Protein 4X8E (pdb70)

B-factor: mean 34.2, std 13.82, range [12.46, 102.52]

Radius of gyration: 32.52 Å; Cα contacts (8 Å, |Δi|>4): 1720; chains: 2; bounding box: 71×97×68 Å

Solvent-accessible surface area: 33669 Å² total; per-residue (Å²): 87,135,57,59,58,0,7,91,27,0,8,57,0,9,43,12,0,66,100,11,0,108,41,112,66,73,26,0,119,92,57,22,34,82,58,1,3,2,1,3,2,3,0,0,9,3,0,11,15,1,6,14,22,21,59,7,34,18,30,91,206,122,125,29,106,26,124,96,78,48,22,94,21,1,37,50,89,70,28,93,84,49,41,9,42,155,36,108,33,22,25,0,52,81,0,78,146,12,3,20,66,1,1,32,42,0,5,74,30,4,106,200,51,95,98,106,28,120,15,27,20,13,7,5,3,2,5,16,1,12,49,29,0,14,20,0,7,15,2,7,6,21,31,90,44,148,45,62,40,50,57,34,74,100,38,44,112,28,92,131,65,4,49,52,52,23,10,77,5,64,45,15,89,1,44,0,0,14,58,65,100,107,14,71,40,0,3,0,1,0,45,36,36,33,101,38,95,6,97,33,1,88,0,3,70,7,1,6,3,3,50,44,0,84,46,0,24,104,80,4,0,5,170,44,158,168,60,17,46,138,62,0,38,61,40,34,66,146,46,44,8,86,19,3,48,34,30,44,150,112,34,22,12,38,14,7,15,44,104,44,118,26,43,77,73,6,1,0,10,10,0,0,15,18,0,0,41,0,10,0,42,60,41,59,17,72,10,0,48,3,45,18,0,0,4,1,0,0,35,14,73,99,81,34,160,55,61,107,14,0,37,16,107,60,68,29,71,88,76,26,7,7,32,31,9,91,5,14,44,0,0,36,5,2,10,5,75,66,4,24,6,36,24,17,0,7,6,0,4,0,0,0,9,0,0,0,40,13,16,0,114,62,14,93,64,36,70,48,11,71,38,106,123,29,0,69,26,39,23,103,77,56,75,44,50,100,23,58,0,0,0,1,0,0,1,0,6,8,33,64,10,4,16,3,0,6,2,33,37,30,48,15,60,65,37,7,8,2,0,0,0,0,18,0,58,114,62,151,100,43,77,73,3,25,92,23,0,76,59,0,16,72,11,0,68,138,12,0,108,42,112,66,72,26,0,116,91,58,23,34,84,62,1,3,1,0,1,2,3,0,0,8,3,0,12,16,1,5,18,24,26,48,11,41,16,37,95,215,120,124,26,110,27,125,100,82,46,28,97,21,1,41,48,95,69,29,92,87,48,40,10,40,157,37,111,35,26,24,0,50,81,0,78,146,14,2,58,72,0,17,76,44,0,51,73,38,2,118,184,58,87,103,105,30,125,14,25,24,17,6,6,3,2,6,16,1,12,48,29,0,15,20,0,6,17,2,7,7,23,31,91,43,118,54,60,38,52,55,34,72,100,38,45,112,27,93,130,70,6,46,45,48,25,11,79,5,57,43,16,84,1,46,1,0,15,57,70,99,110,16,68,62,0,2,0,1,0,34,38,34,34,105,38,102,6,100,40,2,84,0,2,71,7,1,5,3,4,48,40,0,91,48,0,21,101,83,5,0,9,173,46,100,168,53,11,43,111,60,0,60,61,49,41,84,149,48,45,10,96,20,3,52,37,32,45,119,21,21,1,16,39,12,7,16,40,43,42,50,28,44,75,79,10,1,0,13,11,0,0,15,18,0,0,39,0,7,0,37,62,40,62,18,71,10,0,48,3,49,18,0,0,6,1,0,0,34,14,66,99,86,37,167,57,62,110,14,0,37,15,108,60,68,28,69,89,77,23,6,8,32,31,9,92,4,14,42,0,0,35,5,3,8,5,80,64,4,23,5,37,23,20,0,9,5,0,4,0,0,0,8,0,0,0,42,12,14,1,114,62,16,91,64,35,75,48,11,74,35,105,131,28,0,71,27,39,23,104,77,54,74,46,49,102,23,61,0,0,0,1,0,0,0,0,6,8,32,56,9,4,17,3,0,6,1,32,37,31,48,12,61,61,38,9,7,1,0,0,0,0,13,0,58,111,118

GO terms:
  GO:0044875 gamma-glutamyl hercynylcysteine sulfoxide synthase activity (F, EXP)

Secondary structure (DSSP, 8-state):
--HHHHHHHHHHHHHHHHHHT-S-HHHHH--SSTTS--HHHHHHHHHHHHIIIIISTT-TTS--SS-HHHHGGG-TTTS-GGGGGGS-PPPHHHHHHHHHHHHHHHHHHHHHSPTT---HHHHHHHHHHHHHHHHHHHHHHH--SS-SS-S--------TT-TT-EEEE--EEEEES--TTT-TT--GGG---EEEEE--EEEESSPPBHHHHHHHHHTTGGG-GGGS-HHHHHHHHHHT--SSTTB-TTSEEEETTEEEE--TTSBP-S--HHHHHHHHHHHT-BPPPHHHHHHHHHEETTTTEE-SBTTBSSPP-TTT---SSSSSSPPPTTS-GGG--TT---S-SSSSEEE-SPPP-PPTT----SSTTTTGGGSTTSSS---EEEES--TTS-GGG--TT--EEE-TT--SSSEE---EEE--/-HHHHHHHHHHHHHHHHHHT-S-HHHHH--SSTTS--HHHHHHHHHHHHIIIIISTT-TTS--SS-HHHHGGG-TTTS-GGGGGGS-PPPHHHHHHHHHHHHHHHHHHHHTS-TTS--HHHHHHHHHHHHHHHHHHHHHHH--SS-SS-S--------SS-TT-EEEE--EEEEES--TTT-TT--GGG---EEEEE--EEEESSPPBHHHHHHHHHTTGGG-GGGS-HHHHHHHHHHT--S-TTB-TTSEEEETTEEEEPPTTSBP-S--HHHHHHHHHHTT-BPPPHHHHHHHHHEETTTTEE-SBTTBSSPP-TTT---SSSSSSPPPTTS-GGG--TT---S-SSSSEEE-SPPP-PPTT----SSTTTTGGGSTTSSS---EEEES--TTS-GGG--TT--EEE-TT--SSSEE---EEE-

Structure (mmCIF, N/CA/C/O backbone):
data_4X8E
#
_entry.id   4X8E
#
_cell.length_a   135.241
_cell.length_b   135.241
_cell.length_c   142.043
_cell.angle_alpha   90.000
_cell.angle_beta   90.000
_cell.angle_gamma   90.000
#
_symmetry.space_group_name_H-M   'P 43 21 2'
#
loop_
_entity.id
_entity.type
_entity.pdbx_description
1 polymer 'Sulfoxide synthase EgtB'
2 non-polymer N,N,N-trimethyl-histidine
3 non-polymer GLYCEROL
4 non-polymer 'CHLORIDE ION'
5 non-polymer 'FE (III) ION'
6 non-polymer 'CALCIUM ION'
7 non-polymer 'MAGNESIUM ION'
8 water water
#
loop_
_atom_site.group_PDB
_atom_site.id
_atom_site.type_symbol
_atom_site.label_atom_id
_atom_site.label_alt_id
_atom_site.label_comp_id
_atom_site.label_asym_id
_atom_site.label_entity_id
_atom_site.label_seq_id
_atom_site.pdbx_PDB_ins_code
_atom_site.Cartn_x
_atom_site.Cartn_y
_atom_site.Cartn_z
_atom_site.occupancy
_atom_site.B_iso_or_equiv
_atom_site.auth_seq_id
_atom_site.auth_comp_id
_atom_site.auth_asym_id
_atom_site.auth_atom_id
_atom_site.pdbx_PDB_model_num
ATOM 1 N N . PRO A 1 8 ? 22.426 54.839 21.391 1.00 58.78 7 PRO A N 1
ATOM 2 C CA . PRO A 1 8 ? 23.319 54.793 20.247 1.00 61.66 7 PRO A CA 1
ATOM 3 C C . PRO A 1 8 ? 23.181 53.440 19.604 1.00 62.88 7 PRO A C 1
ATOM 4 O O . PRO A 1 8 ? 22.078 53.002 19.300 1.00 73.19 7 PRO A O 1
ATOM 15 N N . HIS A 1 9 ? 24.307 52.778 19.412 1.00 62.85 8 HIS A N 1
ATOM 16 C CA . HIS A 1 9 ? 24.259 51.349 19.318 1.00 58.99 8 HIS A CA 1
ATOM 17 C C . HIS A 1 9 ? 23.938 50.976 20.752 1.00 46.08 8 HIS A C 1
ATOM 18 O O . HIS A 1 9 ? 24.430 51.581 21.729 1.00 47.24 8 HIS A O 1
ATOM 32 N N . ARG A 1 10 ? 23.034 50.033 20.882 1.00 41.24 9 ARG A N 1
ATOM 33 C CA . ARG A 1 10 ? 22.773 49.415 22.151 1.00 42.18 9 ARG A CA 1
ATOM 34 C C . ARG A 1 10 ? 24.090 48.812 22.641 1.00 40.85 9 ARG A C 1
ATOM 35 O O . ARG A 1 10 ? 24.322 48.740 23.835 1.00 38.20 9 ARG A O 1
ATOM 56 N N . ALA A 1 11 ? 24.961 48.407 21.719 1.00 39.69 10 ALA A N 1
ATOM 57 C CA . ALA A 1 11 ? 26.223 47.790 22.096 1.00 40.86 10 ALA A CA 1
ATOM 58 C C . ALA A 1 11 ? 27.118 48.820 22.772 1.00 37.87 10 ALA A C 1
ATOM 59 O O . ALA A 1 11 ? 27.814 48.495 23.723 1.00 33.25 10 ALA A O 1
ATOM 66 N N . GLU A 1 12 ? 27.095 50.062 22.277 1.00 33.30 11 GLU A N 1
ATOM 67 C CA . GLU A 1 12 ? 27.837 51.159 22.906 1.00 32.43 11 GLU A CA 1
ATOM 68 C C . GLU A 1 12 ? 27.334 51.458 24.307 1.00 30.32 11 GLU A C 1
ATOM 69 O O . GLU A 1 12 ? 28.140 51.667 25.208 1.00 29.08 11 GLU A O 1
ATOM 81 N N . LEU A 1 13 ? 26.011 51.475 24.500 1.00 30.66 12 LEU A N 1
ATOM 82 C CA . LEU A 1 13 ? 25.434 51.668 25.831 1.00 28.92 12 LEU A CA 1
ATOM 83 C C . LEU A 1 13 ? 25.838 50.562 26.779 1.00 25.82 12 LEU A C 1
ATOM 84 O O . LEU A 1 13 ? 26.154 50.822 27.933 1.00 25.66 12 LEU A O 1
ATOM 100 N N . ALA A 1 14 ? 25.795 49.323 26.305 1.00 27.20 13 ALA A N 1
ATOM 101 C CA . ALA A 1 14 ? 26.236 48.216 27.122 1.00 27.32 13 ALA A CA 1
ATOM 102 C C . ALA A 1 14 ? 27.683 48.413 27.516 1.00 27.72 13 ALA A C 1
ATOM 103 O O . ALA A 1 14 ? 28.040 48.185 28.667 1.00 24.59 13 ALA A O 1
ATOM 110 N N . ARG A 1 15 ? 28.522 48.782 26.549 1.00 26.79 14 ARG A N 1
ATOM 111 C CA A ARG A 1 15 ? 29.932 49.042 26.812 0.52 25.29 14 ARG A CA 1
ATOM 112 C CA B ARG A 1 15 ? 29.925 49.017 26.830 0.48 24.89 14 ARG A CA 1
ATOM 113 C C . ARG A 1 15 ? 30.074 50.106 27.897 1.00 24.91 14 ARG A C 1
ATOM 114 O O . ARG A 1 15 ? 30.892 49.970 28.800 1.00 24.46 14 ARG A O 1
ATOM 154 N N . GLN A 1 16 ? 29.276 51.171 27.810 1.00 23.70 15 GLN A N 1
ATOM 155 C CA . GLN A 1 16 ? 29.378 52.240 28.797 1.00 21.85 15 GLN A CA 1
ATOM 156 C C . GLN A 1 16 ? 28.911 51.809 30.182 1.00 23.40 15 GLN A C 1
ATOM 157 O O . GLN A 1 16 ? 29.520 52.171 31.197 1.00 22.73 15 GLN A O 1
ATOM 171 N N . LEU A 1 17 ? 27.828 51.051 30.241 1.00 22.79 16 LEU A N 1
ATOM 172 C CA . LEU A 1 17 ? 27.391 50.517 31.521 1.00 19.96 16 LEU A CA 1
ATOM 173 C C . LEU A 1 17 ? 28.437 49.565 32.131 1.00 23.20 16 LEU A C 1
ATOM 174 O O . LEU A 1 17 ? 28.675 49.605 33.338 1.00 21.38 16 LEU A O 1
ATOM 190 N N . ILE A 1 18 ? 29.023 48.698 31.302 1.00 22.74 17 ILE A N 1
ATOM 191 C CA . ILE A 1 18 ? 30.039 47.768 31.784 1.00 23.30 17 ILE A CA 1
ATOM 192 C C . ILE A 1 18 ? 31.281 48.519 32.282 1.00 24.30 17 ILE A C 1
ATOM 193 O O . ILE A 1 18 ? 31.829 48.179 33.332 1.00 23.58 17 ILE A O 1
ATOM 209 N N . ASP A 1 19 ? 31.711 49.543 31.553 1.00 21.45 18 ASP A N 1
ATOM 210 C CA . ASP A 1 19 ? 32.854 50.351 31.970 1.00 22.59 18 ASP A CA 1
ATOM 211 C C . ASP A 1 19 ? 32.581 51.044 33.296 1.00 21.63 18 ASP A C 1
ATOM 212 O O . ASP A 1 19 ? 33.458 51.100 34.176 1.00 21.63 18 ASP A O 1
ATOM 221 N N . ALA A 1 20 ? 31.380 51.588 33.461 1.00 19.81 19 ALA A N 1
ATOM 222 C CA . ALA A 1 20 ? 31.040 52.243 34.727 1.00 18.75 19 ALA A CA 1
ATOM 223 C C . ALA A 1 20 ? 31.078 51.234 35.879 1.00 19.27 19 ALA A C 1
ATOM 224 O O . ALA A 1 20 ? 31.622 51.500 36.936 1.00 19.72 19 ALA A O 1
ATOM 231 N N . ARG A 1 21 ? 30.509 50.050 35.668 1.00 19.72 20 ARG A N 1
ATOM 232 C CA . ARG A 1 21 ? 30.485 49.043 36.732 1.00 17.84 20 ARG A CA 1
ATOM 233 C C . ARG A 1 21 ? 31.889 48.535 37.022 1.00 18.44 20 ARG A C 1
ATOM 234 O O . ARG A 1 21 ? 32.214 48.271 38.180 1.00 20.18 20 ARG A O 1
ATOM 255 N N . ASN A 1 22 ? 32.733 48.409 36.006 1.00 19.51 21 ASN A N 1
ATOM 256 C CA . ASN A 1 22 ? 34.133 48.005 36.244 1.00 20.60 21 ASN A CA 1
ATOM 257 C C . ASN A 1 22 ? 34.790 48.998 37.176 1.00 19.62 21 ASN A C 1
ATOM 258 O O . ASN A 1 22 ? 35.547 48.617 38.078 1.00 22.42 21 ASN A O 1
ATOM 269 N N . ARG A 1 23 ? 34.488 50.282 36.972 1.00 19.13 22 ARG A N 1
ATOM 270 C CA . ARG A 1 23 ? 35.059 51.340 37.783 1.00 18.02 22 ARG A CA 1
ATOM 271 C C . ARG A 1 23 ? 34.597 51.247 39.232 1.00 16.99 22 ARG A C 1
ATOM 272 O O . ARG A 1 23 ? 35.409 51.256 40.170 1.00 19.67 22 ARG A O 1
ATOM 293 N N . THR A 1 24 ? 33.294 51.133 39.418 1.00 17.17 23 THR A N 1
ATOM 294 C CA . THR A 1 24 ? 32.692 50.916 40.728 1.00 14.90 23 THR A CA 1
ATOM 295 C C . THR A 1 24 ? 33.316 49.730 41.449 1.00 18.93 23 THR A C 1
ATOM 296 O O . THR A 1 24 ? 33.680 49.832 42.615 1.00 19.23 23 THR A O 1
ATOM 307 N N . LEU A 1 25 ? 33.488 48.621 40.735 1.00 19.76 24 LEU A N 1
ATOM 308 C CA . LEU A 1 25 ? 34.014 47.444 41.390 1.00 20.64 24 LEU A CA 1
ATOM 309 C C . LEU A 1 25 ? 35.492 47.592 41.752 1.00 20.30 24 LEU A C 1
ATOM 310 O O . LEU A 1 25 ? 35.910 46.994 42.760 1.00 24.12 24 LEU A O 1
ATOM 326 N N . ARG A 1 26 ? 36.285 48.375 41.002 1.00 20.28 25 ARG A N 1
ATOM 327 C CA . ARG A 1 26 ? 37.645 48.699 41.409 1.00 22.01 25 ARG A CA 1
ATOM 328 C C . ARG A 1 26 ? 37.604 49.494 42.724 1.00 21.38 25 ARG A C 1
ATOM 329 O O . ARG A 1 26 ? 38.431 49.288 43.643 1.00 23.06 25 ARG A O 1
ATOM 350 N N . LEU A 1 27 ? 36.684 50.430 42.785 1.00 20.83 26 LEU A N 1
ATOM 351 C CA . LEU A 1 27 ? 36.599 51.326 43.935 1.00 19.89 26 LEU A CA 1
ATOM 352 C C . LEU A 1 27 ? 36.098 50.632 45.199 1.00 22.48 26 LEU A C 1
ATOM 353 O O . LEU A 1 27 ? 36.246 51.192 46.286 1.00 24.79 26 LEU A O 1
ATOM 369 N N . VAL A 1 28 ? 35.512 49.437 45.071 1.00 21.02 27 VAL A N 1
ATOM 370 C CA . VAL A 1 28 ? 35.119 48.687 46.252 1.00 21.09 27 VAL A CA 1
ATOM 371 C C . VAL A 1 28 ? 35.875 47.361 46.370 1.00 21.71 27 VAL A C 1
ATOM 372 O O . VAL A 1 28 ? 35.456 46.458 47.125 1.00 23.30 27 VAL A O 1
ATOM 385 N N . ASP A 1 29 ? 37.015 47.254 45.680 1.00 20.94 28 ASP A N 1
ATOM 386 C CA . ASP A 1 29 ? 37.833 46.037 45.738 1.00 21.20 28 ASP A CA 1
ATOM 387 C C . ASP A 1 29 ? 38.751 46.060 46.959 1.00 23.44 28 ASP A C 1
ATOM 388 O O . ASP A 1 29 ? 39.978 45.979 46.860 1.00 25.48 28 ASP A O 1
ATOM 397 N N . PHE A 1 30 ? 38.100 46.091 48.126 1.00 24.74 29 PHE A N 1
ATOM 398 C CA . PHE A 1 30 ? 38.773 46.152 49.421 1.00 25.11 29 PHE A CA 1
ATOM 399 C C . PHE A 1 30 ? 38.026 45.229 50.376 1.00 28.49 29 PHE A C 1
ATOM 400 O O . PHE A 1 30 ? 36.911 44.780 50.064 1.00 29.93 29 PHE A O 1
ATOM 417 N N . ASP A 1 31 ? 38.625 44.963 51.532 1.00 29.17 30 ASP A N 1
ATOM 418 C CA A ASP A 1 31 ? 38.011 44.129 52.559 0.27 29.37 30 ASP A CA 1
ATOM 419 C CA B ASP A 1 31 ? 38.011 44.129 52.559 0.27 29.36 30 ASP A CA 1
ATOM 420 C CA C ASP A 1 31 ? 37.948 44.062 52.449 0.46 29.43 30 ASP A CA 1
ATOM 421 C C . ASP A 1 31 ? 36.660 44.692 52.977 1.00 26.76 30 ASP A C 1
ATOM 422 O O . ASP A 1 31 ? 36.438 45.908 52.912 1.00 26.76 30 ASP A O 1
ATOM 445 N N . ASP A 1 32 ? 35.778 43.823 53.449 1.00 30.09 31 ASP A N 1
ATOM 446 C CA . ASP A 1 32 ? 34.454 44.285 53.878 1.00 28.70 31 ASP A CA 1
ATOM 447 C C . ASP A 1 32 ? 34.504 45.394 54.927 1.00 26.43 31 ASP A C 1
ATOM 448 O O . ASP A 1 32 ? 33.695 46.325 54.898 1.00 26.60 31 ASP A O 1
ATOM 457 N N . ALA A 1 33 ? 35.434 45.275 55.879 1.00 31.25 32 ALA A N 1
ATOM 458 C CA . ALA A 1 33 ? 35.555 46.277 56.925 1.00 31.19 32 ALA A CA 1
ATOM 459 C C . ALA A 1 33 ? 35.855 47.657 56.342 1.00 29.03 32 ALA A C 1
ATOM 460 O O . ALA A 1 33 ? 35.345 48.674 56.849 1.00 27.07 32 ALA A O 1
ATOM 467 N N . GLU A 1 34 ? 36.672 47.720 55.281 1.00 27.31 33 GLU A N 1
ATOM 468 C CA . GLU A 1 34 ? 36.951 48.987 54.624 1.00 25.76 33 GLU A CA 1
ATOM 469 C C . GLU A 1 34 ? 35.675 49.601 54.061 1.00 21.13 33 GLU A C 1
ATOM 470 O O . GLU A 1 34 ? 35.447 50.798 54.147 1.00 23.08 33 GLU A O 1
ATOM 482 N N . LEU A 1 35 ? 34.848 48.760 53.439 1.00 21.54 34 LEU A N 1
ATOM 483 C CA . LEU A 1 35 ? 33.674 49.258 52.754 1.00 19.37 34 LEU A CA 1
ATOM 484 C C . LEU A 1 35 ? 32.610 49.728 53.726 1.00 20.79 34 LEU A C 1
ATOM 485 O O . LEU A 1 35 ? 31.694 50.469 53.323 1.00 20.60 34 LEU A O 1
ATOM 501 N N . ARG A 1 36 ? 32.690 49.261 54.973 1.00 21.90 35 ARG A N 1
ATOM 502 C CA . ARG A 1 36 ? 31.708 49.643 56.002 1.00 21.91 35 ARG A CA 1
ATOM 503 C C . ARG A 1 36 ? 32.175 50.855 56.808 1.00 22.99 35 ARG A C 1
ATOM 504 O O . ARG A 1 36 ? 31.380 51.411 57.570 1.00 24.95 35 ARG A O 1
ATOM 525 N N . ARG A 1 37 ? 33.444 51.259 56.664 1.00 22.01 36 ARG A N 1
ATOM 526 C CA . ARG A 1 37 ? 33.966 52.380 57.428 1.00 21.81 36 ARG A CA 1
ATOM 527 C C . ARG A 1 37 ? 33.342 53.702 57.010 1.00 22.43 36 ARG A C 1
ATOM 528 O O . ARG A 1 37 ? 33.054 53.897 55.848 1.00 22.86 36 ARG A O 1
ATOM 549 N N . GLN A 1 38 ? 33.213 54.608 57.964 1.00 22.74 37 GLN A N 1
ATOM 550 C CA . GLN A 1 38 ? 32.965 56.013 57.631 1.00 24.36 37 GLN A CA 1
ATOM 551 C C . GLN A 1 38 ? 34.296 56.756 57.606 1.00 23.63 37 GLN A C 1
ATOM 552 O O . GLN A 1 38 ? 34.909 56.953 58.650 1.00 26.10 37 GLN A O 1
ATOM 566 N N . TYR A 1 39 ? 34.729 57.141 56.424 1.00 21.42 38 TYR A N 1
ATOM 567 C CA . TYR A 1 39 ? 36.043 57.774 56.302 1.00 23.60 38 TYR A CA 1
ATOM 568 C C . TYR A 1 39 ? 36.012 59.197 56.830 1.00 26.96 38 TYR A C 1
ATOM 569 O O . TYR A 1 39 ? 37.025 59.720 57.309 1.00 27.22 38 TYR A O 1
ATOM 587 N N . ASP A 1 40 ? 34.830 59.811 56.750 1.00 22.92 39 ASP A N 1
ATOM 588 C CA . ASP A 1 40 ? 34.609 61.170 57.220 1.00 22.04 39 ASP A CA 1
ATOM 589 C C . ASP A 1 40 ? 33.092 61.309 57.318 1.00 20.81 39 ASP A C 1
ATOM 590 O O . ASP A 1 40 ? 32.408 60.765 56.486 1.00 20.60 39 ASP A O 1
ATOM 599 N N . PRO A 1 41 ? 32.569 62.011 58.321 1.00 20.89 40 PRO A N 1
ATOM 600 C CA . PRO A 1 41 ? 31.120 62.167 58.473 1.00 22.26 40 PRO A CA 1
ATOM 601 C C . PRO A 1 41 ? 30.427 62.814 57.281 1.00 20.29 40 PRO A C 1
ATOM 602 O O . PRO A 1 41 ? 29.203 62.680 57.118 1.00 22.83 40 PRO A O 1
ATOM 613 N N . LEU A 1 42 ? 31.190 63.488 56.424 1.00 21.99 41 LEU A N 1
ATOM 614 C CA . LEU A 1 42 ? 30.605 63.986 55.184 1.00 19.75 41 LEU A CA 1
ATOM 615 C C . LEU A 1 42 ? 30.219 62.924 54.199 1.00 21.28 41 LEU A C 1
ATOM 616 O O . LEU A 1 42 ? 29.438 63.206 53.282 1.00 20.30 41 LEU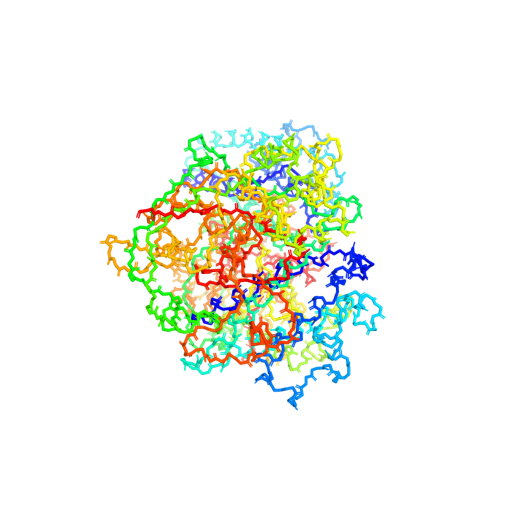 A O 1
ATOM 632 N N . MET A 1 43 ? 30.767 61.717 54.365 1.00 18.98 42 MET A N 1
ATOM 633 C CA . MET A 1 43 ? 30.720 60.702 53.324 1.00 17.79 42 MET A CA 1
ATOM 634 C C . MET A 1 43 ? 30.001 59.440 53.765 1.00 18.15 42 MET A C 1
ATOM 635 O O . MET A 1 43 ? 30.142 59.000 54.919 1.00 20.21 42 MET A O 1
ATOM 649 N N . SER A 1 44 ? 29.273 58.827 52.833 1.00 16.43 43 SER A N 1
ATOM 650 C CA . SER A 1 44 ? 28.699 57.493 53.048 1.00 16.18 43 SER A CA 1
ATOM 651 C C . SER A 1 44 ? 29.815 56.457 53.146 1.00 17.63 43 SER A C 1
ATOM 652 O O . SER A 1 44 ? 30.857 56.628 52.521 1.00 17.58 43 SER A O 1
ATOM 660 N N . PRO A 1 45 ? 29.563 55.327 53.823 1.00 17.05 44 PRO A N 1
ATOM 661 C CA . PRO A 1 45 ? 30.481 54.195 53.639 1.00 17.45 44 PRO A CA 1
ATOM 662 C C . PRO A 1 45 ? 30.423 53.749 52.187 1.00 17.90 44 PRO A C 1
ATOM 663 O O . PRO A 1 45 ? 29.368 53.898 51.576 1.00 17.31 44 PRO A O 1
ATOM 674 N N . LEU A 1 46 ? 31.519 53.233 51.651 1.00 17.97 45 LEU A N 1
ATOM 675 C CA . LEU A 1 46 ? 31.531 52.832 50.270 1.00 16.58 45 LEU A CA 1
ATOM 676 C C . LEU A 1 46 ? 30.450 51.787 49.956 1.00 18.42 45 LEU A C 1
ATOM 677 O O . LEU A 1 46 ? 29.924 51.772 48.844 1.00 17.09 45 LEU A O 1
ATOM 693 N N . VAL A 1 47 ? 30.112 50.914 50.921 1.00 18.23 46 VAL A N 1
ATOM 694 C CA . VAL A 1 47 ? 29.103 49.887 50.672 1.00 17.11 46 VAL A CA 1
ATOM 695 C C . VAL A 1 47 ? 27.699 50.496 50.472 1.00 18.70 46 VAL A C 1
ATOM 696 O O . VAL A 1 47 ? 26.827 49.872 49.872 1.00 17.28 46 VAL A O 1
ATOM 709 N N . TRP A 1 48 ? 27.494 51.719 50.965 1.00 16.79 47 TRP A N 1
ATOM 710 C CA . TRP A 1 48 ? 26.236 52.419 50.733 1.00 16.35 47 TRP A CA 1
ATOM 711 C C . TRP A 1 48 ? 26.157 52.821 49.242 1.00 17.99 47 TRP A C 1
ATOM 712 O O . TRP A 1 48 ? 25.132 52.585 48.574 1.00 17.86 47 TRP A O 1
ATOM 733 N N . ASP A 1 49 ? 27.211 53.457 48.722 1.00 17.04 48 ASP A N 1
ATOM 734 C CA . ASP A 1 49 ? 27.179 53.851 47.324 1.00 16.85 48 ASP A CA 1
ATOM 735 C C . ASP A 1 49 ? 27.009 52.652 46.428 1.00 18.64 48 ASP A C 1
ATOM 736 O O . ASP A 1 49 ? 26.296 52.728 45.443 1.00 17.85 48 ASP A O 1
ATOM 745 N N . LEU A 1 50 ? 27.688 51.551 46.754 1.00 16.76 49 LEU A N 1
ATOM 746 C CA . LEU A 1 50 ? 27.583 50.343 45.940 1.00 17.67 49 LEU A CA 1
ATOM 747 C C . LEU A 1 50 ? 26.125 49.899 45.779 1.00 18.53 49 LEU A C 1
ATOM 748 O O . LEU A 1 50 ? 25.632 49.739 44.662 1.00 17.94 49 LEU A O 1
ATOM 764 N N . ALA A 1 51 ? 25.414 49.707 46.888 1.00 17.19 50 ALA A N 1
ATOM 765 C CA . ALA A 1 51 ? 24.036 49.273 46.799 1.00 17.55 50 ALA A CA 1
ATOM 766 C C . ALA A 1 51 ? 23.111 50.341 46.198 1.00 17.47 50 ALA A C 1
ATOM 767 O O . ALA A 1 51 ? 22.171 50.027 45.453 1.00 19.28 50 ALA A O 1
ATOM 774 N N . HIS A 1 52 ? 23.399 51.609 46.494 1.00 17.87 51 HIS A N 1
ATOM 775 C CA . HIS A 1 52 ? 22.619 52.714 45.954 1.00 18.43 51 HIS A CA 1
ATOM 776 C C . HIS A 1 52 ? 22.721 52.763 44.428 1.00 17.09 51 HIS A C 1
ATOM 777 O O . HIS A 1 52 ? 21.715 52.986 43.745 1.00 18.64 51 HIS A O 1
ATOM 791 N N . ILE A 1 53 ? 23.922 52.538 43.907 1.00 17.29 52 ILE A N 1
ATOM 792 C CA . ILE A 1 53 ? 24.127 52.434 42.460 1.00 17.70 52 ILE A CA 1
ATOM 793 C C . ILE A 1 53 ? 23.206 51.362 41.849 1.00 17.41 52 ILE A C 1
ATOM 794 O O . ILE A 1 53 ? 22.498 51.638 40.871 1.00 18.91 52 ILE A O 1
ATOM 810 N N . GLY A 1 54 ? 23.178 50.163 42.428 1.00 17.87 53 GLY A N 1
ATOM 811 C CA . GLY A 1 54 ? 22.318 49.107 41.927 1.00 17.89 53 GLY A CA 1
ATOM 812 C C . GLY A 1 54 ? 20.852 49.434 42.046 1.00 19.36 53 GLY A C 1
ATOM 813 O O . GLY A 1 54 ? 20.036 49.103 41.167 1.00 20.66 53 GLY A O 1
ATOM 817 N N . GLN A 1 55 ? 20.491 50.055 43.168 1.00 18.79 54 GLN A N 1
ATOM 818 C CA . GLN A 1 55 ? 19.091 50.361 43.430 1.00 19.48 54 GLN A CA 1
ATOM 819 C C . GLN A 1 55 ? 18.568 51.374 42.403 1.00 20.25 54 GLN A C 1
ATOM 820 O O . GLN A 1 55 ? 17.419 51.270 41.925 1.00 21.23 54 GLN A O 1
ATOM 834 N N . GLN A 1 56 ? 19.407 52.365 42.088 1.00 19.79 55 GLN A N 1
ATOM 835 C CA . GLN A 1 56 ? 19.029 53.394 41.149 1.00 19.42 55 GLN A CA 1
ATOM 836 C C . GLN A 1 56 ? 18.988 52.821 39.739 1.00 20.57 55 GLN A C 1
ATOM 837 O O . GLN A 1 56 ? 18.089 53.133 38.964 1.00 21.85 55 GLN A O 1
ATOM 851 N N . GLU A 1 57 ? 19.941 51.945 39.415 1.00 19.99 56 GLU A N 1
ATOM 852 C CA . GLU A 1 57 ? 19.907 51.276 38.108 1.00 21.30 56 GLU A CA 1
ATOM 853 C C . GLU A 1 57 ? 18.609 50.487 37.955 1.00 21.18 56 GLU A C 1
ATOM 854 O O . GLU A 1 57 ? 17.915 50.566 36.932 1.00 22.95 56 GLU A O 1
ATOM 866 N N . GLU A 1 58 ? 18.265 49.726 38.978 1.00 21.06 57 GLU A N 1
ATOM 867 C CA . GLU A 1 58 ? 17.023 48.946 38.965 1.00 21.63 57 GLU A CA 1
ATOM 868 C C . GLU A 1 58 ? 15.794 49.858 38.798 1.00 23.29 57 GLU A C 1
ATOM 869 O O . GLU A 1 58 ? 14.912 49.613 37.984 1.00 24.04 57 GLU A O 1
ATOM 881 N N . LEU A 1 59 ? 15.753 50.938 39.567 1.00 22.24 58 LEU A N 1
ATOM 882 C CA . LEU A 1 59 ? 14.598 51.815 39.558 1.00 23.14 58 LEU A CA 1
ATOM 883 C C . LEU A 1 59 ? 14.390 52.448 38.182 1.00 23.76 58 LEU A C 1
ATOM 884 O O . LEU A 1 59 ? 13.290 52.450 37.657 1.00 25.79 58 LEU A O 1
ATOM 900 N N . TRP A 1 60 ? 15.439 53.034 37.616 1.00 22.81 59 TRP A N 1
ATOM 901 C CA . TRP A 1 60 ? 15.270 53.799 36.379 1.00 24.23 59 TRP A CA 1
ATOM 902 C C . TRP A 1 60 ? 15.214 52.914 35.130 1.00 25.34 59 TRP A C 1
ATOM 903 O O . TRP A 1 60 ? 14.626 53.329 34.122 1.00 27.56 59 TRP A O 1
ATOM 924 N N . LEU A 1 61 ? 15.843 51.726 35.158 1.00 21.89 60 LEU A N 1
ATOM 925 C CA . LEU A 1 61 ? 15.890 50.887 33.963 1.00 24.10 60 LEU A CA 1
ATOM 926 C C . LEU A 1 61 ? 14.954 49.688 33.996 1.00 28.20 60 LEU A C 1
ATOM 927 O O . LEU A 1 61 ? 14.486 49.282 32.939 1.00 29.62 60 LEU A O 1
ATOM 943 N N . LEU A 1 62 ? 14.655 49.154 35.174 1.00 25.01 61 LEU A N 1
ATOM 944 C CA . LEU A 1 62 ? 13.813 47.960 35.259 1.00 25.98 61 LEU A CA 1
ATOM 945 C C . LEU A 1 62 ? 12.413 48.260 35.790 1.00 26.96 61 LEU A C 1
ATOM 946 O O . LEU A 1 62 ? 11.475 47.473 35.584 1.00 29.95 61 LEU A O 1
ATOM 962 N N . ARG A 1 63 ? 12.260 49.390 36.477 1.00 25.60 62 ARG A N 1
ATOM 963 C CA . ARG A 1 63 ? 10.995 49.724 37.132 1.00 26.34 62 ARG A CA 1
ATOM 964 C C . ARG A 1 63 ? 10.378 51.037 36.624 1.00 30.90 62 ARG A C 1
ATOM 965 O O . ARG A 1 63 ? 9.451 51.563 37.224 1.00 31.59 62 ARG A O 1
ATOM 986 N N . GLY A 1 64 ? 10.871 51.527 35.496 1.00 32.59 63 GLY A N 1
ATOM 987 C CA . GLY A 1 64 ? 10.289 52.716 34.866 1.00 32.84 63 GLY A CA 1
ATOM 988 C C . GLY A 1 64 ? 10.222 53.951 35.756 1.00 30.24 63 GLY A C 1
ATOM 989 O O . GLY A 1 64 ? 9.381 54.846 35.565 1.00 33.10 63 GLY A O 1
ATOM 993 N N . GLY A 1 65 ? 11.088 53.994 36.754 1.00 29.56 64 GLY A N 1
ATOM 994 C CA . GLY A 1 65 ? 11.102 55.100 37.681 1.00 30.84 64 GLY A CA 1
ATOM 995 C C . GLY A 1 65 ? 9.943 55.131 38.649 1.00 37.47 64 GLY A C 1
ATOM 996 O O . GLY A 1 65 ? 9.785 56.104 39.372 1.00 34.19 64 GLY A O 1
ATOM 1000 N N . ASP A 1 66 ? 9.161 54.048 38.702 1.00 33.78 65 ASP A N 1
ATOM 1001 C CA . ASP A 1 66 ? 7.931 53.993 39.510 1.00 37.70 65 ASP A CA 1
ATOM 1002 C C . ASP A 1 66 ? 8.164 53.090 40.727 1.00 45.40 65 ASP A C 1
ATOM 1003 O O . ASP A 1 66 ? 8.260 51.882 40.574 1.00 37.31 65 ASP A O 1
ATOM 1012 N N . PRO A 1 67 ? 8.311 53.676 41.926 1.00 47.59 66 PRO A N 1
ATOM 1013 C CA . PRO A 1 67 ? 8.686 52.854 43.080 1.00 47.00 66 PRO A CA 1
ATOM 1014 C C . PRO A 1 67 ? 7.595 51.867 43.468 1.00 53.88 66 PRO A C 1
ATOM 1015 O O . PRO A 1 67 ? 7.846 50.958 44.256 1.00 61.17 66 PRO A O 1
ATOM 1026 N N . ARG A 1 68 ? 6.403 52.053 42.917 1.00 54.63 67 ARG A N 1
ATOM 1027 C CA . ARG A 1 68 ? 5.291 51.161 43.196 1.00 52.89 67 ARG A CA 1
ATOM 1028 C C . ARG A 1 68 ? 5.412 49.874 42.379 1.00 56.31 67 ARG A C 1
ATOM 1029 O O . ARG A 1 68 ? 4.743 48.888 42.667 1.00 52.49 67 ARG A O 1
ATOM 1050 N N . ARG A 1 69 ? 6.263 49.870 41.359 1.00 43.23 68 ARG A N 1
ATOM 1051 C CA A ARG A 1 69 ? 6.551 48.644 40.625 0.47 39.28 68 ARG A CA 1
ATOM 1052 C CA B ARG A 1 69 ? 6.530 48.640 40.634 0.53 39.38 68 ARG A CA 1
ATOM 1053 C C . ARG A 1 69 ? 7.529 47.816 41.447 1.00 37.22 68 ARG A C 1
ATOM 1054 O O . ARG A 1 69 ? 8.494 48.347 41.972 1.00 35.48 68 ARG A O 1
ATOM 1095 N N . PRO A 1 70 ? 7.290 46.509 41.563 1.00 40.66 69 PRO A N 1
ATOM 1096 C CA . PRO A 1 70 ? 8.148 45.738 42.468 1.00 39.68 69 PRO A CA 1
ATOM 1097 C C . PRO A 1 70 ? 9.627 45.765 42.158 1.00 34.19 69 PRO A C 1
ATOM 1098 O O . PRO A 1 70 ? 10.038 45.704 41.002 1.00 37.33 69 PRO A O 1
ATOM 1109 N N . GLY A 1 71 ? 10.430 45.843 43.211 1.00 32.13 70 GLY A N 1
ATOM 1110 C CA . GLY A 1 71 ? 11.866 45.671 43.093 1.00 31.34 70 GLY A CA 1
ATOM 1111 C C . GLY A 1 71 ? 12.361 44.482 43.897 1.00 28.34 70 GLY A C 1
ATOM 1112 O O . GLY A 1 71 ? 11.585 43.835 44.601 1.00 31.11 70 GLY A O 1
ATOM 1116 N N . LEU A 1 72 ? 13.642 44.163 43.768 1.00 28.56 71 LEU A N 1
ATOM 1117 C CA . LEU A 1 72 ? 14.196 43.003 44.474 1.00 26.59 71 LEU A CA 1
ATOM 1118 C C . LEU A 1 72 ? 14.218 43.171 45.995 1.00 27.24 71 LEU A C 1
ATOM 1119 O O . LEU A 1 72 ? 14.036 42.181 46.718 1.00 31.69 71 LEU A O 1
ATOM 1135 N N . LEU A 1 73 ? 14.441 44.395 46.463 1.00 27.22 72 LEU A N 1
ATOM 1136 C CA . LEU A 1 73 ? 14.569 44.651 47.910 1.00 29.97 72 LEU A CA 1
ATOM 1137 C C . LEU A 1 73 ? 13.213 44.970 48.531 1.00 33.41 72 LEU A C 1
ATOM 1138 O O . LEU A 1 73 ? 12.377 45.608 47.893 1.00 30.89 72 LEU A O 1
ATOM 1154 N N . GLU A 1 74 ? 13.004 44.532 49.770 1.00 27.17 73 GLU A N 1
ATOM 1155 C CA . GLU A 1 74 ? 11.869 45.020 50.572 1.00 28.43 73 GLU A CA 1
ATOM 1156 C C . GLU A 1 74 ? 11.886 46.542 50.491 1.00 23.73 73 GLU A C 1
ATOM 1157 O O . GLU A 1 74 ? 12.939 47.147 50.646 1.00 24.37 73 GLU A O 1
ATOM 1169 N N . PRO A 1 75 ? 10.729 47.190 50.296 1.00 27.37 74 PRO A N 1
ATOM 1170 C CA . PRO A 1 75 ? 10.772 48.657 50.247 1.00 25.22 74 PRO A CA 1
ATOM 1171 C C . PRO A 1 75 ? 11.473 49.344 51.430 1.00 23.63 74 PRO A C 1
ATOM 1172 O O . PRO A 1 75 ? 12.165 50.348 51.208 1.00 26.99 74 PRO A O 1
ATOM 1183 N N . ALA A 1 76 ? 11.292 48.852 52.657 1.00 25.47 75 ALA A N 1
ATOM 1184 C CA . ALA A 1 76 ? 12.002 49.445 53.801 1.00 23.09 75 ALA A CA 1
ATOM 1185 C C . ALA A 1 76 ? 13.524 49.316 53.673 1.00 23.23 75 ALA A C 1
ATOM 1186 O O . ALA A 1 76 ? 14.281 50.201 54.098 1.00 23.46 75 ALA A O 1
ATOM 1193 N N . VAL A 1 77 ? 13.995 48.219 53.087 1.00 22.17 76 VAL A N 1
ATOM 1194 C CA . VAL A 1 77 ? 15.432 48.065 52.832 1.00 19.66 76 VAL A CA 1
ATOM 1195 C C . VAL A 1 77 ? 15.910 48.991 51.700 1.00 20.71 76 VAL A C 1
ATOM 1196 O O . VAL A 1 77 ? 16.929 49.677 51.818 1.00 21.56 76 VAL A O 1
ATOM 1209 N N . GLU A 1 78 ? 15.134 49.031 50.622 1.00 22.93 77 GLU A N 1
ATOM 1210 C CA . GLU A 1 78 ? 15.388 49.959 49.514 1.00 22.60 77 GLU A CA 1
ATOM 1211 C C . GLU A 1 78 ? 15.550 51.400 49.979 1.00 21.06 77 GLU A C 1
ATOM 1212 O O . GLU A 1 78 ? 16.431 52.142 49.489 1.00 21.98 77 GLU A O 1
ATOM 1224 N N . GLN A 1 79 ? 14.700 51.804 50.916 1.00 22.51 78 GLN A N 1
ATOM 1225 C CA . GLN A 1 79 ? 14.655 53.193 51.373 1.00 21.98 78 GLN A CA 1
ATOM 1226 C C . GLN A 1 79 ? 15.928 53.582 52.134 1.00 24.24 78 GLN A C 1
ATOM 1227 O O . GLN A 1 79 ? 16.201 54.769 52.298 1.00 22.76 78 GLN A O 1
ATOM 1241 N N . LEU A 1 80 ? 16.719 52.601 52.580 1.00 21.65 79 LEU A N 1
ATOM 1242 C CA . LEU A 1 80 ? 18.007 52.920 53.207 1.00 20.58 79 LEU A CA 1
ATOM 1243 C C . LEU A 1 80 ? 18.949 53.635 52.246 1.00 21.18 79 LEU A C 1
ATOM 1244 O O . LEU A 1 80 ? 19.908 54.287 52.672 1.00 19.07 79 LEU A O 1
ATOM 1260 N N . TYR A 1 81 ? 18.677 53.484 50.949 1.00 19.10 80 TYR A N 1
ATOM 1261 C CA . TYR A 1 81 ? 19.523 54.046 49.900 1.00 18.44 80 TYR A CA 1
ATOM 1262 C C . TYR A 1 81 ? 18.915 55.305 49.276 1.00 19.96 80 TYR A C 1
ATOM 1263 O O . TYR A 1 81 ? 19.378 55.757 48.218 1.00 19.69 80 TYR A O 1
ATOM 1281 N N . ASP A 1 82 ? 17.899 55.859 49.939 1.00 19.86 81 ASP A N 1
ATOM 1282 C CA . ASP A 1 82 ? 17.291 57.139 49.548 1.00 21.19 81 ASP A CA 1
ATOM 1283 C C . ASP A 1 82 ? 18.082 58.255 50.208 1.00 22.73 81 ASP A C 1
ATOM 1284 O O . ASP A 1 82 ? 17.996 58.453 51.413 1.00 22.79 81 ASP A O 1
ATOM 1293 N N . ALA A 1 83 ? 18.869 58.981 49.417 1.00 21.24 82 ALA A N 1
ATOM 1294 C CA . ALA A 1 83 ? 19.732 60.026 49.932 1.00 23.82 82 ALA A CA 1
ATOM 1295 C C . ALA A 1 83 ? 18.979 61.181 50.579 1.00 26.55 82 ALA A C 1
ATOM 1296 O O . ALA A 1 83 ? 19.557 61.908 51.385 1.00 28.14 82 ALA A O 1
ATOM 1303 N N . PHE A 1 84 ? 17.704 61.371 50.222 1.00 24.52 83 PHE A N 1
ATOM 1304 C CA . PHE A 1 84 ? 16.911 62.426 50.847 1.00 24.76 83 PHE A CA 1
ATOM 1305 C C . PHE A 1 84 ? 16.511 62.082 52.273 1.00 29.32 83 PHE A C 1
ATOM 1306 O O . PHE A 1 84 ? 16.400 62.963 53.131 1.00 30.55 83 PHE A O 1
ATOM 1323 N N . VAL A 1 85 ? 16.247 60.809 52.507 1.00 23.49 84 VAL A N 1
ATOM 1324 C CA . VAL A 1 85 ? 15.755 60.354 53.797 1.00 27.06 84 VAL A CA 1
ATOM 1325 C C . VAL A 1 85 ? 16.884 60.281 54.826 1.00 25.77 84 VAL A C 1
ATOM 1326 O O . VAL A 1 85 ? 16.682 60.584 55.992 1.00 29.17 84 VAL A O 1
ATOM 1339 N N . HIS A 1 86 ? 18.082 59.920 54.386 1.00 24.15 85 HIS A N 1
ATOM 1340 C CA . HIS A 1 86 ? 19.192 59.608 55.290 1.00 23.75 85 HIS A CA 1
ATOM 1341 C C . HIS A 1 86 ? 20.404 60.515 55.099 1.00 22.50 85 HIS A C 1
ATOM 1342 O O . HIS A 1 86 ? 21.118 60.375 54.097 1.00 24.35 85 HIS A O 1
ATOM 1356 N N . PRO A 1 87 ? 20.646 61.429 56.041 1.00 23.43 86 PRO A N 1
ATOM 1357 C CA . PRO A 1 87 ? 21.835 62.299 55.946 1.00 24.57 86 PRO A CA 1
ATOM 1358 C C . PRO A 1 87 ? 23.119 61.497 55.846 1.00 24.11 86 PRO A C 1
ATOM 1359 O O . PRO A 1 87 ? 23.231 60.403 56.424 1.00 24.12 86 PRO A O 1
ATOM 1370 N N . ARG A 1 88 ? 24.096 62.055 55.133 1.00 22.75 87 ARG A N 1
ATOM 1371 C CA . ARG A 1 88 ? 25.352 61.334 54.935 1.00 22.26 87 ARG A CA 1
ATOM 1372 C C . ARG A 1 88 ? 25.931 60.721 56.202 1.00 23.11 87 ARG A C 1
ATOM 1373 O O . ARG A 1 88 ? 26.294 59.539 56.196 1.00 22.72 87 ARG A O 1
ATOM 1394 N N . ALA A 1 89 ? 26.005 61.502 57.279 1.00 22.36 88 ALA A N 1
ATOM 1395 C CA . ALA A 1 89 ? 26.712 61.057 58.476 1.00 24.16 88 ALA A CA 1
ATOM 1396 C C . ALA A 1 89 ? 26.043 59.865 59.119 1.00 26.92 88 ALA A C 1
ATOM 1397 O O . ALA A 1 89 ? 26.707 59.057 59.743 1.00 26.36 88 ALA A O 1
ATOM 1404 N N . SER A 1 90 ? 24.736 59.758 58.924 1.00 22.52 89 SER A N 1
ATOM 1405 C CA . SER A 1 90 ? 23.960 58.690 59.552 1.00 23.43 89 SER A CA 1
ATOM 1406 C C . SER A 1 90 ? 24.131 57.337 58.878 1.00 23.41 89 SER A C 1
ATOM 1407 O O . SER A 1 90 ? 23.796 56.295 59.478 1.00 23.54 89 SER A O 1
ATOM 1415 N N . ARG A 1 91 ? 24.655 57.334 57.655 1.00 20.94 90 ARG A N 1
ATOM 1416 C CA . ARG A 1 91 ? 24.553 56.139 56.831 1.00 19.51 90 ARG A CA 1
ATOM 1417 C C . ARG A 1 91 ? 25.416 55.005 57.348 1.00 21.02 90 ARG A C 1
ATOM 1418 O O . ARG A 1 91 ? 25.050 53.821 57.194 1.00 21.61 90 ARG A O 1
ATOM 1439 N N . VAL A 1 92 ? 26.514 55.332 58.026 1.00 20.39 91 VAL A N 1
ATOM 1440 C CA . VAL A 1 92 ? 27.413 54.307 58.544 1.00 22.32 91 VAL A CA 1
ATOM 1441 C C . VAL A 1 92 ? 26.722 53.415 59.582 1.00 23.38 91 VAL A C 1
ATOM 1442 O O . VAL A 1 92 ? 27.114 52.243 59.762 1.00 23.99 91 VAL A O 1
ATOM 1455 N N . HIS A 1 93 ? 25.685 53.938 60.241 1.00 22.60 92 HIS A N 1
ATOM 1456 C CA . HIS A 1 93 ? 24.981 53.216 61.307 1.00 26.40 92 HIS A CA 1
ATOM 1457 C C . HIS A 1 93 ? 23.729 52.514 60.856 1.00 25.05 92 HIS A C 1
ATOM 1458 O O . HIS A 1 93 ? 23.100 51.797 61.647 1.00 25.84 92 HIS A O 1
ATOM 1472 N N . LEU A 1 94 ? 23.342 52.723 59.606 1.00 21.51 93 LEU A N 1
ATOM 1473 C CA . LEU A 1 94 ? 22.135 52.081 59.085 1.00 20.72 93 LEU A CA 1
ATOM 1474 C C . LEU A 1 94 ? 22.362 50.589 58.910 1.00 23.49 93 LEU A C 1
ATOM 1475 O O . LEU A 1 94 ? 23.495 50.138 58.723 1.00 21.48 93 LEU A O 1
ATOM 1491 N N . PRO A 1 95 ? 21.280 49.816 58.918 1.00 22.19 94 PRO A N 1
ATOM 1492 C CA . PRO A 1 95 ?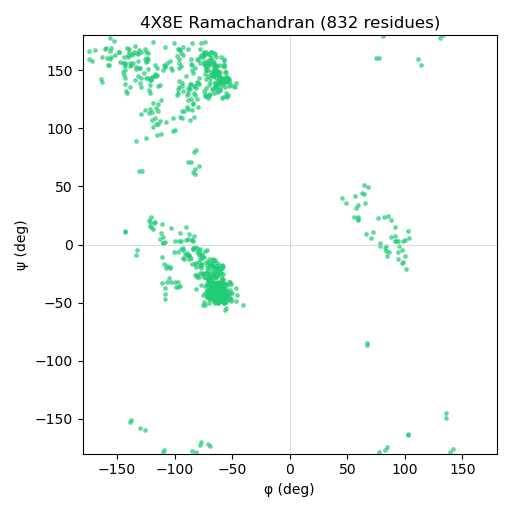 21.373 48.361 58.762 1.00 20.08 94 PRO A CA 1
ATOM 1493 C C . PRO A 1 95 ? 21.478 47.971 57.294 1.00 21.62 94 PRO A C 1
ATOM 1494 O O . PRO A 1 95 ? 20.562 47.367 56.712 1.00 21.42 94 PRO A O 1
ATOM 1505 N N . LEU A 1 96 ? 22.589 48.385 56.692 1.00 19.79 95 LEU A N 1
ATOM 1506 C CA . LEU A 1 96 ? 22.830 48.221 55.273 1.00 18.52 95 LEU A CA 1
ATOM 1507 C C . LEU A 1 96 ? 23.084 46.757 54.877 1.00 19.26 95 LEU A C 1
ATOM 1508 O O . LEU A 1 96 ? 23.608 45.956 55.667 1.00 21.00 95 LEU A O 1
ATOM 1524 N N . LEU A 1 97 ? 22.795 46.470 53.607 1.00 20.29 96 LEU A N 1
ATOM 1525 C CA . LEU A 1 97 ? 23.245 45.229 52.980 1.00 19.06 96 LEU A CA 1
ATOM 1526 C C . LEU A 1 97 ? 24.742 45.093 53.163 1.00 18.58 96 LEU A C 1
ATOM 1527 O O . LEU A 1 97 ? 25.472 46.087 53.059 1.00 19.00 96 LEU A O 1
ATOM 1543 N N . SER A 1 98 ? 25.205 43.872 53.385 1.00 21.15 97 SER A N 1
ATOM 1544 C CA . SER A 1 98 ? 26.628 43.603 53.418 1.00 20.27 97 SER A CA 1
ATOM 1545 C C . SER A 1 98 ? 27.256 43.819 52.046 1.00 18.64 97 SER A C 1
ATOM 1546 O O . SER A 1 98 ? 26.559 43.835 51.055 1.00 20.75 97 SER A O 1
ATOM 1554 N N . PRO A 1 99 ? 28.593 43.911 51.999 1.00 19.85 98 PRO A N 1
ATOM 1555 C CA . PRO A 1 99 ? 29.196 43.984 50.674 1.00 20.84 98 PRO A CA 1
ATOM 1556 C C . PRO A 1 99 ? 28.815 42.794 49.800 1.00 20.15 98 PRO A C 1
ATOM 1557 O O . PRO A 1 99 ? 28.548 42.989 48.608 1.00 21.67 98 PRO A O 1
ATOM 1568 N N . ALA A 1 100 ? 28.795 41.589 50.351 1.00 23.47 99 ALA A N 1
ATOM 1569 C CA . ALA A 1 100 ? 28.450 40.447 49.530 1.00 25.41 99 ALA A CA 1
ATOM 1570 C C . ALA A 1 100 ? 27.019 40.555 48.998 1.00 25.10 99 ALA A C 1
ATOM 1571 O O . ALA A 1 100 ? 26.768 40.285 47.815 1.00 23.49 99 ALA A O 1
ATOM 1578 N N . GLN A 1 101 ? 26.091 40.976 49.855 1.00 22.03 100 GLN A N 1
ATOM 1579 C CA . GLN A 1 101 ? 24.702 41.145 49.418 1.00 22.16 100 GLN A CA 1
ATOM 1580 C C . GLN A 1 101 ? 24.570 42.231 48.373 1.00 20.17 100 GLN A C 1
ATOM 1581 O O . GLN A 1 101 ? 23.769 42.119 47.438 1.00 21.60 100 GLN A O 1
ATOM 1595 N N . ALA A 1 102 ? 25.311 43.322 48.566 1.00 19.70 101 ALA A N 1
ATOM 1596 C CA . ALA A 1 102 ? 25.247 44.447 47.673 1.00 20.06 101 ALA A CA 1
ATOM 1597 C C . ALA A 1 102 ? 25.826 44.059 46.306 1.00 21.46 101 ALA A C 1
ATOM 1598 O O . ALA A 1 102 ? 25.255 44.405 45.278 1.00 19.94 101 ALA A O 1
ATOM 1605 N N . ARG A 1 103 ? 26.925 43.319 46.284 1.00 20.90 102 ARG A N 1
ATOM 1606 C CA A ARG A 1 103 ? 27.475 42.877 45.008 0.50 21.45 102 ARG A CA 1
ATOM 1607 C CA B ARG A 1 103 ? 27.488 42.852 45.017 0.50 21.78 102 ARG A CA 1
ATOM 1608 C C . ARG A 1 103 ? 26.506 41.945 44.282 1.00 23.15 102 ARG A C 1
ATOM 1609 O O . ARG A 1 103 ? 26.336 42.040 43.059 1.00 23.89 102 ARG A O 1
ATOM 1649 N N . ARG A 1 104 ? 25.883 41.037 45.027 1.00 22.19 103 ARG A N 1
ATOM 1650 C CA . ARG A 1 104 ? 24.946 40.084 44.437 1.00 22.15 103 ARG A CA 1
ATOM 1651 C C . ARG A 1 104 ? 23.746 40.832 43.838 1.00 23.68 103 ARG A C 1
ATOM 1652 O O . ARG A 1 104 ? 23.290 40.551 42.723 1.00 24.78 103 ARG A O 1
ATOM 1673 N N . PHE A 1 105 ? 23.212 41.774 44.596 1.00 22.80 104 PHE A N 1
ATOM 1674 C CA . PHE A 1 105 ? 22.104 42.604 44.138 1.00 20.83 104 PHE A CA 1
ATOM 1675 C C . PHE A 1 105 ? 22.450 43.368 42.859 1.00 22.27 104 PHE A C 1
ATOM 1676 O O . PHE A 1 105 ? 21.701 43.341 41.886 1.00 23.57 104 PHE A O 1
ATOM 1693 N N . CYS A 1 106 ? 23.599 44.037 42.862 1.00 20.48 105 CYS A N 1
ATOM 1694 C CA . CYS A 1 106 ? 24.024 44.795 41.702 1.00 18.78 105 CYS A CA 1
ATOM 1695 C C . CYS A 1 106 ? 24.143 43.892 40.489 1.00 20.33 105 CYS A C 1
ATOM 1696 O O . CYS A 1 106 ? 23.756 44.271 39.403 1.00 22.57 105 CYS A O 1
ATOM 1704 N N . ALA A 1 107 ? 24.675 42.687 40.678 1.00 21.82 106 ALA A N 1
ATOM 1705 C CA . ALA A 1 107 ? 24.906 41.812 39.538 1.00 22.26 106 ALA A CA 1
ATOM 1706 C C . ALA A 1 107 ? 23.581 41.284 38.993 1.00 22.93 106 ALA A C 1
ATOM 1707 O O . ALA A 1 107 ? 23.388 41.168 37.782 1.00 24.32 106 ALA A O 1
ATOM 1714 N N . THR A 1 108 ? 22.655 40.964 39.883 1.00 22.16 107 THR A N 1
ATOM 1715 C CA . THR A 1 108 ? 21.352 40.483 39.444 1.00 22.13 107 THR A CA 1
ATOM 1716 C C . THR A 1 108 ? 20.617 41.557 38.634 1.00 24.08 107 THR A C 1
ATOM 1717 O O . THR A 1 108 ? 20.013 41.285 37.581 1.00 25.72 107 THR A O 1
ATOM 1728 N N . VAL A 1 109 ? 20.656 42.771 39.148 1.00 23.54 108 VAL A N 1
ATOM 1729 C CA . VAL A 1 109 ? 20.084 43.918 38.441 1.00 22.07 108 VAL A CA 1
ATOM 1730 C C . VAL A 1 109 ? 20.742 44.099 37.064 1.00 22.77 108 VAL A C 1
ATOM 1731 O O . VAL A 1 109 ? 20.064 44.254 36.051 1.00 24.15 108 VAL A O 1
ATOM 1744 N N . ARG A 1 110 ? 22.063 44.015 37.035 1.00 22.45 109 ARG A N 1
ATOM 1745 C CA . ARG A 1 110 ? 22.806 44.262 35.803 1.00 23.83 109 ARG A CA 1
ATOM 1746 C C . ARG A 1 110 ? 22.483 43.209 34.749 1.00 22.81 109 ARG A C 1
ATOM 1747 O O . ARG A 1 110 ? 22.358 43.541 33.568 1.00 24.63 109 ARG A O 1
ATOM 1768 N N . SER A 1 111 ? 22.355 41.945 35.161 1.00 23.47 110 SER A N 1
ATOM 1769 C CA . SER A 1 111 ? 22.015 40.895 34.209 1.00 26.28 110 SER A CA 1
ATOM 1770 C C . SER A 1 111 ? 20.669 41.231 33.556 1.00 26.97 110 SER A C 1
ATOM 1771 O O . SER A 1 111 ? 20.503 41.085 32.339 1.00 28.67 110 SER A O 1
ATOM 1779 N N . ALA A 1 112 ? 19.720 41.693 34.361 1.00 27.94 111 ALA A N 1
ATOM 1780 C CA . ALA A 1 112 ? 18.391 42.023 33.852 1.00 27.81 111 ALA A CA 1
ATOM 1781 C C . ALA A 1 112 ? 18.407 43.261 32.972 1.00 26.69 111 ALA A C 1
ATOM 1782 O O . ALA A 1 112 ? 17.665 43.356 31.998 1.00 29.73 111 ALA A O 1
ATOM 1789 N N . VAL A 1 113 ? 19.266 44.211 33.311 1.00 24.83 112 VAL A N 1
ATOM 1790 C CA . VAL A 1 113 ? 19.399 45.435 32.534 1.00 26.68 112 VAL A CA 1
ATOM 1791 C C . VAL A 1 113 ? 19.991 45.126 31.148 1.00 29.02 112 VAL A C 1
ATOM 1792 O O . VAL A 1 113 ? 19.534 45.669 30.122 1.00 28.75 112 VAL A O 1
ATOM 1805 N N . LEU A 1 114 ? 21.006 44.261 31.101 1.00 28.94 113 LEU A N 1
ATOM 1806 C CA . LEU A 1 114 ? 21.624 43.921 29.806 1.00 30.52 113 LEU A CA 1
ATOM 1807 C C . LEU A 1 114 ? 20.624 43.152 28.940 1.00 33.04 113 LEU A C 1
ATOM 1808 O O . LEU A 1 114 ? 20.597 43.322 27.723 1.00 34.00 113 LEU A O 1
ATOM 1824 N N . ASP A 1 115 ? 19.784 42.326 29.555 1.00 29.82 114 ASP A N 1
ATOM 1825 C CA A ASP A 1 115 ? 18.748 41.626 28.805 0.43 32.71 114 ASP A CA 1
ATOM 1826 C CA B ASP A 1 115 ? 18.745 41.631 28.809 0.57 32.71 114 ASP A CA 1
ATOM 1827 C C . ASP A 1 115 ? 17.705 42.631 28.296 1.00 35.14 114 ASP A C 1
ATOM 1828 O O . ASP A 1 115 ? 17.276 42.558 27.156 1.00 37.33 114 ASP A O 1
ATOM 1844 N N . ALA A 1 116 ? 17.304 43.569 29.151 1.00 33.69 115 ALA A N 1
ATOM 1845 C CA . ALA A 1 116 ? 16.310 44.569 28.771 1.00 34.24 115 ALA A CA 1
ATOM 1846 C C . ALA A 1 116 ? 16.794 45.390 27.599 1.00 36.95 115 ALA A C 1
ATOM 1847 O O . ALA A 1 116 ? 16.017 45.752 26.710 1.00 41.35 115 ALA A O 1
ATOM 1854 N N . LEU A 1 117 ? 18.085 45.691 27.597 1.00 32.67 116 LEU A N 1
ATOM 1855 C CA . LEU A 1 117 ? 18.648 46.514 26.543 1.00 31.91 116 LEU A CA 1
ATOM 1856 C C . LEU A 1 117 ? 18.638 45.743 25.225 1.00 41.39 116 LEU A C 1
ATOM 1857 O O . LEU A 1 117 ? 18.355 46.319 24.172 1.00 43.02 116 LEU A O 1
ATOM 1873 N N . ASP A 1 118 ? 18.919 44.440 25.287 1.00 42.62 117 ASP A N 1
ATOM 1874 C CA . ASP A 1 118 ? 18.786 43.550 24.129 1.00 44.05 117 ASP A CA 1
ATOM 1875 C C . ASP A 1 118 ? 17.404 43.621 23.522 1.00 48.32 117 ASP A C 1
ATOM 1876 O O . ASP A 1 118 ? 17.248 43.644 22.302 1.00 52.00 117 ASP A O 1
ATOM 1885 N N . ARG A 1 119 ? 16.400 43.612 24.391 1.00 43.60 118 ARG A N 1
ATOM 1886 C CA . ARG A 1 119 ? 15.024 43.400 23.963 1.00 42.90 118 ARG A CA 1
ATOM 1887 C C . ARG A 1 119 ? 14.267 44.652 23.540 1.00 48.87 118 ARG A C 1
ATOM 1888 O O . ARG A 1 119 ? 13.156 44.540 23.027 1.00 51.20 118 ARG A O 1
ATOM 1909 N N . LEU A 1 120 ? 14.836 45.832 23.760 1.00 44.83 119 LEU A N 1
ATOM 1910 C CA . LEU A 1 120 ? 14.175 47.075 23.349 1.00 51.08 119 LEU A CA 1
ATOM 1911 C C . LEU A 1 120 ? 13.830 47.096 21.862 1.00 53.51 119 LEU A C 1
ATOM 1912 O O . LEU A 1 120 ? 14.662 46.728 21.041 1.00 59.71 119 LEU A O 1
ATOM 1928 N N . PRO A 1 121 ? 12.612 47.548 21.509 1.00 53.66 120 PRO A N 1
ATOM 1929 C CA . PRO A 1 121 ? 12.284 47.678 20.081 1.00 57.77 120 PRO A CA 1
ATOM 1930 C C . PRO A 1 121 ? 13.252 48.583 19.346 1.00 57.10 120 PRO A C 1
ATOM 1931 O O . PRO A 1 121 ? 13.924 49.385 19.984 1.00 59.24 120 PRO A O 1
ATOM 1942 N N . GLU A 1 122 ? 13.324 48.451 18.027 1.00 58.09 121 GLU A N 1
ATOM 1943 C CA . GLU A 1 122 ? 14.168 49.322 17.218 1.00 63.89 121 GLU A CA 1
ATOM 1944 C C . GLU A 1 122 ? 13.750 50.777 17.404 1.00 61.82 121 GLU A C 1
ATOM 1945 O O . GLU A 1 122 ? 12.560 51.081 17.514 1.00 67.18 121 GLU A O 1
ATOM 1949 N N . ASP A 1 123 ? 14.735 51.667 17.463 1.00 62.39 122 ASP A N 1
ATOM 1950 C CA . ASP A 1 123 ? 14.471 53.098 17.554 1.00 61.54 122 ASP A CA 1
ATOM 1951 C C . ASP A 1 123 ? 13.796 53.503 18.873 1.00 61.50 122 ASP A C 1
ATOM 1952 O O . ASP A 1 123 ? 13.354 54.643 19.011 1.00 65.84 122 ASP A O 1
ATOM 1956 N N . ALA A 1 124 ? 13.705 52.582 19.833 1.00 57.71 123 ALA A N 1
ATOM 1957 C CA . ALA A 1 124 ? 13.167 52.913 21.154 1.00 55.00 123 ALA A CA 1
ATOM 1958 C C . ALA A 1 124 ? 14.044 53.951 21.872 1.00 45.32 123 ALA A C 1
ATOM 1959 O O . ALA A 1 124 ? 15.246 54.049 21.611 1.00 52.74 123 ALA A O 1
ATOM 1966 N N . ASP A 1 125 ? 13.442 54.721 22.776 1.00 40.11 124 ASP A N 1
ATOM 1967 C CA . ASP A 1 125 ? 14.186 55.750 23.522 1.00 37.61 124 ASP A CA 1
ATOM 1968 C C . ASP A 1 125 ? 15.085 55.087 24.538 1.00 34.78 124 ASP A C 1
ATOM 1969 O O . ASP A 1 125 ? 14.672 54.191 25.254 1.00 37.97 124 ASP A O 1
ATOM 1978 N N . THR A 1 126 ? 16.319 55.547 24.612 1.00 32.26 125 THR A N 1
ATOM 1979 C CA . THR A 1 126 ? 17.284 54.956 25.515 1.00 31.12 125 THR A CA 1
ATOM 1980 C C . THR A 1 126 ? 17.833 55.963 26.514 1.00 29.32 125 THR A C 1
ATOM 1981 O O . THR A 1 126 ? 18.837 55.681 27.169 1.00 26.63 125 THR A O 1
ATOM 1992 N N . PHE A 1 127 ? 17.164 57.119 26.660 1.00 27.78 126 PHE A N 1
ATOM 1993 C CA . PHE A 1 127 ? 17.693 58.171 27.512 1.00 25.99 126 PHE A CA 1
ATOM 1994 C C . PHE A 1 127 ? 18.075 57.672 28.905 1.00 22.50 126 PHE A C 1
ATOM 1995 O O . PHE A 1 127 ? 19.169 57.989 29.403 1.00 22.06 126 PHE A O 1
ATOM 2012 N N . ALA A 1 128 ? 17.188 56.895 29.526 1.00 25.07 127 ALA A N 1
ATOM 2013 C CA . ALA A 1 128 ? 17.418 56.465 30.905 1.00 24.86 127 ALA A CA 1
ATOM 2014 C C . ALA A 1 128 ? 18.711 55.669 31.057 1.00 23.66 127 ALA A C 1
ATOM 2015 O O . ALA A 1 128 ? 19.349 55.747 32.100 1.00 22.89 127 ALA A O 1
ATOM 2022 N N . PHE A 1 129 ? 19.102 54.922 30.029 1.00 23.70 128 PHE A N 1
ATOM 2023 C CA . PHE A 1 129 ? 20.350 54.150 30.088 1.00 25.89 128 PHE A CA 1
ATOM 2024 C C . PHE A 1 129 ? 21.552 55.086 30.196 1.00 23.75 128 PHE A C 1
ATOM 2025 O O . PHE A 1 129 ? 22.454 54.860 31.012 1.00 22.87 128 PHE A O 1
ATOM 2042 N N . GLY A 1 130 ? 21.596 56.148 29.387 1.00 22.10 129 GLY A N 1
ATOM 2043 C CA . GLY A 1 130 ? 22.677 57.116 29.525 1.00 20.34 129 GLY A CA 1
ATOM 2044 C C . GLY A 1 130 ? 22.639 57.875 30.854 1.00 20.16 129 GLY A C 1
ATOM 2045 O O . GLY A 1 130 ? 23.685 58.213 31.437 1.00 21.26 129 GLY A O 1
ATOM 2049 N N . MET A 1 131 ? 21.422 58.142 31.336 1.00 19.63 130 MET A N 1
ATOM 2050 C CA . MET A 1 131 ? 21.267 58.823 32.627 1.00 19.73 130 MET A CA 1
ATOM 2051 C C . MET A 1 131 ? 21.853 57.984 33.754 1.00 19.33 130 MET A C 1
ATOM 2052 O O . MET A 1 131 ? 22.548 58.515 34.644 1.00 18.03 130 MET A O 1
ATOM 2066 N N . VAL A 1 132 ? 21.640 56.679 33.680 1.00 21.25 131 VAL A N 1
ATOM 2067 C CA . VAL A 1 132 ? 22.193 55.768 34.676 1.00 20.33 131 VAL A CA 1
ATOM 2068 C C . VAL A 1 132 ? 23.706 55.643 34.569 1.00 21.04 131 VAL A C 1
ATOM 2069 O O . VAL A 1 132 ? 24.393 55.606 35.601 1.00 19.33 131 VAL A O 1
ATOM 2082 N N . VAL A 1 133 ? 24.256 55.602 33.352 1.00 19.56 132 VAL A N 1
ATOM 2083 C CA . VAL A 1 133 ? 25.719 55.656 33.197 1.00 19.13 132 VAL A CA 1
ATOM 2084 C C . VAL A 1 133 ? 26.280 56.903 33.909 1.00 18.28 132 VAL A C 1
ATOM 2085 O O . VAL A 1 133 ? 27.286 56.849 34.622 1.00 17.99 132 VAL A O 1
ATOM 2098 N N . SER A 1 134 ? 25.655 58.055 33.692 1.00 16.43 133 SER A N 1
ATOM 2099 C CA . SER A 1 134 ? 26.055 59.278 34.368 1.00 15.12 133 SER A CA 1
ATOM 2100 C C . SER A 1 134 ? 25.958 59.149 35.893 1.00 16.49 133 SER A C 1
ATOM 2101 O O . SER A 1 134 ? 26.894 59.488 36.630 1.00 16.30 133 SER A O 1
ATOM 2109 N N . HIS A 1 135 ? 24.838 58.615 36.355 1.00 18.06 134 HIS A N 1
ATOM 2110 C CA . HIS A 1 135 ? 24.618 58.438 37.787 1.00 15.94 134 HIS A CA 1
ATOM 2111 C C . HIS A 1 135 ? 25.732 57.581 38.435 1.00 15.94 134 HIS A C 1
ATOM 2112 O O . HIS A 1 135 ? 26.292 57.964 39.469 1.00 16.07 134 HIS A O 1
ATOM 2126 N N . GLU A 1 136 ? 26.075 56.452 37.832 1.00 17.64 135 GLU A N 1
ATOM 2127 C CA . GLU A 1 136 ? 27.073 55.565 38.418 1.00 15.42 135 GLU A CA 1
ATOM 2128 C C . GLU A 1 136 ? 28.424 56.256 38.436 1.00 15.22 135 GLU A C 1
ATOM 2129 O O . GLU A 1 136 ? 29.119 56.256 39.451 1.00 16.68 135 GLU A O 1
ATOM 2141 N N . HIS A 1 137 ? 28.806 56.874 37.324 1.00 15.48 136 HIS A N 1
ATOM 2142 C CA . HIS A 1 137 ? 30.089 57.563 37.307 1.00 14.88 136 HIS A CA 1
ATOM 2143 C C . HIS A 1 137 ? 30.168 58.712 38.327 1.00 14.06 136 HIS A C 1
ATOM 2144 O O . HIS A 1 137 ? 31.240 58.959 38.902 1.00 16.60 136 HIS A O 1
ATOM 2158 N N . GLN A 1 138 ? 29.078 59.434 38.539 1.00 15.09 137 GLN A N 1
ATOM 2159 C CA . GLN A 1 138 ? 29.089 60.477 39.540 1.00 14.83 137 GLN A CA 1
ATOM 2160 C C . GLN A 1 138 ? 29.273 59.914 40.947 1.00 16.15 137 GLN A C 1
ATOM 2161 O O . GLN A 1 138 ? 30.022 60.489 41.755 1.00 14.97 137 GLN A O 1
ATOM 2175 N N . HIS A 1 139 ? 28.651 58.784 41.254 1.00 16.89 138 HIS A N 1
ATOM 2176 C CA . HIS A 1 139 ? 28.918 58.143 42.545 1.00 14.75 138 HIS A CA 1
ATOM 2177 C C . HIS A 1 139 ? 30.352 57.621 42.595 1.00 15.75 138 HIS A C 1
ATOM 2178 O O . HIS A 1 139 ? 30.948 57.556 43.682 1.00 16.43 138 HIS A O 1
ATOM 2192 N N . ASP A 1 140 ? 30.920 57.222 41.452 1.00 15.79 139 ASP A N 1
ATOM 2193 C CA . ASP A 1 140 ? 32.346 56.837 41.453 1.00 14.87 139 ASP A CA 1
ATOM 2194 C C . ASP A 1 140 ? 33.225 57.996 41.894 1.00 14.38 139 ASP A C 1
ATOM 2195 O O . ASP A 1 140 ? 34.162 57.820 42.691 1.00 16.31 139 ASP A O 1
ATOM 2204 N N . GLU A 1 141 ? 32.913 59.207 41.413 1.00 14.58 140 GLU A N 1
ATOM 2205 C CA . GLU A 1 141 ? 33.669 60.378 41.860 1.00 14.82 140 GLU A CA 1
ATOM 2206 C C . GLU A 1 141 ? 33.434 60.632 43.364 1.00 14.48 140 GLU A C 1
ATOM 2207 O O . GLU A 1 141 ? 34.403 60.933 44.089 1.00 15.62 140 GLU A O 1
ATOM 2219 N N . THR A 1 142 ? 32.197 60.449 43.851 1.00 14.34 141 THR A N 1
ATOM 2220 C CA . THR A 1 142 ? 31.947 60.555 45.277 1.00 14.29 141 THR A CA 1
ATOM 2221 C C . THR A 1 142 ? 32.790 59.558 46.079 1.00 16.37 141 THR A C 1
ATOM 2222 O O . THR A 1 142 ? 33.376 59.913 47.107 1.00 15.95 141 THR A O 1
ATOM 2233 N N . MET A 1 143 ? 32.872 58.319 45.601 1.00 15.84 142 MET A N 1
ATOM 2234 C CA . MET A 1 143 ? 33.667 57.336 46.293 1.00 14.73 142 MET A CA 1
ATOM 2235 C C . MET A 1 143 ? 35.150 57.716 46.310 1.00 15.34 142 MET A C 1
ATOM 2236 O O . MET A 1 143 ? 35.844 57.468 47.297 1.00 16.31 142 MET A O 1
ATOM 2250 N N . LEU A 1 144 ? 35.643 58.303 45.217 1.00 16.02 143 LEU A N 1
ATOM 2251 C CA . LEU A 1 144 ? 37.002 58.819 45.219 1.00 14.96 143 LEU A CA 1
ATOM 2252 C C . LEU A 1 144 ? 37.201 59.924 46.251 1.00 15.51 143 LEU A C 1
ATOM 2253 O O . LEU A 1 144 ? 38.227 59.960 46.920 1.00 16.99 143 LEU A O 1
ATOM 2269 N N . GLN A 1 145 ? 36.222 60.814 46.398 1.00 16.16 144 GLN A N 1
ATOM 2270 C CA . GLN A 1 145 ? 36.315 61.841 47.451 1.00 16.15 144 GLN A CA 1
ATOM 2271 C C . GLN A 1 145 ? 36.475 61.197 48.806 1.00 17.57 144 GLN A C 1
ATOM 2272 O O . GLN A 1 145 ? 37.261 61.663 49.637 1.00 17.08 144 GLN A O 1
ATOM 2286 N N . ALA A 1 146 ? 35.713 60.137 49.056 1.00 16.77 145 ALA A N 1
ATOM 2287 C CA . ALA A 1 146 ? 35.744 59.442 50.333 1.00 15.81 145 ALA A CA 1
ATOM 2288 C C . ALA A 1 146 ? 37.115 58.794 50.555 1.00 17.60 145 ALA A C 1
ATOM 2289 O O . ALA A 1 146 ? 37.710 58.917 51.631 1.00 18.62 145 ALA A O 1
ATOM 2296 N N . LEU A 1 147 ? 37.618 58.094 49.537 1.00 18.13 146 LEU A N 1
ATOM 2297 C CA . LEU A 1 147 ? 38.928 57.465 49.636 1.00 18.37 146 LEU A CA 1
ATOM 2298 C C . LEU A 1 147 ? 40.035 58.502 49.845 1.00 16.94 146 LEU A C 1
ATOM 2299 O O . LEU A 1 147 ? 41.020 58.207 50.533 1.00 19.54 146 LEU A O 1
ATOM 2315 N N . ASN A 1 148 ? 39.886 59.693 49.296 1.00 17.19 147 ASN A N 1
ATOM 2316 C CA . ASN A 1 148 ? 40.866 60.753 49.531 1.00 16.21 147 ASN A CA 1
ATOM 2317 C C . ASN A 1 148 ? 40.832 61.278 50.972 1.00 19.38 147 ASN A C 1
ATOM 2318 O O . ASN A 1 148 ? 41.853 61.688 51.516 1.00 19.51 147 ASN A O 1
ATOM 2329 N N . LEU A 1 149 ? 39.651 61.253 51.580 1.00 19.31 148 LEU A N 1
ATOM 2330 C CA . LEU A 1 149 ? 39.491 61.657 52.978 1.00 19.24 148 LEU A CA 1
ATOM 2331 C C . LEU A 1 149 ? 39.993 60.625 53.974 1.00 22.24 148 LEU A C 1
ATOM 2332 O O . LEU A 1 149 ? 40.313 60.969 55.125 1.00 25.18 148 LEU A O 1
ATOM 2348 N N . ARG A 1 150 ? 40.019 59.354 53.572 1.00 21.22 149 ARG A N 1
ATOM 2349 C CA . ARG A 1 150 ? 40.414 58.270 54.448 1.00 21.46 149 ARG A CA 1
ATOM 2350 C C . ARG A 1 150 ? 41.766 58.501 55.082 1.00 22.08 149 ARG A C 1
ATOM 2351 O O . ARG A 1 150 ? 42.741 58.734 54.387 1.00 28.44 149 ARG A O 1
ATOM 2372 N N . SER A 1 151 ? 41.814 58.373 56.393 1.00 25.52 150 SER A N 1
ATOM 2373 C CA A SER A 1 151 ? 43.067 58.402 57.128 0.51 28.75 150 SER A CA 1
ATOM 2374 C CA B SER A 1 151 ? 43.084 58.412 57.097 0.49 28.76 150 SER A CA 1
ATOM 2375 C C . SER A 1 151 ? 43.714 57.022 57.109 1.00 28.62 150 SER A C 1
ATOM 2376 O O . SER A 1 151 ? 43.044 56.016 57.348 1.00 32.64 150 SER A O 1
ATOM 2391 N N . GLY A 1 152 ? 45.011 56.985 56.857 1.00 33.91 151 GLY A N 1
ATOM 2392 C CA . GLY A 1 152 ? 45.770 55.747 56.903 1.00 41.13 151 GLY A CA 1
ATOM 2393 C C . GLY A 1 152 ? 46.624 55.529 55.677 1.00 34.33 151 GLY A C 1
ATOM 2394 O O . GLY A 1 152 ? 46.596 56.326 54.731 1.00 32.60 151 GLY A O 1
ATOM 2398 N N . GLU A 1 153 ? 47.380 54.428 55.696 1.00 33.14 152 GLU A N 1
ATOM 2399 C CA . GLU A 1 153 ? 48.242 54.084 54.581 1.00 36.63 152 GLU A CA 1
ATOM 2400 C C . GLU A 1 153 ? 47.419 53.947 53.290 1.00 38.35 152 GLU A C 1
ATOM 2401 O O . GLU A 1 153 ? 46.303 53.435 53.314 1.00 31.95 152 GLU A O 1
ATOM 2413 N N . PRO A 1 154 ? 47.976 54.390 52.159 1.00 31.01 153 PRO A N 1
ATOM 2414 C CA . PRO A 1 154 ? 47.187 54.433 50.921 1.00 25.92 153 PRO A CA 1
ATOM 2415 C C . PRO A 1 154 ? 46.622 53.072 50.511 1.00 23.32 153 PRO A C 1
ATOM 2416 O O . PRO A 1 154 ? 47.282 52.038 50.679 1.00 27.54 153 PRO A O 1
ATOM 2427 N N . LEU A 1 155 ? 45.412 53.108 49.974 1.00 25.32 154 LEU A N 1
ATOM 2428 C CA . LEU A 1 155 ? 44.794 51.973 49.306 1.00 26.81 154 LEU A CA 1
ATOM 2429 C C . LEU A 1 155 ? 45.006 52.041 47.804 1.00 24.92 154 LEU A C 1
ATOM 2430 O O . LEU A 1 155 ? 45.130 51.004 47.160 1.00 29.50 154 LEU A O 1
ATOM 2446 N N . LEU A 1 156 ? 44.997 53.255 47.241 1.00 23.33 155 LEU A N 1
ATOM 2447 C CA . LEU A 1 156 ? 45.242 53.470 45.821 1.00 24.51 155 LEU A CA 1
ATOM 2448 C C . LEU A 1 156 ? 46.712 53.875 45.578 1.00 26.41 155 LEU A C 1
ATOM 2449 O O . LEU A 1 156 ? 47.384 54.344 46.491 1.00 29.78 155 LEU A O 1
ATOM 2465 N N . GLY A 1 157 ? 47.163 53.738 44.337 1.00 32.35 156 GLY A N 1
ATOM 2466 C CA . GLY A 1 157 ? 48.474 54.237 43.926 1.00 35.58 156 GLY A CA 1
ATOM 2467 C C . GLY A 1 157 ? 48.497 55.752 43.857 1.00 32.76 156 GLY A C 1
ATOM 2468 O O . GLY A 1 157 ? 47.549 56.414 44.256 1.00 29.56 156 GLY A O 1
ATOM 2472 N N . SER A 1 158 ? 49.583 56.311 43.328 1.00 27.43 157 SER A N 1
ATOM 2473 C CA A SER A 1 158 ? 49.721 57.761 43.295 0.59 27.59 157 SER A CA 1
ATOM 2474 C CA B SER A 1 158 ? 49.742 57.760 43.284 0.41 27.86 157 SER A CA 1
ATOM 2475 C C . SER A 1 158 ? 49.216 58.373 42.002 1.00 23.30 157 SER A C 1
ATOM 2476 O O . SER A 1 158 ? 49.170 59.595 41.881 1.00 25.81 157 SER A O 1
ATOM 2490 N N . GLY A 1 159 ? 48.857 57.535 41.030 1.00 24.11 158 GLY A N 1
ATOM 2491 C CA . GLY A 1 159 ? 48.248 58.053 39.795 1.00 20.78 158 GLY A CA 1
ATOM 2492 C C . GLY A 1 159 ? 49.098 57.867 38.542 1.00 23.22 158 GLY A C 1
ATOM 2493 O O . GLY A 1 159 ? 50.331 57.742 38.611 1.00 24.48 158 GLY A O 1
ATOM 2497 N N . THR A 1 160 ? 48.429 57.824 37.396 1.00 23.52 159 THR A N 1
ATOM 2498 C CA . THR A 1 160 ? 49.117 57.664 36.121 1.00 23.73 159 THR A CA 1
ATOM 2499 C C . THR A 1 160 ? 49.843 58.923 35.652 1.00 23.82 159 THR A C 1
ATOM 2500 O O . THR A 1 160 ? 49.640 60.018 36.176 1.00 25.02 159 THR A O 1
ATOM 2511 N N . ALA A 1 161 ? 50.716 58.750 34.668 1.00 22.70 160 ALA A N 1
ATOM 2512 C CA . ALA A 1 161 ? 51.509 59.883 34.175 1.00 24.73 160 ALA A CA 1
ATOM 2513 C C . ALA A 1 161 ? 50.635 60.929 33.516 1.00 24.15 160 ALA A C 1
ATOM 2514 O O . ALA A 1 161 ? 49.627 60.636 32.879 1.00 24.96 160 ALA A O 1
ATOM 2521 N N . LEU A 1 162 ? 51.050 62.183 33.682 1.00 22.61 161 LEU A N 1
ATOM 2522 C CA . LEU A 1 162 ? 50.414 63.299 32.998 1.00 21.64 161 LEU A CA 1
ATOM 2523 C C . LEU A 1 162 ? 51.442 64.091 32.199 1.00 20.85 161 LEU A C 1
ATOM 2524 O O . LEU A 1 162 ? 52.663 64.019 32.459 1.00 22.26 161 LEU A O 1
ATOM 2540 N N . PRO A 1 163 ? 50.963 64.865 31.221 1.00 20.25 162 PRO A N 1
ATOM 2541 C CA . PRO A 1 163 ? 51.907 65.695 30.451 1.00 22.15 162 PRO A CA 1
ATOM 2542 C C . PRO A 1 163 ? 52.468 66.814 31.299 1.00 22.89 162 PRO A C 1
ATOM 2543 O O . PRO A 1 163 ? 51.877 67.218 32.296 1.00 20.93 162 PRO A O 1
ATOM 2554 N N . PRO A 1 164 ? 53.608 67.349 30.877 1.00 22.41 163 PRO A N 1
ATOM 2555 C CA . PRO A 1 164 ? 54.127 68.511 31.573 1.00 21.97 163 PRO A CA 1
ATOM 2556 C C . PRO A 1 164 ? 53.344 69.761 31.227 1.00 21.40 163 PRO A C 1
ATOM 2557 O O . PRO A 1 164 ? 52.734 69.860 30.155 1.00 21.57 163 PRO A O 1
ATOM 2568 N N . GLY A 1 165 ? 53.418 70.733 32.121 1.00 21.34 164 GLY A N 1
ATOM 2569 C CA . GLY A 1 165 ? 52.877 72.057 31.832 1.00 19.49 164 GLY A CA 1
ATOM 2570 C C . GLY A 1 165 ? 53.803 72.844 30.931 1.00 18.57 164 GLY A C 1
ATOM 2571 O O . GLY A 1 165 ? 54.800 72.339 30.399 1.00 22.09 164 GLY A O 1
ATOM 2575 N N . ARG A 1 166 ? 53.461 74.114 30.736 1.00 18.68 165 ARG A N 1
ATOM 2576 C CA . ARG A 1 166 ? 54.339 74.979 29.957 1.00 18.78 165 ARG A CA 1
ATOM 2577 C C . ARG A 1 166 ? 54.255 76.396 30.475 1.00 18.06 165 ARG A C 1
ATOM 2578 O O . ARG A 1 166 ? 53.255 76.766 31.050 1.00 19.89 165 ARG A O 1
ATOM 2599 N N . PRO A 1 167 ? 55.307 77.199 30.204 1.00 19.59 166 PRO A N 1
ATOM 2600 C CA . PRO A 1 167 ? 55.294 78.582 30.682 1.00 20.82 166 PRO A CA 1
ATOM 2601 C C . PRO A 1 167 ? 54.428 79.489 29.853 1.00 20.35 166 PRO A C 1
ATOM 2602 O O . PRO A 1 167 ? 54.081 79.172 28.725 1.00 20.78 166 PRO A O 1
ATOM 2613 N N . GLY A 1 168 ? 54.075 80.624 30.442 1.00 21.03 167 GLY A N 1
ATOM 2614 C CA . GLY A 1 168 ? 53.356 81.649 29.730 1.00 20.22 167 GLY A CA 1
ATOM 2615 C C . GLY A 1 168 ? 51.863 81.632 29.866 1.00 19.65 167 GLY A C 1
ATOM 2616 O O . GLY A 1 168 ? 51.217 82.478 29.246 1.00 21.94 167 GLY A O 1
ATOM 2620 N N . VAL A 1 169 ? 51.305 80.674 30.596 1.00 18.09 168 VAL A N 1
ATOM 2621 C CA . VAL A 1 169 ? 49.834 80.576 30.716 1.00 16.71 168 VAL A CA 1
ATOM 2622 C C . VAL A 1 169 ? 49.345 80.994 32.113 1.00 20.08 168 VAL A C 1
ATOM 2623 O O . VAL A 1 169 ? 48.327 81.652 32.217 1.00 18.82 168 VAL A O 1
ATOM 2636 N N . ALA A 1 170 ? 50.077 80.660 33.167 1.00 18.62 169 ALA A N 1
ATOM 2637 C CA . ALA A 1 170 ? 49.606 80.965 34.506 1.00 17.43 169 ALA A CA 1
ATOM 2638 C C . ALA A 1 170 ? 49.373 82.451 34.693 1.00 17.24 169 ALA A C 1
ATOM 2639 O O . ALA A 1 170 ? 50.194 83.305 34.246 1.00 20.77 169 ALA A O 1
ATOM 2646 N N A GLY A 1 171 ? 48.251 82.785 35.337 0.53 19.22 170 GLY A N 1
ATOM 2647 N N B GLY A 1 171 ? 48.291 82.790 35.370 0.47 19.56 170 GLY A N 1
ATOM 2648 C CA A GLY A 1 171 ? 47.886 84.165 35.666 0.53 25.27 170 GLY A CA 1
ATOM 2649 C CA B GLY A 1 171 ? 48.029 84.178 35.669 0.47 24.87 170 GLY A CA 1
ATOM 2650 C C A GLY A 1 171 ? 47.201 84.965 34.557 0.53 25.01 170 GLY A C 1
ATOM 2651 C C B GLY A 1 171 ? 47.893 85.058 34.440 0.47 18.12 170 GLY A C 1
ATOM 2652 O O A GLY A 1 171 ? 46.500 85.992 34.796 0.53 19.93 170 GLY A O 1
ATOM 2653 O O B GLY A 1 171 ? 48.201 86.215 34.517 0.47 16.96 170 GLY A O 1
ATOM 2660 N N . THR A 1 172 ? 47.398 84.509 33.327 1.00 17.32 171 THR A N 1
ATOM 2661 C CA . THR A 1 172 ? 46.966 85.279 32.180 1.00 16.81 171 THR A CA 1
ATOM 2662 C C . THR A 1 172 ? 45.482 85.047 31.919 1.00 16.42 171 THR A C 1
ATOM 2663 O O . THR A 1 172 ? 44.875 84.117 32.497 1.00 18.37 171 THR A O 1
ATOM 2675 N N . SER A 1 173 ? 44.918 85.908 31.092 1.00 18.20 172 SER A N 1
ATOM 2676 C CA . SER A 1 173 ? 43.514 85.827 30.746 1.00 16.19 172 SER A CA 1
ATOM 2677 C C . SER A 1 173 ? 43.279 85.923 29.258 1.00 16.23 172 SER A C 1
ATOM 2678 O O . SER A 1 173 ? 44.144 86.346 28.492 1.00 18.91 172 SER A O 1
ATOM 2686 N N . VAL A 1 174 ? 42.062 85.522 28.865 1.00 16.63 173 VAL A N 1
ATOM 2687 C CA . VAL A 1 174 ? 41.614 85.644 27.496 1.00 17.43 173 VAL A CA 1
ATOM 2688 C C . VAL A 1 174 ? 40.274 86.383 27.468 1.00 17.01 173 VAL A C 1
ATOM 2689 O O . VAL A 1 174 ? 39.442 86.268 28.375 1.00 17.93 173 VAL A O 1
ATOM 2702 N N . LEU A 1 175 ? 40.085 87.135 26.396 1.00 18.25 174 LEU A N 1
ATOM 2703 C CA . LEU A 1 175 ? 38.876 87.935 26.168 1.00 17.46 174 LEU A CA 1
ATOM 2704 C C . LEU A 1 175 ? 37.781 87.063 25.577 1.00 19.98 174 LEU A C 1
ATOM 2705 O O . LEU A 1 175 ? 38.047 86.260 24.665 1.00 19.39 174 LEU A O 1
ATOM 2721 N N . VAL A 1 176 ? 36.558 87.227 26.101 1.00 17.91 175 VAL A N 1
ATOM 2722 C CA . VAL A 1 176 ? 35.371 86.581 25.556 1.00 18.99 175 VAL A CA 1
ATOM 2723 C C . VAL A 1 176 ? 34.438 87.669 25.035 1.00 19.56 175 VAL A C 1
ATOM 2724 O O . VAL A 1 176 ? 33.714 88.293 25.810 1.00 19.92 175 VAL A O 1
ATOM 2737 N N . PRO A 1 177 ? 34.518 87.999 23.730 1.00 20.27 176 PRO A N 1
ATOM 2738 C CA . PRO A 1 177 ? 33.782 89.146 23.198 1.00 25.02 176 PRO A CA 1
ATOM 2739 C C . PRO A 1 177 ? 32.274 89.080 23.486 1.00 20.56 176 PRO A C 1
ATOM 2740 O O . PRO A 1 177 ? 31.685 87.984 23.500 1.00 21.50 176 PRO A O 1
ATOM 2751 N N . GLY A 1 178 ? 31.693 90.245 23.749 1.00 24.79 177 GLY A N 1
ATOM 2752 C CA . GLY A 1 178 ? 30.317 90.307 24.187 1.00 26.10 177 GLY A CA 1
ATOM 2753 C C . GLY A 1 178 ? 29.314 90.003 23.102 1.00 24.42 177 GLY A C 1
ATOM 2754 O O . GLY A 1 178 ? 29.576 90.208 21.912 1.00 27.20 177 GLY A O 1
ATOM 2758 N N . GLY A 1 179 ? 28.150 89.518 23.529 1.00 23.84 178 GLY A N 1
ATOM 2759 C CA . GLY A 1 179 ? 27.026 89.381 22.629 1.00 23.77 178 GLY A CA 1
ATOM 2760 C C . GLY A 1 179 ? 26.248 88.125 22.908 1.00 20.00 178 GLY A C 1
ATOM 2761 O O . GLY A 1 179 ? 26.525 87.408 23.856 1.00 21.54 178 GLY A O 1
ATOM 2765 N N . PRO A 1 180 ? 25.250 87.861 22.075 1.00 22.19 179 PRO A N 1
ATOM 2766 C CA . PRO A 1 180 ? 24.423 86.665 22.255 1.00 20.52 179 PRO A CA 1
ATOM 2767 C C . PRO A 1 180 ? 25.188 85.386 22.040 1.00 22.57 179 PRO A C 1
ATOM 2768 O O . PRO A 1 180 ? 26.090 85.336 21.182 1.00 25.36 179 PRO A O 1
ATOM 2779 N N . PHE A 1 181 ? 24.836 84.376 22.807 1.00 21.37 180 PHE A N 1
ATOM 2780 C CA . PHE A 1 181 ? 25.315 83.031 22.528 1.00 23.44 180 PHE A CA 1
ATOM 2781 C C . PHE A 1 181 ? 24.278 82.027 22.961 1.00 23.08 180 PHE A C 1
ATOM 2782 O O . PHE A 1 181 ? 23.296 82.382 23.604 1.00 22.51 180 PHE A O 1
ATOM 2799 N N . VAL A 1 182 ? 24.439 80.785 22.504 1.00 21.04 181 VAL A N 1
ATOM 2800 C CA . VAL A 1 182 ? 23.486 79.753 22.822 1.00 20.20 181 VAL A CA 1
ATOM 2801 C C . VAL A 1 182 ? 23.976 78.994 24.064 1.00 21.42 181 VAL A C 1
ATOM 2802 O O . VAL A 1 182 ? 25.018 78.334 24.023 1.00 21.52 181 VAL A O 1
ATOM 2815 N N . LEU A 1 183 ? 23.201 79.123 25.139 1.00 20.33 182 LEU A N 1
ATOM 2816 C CA . LEU A 1 183 ? 23.406 78.443 26.416 1.00 19.48 182 LEU A CA 1
ATOM 2817 C C . LEU A 1 183 ? 22.591 77.156 26.444 1.00 17.67 182 LEU A C 1
ATOM 2818 O O . LEU A 1 183 ? 21.427 77.154 26.041 1.00 19.93 182 LEU A O 1
ATOM 2834 N N . GLY A 1 184 ? 23.169 76.073 26.967 1.00 18.21 183 GLY A N 1
ATOM 2835 C CA . GLY A 1 184 ? 22.442 74.826 27.075 1.00 19.37 183 GLY A CA 1
ATOM 2836 C C . GLY A 1 184 ? 22.414 74.062 25.772 1.00 21.32 183 GLY A C 1
ATOM 2837 O O . GLY A 1 184 ? 22.932 74.503 24.742 1.00 21.37 183 GLY A O 1
ATOM 2841 N N . VAL A 1 185 ? 21.762 72.898 25.835 1.00 21.20 184 VAL A N 1
ATOM 2842 C CA . VAL A 1 185 ? 21.668 72.006 24.678 1.00 20.73 184 VAL A CA 1
ATOM 2843 C C . VAL A 1 185 ? 20.289 71.369 24.585 1.00 23.13 184 VAL A C 1
ATOM 2844 O O . VAL A 1 185 ? 19.506 71.357 25.544 1.00 22.73 184 VAL A O 1
ATOM 2857 N N . ASP A 1 186 ? 20.000 70.838 23.409 1.00 23.73 185 ASP A N 1
ATOM 2858 C CA . ASP A 1 186 ? 18.782 70.057 23.184 1.00 23.71 185 ASP A CA 1
ATOM 2859 C C . ASP A 1 186 ? 19.157 68.585 23.008 1.00 22.86 185 ASP A C 1
ATOM 2860 O O . ASP A 1 186 ? 20.273 68.258 22.593 1.00 26.84 185 ASP A O 1
ATOM 2869 N N . LEU A 1 187 ? 18.213 67.699 23.310 1.00 25.80 186 LEU A N 1
ATOM 2870 C CA . LEU A 1 187 ? 18.444 66.269 23.173 1.00 29.88 186 LEU A CA 1
ATOM 2871 C C . LEU A 1 187 ? 18.779 65.879 21.736 1.00 29.64 186 LEU A C 1
ATOM 2872 O O . LEU A 1 187 ? 19.491 64.895 21.501 1.00 31.22 186 LEU A O 1
ATOM 2888 N N . ALA A 1 188 ? 18.297 66.651 20.766 1.00 29.32 187 ALA A N 1
ATOM 2889 C CA . ALA A 1 188 ? 18.596 66.355 19.367 1.00 37.74 187 ALA A CA 1
ATOM 2890 C C . ALA A 1 188 ? 20.092 66.365 19.115 1.00 37.00 187 ALA A C 1
ATOM 2891 O O . ALA A 1 188 ? 20.580 65.605 18.291 1.00 46.10 187 ALA A O 1
ATOM 2898 N N . ASP A 1 189 ? 20.818 67.220 19.844 1.00 32.01 188 ASP A N 1
ATOM 2899 C CA . ASP A 1 189 ? 22.254 67.342 19.699 1.00 34.69 188 ASP A CA 1
ATOM 2900 C C . ASP A 1 189 ? 23.035 66.546 20.728 1.00 31.44 188 ASP A C 1
ATOM 2901 O O . ASP A 1 189 ? 24.149 66.109 20.458 1.00 32.34 188 ASP A O 1
ATOM 2910 N N . GLU A 1 190 ? 22.477 66.416 21.928 1.00 26.08 189 GLU A N 1
ATOM 2911 C CA . GLU A 1 190 ? 23.128 65.697 23.031 1.00 24.04 189 GLU A CA 1
ATOM 2912 C C . GLU A 1 190 ? 22.071 64.781 23.637 1.00 24.57 189 GLU A C 1
ATOM 2913 O O . GLU A 1 190 ? 21.350 65.161 24.562 1.00 22.93 189 GLU A O 1
ATOM 2925 N N . PRO A 1 191 ? 21.966 63.564 23.099 1.00 26.64 190 PRO A N 1
ATOM 2926 C CA . PRO A 1 191 ? 20.875 62.677 23.481 1.00 29.15 190 PRO A CA 1
ATOM 2927 C C . PRO A 1 191 ? 20.870 62.254 24.941 1.00 24.42 190 PRO A C 1
ATOM 2928 O O . PRO A 1 191 ? 19.834 61.733 25.338 1.00 26.84 190 PRO A O 1
ATOM 2939 N N . TYR A 1 192 ? 21.973 62.432 25.671 1.00 24.05 191 TYR A N 1
ATOM 2940 C CA . TYR A 1 192 ? 21.997 62.068 27.080 1.00 20.21 191 TYR A CA 1
ATOM 2941 C C . TYR A 1 192 ? 22.301 63.234 27.986 1.00 21.60 191 TYR A C 1
ATOM 2942 O O . TYR A 1 192 ? 22.706 63.061 29.142 1.00 22.53 191 TYR A O 1
ATOM 2960 N N . ALA A 1 193 ? 22.017 64.448 27.503 1.00 21.44 192 ALA A N 1
ATOM 2961 C CA . ALA A 1 193 ? 22.132 65.621 28.359 1.00 20.93 192 ALA A CA 1
ATOM 2962 C C . ALA A 1 193 ? 21.114 65.547 29.477 1.00 19.31 192 ALA A C 1
ATOM 2963 O O . ALA A 1 193 ? 19.939 65.234 29.241 1.00 21.10 192 ALA A O 1
ATOM 2970 N N . LEU A 1 194 ? 21.544 65.869 30.687 1.00 18.29 193 LEU A N 1
ATOM 2971 C CA . LEU A 1 194 ? 20.651 65.837 31.814 1.00 18.90 193 LEU A CA 1
ATOM 2972 C C . LEU A 1 194 ? 19.705 67.048 31.792 1.00 19.28 193 LEU A C 1
ATOM 2973 O O . LEU A 1 194 ? 19.944 68.049 31.082 1.00 19.92 193 LEU A O 1
ATOM 2989 N N . ASP A 1 195 ? 18.606 66.940 32.539 1.00 17.92 194 ASP A N 1
ATOM 2990 C CA . ASP A 1 195 ? 17.498 67.879 32.389 1.00 17.07 194 ASP A CA 1
ATOM 2991 C C . ASP A 1 195 ? 17.927 69.345 32.632 1.00 20.00 194 ASP A C 1
ATOM 2992 O O . ASP A 1 195 ? 17.483 70.261 31.895 1.00 20.92 194 ASP A O 1
ATOM 3001 N N . ASN A 1 196 ? 18.826 69.567 33.575 1.00 18.81 195 ASN A N 1
ATOM 3002 C CA . ASN A 1 196 ? 19.220 70.937 33.879 1.00 16.92 195 ASN A CA 1
ATOM 3003 C C . ASN A 1 196 ? 20.088 71.615 32.815 1.00 19.08 195 ASN A C 1
ATOM 3004 O O . ASN A 1 196 ? 20.360 72.819 32.926 1.00 18.34 195 ASN A O 1
ATOM 3015 N N . GLU A 1 197 ? 20.472 70.872 31.780 1.00 19.15 196 GLU A N 1
ATOM 3016 C CA . GLU A 1 197 ? 21.268 71.417 30.661 1.00 17.26 196 GLU A CA 1
ATOM 3017 C C . GLU A 1 197 ? 20.400 71.943 29.547 1.00 17.43 196 GLU A C 1
ATOM 3018 O O . GLU A 1 197 ? 20.930 72.552 28.606 1.00 19.78 196 GLU A O 1
ATOM 3030 N N . ARG A 1 198 ? 19.090 71.695 29.643 1.00 18.80 197 ARG A N 1
ATOM 3031 C CA A ARG A 1 198 ? 18.155 71.935 28.548 0.60 20.13 197 ARG A CA 1
ATOM 3032 C CA B ARG A 1 198 ? 18.166 71.939 28.544 0.40 19.79 197 ARG A CA 1
ATOM 3033 C C . ARG A 1 198 ? 17.117 72.999 28.911 1.00 22.45 197 ARG A C 1
ATOM 3034 O O . ARG A 1 198 ? 16.774 73.171 30.075 1.00 22.98 197 ARG A O 1
ATOM 3074 N N . PRO A 1 199 ? 16.598 73.716 27.913 1.00 24.34 198 PRO A N 1
ATOM 3075 C CA . PRO A 1 199 ? 16.890 73.619 26.488 1.00 21.62 198 PRO A CA 1
ATOM 3076 C C . PRO A 1 199 ? 17.910 74.634 26.035 1.00 24.51 198 PRO A C 1
ATOM 3077 O O . PRO A 1 199 ? 18.250 75.571 26.774 1.00 23.30 198 PRO A O 1
ATOM 3088 N N . ALA A 1 200 ? 18.407 74.453 24.816 1.00 24.06 199 ALA A N 1
ATOM 3089 C CA . ALA A 1 200 ? 19.254 75.448 24.200 1.00 22.03 199 ALA A CA 1
ATOM 3090 C C . ALA A 1 200 ? 18.457 76.753 24.052 1.00 21.20 199 ALA A C 1
ATOM 3091 O O . ALA A 1 200 ? 17.321 76.767 23.548 1.00 23.57 199 ALA A O 1
ATOM 3098 N N . HIS A 1 201 ? 19.063 77.862 24.464 1.00 22.58 200 HIS A N 1
ATOM 3099 C CA . HIS A 1 201 ? 18.384 79.162 24.369 1.00 22.55 200 HIS A CA 1
ATOM 3100 C C . HIS A 1 201 ? 19.435 80.261 24.309 1.00 21.93 200 HIS A C 1
ATOM 3101 O O . HIS A 1 201 ? 20.586 80.030 24.636 1.00 22.60 200 HIS A O 1
ATOM 3115 N N . VAL A 1 202 ? 19.033 81.435 23.845 1.00 23.56 201 VAL A N 1
ATOM 3116 C CA . VAL A 1 202 ? 20.002 82.513 23.655 1.00 22.05 201 VAL A CA 1
ATOM 3117 C C . VAL A 1 202 ? 20.054 83.392 24.889 1.00 21.45 201 VAL A C 1
ATOM 3118 O O . VAL A 1 202 ? 18.995 83.759 25.423 1.00 24.68 201 VAL A O 1
ATOM 3131 N N . VAL A 1 203 ? 21.276 83.738 25.295 1.00 21.69 202 VAL A N 1
ATOM 3132 C CA . VAL A 1 203 ? 21.531 84.709 26.349 1.00 20.28 202 VAL A CA 1
ATOM 3133 C C . VAL A 1 203 ? 22.551 85.733 25.861 1.00 21.88 202 VAL A C 1
ATOM 3134 O O . VAL A 1 203 ? 23.506 85.361 25.201 1.00 24.65 202 VAL A O 1
ATOM 3147 N N . ASP A 1 204 ? 22.349 87.011 26.171 1.00 20.64 203 ASP A N 1
ATOM 3148 C CA . ASP A 1 204 ? 23.349 88.036 25.859 1.00 20.73 203 ASP A CA 1
ATOM 3149 C C . ASP A 1 204 ? 24.332 88.174 26.999 1.00 28.09 203 ASP A C 1
ATOM 3150 O O . ASP A 1 204 ? 23.925 88.464 28.135 1.00 30.91 203 ASP A O 1
ATOM 3159 N N . VAL A 1 205 ? 25.604 87.901 26.725 1.00 21.28 204 VAL A N 1
ATOM 3160 C CA . VAL A 1 205 ? 26.633 87.983 27.753 1.00 18.16 204 VAL A CA 1
ATOM 3161 C C . VAL A 1 205 ? 27.586 89.098 27.381 1.00 21.16 204 VAL A C 1
ATOM 3162 O O . VAL A 1 205 ? 28.257 89.019 26.350 1.00 22.36 204 VAL A O 1
ATOM 3175 N N . PRO A 1 206 ? 27.633 90.164 28.193 1.00 22.43 205 PRO A N 1
ATOM 3176 C CA . PRO A 1 206 ? 28.615 91.232 27.921 1.00 22.13 205 PRO A CA 1
ATOM 3177 C C . PRO A 1 206 ? 30.052 90.712 27.888 1.00 17.84 205 PRO A C 1
ATOM 3178 O O . PRO A 1 206 ? 30.357 89.661 28.492 1.00 20.40 205 PRO A O 1
ATOM 3189 N N . ALA A 1 207 ? 30.922 91.471 27.227 1.00 22.20 206 ALA A N 1
ATOM 3190 C CA . ALA A 1 207 ? 32.343 91.138 27.184 1.00 21.31 206 ALA A CA 1
ATOM 3191 C C . ALA A 1 207 ? 32.897 90.940 28.587 1.00 21.28 206 ALA A C 1
ATOM 3192 O O . ALA A 1 207 ? 32.554 91.684 29.518 1.00 22.41 206 ALA A O 1
ATOM 3199 N N . PHE A 1 208 ? 33.767 89.950 28.732 1.00 18.30 207 PHE A N 1
ATOM 3200 C CA . PHE A 1 208 ? 34.448 89.717 29.994 1.00 17.88 207 PHE A CA 1
ATOM 3201 C C . PHE A 1 208 ? 35.737 89.003 29.654 1.00 17.85 207 PHE A C 1
ATOM 3202 O O . PHE A 1 208 ? 35.930 88.552 28.532 1.00 18.31 207 PHE A O 1
ATOM 3219 N N . ARG A 1 209 ? 36.623 88.882 30.629 1.00 17.45 208 ARG A N 1
ATOM 3220 C CA . ARG A 1 209 ? 37.801 88.065 30.468 1.00 15.03 208 ARG A CA 1
ATOM 3221 C C . ARG A 1 209 ? 37.756 86.899 31.442 1.00 15.63 208 ARG A C 1
ATOM 3222 O O . ARG A 1 209 ? 37.178 87.000 32.535 1.00 16.20 208 ARG A O 1
ATOM 3243 N N . ILE A 1 210 ? 38.399 85.791 31.071 1.00 16.29 209 ILE A N 1
ATOM 3244 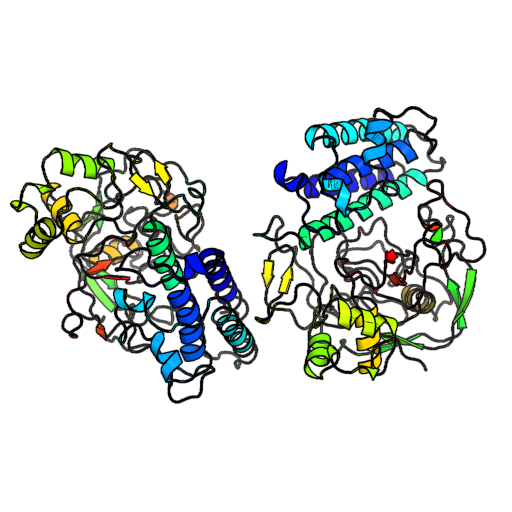C CA . ILE A 1 210 ? 38.440 84.615 31.923 1.00 16.04 209 ILE A CA 1
ATOM 3245 C C . ILE A 1 210 ? 39.877 84.094 31.975 1.00 15.66 209 ILE A C 1
ATOM 3246 O O . ILE A 1 210 ? 40.655 84.268 31.034 1.00 15.26 209 ILE A O 1
ATOM 3262 N N . GLY A 1 211 ? 40.232 83.458 33.080 1.00 15.95 210 GLY A N 1
ATOM 3263 C CA . GLY A 1 211 ? 41.572 82.931 33.219 1.00 15.06 210 GLY A CA 1
ATOM 3264 C C . GLY A 1 211 ? 41.903 81.950 32.108 1.00 15.62 210 GLY A C 1
ATOM 3265 O O . GLY A 1 211 ? 41.091 81.084 31.794 1.00 14.73 210 GLY A O 1
ATOM 3269 N N . ARG A 1 212 ? 43.105 82.033 31.542 1.00 15.10 211 ARG A N 1
ATOM 3270 C CA . ARG A 1 212 ? 43.529 81.091 30.520 1.00 14.74 211 ARG A CA 1
ATOM 3271 C C . ARG A 1 212 ? 43.643 79.671 31.083 1.00 15.52 211 ARG A C 1
ATOM 3272 O O . ARG A 1 212 ? 43.385 78.689 30.376 1.00 15.49 211 ARG A O 1
ATOM 3293 N N . VAL A 1 213 ? 44.046 79.587 32.348 1.00 14.89 212 VAL A N 1
ATOM 3294 C CA . VAL A 1 213 ? 44.159 78.350 33.082 1.00 13.40 212 VAL A CA 1
ATOM 3295 C C . VAL A 1 213 ? 43.649 78.596 34.501 1.00 13.91 212 VAL A C 1
ATOM 3296 O O . VAL A 1 213 ? 43.521 79.752 34.919 1.00 15.59 212 VAL A O 1
ATOM 3309 N N . PRO A 1 214 ? 43.395 77.520 35.257 1.00 13.19 213 PRO A N 1
ATOM 3310 C CA . PRO A 1 214 ? 42.998 77.722 36.652 1.00 14.28 213 PRO A CA 1
ATOM 3311 C C . PRO A 1 214 ? 44.134 78.357 37.472 1.00 14.55 213 PRO A C 1
ATOM 3312 O O . PRO A 1 214 ? 45.323 78.324 37.107 1.00 15.96 213 PRO A O 1
ATOM 3323 N N . VAL A 1 215 ? 43.727 78.874 38.633 1.00 13.95 214 VAL A N 1
ATOM 3324 C CA . VAL A 1 215 ? 44.648 79.302 39.676 1.00 14.40 214 VAL A CA 1
ATOM 3325 C C . VAL A 1 215 ? 45.485 78.115 40.144 1.00 13.81 214 VAL A C 1
ATOM 3326 O O . VAL A 1 215 ? 44.961 77.032 40.403 1.00 15.61 214 VAL A O 1
ATOM 3339 N N . THR A 1 216 ? 46.791 78.346 40.284 1.00 14.81 215 THR A N 1
ATOM 3340 C CA . THR A 1 216 ? 47.713 77.297 40.695 1.00 14.90 215 THR A CA 1
ATOM 3341 C C . THR A 1 216 ? 48.016 77.256 42.171 1.00 16.65 215 THR A C 1
ATOM 3342 O O . THR A 1 216 ? 47.729 78.207 42.924 1.00 16.47 215 THR A O 1
ATOM 3353 N N . ASN A 1 217 ? 48.635 76.146 42.577 1.00 16.33 216 ASN A N 1
ATOM 3354 C CA . ASN A 1 217 ? 49.079 76.016 43.950 1.00 15.73 216 ASN A CA 1
ATOM 3355 C C . ASN A 1 217 ? 50.046 77.114 44.379 1.00 16.36 216 ASN A C 1
ATOM 3356 O O . ASN A 1 217 ? 49.928 77.669 45.485 1.00 18.55 216 ASN A O 1
ATOM 3367 N N . ALA A 1 218 ? 51.011 77.468 43.529 1.00 17.41 217 ALA A N 1
ATOM 3368 C CA . ALA A 1 218 ? 51.964 78.497 43.928 1.00 17.74 217 ALA A CA 1
ATOM 3369 C C . ALA A 1 218 ? 51.264 79.851 44.092 1.00 17.98 217 ALA A C 1
ATOM 3370 O O . ALA A 1 218 ? 51.637 80.667 44.926 1.00 18.74 217 ALA A O 1
ATOM 3377 N N . GLU A 1 219 ? 50.292 80.102 43.224 1.00 16.59 218 GLU A N 1
ATOM 3378 C CA . GLU A 1 219 ? 49.508 81.344 43.305 1.00 16.48 218 GLU A CA 1
ATOM 3379 C C . GLU A 1 219 ? 48.707 81.347 44.638 1.00 16.79 218 GLU A C 1
ATOM 3380 O O . GLU A 1 219 ? 48.608 82.376 45.304 1.00 17.91 218 GLU A O 1
ATOM 3392 N N . TRP A 1 220 ? 48.132 80.209 45.004 1.00 17.25 219 TRP A N 1
ATOM 3393 C CA . TRP A 1 220 ? 47.378 80.119 46.232 1.00 18.96 219 TRP A CA 1
ATOM 3394 C C . TRP A 1 220 ? 48.292 80.337 47.439 1.00 20.45 219 TRP A C 1
ATOM 3395 O O . TRP A 1 220 ? 47.912 80.961 48.438 1.00 19.97 219 TRP A O 1
ATOM 3416 N N . ARG A 1 221 ? 49.505 79.806 47.355 1.00 19.39 220 ARG A N 1
ATOM 3417 C CA . ARG A 1 221 ? 50.456 79.964 48.440 1.00 18.38 220 ARG A CA 1
ATOM 3418 C C . ARG A 1 221 ? 50.752 81.459 48.638 1.00 21.32 220 ARG A C 1
ATOM 3419 O O . ARG A 1 221 ? 50.935 81.916 49.751 1.00 22.72 220 ARG A O 1
ATOM 3440 N N . ALA A 1 222 ? 50.795 82.232 47.555 1.00 21.16 221 ALA A N 1
ATOM 3441 C CA . ALA A 1 222 ? 50.981 83.665 47.696 1.00 21.94 221 ALA A CA 1
ATOM 3442 C C . ALA A 1 222 ? 49.842 84.346 48.479 1.00 19.21 221 ALA A C 1
ATOM 3443 O O . ALA A 1 222 ? 50.090 85.269 49.266 1.00 22.17 221 ALA A O 1
ATOM 3450 N N . PHE A 1 223 ? 48.601 83.903 48.249 1.00 19.21 222 PHE A N 1
ATOM 3451 C CA . PHE A 1 223 ? 47.439 84.388 48.993 1.00 20.72 222 PHE A CA 1
ATOM 3452 C C . PHE A 1 223 ? 47.594 84.081 50.481 1.00 21.72 222 PHE A C 1
ATOM 3453 O O . PHE A 1 223 ? 47.433 84.939 51.346 1.00 22.22 222 PHE A O 1
ATOM 3470 N N . ILE A 1 224 ? 47.965 82.851 50.786 1.00 21.96 223 ILE A N 1
ATOM 3471 C CA . ILE A 1 224 ? 48.239 82.471 52.180 1.00 22.77 223 ILE A CA 1
ATOM 3472 C C . ILE A 1 224 ? 49.326 83.360 52.776 1.00 23.31 223 ILE A C 1
ATOM 3473 O O . ILE A 1 224 ? 49.184 83.931 53.869 1.00 23.71 223 ILE A O 1
ATOM 3489 N N . ASP A 1 225 ? 50.431 83.492 52.055 1.00 21.87 224 ASP A N 1
ATOM 3490 C CA . ASP A 1 225 ? 51.582 84.232 52.570 1.00 23.80 224 ASP A CA 1
ATOM 3491 C C . ASP A 1 225 ? 51.307 85.706 52.801 1.00 25.76 224 ASP A C 1
ATOM 3492 O O . ASP A 1 225 ? 51.907 86.318 53.676 1.00 28.79 224 ASP A O 1
ATOM 3501 N N . ASP A 1 226 ? 50.377 86.269 52.042 1.00 22.86 225 ASP A N 1
ATOM 3502 C CA . ASP A 1 226 ? 50.019 87.670 52.179 1.00 24.63 225 ASP A CA 1
ATOM 3503 C C . ASP A 1 226 ? 48.919 87.891 53.215 1.00 28.44 225 ASP A C 1
ATOM 3504 O O . ASP A 1 226 ? 48.463 89.025 53.391 1.00 30.40 225 ASP A O 1
ATOM 3513 N N . GLY A 1 227 ? 48.516 86.823 53.904 1.00 26.75 226 GLY A N 1
ATOM 3514 C CA . GLY A 1 227 ? 47.528 86.944 54.947 1.00 26.25 226 GLY A CA 1
ATOM 3515 C C . GLY A 1 227 ? 46.096 86.896 54.487 1.00 25.18 226 GLY A C 1
ATOM 3516 O O . GLY A 1 227 ? 45.217 87.375 55.182 1.00 25.99 226 GLY A O 1
ATOM 3520 N N . GLY A 1 228 ? 45.858 86.274 53.340 1.00 21.92 227 GLY A N 1
ATOM 3521 C CA . GLY A 1 228 ? 44.535 86.184 52.761 1.00 23.44 227 GLY A CA 1
ATOM 3522 C C . GLY A 1 228 ? 43.481 85.589 53.678 1.00 24.56 227 GLY A C 1
ATOM 3523 O O . GLY A 1 228 ? 42.354 86.060 53.679 1.00 25.30 227 GLY A O 1
ATOM 3527 N N . TYR A 1 229 ? 43.863 84.610 54.499 1.00 23.27 228 TYR A N 1
ATOM 3528 C CA . TYR A 1 229 ? 42.905 84.003 55.427 1.00 22.30 228 TYR A CA 1
ATOM 3529 C C . TYR A 1 229 ? 42.781 84.805 56.698 1.00 25.77 228 TYR A C 1
ATOM 3530 O O . TYR A 1 229 ? 41.974 84.455 57.555 1.00 29.18 228 TYR A O 1
ATOM 3548 N N . ARG A 1 230 ? 43.572 85.869 56.831 1.00 23.47 229 ARG A N 1
ATOM 3549 C CA . ARG A 1 230 ? 43.546 86.681 58.046 1.00 27.44 229 ARG A CA 1
ATOM 3550 C C . ARG A 1 230 ? 42.933 88.059 57.805 1.00 27.42 229 ARG A C 1
ATOM 3551 O O . ARG A 1 230 ? 42.859 88.871 58.712 1.00 30.57 229 ARG A O 1
ATOM 3572 N N . GLN A 1 231 ? 42.504 88.304 56.569 1.00 24.90 230 GLN A N 1
ATOM 3573 C CA . GLN A 1 231 ? 41.991 89.610 56.139 1.00 26.95 230 GLN A CA 1
ATOM 3574 C C . GLN A 1 231 ? 40.537 89.511 55.670 1.00 26.31 230 GLN A C 1
ATOM 3575 O O . GLN A 1 231 ? 40.248 89.066 54.546 1.00 26.49 230 GLN A O 1
ATOM 3589 N N . ARG A 1 232 ? 39.614 89.921 56.533 1.00 27.47 231 ARG A N 1
ATOM 3590 C CA . ARG A 1 232 ? 38.208 89.741 56.236 1.00 27.83 231 ARG A CA 1
ATOM 3591 C C . ARG A 1 232 ? 37.723 90.483 54.995 1.00 26.98 231 ARG A C 1
ATOM 3592 O O . ARG A 1 232 ? 36.718 90.099 54.414 1.00 25.74 231 ARG A O 1
ATOM 3613 N N . ARG A 1 233 ? 38.424 91.517 54.554 1.00 27.48 232 ARG A N 1
ATOM 3614 C CA . ARG A 1 233 ? 37.884 92.346 53.478 1.00 29.15 232 ARG A CA 1
ATOM 3615 C C . ARG A 1 233 ? 37.715 91.598 52.157 1.00 26.63 232 ARG A C 1
ATOM 3616 O O . ARG A 1 233 ? 36.912 92.019 51.318 1.00 27.18 232 ARG A O 1
ATOM 3637 N N . TRP A 1 234 ? 38.423 90.479 51.984 1.00 22.65 233 TRP A N 1
ATOM 3638 C CA . TRP A 1 234 ? 38.337 89.709 50.732 1.00 21.58 233 TRP A CA 1
ATOM 3639 C C . TRP A 1 234 ? 37.143 88.797 50.713 1.00 22.49 233 TRP A C 1
ATOM 3640 O O . TRP A 1 234 ? 36.767 88.290 49.672 1.00 24.00 233 TRP A O 1
ATOM 3661 N N . TRP A 1 235 ? 36.571 88.555 51.886 1.00 21.32 234 TRP A N 1
ATOM 3662 C CA . TRP A 1 235 ? 35.568 87.521 52.059 1.00 22.12 234 TRP A CA 1
ATOM 3663 C C . TRP A 1 235 ? 34.163 88.101 52.136 1.00 25.12 234 TRP A C 1
ATOM 3664 O O . TRP A 1 235 ? 33.978 89.247 52.575 1.00 25.62 234 TRP A O 1
ATOM 3685 N N . SER A 1 236 ? 33.165 87.321 51.726 1.00 23.64 235 SER A N 1
ATOM 3686 C CA . SER A 1 236 ? 31.778 87.688 52.004 1.00 24.37 235 SER A CA 1
ATOM 3687 C C . SER A 1 236 ? 31.461 87.553 53.493 1.00 24.17 235 SER A C 1
ATOM 3688 O O . SER A 1 236 ? 32.219 86.939 54.231 1.00 26.43 235 SER A O 1
ATOM 3696 N N . ASP A 1 237 ? 30.370 88.153 53.955 1.00 26.92 236 ASP A N 1
ATOM 3697 C CA . ASP A 1 237 ? 29.991 88.001 55.355 1.00 29.17 236 ASP A CA 1
ATOM 3698 C C . ASP A 1 237 ? 29.859 86.510 55.704 1.00 25.38 236 ASP A C 1
ATOM 3699 O O . ASP A 1 237 ? 30.372 86.065 56.738 1.00 28.26 236 ASP A O 1
ATOM 3708 N N . ALA A 1 238 ? 29.164 85.747 54.863 1.00 27.32 237 ALA A N 1
ATOM 3709 C CA . ALA A 1 238 ? 28.927 84.338 55.157 1.00 31.01 237 ALA A CA 1
ATOM 3710 C C . ALA A 1 238 ? 30.241 83.569 55.065 1.00 24.00 237 ALA A C 1
ATOM 3711 O O . ALA A 1 238 ? 30.499 82.636 55.842 1.00 25.48 237 ALA A O 1
ATOM 3718 N N . GLY A 1 239 ? 31.074 83.984 54.115 1.00 22.33 238 GLY A N 1
ATOM 3719 C CA . GLY A 1 239 ? 32.317 83.269 53.876 1.00 22.83 238 GLY A CA 1
ATOM 3720 C C . GLY A 1 239 ? 33.281 83.460 55.028 1.00 24.35 238 GLY A C 1
ATOM 3721 O O . GLY A 1 239 ? 33.945 82.519 55.463 1.00 21.99 238 GLY A O 1
ATOM 3725 N N . TRP A 1 240 ? 33.382 84.692 55.513 1.00 23.15 239 TRP A N 1
ATOM 3726 C CA . TRP A 1 240 ? 34.242 84.945 56.657 1.00 24.03 239 TRP A CA 1
ATOM 3727 C C . TRP A 1 240 ? 33.757 84.188 57.905 1.00 23.70 239 TRP A C 1
ATOM 3728 O O . TRP A 1 240 ? 34.562 83.598 58.644 1.00 25.07 239 TRP A O 1
ATOM 3749 N N . ALA A 1 241 ? 32.447 84.199 58.149 1.00 24.10 240 ALA A N 1
ATOM 3750 C CA . ALA A 1 241 ? 31.889 83.525 59.298 1.00 25.56 240 ALA A CA 1
ATOM 3751 C C . ALA A 1 241 ? 32.250 82.054 59.211 1.00 24.04 240 ALA A C 1
ATOM 3752 O O . ALA A 1 241 ? 32.627 81.447 60.224 1.00 26.19 240 ALA A O 1
ATOM 3759 N N . TYR A 1 242 ? 32.151 81.485 58.014 1.00 24.55 241 TYR A N 1
ATOM 3760 C CA . TYR A 1 242 ? 32.452 80.064 57.866 1.00 24.37 241 TYR A CA 1
ATOM 3761 C C . TYR A 1 242 ? 33.951 79.812 58.027 1.00 21.88 241 TYR A C 1
ATOM 3762 O O . TYR A 1 242 ? 34.363 78.869 58.714 1.00 24.11 241 TYR A O 1
ATOM 3780 N N . ARG A 1 243 ? 34.776 80.665 57.431 1.00 23.33 242 ARG A N 1
ATOM 3781 C CA . ARG A 1 243 ? 36.220 80.548 57.603 1.00 21.70 242 ARG A CA 1
ATOM 3782 C C . ARG A 1 243 ? 36.611 80.512 59.072 1.00 23.47 242 ARG A C 1
ATOM 3783 O O . ARG A 1 243 ? 37.477 79.732 59.488 1.00 23.89 242 ARG A O 1
ATOM 3804 N N . CYS A 1 244 ? 35.959 81.355 59.874 1.00 23.33 243 CYS A N 1
ATOM 3805 C CA . CYS A 1 244 ? 36.220 81.410 61.296 1.00 23.43 243 CYS A CA 1
ATOM 3806 C C . CYS A 1 244 ? 35.714 80.156 62.017 1.00 25.20 243 CYS A C 1
ATOM 3807 O O . CYS A 1 244 ? 36.416 79.594 62.853 1.00 27.30 243 CYS A O 1
ATOM 3815 N N . GLU A 1 245 ? 34.487 79.740 61.712 1.00 24.77 244 GLU A N 1
ATOM 3816 C CA . GLU A 1 245 ? 33.871 78.580 62.359 1.00 25.91 244 GLU A CA 1
ATOM 3817 C C . GLU A 1 245 ? 34.676 77.315 62.091 1.00 25.82 244 GLU A C 1
ATOM 3818 O O . GLU A 1 245 ? 34.905 76.510 63.014 1.00 27.60 244 GLU A O 1
ATOM 3830 N N . ALA A 1 246 ? 35.083 77.153 60.836 1.00 24.35 245 ALA A N 1
ATOM 3831 C CA . ALA A 1 246 ? 35.773 75.944 60.396 1.00 26.83 245 ALA A CA 1
ATOM 3832 C C . ALA A 1 246 ? 37.291 76.021 60.566 1.00 28.43 245 ALA A C 1
ATOM 3833 O O . ALA A 1 246 ? 37.983 75.026 60.401 1.00 29.01 245 ALA A O 1
ATOM 3840 N N . GLY A 1 247 ? 37.814 77.200 60.895 1.00 24.61 246 GLY A N 1
ATOM 3841 C CA . GLY A 1 247 ? 39.249 77.369 61.058 1.00 26.43 246 GLY A CA 1
ATOM 3842 C C . GLY A 1 247 ? 40.033 77.144 59.772 1.00 28.59 246 GLY A C 1
ATOM 3843 O O . GLY A 1 247 ? 41.094 76.513 59.776 1.00 27.52 246 GLY A O 1
ATOM 3847 N N . LEU A 1 248 ? 39.528 77.681 58.677 1.00 23.41 247 LEU A N 1
ATOM 3848 C CA . LEU A 1 248 ? 40.192 77.513 57.379 1.00 20.32 247 LEU A CA 1
ATOM 3849 C C . LEU A 1 248 ? 41.447 78.358 57.327 1.00 25.80 247 LEU A C 1
ATOM 3850 O O . LEU A 1 248 ? 41.401 79.560 57.615 1.00 25.02 247 LEU A O 1
ATOM 3866 N N . THR A 1 249 ? 42.571 77.734 56.984 1.00 21.64 248 THR A N 1
ATOM 3867 C CA . THR A 1 249 ? 43.833 78.466 56.870 1.00 21.34 248 THR A CA 1
ATOM 3868 C C . THR A 1 249 ? 44.617 78.158 55.593 1.00 21.86 248 THR A C 1
ATOM 3869 O O . THR A 1 249 ? 45.672 78.788 55.335 1.00 22.46 248 THR A O 1
ATOM 3880 N N . ALA A 1 250 ? 44.105 77.207 54.812 1.00 22.67 249 ALA A N 1
ATOM 3881 C CA . ALA A 1 250 ? 44.740 76.695 53.607 1.00 19.74 249 ALA A CA 1
ATOM 3882 C C . ALA A 1 250 ? 43.763 75.723 52.951 1.00 18.20 249 ALA A C 1
ATOM 3883 O O . ALA A 1 250 ? 42.799 75.313 53.606 1.00 19.79 249 ALA A O 1
ATOM 3890 N N . PRO A 1 251 ? 44.019 75.338 51.691 1.00 17.35 250 PRO A N 1
ATOM 3891 C CA . PRO A 1 251 ? 43.182 74.275 51.103 1.00 16.13 250 PRO A CA 1
ATOM 3892 C C . PRO A 1 251 ? 43.218 73.017 51.932 1.00 17.32 250 PRO A C 1
ATOM 3893 O O . PRO A 1 251 ? 44.178 72.771 52.665 1.00 19.26 250 PRO A O 1
ATOM 3904 N N . GLN A 1 252 ? 42.166 72.205 51.831 1.00 17.60 251 GLN A N 1
ATOM 3905 C CA . GLN A 1 252 ? 42.181 70.935 52.530 1.00 17.63 251 GLN A CA 1
ATOM 3906 C C . GLN A 1 252 ? 43.345 70.094 51.995 1.00 18.55 251 GLN A C 1
ATOM 3907 O O . GLN A 1 252 ? 43.683 70.176 50.823 1.00 19.73 251 GLN A O 1
ATOM 3921 N N . PHE A 1 253 ? 43.933 69.323 52.897 1.00 20.18 252 PHE A N 1
ATOM 3922 C CA . PHE A 1 253 ? 44.962 68.320 52.635 1.00 18.94 252 PHE A CA 1
ATOM 3923 C C . PHE A 1 253 ? 46.341 68.953 52.536 1.00 19.68 252 PHE A C 1
ATOM 3924 O O . PHE A 1 253 ? 47.326 68.246 52.451 1.00 21.34 252 PHE A O 1
ATOM 3941 N N . TRP A 1 254 ? 46.420 70.279 52.624 1.00 19.77 253 TRP A N 1
ATOM 3942 C CA . TRP A 1 254 ? 47.716 70.951 52.752 1.00 19.25 253 TRP A CA 1
ATOM 3943 C C . TRP A 1 254 ? 48.177 70.882 54.195 1.00 24.76 253 TRP A C 1
ATOM 3944 O O . TRP A 1 254 ? 47.476 71.320 55.099 1.00 28.61 253 TRP A O 1
ATOM 3965 N N . ASN A 1 255 ? 49.374 70.363 54.407 1.00 23.66 254 ASN A N 1
ATOM 3966 C CA . ASN A 1 255 ? 49.879 70.127 55.754 1.00 27.23 254 ASN A CA 1
ATOM 3967 C C . ASN A 1 255 ? 50.760 71.257 56.240 1.00 30.89 254 ASN A C 1
ATOM 3968 O O . ASN A 1 255 ? 51.329 71.992 55.431 1.00 29.82 254 ASN A O 1
ATOM 3979 N N . PRO A 1 256 ? 50.871 71.407 57.575 1.00 36.91 255 PRO A N 1
ATOM 3980 C CA . PRO A 1 256 ? 51.707 72.473 58.142 1.00 43.43 255 PRO A CA 1
ATOM 3981 C C . PRO A 1 256 ? 53.134 72.484 57.605 1.00 46.71 255 PRO A C 1
ATOM 3982 O O . PRO A 1 256 ? 53.679 73.569 57.449 1.00 45.54 255 PRO A O 1
ATOM 3993 N N . ASP A 1 257 ? 53.718 71.325 57.299 1.00 38.70 256 ASP A N 1
ATOM 3994 C CA . ASP A 1 257 ? 55.098 71.299 56.809 1.00 41.87 256 ASP A CA 1
ATOM 3995 C C . ASP A 1 257 ? 55.263 71.559 55.315 1.00 39.81 256 ASP A C 1
ATOM 3996 O O . ASP A 1 257 ? 56.360 71.413 54.795 1.00 38.49 256 ASP A O 1
ATOM 4005 N N . GLY A 1 258 ? 54.195 71.939 54.607 1.00 34.69 257 GLY A N 1
ATOM 4006 C CA . GLY A 1 258 ? 54.320 72.280 53.201 1.00 33.66 257 GLY A CA 1
ATOM 4007 C C . GLY A 1 258 ? 54.045 71.150 52.202 1.00 32.10 257 GLY A C 1
ATOM 4008 O O . GLY A 1 258 ? 54.094 71.360 50.990 1.00 30.43 257 GLY A O 1
ATOM 4012 N N . THR A 1 259 ? 53.852 69.942 52.711 1.00 28.86 258 THR A N 1
ATOM 4013 C CA . THR A 1 259 ? 53.398 68.818 51.886 1.00 25.19 258 THR A CA 1
ATOM 4014 C C . THR A 1 259 ? 51.884 68.832 51.784 1.00 22.99 258 THR A C 1
ATOM 4015 O O . THR A 1 259 ? 51.216 69.634 52.439 1.00 23.13 258 THR A O 1
ATOM 4026 N N . ARG A 1 260 ? 51.344 67.944 50.954 1.00 20.61 259 ARG A N 1
ATOM 4027 C CA . ARG A 1 260 ? 49.921 67.626 51.007 1.00 19.39 259 ARG A CA 1
ATOM 4028 C C . ARG A 1 260 ? 49.778 66.112 51.153 1.00 21.57 259 ARG A C 1
ATOM 4029 O O . ARG A 1 260 ? 50.729 65.374 50.944 1.00 22.70 259 ARG A O 1
ATOM 4050 N N . THR A 1 261 ? 48.557 65.674 51.467 1.00 20.74 260 THR A N 1
ATOM 4051 C CA . THR A 1 261 ? 48.264 64.259 51.571 1.00 19.75 260 THR A CA 1
ATOM 4052 C C . THR A 1 261 ? 47.153 63.985 50.575 1.00 21.30 260 THR A C 1
ATOM 4053 O O . THR A 1 261 ? 46.057 64.534 50.673 1.00 21.72 260 THR A O 1
ATOM 4064 N N . ARG A 1 262 ? 47.464 63.166 49.584 1.00 20.47 261 ARG A N 1
ATOM 4065 C CA . ARG A 1 262 ? 46.590 62.921 48.446 1.00 18.43 261 ARG A CA 1
ATOM 4066 C C . ARG A 1 262 ? 46.365 61.419 48.322 1.00 17.87 261 ARG A C 1
ATOM 4067 O O . ARG A 1 262 ? 47.305 60.677 48.102 1.00 19.69 261 ARG A O 1
ATOM 4088 N N . PHE A 1 263 ? 45.127 60.978 48.494 1.00 18.50 262 PHE A N 1
ATOM 4089 C CA . PHE A 1 263 ? 44.821 59.555 48.616 1.00 20.32 262 PHE A CA 1
ATOM 4090 C C . PHE A 1 263 ? 45.777 58.835 49.572 1.00 21.05 262 PHE A C 1
ATOM 4091 O O . PHE A 1 263 ? 46.215 57.717 49.335 1.00 22.38 262 PHE A O 1
ATOM 4108 N N . GLY A 1 264 ? 46.090 59.518 50.672 1.00 20.65 263 GLY A N 1
ATOM 4109 C CA . GLY A 1 264 ? 46.947 58.964 51.707 1.00 21.49 263 GLY A CA 1
ATOM 4110 C C . GLY A 1 264 ? 48.434 59.121 51.461 1.00 24.74 263 GLY A C 1
ATOM 4111 O O . GLY A 1 264 ? 49.224 58.818 52.345 1.00 25.72 263 GLY A O 1
ATOM 4115 N N . HIS A 1 265 ? 48.814 59.549 50.256 1.00 22.97 264 HIS A N 1
ATOM 4116 C CA . HIS A 1 265 ? 50.222 59.775 49.888 1.00 22.89 264 HIS A CA 1
ATOM 4117 C C . HIS A 1 265 ? 50.692 61.149 50.334 1.00 21.53 264 HIS A C 1
ATOM 4118 O O . HIS A 1 265 ? 50.128 62.167 49.932 1.00 22.40 264 HIS A O 1
ATOM 4132 N N . VAL A 1 266 ? 51.729 61.187 51.161 1.00 25.01 265 VAL A N 1
ATOM 4133 C CA . VAL A 1 266 ? 52.322 62.458 51.562 1.00 24.62 265 VAL A CA 1
ATOM 4134 C C . VAL A 1 266 ? 53.342 62.843 50.515 1.00 25.85 265 VAL A C 1
ATOM 4135 O O . VAL A 1 266 ? 54.262 62.058 50.214 1.00 27.54 265 VAL A O 1
ATOM 4148 N N . GLU A 1 267 ? 53.198 64.044 49.957 1.00 23.66 266 GLU A N 1
ATOM 4149 C CA . GLU A 1 267 ? 54.026 64.461 48.850 1.00 25.15 266 GLU A CA 1
ATOM 4150 C C . GLU A 1 267 ? 54.194 65.966 48.831 1.00 23.59 266 GLU A C 1
ATOM 4151 O O . GLU A 1 267 ? 53.433 66.695 49.462 1.00 23.72 266 GLU A O 1
ATOM 4163 N N . ASP A 1 268 ? 55.193 66.443 48.096 1.00 23.86 267 ASP A N 1
ATOM 4164 C CA . ASP A 1 268 ? 55.337 67.888 47.916 1.00 21.85 267 ASP A CA 1
ATOM 4165 C C . ASP A 1 268 ? 54.148 68.399 47.120 1.00 23.35 267 ASP A C 1
ATOM 4166 O O . ASP A 1 268 ? 53.538 67.663 46.308 1.00 25.30 267 ASP A O 1
ATOM 4175 N N . ILE A 1 269 ? 53.803 69.659 47.356 1.00 21.91 268 ILE A N 1
ATOM 4176 C CA . ILE A 1 269 ? 52.704 70.293 46.626 1.00 19.34 268 ILE A CA 1
ATOM 4177 C C . ILE A 1 269 ? 53.249 70.839 45.292 1.00 21.55 268 ILE A C 1
ATOM 4178 O O . ILE A 1 269 ? 54.142 71.743 45.307 1.00 23.77 268 ILE A O 1
ATOM 4194 N N . PRO A 1 270 ? 52.785 70.316 44.141 1.00 21.33 269 PRO A N 1
ATOM 4195 C CA . PRO A 1 270 ? 53.354 70.774 42.868 1.00 22.51 269 PRO A CA 1
ATOM 4196 C C . PRO A 1 270 ? 52.934 72.209 42.595 1.00 18.13 269 PRO A C 1
ATOM 4197 O O . PRO A 1 270 ? 51.751 72.492 42.666 1.00 20.29 269 PRO A O 1
ATOM 4208 N N . PRO A 1 271 ? 53.876 73.085 42.286 1.00 19.00 270 PRO A N 1
ATOM 4209 C CA . PRO A 1 271 ? 53.518 74.504 42.224 1.00 17.31 270 PRO A CA 1
ATOM 4210 C C . PRO A 1 271 ? 52.548 74.871 41.103 1.00 19.44 270 PRO A C 1
ATOM 4211 O O . PRO A 1 271 ? 51.780 75.832 41.242 1.00 18.86 270 PRO A O 1
ATOM 4222 N N . ASP A 1 272 ? 52.642 74.155 39.982 1.00 18.23 271 ASP A N 1
ATOM 4223 C CA . ASP A 1 272 ? 51.913 74.545 38.784 1.00 18.48 271 ASP A CA 1
ATOM 4224 C C . ASP A 1 272 ? 50.621 73.763 38.538 1.00 19.13 271 ASP A C 1
ATOM 4225 O O . ASP A 1 272 ? 49.926 74.032 37.548 1.00 19.29 271 ASP A O 1
ATOM 4234 N N . GLU A 1 273 ? 50.246 72.846 39.450 1.00 18.23 272 GLU A N 1
ATOM 4235 C CA . GLU A 1 273 ? 48.928 72.241 39.388 1.00 16.64 272 GLU A CA 1
ATOM 4236 C C . GLU A 1 273 ? 47.870 73.257 39.772 1.00 16.43 272 GLU A C 1
ATOM 4237 O O . GLU A 1 273 ? 48.117 74.077 40.658 1.00 18.09 272 GLU A O 1
ATOM 4249 N N . PRO A 1 274 ? 46.696 73.197 39.140 1.00 16.33 273 PRO A N 1
ATOM 4250 C CA . PRO A 1 274 ? 45.523 73.886 39.687 1.00 17.10 273 PRO A CA 1
ATOM 4251 C C . PRO A 1 274 ? 45.351 73.604 41.166 1.00 16.87 273 PRO A C 1
ATOM 4252 O O . PRO A 1 274 ? 45.417 72.445 41.620 1.00 16.41 273 PRO A O 1
ATOM 4263 N N . VAL A 1 275 ? 45.066 74.646 41.926 1.00 15.24 274 VAL A N 1
ATOM 4264 C CA . VAL A 1 275 ? 44.710 74.444 43.316 1.00 14.41 274 VAL A CA 1
ATOM 4265 C C . VAL A 1 275 ? 43.427 73.623 43.380 1.00 14.52 274 VAL A C 1
ATOM 4266 O O . VAL A 1 275 ? 42.564 73.711 42.533 1.00 15.21 274 VAL A O 1
ATOM 4279 N N . GLN A 1 276 ? 43.356 72.807 44.428 1.00 16.69 275 GLN A N 1
ATOM 4280 C CA . GLN A 1 276 ? 42.265 71.869 44.595 1.00 16.96 275 GLN A CA 1
ATOM 4281 C C . GLN A 1 276 ? 41.819 71.862 46.053 1.00 14.06 275 GLN A C 1
ATOM 4282 O O . GLN A 1 276 ? 42.614 72.148 46.943 1.00 16.38 275 GLN A O 1
ATOM 4296 N N . HIS A 1 277 ? 40.556 71.490 46.296 1.00 13.98 276 HIS A N 1
ATOM 4297 C CA . HIS A 1 277 ? 39.979 71.356 47.634 1.00 14.82 276 HIS A CA 1
ATOM 4298 C C . HIS A 1 277 ? 39.924 72.694 48.368 1.00 15.02 276 HIS A C 1
ATOM 4299 O O . HIS A 1 277 ? 40.342 72.829 49.526 1.00 16.75 276 HIS A O 1
ATOM 4313 N N . VAL A 1 278 ? 39.347 73.671 47.670 1.00 15.70 277 VAL A N 1
ATOM 4314 C CA . VAL A 1 278 ? 38.967 74.939 48.289 1.00 15.03 277 VAL A CA 1
ATOM 4315 C C . VAL A 1 278 ? 37.438 75.109 48.222 1.00 16.62 277 VAL A C 1
ATOM 4316 O O . VAL A 1 278 ? 36.779 74.662 47.268 1.00 16.98 277 VAL A O 1
ATOM 4329 N N . THR A 1 279 ? 36.896 75.723 49.266 1.00 15.11 278 THR A N 1
ATOM 4330 C CA . THR A 1 279 ? 35.481 76.084 49.313 1.00 14.79 278 THR A CA 1
ATOM 4331 C C . THR A 1 279 ? 35.183 77.181 48.298 1.00 15.89 278 THR A C 1
ATOM 4332 O O . THR A 1 279 ? 36.064 77.913 47.825 1.00 16.43 278 THR A O 1
ATOM 4343 N N . TYR A 1 280 ? 33.903 77.372 48.038 1.00 15.92 279 TYR A N 1
ATOM 4344 C CA . TYR A 1 280 ? 33.435 78.521 47.279 1.00 16.27 279 TYR A CA 1
ATOM 4345 C C . TYR A 1 280 ? 33.871 79.818 47.927 1.00 16.26 279 TYR A C 1
ATOM 4346 O O . TYR A 1 280 ? 34.284 80.760 47.265 1.00 16.89 279 TYR A O 1
ATOM 4364 N N . PHE A 1 281 ? 33.766 79.873 49.249 1.00 15.35 280 PHE A N 1
ATOM 4365 C CA . PHE A 1 281 ? 34.108 81.067 50.002 1.00 16.53 280 PHE A CA 1
ATOM 4366 C C . PHE A 1 281 ? 35.603 81.429 49.870 1.00 18.57 280 PHE A C 1
ATOM 4367 O O . PHE A 1 281 ? 35.977 82.602 49.696 1.00 17.18 280 PHE A O 1
ATOM 4384 N N . GLU A 1 282 ? 36.467 80.422 49.952 1.00 17.83 281 GLU A N 1
ATOM 4385 C CA . GLU A 1 282 ? 37.896 80.597 49.663 1.00 15.07 281 GLU A CA 1
ATOM 4386 C C . GLU A 1 282 ? 38.117 81.074 48.232 1.00 15.86 281 GLU A C 1
ATOM 4387 O O . GLU A 1 282 ? 38.904 81.977 47.999 1.00 16.93 281 GLU A O 1
ATOM 4399 N N . ALA A 1 283 ? 37.437 80.441 47.280 1.00 15.79 282 ALA A N 1
ATOM 4400 C CA . ALA A 1 283 ? 37.595 80.831 45.871 1.00 15.74 282 ALA A CA 1
ATOM 4401 C C . ALA A 1 283 ? 37.246 82.303 45.657 1.00 17.67 282 ALA A C 1
ATOM 4402 O O . ALA A 1 283 ? 37.995 83.047 44.975 1.00 18.30 282 ALA A O 1
ATOM 4409 N N . GLU A 1 284 ? 36.127 82.749 46.226 1.00 17.34 283 GLU A N 1
ATOM 4410 C CA . GLU A 1 284 ? 35.735 84.137 45.972 1.00 17.62 283 GLU A CA 1
ATOM 4411 C C . GLU A 1 284 ? 36.675 85.109 46.709 1.00 18.97 283 GLU A C 1
ATOM 4412 O O . GLU A 1 284 ? 36.936 86.225 46.202 1.00 19.75 283 GLU A O 1
ATOM 4424 N N . ALA A 1 285 ? 37.242 84.691 47.845 1.00 18.76 284 ALA A N 1
ATOM 4425 C CA . ALA A 1 285 ? 38.170 85.548 48.581 1.00 16.75 284 ALA A CA 1
ATOM 4426 C C . ALA A 1 285 ? 39.500 85.673 47.847 1.00 16.61 284 ALA A C 1
ATOM 4427 O O . ALA A 1 285 ? 40.045 86.790 47.696 1.00 18.23 284 ALA A O 1
ATOM 4434 N N . TYR A 1 286 ? 40.009 84.545 47.330 1.00 17.24 285 TYR A N 1
ATOM 4435 C CA . TYR A 1 286 ? 41.230 84.571 46.520 1.00 15.07 285 TYR A CA 1
ATOM 4436 C C . TYR A 1 286 ? 41.003 85.506 45.314 1.00 16.11 285 TYR A C 1
ATOM 4437 O O . TYR A 1 286 ? 41.831 86.374 45.000 1.00 16.17 285 TYR A O 1
ATOM 4455 N N . ALA A 1 287 ? 39.868 85.331 44.647 1.00 17.06 286 ALA A N 1
ATOM 4456 C CA . ALA A 1 287 ? 39.615 86.123 43.455 1.00 17.18 286 ALA A CA 1
ATOM 4457 C C . ALA A 1 287 ? 39.609 87.625 43.770 1.00 16.86 286 ALA A C 1
ATOM 4458 O O . ALA A 1 287 ? 40.230 88.430 43.045 1.00 17.16 286 ALA A O 1
ATOM 4465 N N . ALA A 1 288 ? 38.968 88.021 44.876 1.00 18.56 287 ALA A N 1
ATOM 4466 C CA . ALA A 1 288 ? 38.957 89.436 45.254 1.00 16.25 287 ALA A CA 1
ATOM 4467 C C . ALA A 1 288 ? 40.377 89.942 45.538 1.00 19.02 287 ALA A C 1
ATOM 4468 O O . ALA A 1 288 ? 40.777 91.037 45.104 1.00 19.24 287 ALA A O 1
ATOM 4475 N N . TRP A 1 289 ? 41.128 89.152 46.298 1.00 19.21 288 TRP A N 1
ATOM 4476 C CA . TRP A 1 289 ? 42.497 89.517 46.655 1.00 18.42 288 TRP A CA 1
ATOM 4477 C C . TRP A 1 289 ? 43.352 89.676 45.400 1.00 17.09 288 TRP A C 1
ATOM 4478 O O . TRP A 1 289 ? 44.220 90.554 45.368 1.00 17.18 288 TRP A O 1
ATOM 4499 N N . ALA A 1 290 ? 43.102 88.834 44.393 1.00 17.00 289 ALA A N 1
ATOM 4500 C CA . ALA A 1 290 ? 43.862 88.859 43.156 1.00 16.66 289 ALA A CA 1
ATOM 4501 C C . ALA A 1 290 ? 43.450 89.963 42.190 1.00 17.91 289 ALA A C 1
ATOM 4502 O O . ALA A 1 290 ? 44.106 90.132 41.158 1.00 19.35 289 ALA A O 1
ATOM 4509 N N . GLY A 1 291 ? 42.390 90.706 42.503 1.00 17.43 290 GLY A N 1
ATOM 4510 C CA . GLY A 1 291 ? 41.899 91.779 41.638 1.00 16.39 290 GLY A CA 1
ATOM 4511 C C . GLY A 1 291 ? 40.826 91.354 40.630 1.00 17.62 290 GLY A C 1
ATOM 4512 O O . GLY A 1 291 ? 40.528 92.092 39.694 1.00 18.88 290 GLY A O 1
ATOM 4516 N N . ALA A 1 292 ? 40.252 90.188 40.865 1.00 16.84 291 ALA A N 1
ATOM 4517 C CA . ALA A 1 292 ? 39.343 89.539 39.935 1.00 14.34 291 ALA A CA 1
ATOM 4518 C C . ALA A 1 292 ? 38.004 89.211 40.630 1.00 14.47 291 ALA A C 1
ATOM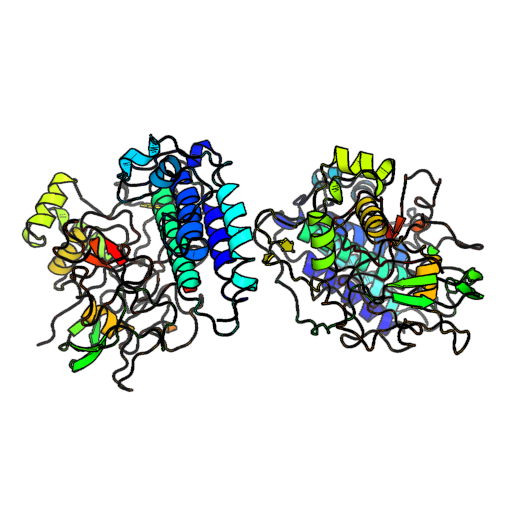 4519 O O . ALA A 1 292 ? 37.663 89.804 41.673 1.00 19.77 291 ALA A O 1
ATOM 4526 N N . ARG A 1 293 ? 37.265 88.280 40.053 1.00 16.85 292 ARG A N 1
ATOM 4527 C CA . ARG A 1 293 ? 36.027 87.745 40.614 1.00 15.29 292 ARG A CA 1
ATOM 4528 C C . ARG A 1 293 ? 35.866 86.336 40.079 1.00 14.95 292 ARG A C 1
ATOM 4529 O O . ARG A 1 293 ? 36.671 85.882 39.258 1.00 16.68 292 ARG A O 1
ATOM 4550 N N . LEU A 1 294 ? 34.845 85.622 40.537 1.00 14.98 293 LEU A N 1
ATOM 4551 C CA . LEU A 1 294 ? 34.488 84.367 39.927 1.00 15.63 293 LEU A CA 1
ATOM 4552 C C . LEU A 1 294 ? 33.632 84.598 38.684 1.00 14.47 293 LEU A C 1
ATOM 4553 O O . LEU A 1 294 ? 32.910 85.594 38.599 1.00 16.85 293 LEU A O 1
ATOM 4569 N N . PRO A 1 295 ? 33.699 83.677 37.723 1.00 15.98 294 PRO A N 1
ATOM 4570 C CA . PRO A 1 295 ? 32.770 83.751 36.610 1.00 14.65 294 PRO A CA 1
ATOM 4571 C C . PRO A 1 295 ? 31.394 83.333 37.037 1.00 14.75 294 PRO A C 1
ATOM 4572 O O . PRO A 1 295 ? 31.247 82.519 37.954 1.00 16.03 294 PRO A O 1
ATOM 4583 N N . THR A 1 296 ? 30.383 83.818 36.330 1.00 16.07 295 THR A N 1
ATOM 4584 C CA . THR A 1 296 ? 29.092 83.151 36.386 1.00 15.44 295 THR A CA 1
ATOM 4585 C C . THR A 1 296 ? 29.168 81.857 35.560 1.00 14.98 295 THR A C 1
ATOM 4586 O O . THR A 1 296 ? 30.064 81.696 34.739 1.00 15.64 295 THR A O 1
ATOM 4597 N N . GLU A 1 297 ? 28.203 80.954 35.743 1.00 15.33 296 GLU A N 1
ATOM 4598 C CA . GLU A 1 297 ? 28.287 79.709 34.981 1.00 15.47 296 GLU A CA 1
ATOM 4599 C C . GLU A 1 297 ? 27.969 79.967 33.509 1.00 14.60 296 GLU A C 1
ATOM 4600 O O . GLU A 1 297 ? 28.369 79.184 32.641 1.00 16.24 296 GLU A O 1
ATOM 4612 N N . ILE A 1 298 ? 27.218 81.045 33.251 1.00 16.33 297 ILE A N 1
ATOM 4613 C CA . ILE A 1 298 ? 26.842 81.417 31.884 1.00 16.04 297 ILE A CA 1
ATOM 4614 C C . ILE A 1 298 ? 28.074 81.960 31.150 1.00 16.05 297 ILE A C 1
ATOM 4615 O O . ILE A 1 298 ? 28.388 81.546 30.010 1.00 17.11 297 ILE A O 1
ATOM 4631 N N . GLU A 1 299 ? 28.820 82.828 31.819 1.00 14.66 298 GLU A N 1
ATOM 4632 C CA . GLU A 1 299 ? 30.122 83.236 31.313 1.00 16.61 298 GLU A CA 1
ATOM 4633 C C . GLU A 1 299 ? 31.031 82.016 31.061 1.00 15.83 298 GLU A C 1
ATOM 4634 O O . GLU A 1 299 ? 31.688 81.898 30.009 1.00 15.40 298 GLU A O 1
ATOM 4646 N N . TRP A 1 300 ? 31.090 81.115 32.046 1.00 14.90 299 TRP A N 1
ATOM 4647 C CA . TRP A 1 300 ? 31.947 79.947 31.938 1.00 13.92 299 TRP A CA 1
ATOM 4648 C C . TRP A 1 300 ? 31.575 79.148 30.685 1.00 14.57 299 TRP A C 1
ATOM 4649 O O . TRP A 1 300 ? 32.444 78.812 29.876 1.00 15.23 299 TRP A O 1
ATOM 4670 N N . GLU A 1 301 ? 30.288 78.895 30.487 1.00 15.78 300 GLU A N 1
ATOM 4671 C CA . GLU A 1 301 ? 29.886 78.044 29.359 1.00 15.98 300 GLU A CA 1
ATOM 4672 C C . GLU A 1 301 ? 30.131 78.734 28.025 1.00 14.81 300 GLU A C 1
ATOM 4673 O O . GLU A 1 301 ? 30.511 78.076 27.048 1.00 17.28 300 GLU A O 1
ATOM 4685 N N . LYS A 1 302 ? 29.972 80.053 27.968 1.00 15.62 301 LYS A N 1
ATOM 4686 C CA . LYS A 1 302 ? 30.281 80.770 26.738 1.00 16.18 301 LYS A CA 1
ATOM 4687 C C . LYS A 1 302 ? 31.790 80.662 26.412 1.00 16.01 301 LYS A C 1
ATOM 4688 O O . LYS A 1 302 ? 32.169 80.432 25.253 1.00 17.78 301 LYS A O 1
ATOM 4707 N N . ALA A 1 303 ? 32.629 80.857 27.427 1.00 16.49 302 ALA A N 1
ATOM 4708 C CA . ALA A 1 303 ? 34.085 80.725 27.240 1.00 15.42 302 ALA A CA 1
ATOM 4709 C C . ALA A 1 303 ? 34.457 79.320 26.765 1.00 16.31 302 ALA A C 1
ATOM 4710 O O . ALA A 1 303 ? 35.381 79.141 25.946 1.00 17.40 302 ALA A O 1
ATOM 4717 N N . CYS A 1 304 ? 33.742 78.315 27.254 1.00 16.72 303 CYS A N 1
ATOM 4718 C CA . CYS A 1 304 ? 34.031 76.930 26.901 1.00 15.03 303 CYS A CA 1
ATOM 4719 C C . CYS A 1 304 ? 33.565 76.570 25.511 1.00 19.08 303 CYS A C 1
ATOM 4720 O O . CYS A 1 304 ? 34.332 76.048 24.721 1.00 19.50 303 CYS A O 1
ATOM 4728 N N . ALA A 1 305 ? 32.296 76.855 25.219 1.00 17.24 304 ALA A N 1
ATOM 4729 C CA . ALA A 1 305 ? 31.661 76.282 24.037 1.00 17.62 304 ALA A CA 1
ATOM 4730 C C . ALA A 1 305 ? 31.475 77.187 22.841 1.00 20.55 304 ALA A C 1
ATOM 4731 O O . ALA A 1 305 ? 31.268 76.677 21.737 1.00 20.69 304 ALA A O 1
ATOM 4738 N N . TRP A 1 306 ? 31.495 78.504 23.017 1.00 18.23 305 TRP A N 1
ATOM 4739 C CA . TRP A 1 306 ? 31.138 79.394 21.922 1.00 18.21 305 TRP A CA 1
ATOM 4740 C C . TRP A 1 306 ? 32.336 79.716 21.040 1.00 20.22 305 TRP A C 1
ATOM 4741 O O . TRP A 1 306 ? 33.424 79.955 21.542 1.00 22.06 305 TRP A O 1
ATOM 4762 N N . ASP A 1 307 ? 32.113 79.723 19.732 1.00 20.69 306 ASP A N 1
ATOM 4763 C CA . ASP A 1 307 ? 33.138 80.097 18.763 1.00 21.11 306 ASP A CA 1
ATOM 4764 C C . ASP A 1 307 ? 32.674 81.327 18.057 1.00 27.71 306 ASP A C 1
ATOM 4765 O O . ASP A 1 307 ? 31.795 81.242 17.210 1.00 28.19 306 ASP A O 1
ATOM 4774 N N . PRO A 1 308 ? 33.242 82.465 18.427 1.00 26.47 307 PRO A N 1
ATOM 4775 C CA . PRO A 1 308 ? 32.722 83.689 17.806 1.00 43.48 307 PRO A CA 1
ATOM 4776 C C . PRO A 1 308 ? 33.059 83.827 16.332 1.00 45.96 307 PRO A C 1
ATOM 4777 O O . PRO A 1 308 ? 32.467 84.672 15.643 1.00 44.99 307 PRO A O 1
ATOM 4788 N N . ALA A 1 309 ? 33.966 83.000 15.834 1.00 39.87 308 ALA A N 1
ATOM 4789 C CA . ALA A 1 309 ? 34.331 83.084 14.415 1.00 41.45 308 ALA A CA 1
ATOM 4790 C C . ALA A 1 309 ? 33.281 82.413 13.527 1.00 46.57 308 ALA A C 1
ATOM 4791 O O . ALA A 1 309 ? 33.115 82.788 12.361 1.00 47.60 308 ALA A O 1
ATOM 4798 N N . THR A 1 310 ? 32.576 81.426 14.070 1.00 47.23 309 THR A N 1
ATOM 4799 C CA . THR A 1 310 ? 31.536 80.709 13.333 1.00 42.14 309 THR A CA 1
ATOM 4800 C C . THR A 1 310 ? 30.135 81.011 13.860 1.00 45.83 309 THR A C 1
ATOM 4801 O O . THR A 1 310 ? 29.154 80.602 13.243 1.00 41.63 309 THR A O 1
ATOM 4812 N N . GLY A 1 311 ? 30.040 81.681 15.012 1.00 44.23 310 GLY A N 1
ATOM 4813 C CA . GLY A 1 311 ? 28.750 81.901 15.665 1.00 39.37 310 GLY A CA 1
ATOM 4814 C C . GLY A 1 311 ? 28.013 80.619 15.957 1.00 44.22 310 GLY A C 1
ATOM 4815 O O . GLY A 1 311 ? 26.798 80.523 15.778 1.00 33.28 310 GLY A O 1
ATOM 4819 N N . ARG A 1 312 ? 28.761 79.625 16.428 1.00 26.96 311 ARG A N 1
ATOM 4820 C CA . ARG A 1 312 ? 28.235 78.324 16.733 1.00 29.85 311 ARG A CA 1
ATOM 4821 C C . ARG A 1 312 ? 28.854 77.844 18.032 1.00 24.05 311 ARG A C 1
ATOM 4822 O O . ARG A 1 312 ? 29.961 78.287 18.404 1.00 25.10 311 ARG A O 1
ATOM 4843 N N . ARG A 1 313 ? 28.142 76.975 18.737 1.00 26.90 312 ARG A N 1
ATOM 4844 C CA . ARG A 1 313 ? 28.750 76.151 19.751 1.00 25.68 312 ARG A CA 1
ATOM 4845 C C . ARG A 1 313 ? 29.573 75.063 19.152 1.00 23.84 312 ARG A C 1
ATOM 4846 O O . ARG A 1 313 ? 29.207 74.482 18.107 1.00 25.77 312 ARG A O 1
ATOM 4867 N N . ARG A 1 314 ? 30.635 74.735 19.869 1.00 22.13 313 ARG A N 1
ATOM 4868 C CA . ARG A 1 314 ? 31.375 73.505 19.680 1.00 22.37 313 ARG A CA 1
ATOM 4869 C C . ARG A 1 314 ? 30.874 72.433 20.644 1.00 21.45 313 ARG A C 1
ATOM 4870 O O . ARG A 1 314 ? 30.376 72.740 21.721 1.00 23.22 313 ARG A O 1
ATOM 4891 N N . ARG A 1 315 ? 31.038 71.173 20.274 1.00 22.51 314 ARG A N 1
ATOM 4892 C CA . ARG A 1 315 ? 30.641 70.092 21.151 1.00 21.68 314 ARG A CA 1
ATOM 4893 C C . ARG A 1 315 ? 31.475 70.050 22.417 1.00 21.05 314 ARG A C 1
ATOM 4894 O O . ARG A 1 315 ? 30.958 69.791 23.518 1.00 21.62 314 ARG A O 1
ATOM 4915 N N . TYR A 1 316 ? 32.772 70.304 22.237 1.00 21.06 315 TYR A N 1
ATOM 4916 C CA . TYR A 1 316 ? 33.791 70.353 23.293 1.00 20.26 315 TYR A CA 1
ATOM 4917 C C . TYR A 1 316 ? 34.589 71.626 23.032 1.00 16.86 315 TYR A C 1
ATOM 4918 O O . TYR A 1 316 ? 34.509 72.187 21.944 1.00 19.80 315 TYR A O 1
ATOM 4936 N N . PRO A 1 317 ? 35.388 72.093 24.010 1.00 16.98 316 PRO A N 1
ATOM 4937 C CA . PRO A 1 317 ? 36.065 73.376 23.728 1.00 16.90 316 PRO A CA 1
ATOM 4938 C C . PRO A 1 317 ? 36.912 73.356 22.459 1.00 18.14 316 PRO A C 1
ATOM 4939 O O . PRO A 1 317 ? 36.987 74.361 21.767 1.00 19.32 316 PRO A O 1
ATOM 4950 N N . TRP A 1 318 ? 37.515 72.209 22.151 1.00 19.39 317 TRP A N 1
ATOM 4951 C CA . TRP A 1 318 ? 38.441 72.078 21.025 1.00 20.08 317 TRP A CA 1
ATOM 4952 C C . TRP A 1 318 ? 37.747 71.796 19.697 1.00 20.59 317 TRP A C 1
ATOM 4953 O O . TRP A 1 318 ? 38.381 71.864 18.631 1.00 23.93 317 TRP A O 1
ATOM 4974 N N . GLY A 1 319 ? 36.462 71.470 19.733 1.00 21.48 318 GLY A N 1
ATOM 4975 C CA . GLY A 1 319 ? 35.794 71.060 18.503 1.00 24.07 318 GLY A CA 1
ATOM 4976 C C . GLY A 1 319 ? 34.943 69.841 18.768 1.00 24.08 318 GLY A C 1
ATOM 4977 O O . GLY A 1 319 ? 34.431 69.670 19.872 1.00 22.52 318 GLY A O 1
ATOM 4981 N N . ASP A 1 320 ? 34.770 68.972 17.778 1.00 26.36 319 ASP A N 1
ATOM 4982 C CA A ASP A 1 320 ? 33.818 67.898 17.941 0.56 29.31 319 ASP A CA 1
ATOM 4983 C CA B ASP A 1 320 ? 33.830 67.875 17.984 0.44 28.28 319 ASP A CA 1
ATOM 4984 C C . ASP A 1 320 ? 34.516 66.544 18.228 1.00 30.58 319 ASP A C 1
ATOM 4985 O O . ASP A 1 320 ? 33.850 65.557 18.502 1.00 30.71 319 ASP A O 1
ATOM 5002 N N . ALA A 1 321 ? 35.852 66.504 18.207 1.00 28.93 320 ALA A N 1
ATOM 5003 C CA . ALA A 1 321 ? 36.571 65.242 18.501 1.00 31.16 320 ALA A CA 1
ATOM 5004 C C . ALA A 1 321 ? 36.279 64.700 19.899 1.00 30.11 320 ALA A C 1
ATOM 5005 O O . ALA A 1 321 ? 36.232 65.439 20.869 1.00 26.19 320 ALA A O 1
ATOM 5012 N N . ALA A 1 322 ? 36.113 63.386 20.004 1.00 31.15 321 ALA A N 1
ATOM 5013 C CA . ALA A 1 322 ? 35.921 62.773 21.302 1.00 31.48 321 ALA A CA 1
ATOM 5014 C C . ALA A 1 322 ? 37.133 63.058 22.179 1.00 26.33 321 ALA A C 1
ATOM 5015 O O . ALA A 1 322 ? 38.259 63.058 21.679 1.00 28.02 321 ALA A O 1
ATOM 5022 N N . PRO A 1 323 ? 36.904 63.283 23.484 1.00 25.84 322 PRO A N 1
ATOM 5023 C CA . PRO A 1 323 ? 38.054 63.472 24.372 1.00 24.20 322 PRO A CA 1
ATOM 5024 C C . PRO A 1 323 ? 39.050 62.315 24.308 1.00 29.22 322 PRO A C 1
ATOM 5025 O O . PRO A 1 323 ? 38.674 61.138 24.181 1.00 29.12 322 PRO A O 1
ATOM 5036 N N . THR A 1 324 ? 40.310 62.690 24.359 1.00 23.65 323 THR A N 1
ATOM 5037 C CA . THR A 1 324 ? 41.458 61.787 24.443 1.00 24.97 323 THR A CA 1
ATOM 5038 C C . THR A 1 324 ? 42.384 62.248 25.549 1.00 27.22 323 THR A C 1
ATOM 5039 O O . THR A 1 324 ? 42.277 63.362 26.049 1.00 24.27 323 THR A O 1
ATOM 5050 N N . ALA A 1 325 ? 43.324 61.392 25.913 1.00 24.80 324 ALA A N 1
ATOM 5051 C CA . ALA A 1 325 ? 44.364 61.759 26.867 1.00 24.21 324 ALA A CA 1
ATOM 5052 C C . ALA A 1 325 ? 45.227 62.897 26.394 1.00 24.17 324 ALA A C 1
ATOM 5053 O O . ALA A 1 325 ? 45.875 63.529 27.197 1.00 28.57 324 ALA A O 1
ATOM 5060 N N . ALA A 1 326 ? 45.272 63.143 25.095 1.00 22.70 325 ALA A N 1
ATOM 5061 C CA . ALA A 1 326 ? 46.029 64.275 24.586 1.00 25.84 325 ALA A CA 1
ATOM 5062 C C . ALA A 1 326 ? 45.272 65.585 24.693 1.00 23.84 325 ALA A C 1
ATOM 5063 O O . ALA A 1 326 ? 45.887 66.646 24.618 1.00 26.73 325 ALA A O 1
ATOM 5070 N N . LEU A 1 327 ? 43.949 65.523 24.843 1.00 21.90 326 LEU A N 1
ATOM 5071 C CA . LEU A 1 327 ? 43.136 66.748 24.874 1.00 20.23 326 LEU A CA 1
ATOM 5072 C C . LEU A 1 327 ? 42.764 67.184 26.277 1.00 18.30 326 LEU A C 1
ATOM 5073 O O . LEU A 1 327 ? 42.611 68.373 26.507 1.00 19.41 326 LEU A O 1
ATOM 5089 N N . ALA A 1 328 ? 42.588 66.232 27.193 1.00 18.73 327 ALA A N 1
ATOM 5090 C CA . ALA A 1 328 ? 42.141 66.558 28.539 1.00 16.65 327 ALA A CA 1
ATOM 5091 C C . ALA A 1 328 ? 42.501 65.455 29.532 1.00 18.24 327 ALA A C 1
ATOM 5092 O O . ALA A 1 328 ? 42.763 64.309 29.149 1.00 21.29 327 ALA A O 1
ATOM 5099 N N . ASN A 1 329 ? 42.500 65.830 30.804 1.00 16.84 328 ASN A N 1
ATOM 5100 C CA . ASN A 1 329 ? 42.723 64.925 31.923 1.00 16.30 328 ASN A CA 1
ATOM 5101 C C . ASN A 1 329 ? 41.403 64.555 32.583 1.00 15.68 328 ASN A C 1
ATOM 5102 O O . ASN A 1 329 ? 40.858 65.315 33.386 1.00 16.56 328 ASN A O 1
ATOM 5113 N N . LEU A 1 330 ? 40.897 63.388 32.178 1.00 17.73 329 LEU A N 1
ATOM 5114 C CA . LEU A 1 330 ? 39.588 62.865 32.578 1.00 16.38 329 LEU A CA 1
ATOM 5115 C C . LEU A 1 330 ? 39.715 61.400 32.945 1.00 15.95 329 LEU A C 1
ATOM 5116 O O . LEU A 1 330 ? 40.707 60.732 32.602 1.00 18.79 329 LEU A O 1
ATOM 5132 N N . GLY A 1 331 ? 38.679 60.901 33.608 1.00 18.17 330 GLY A N 1
ATOM 5133 C CA . GLY A 1 331 ? 38.442 59.474 33.710 1.00 18.27 330 GLY A CA 1
ATOM 5134 C C . GLY A 1 331 ? 38.916 58.764 34.976 1.00 20.56 330 GLY A C 1
ATOM 5135 O O . GLY A 1 331 ? 38.654 57.568 35.138 1.00 22.45 330 GLY A O 1
ATOM 5139 N N . GLY A 1 332 ? 39.601 59.484 35.866 1.00 19.48 331 GLY A N 1
ATOM 5140 C CA . GLY A 1 332 ? 39.960 58.970 37.170 1.00 19.19 331 GLY A CA 1
ATOM 5141 C C . GLY A 1 332 ? 41.382 58.476 37.385 1.00 20.07 331 GLY A C 1
ATOM 5142 O O . GLY A 1 332 ? 41.787 58.349 38.532 1.00 22.29 331 GLY A O 1
ATOM 5146 N N . ASP A 1 333 ? 42.120 58.122 36.338 1.00 20.16 332 ASP A N 1
ATOM 5147 C CA . ASP A 1 333 ? 43.364 57.389 36.567 1.00 20.61 332 ASP A CA 1
ATOM 5148 C C . ASP A 1 333 ? 44.495 58.248 37.133 1.00 17.81 332 ASP A C 1
ATOM 5149 O O . ASP A 1 333 ? 45.399 57.679 37.801 1.00 20.05 332 ASP A O 1
ATOM 5158 N N . ALA A 1 334 ? 44.475 59.571 36.904 1.00 19.38 333 ALA A N 1
ATOM 5159 C CA . ALA A 1 334 ? 45.597 60.411 37.351 1.00 18.63 333 ALA A CA 1
ATOM 5160 C C . ALA A 1 334 ? 45.551 60.715 38.840 1.00 17.45 333 ALA A C 1
ATOM 5161 O O . ALA A 1 334 ? 46.601 60.944 39.461 1.00 17.83 333 ALA A O 1
ATOM 5168 N N . LEU A 1 335 ? 44.356 60.662 39.433 1.00 17.19 334 LEU A N 1
ATOM 5169 C CA . LEU A 1 335 ? 44.175 60.954 40.867 1.00 17.89 334 LEU A CA 1
ATOM 5170 C C . LEU A 1 335 ? 44.629 62.369 41.258 1.00 18.35 334 LEU A C 1
ATOM 5171 O O . LEU A 1 335 ? 44.900 62.641 42.420 1.00 18.62 334 LEU A O 1
ATOM 5187 N N . ARG A 1 336 ? 44.699 63.280 40.285 1.00 16.97 335 ARG A N 1
ATOM 5188 C CA . ARG A 1 336 ? 45.192 64.656 40.483 1.00 16.59 335 ARG A CA 1
ATOM 5189 C C . ARG A 1 336 ? 44.984 65.427 39.189 1.00 14.97 335 ARG A C 1
ATOM 5190 O O . ARG A 1 336 ? 44.907 64.828 38.105 1.00 16.09 335 ARG A O 1
ATOM 5211 N N . PRO A 1 337 ? 44.963 66.764 39.281 1.00 16.34 336 PRO A N 1
ATOM 5212 C CA . PRO A 1 337 ? 44.953 67.594 38.079 1.00 16.50 336 PRO A CA 1
ATOM 5213 C C . PRO A 1 337 ? 46.359 67.707 37.497 1.00 15.39 336 PRO A C 1
ATOM 5214 O O . PRO A 1 337 ? 47.341 67.469 38.196 1.00 17.52 336 PRO A O 1
ATOM 5225 N N . ALA A 1 338 ? 46.417 68.044 36.216 1.00 16.48 337 ALA A N 1
ATOM 5226 C CA . ALA A 1 338 ? 47.666 68.239 35.508 1.00 15.94 337 ALA A CA 1
ATOM 5227 C C . ALA A 1 338 ? 48.198 69.660 35.685 1.00 16.72 337 ALA A C 1
ATOM 5228 O O . ALA A 1 338 ? 47.415 70.608 35.883 1.00 17.33 337 ALA A O 1
ATOM 5235 N N . PRO A 1 339 ? 49.520 69.823 35.546 1.00 16.85 338 PRO A N 1
ATOM 5236 C CA . PRO A 1 339 ? 50.068 71.193 35.561 1.00 16.63 338 PRO A CA 1
ATOM 5237 C C . PRO A 1 339 ? 49.425 72.116 34.521 1.00 18.40 338 PRO A C 1
ATOM 5238 O O . PRO A 1 339 ? 49.040 71.675 33.440 1.00 17.61 338 PRO A O 1
ATOM 5249 N N . VAL A 1 340 ? 49.328 73.392 34.827 1.00 17.23 339 VAL A N 1
ATOM 5250 C CA . VAL A 1 340 ? 48.705 74.304 33.862 1.00 16.12 339 VAL A CA 1
ATOM 5251 C C . VAL A 1 340 ? 49.542 74.401 32.600 1.00 16.29 339 VAL A C 1
ATOM 5252 O O . VAL A 1 340 ? 50.795 74.443 32.607 1.00 17.59 339 VAL A O 1
ATOM 5265 N N . GLY A 1 341 ? 48.807 74.412 31.480 1.00 16.60 340 GLY A N 1
ATOM 5266 C CA . GLY A 1 341 ? 49.433 74.460 30.182 1.00 16.99 340 GLY A CA 1
ATOM 5267 C C . GLY A 1 341 ? 49.725 73.100 29.552 1.00 16.88 340 GLY A C 1
ATOM 5268 O O . GLY A 1 341 ? 50.283 73.046 28.460 1.00 18.76 340 GLY A O 1
ATOM 5272 N N . ALA A 1 342 ? 49.324 72.022 30.222 1.00 17.71 341 ALA A N 1
ATOM 5273 C CA . ALA A 1 342 ? 49.602 70.668 29.769 1.00 18.17 341 ALA A CA 1
ATOM 5274 C C . ALA A 1 342 ? 48.792 70.236 28.547 1.00 19.09 341 ALA A C 1
ATOM 5275 O O . ALA A 1 342 ? 49.145 69.259 27.909 1.00 20.19 341 ALA A O 1
ATOM 5282 N N . TYR A 1 343 ? 47.706 70.945 28.250 1.00 17.29 342 TYR A N 1
ATOM 5283 C CA . TYR A 1 343 ? 46.788 70.555 27.164 1.00 18.32 342 TYR A CA 1
ATOM 5284 C C . TYR A 1 343 ? 46.502 71.690 26.179 1.00 19.04 342 TYR A C 1
ATOM 5285 O O . TYR A 1 343 ? 45.357 72.128 26.050 1.00 18.32 342 TYR A O 1
ATOM 5303 N N . PRO A 1 344 ? 47.526 72.168 25.469 1.00 18.75 343 PRO A N 1
ATOM 5304 C CA . PRO A 1 344 ? 47.268 73.269 24.531 1.00 18.72 343 PRO A CA 1
ATOM 5305 C C . PRO A 1 344 ? 46.216 72.927 23.461 1.00 22.02 343 PRO A C 1
ATOM 5306 O O . PRO A 1 344 ? 45.468 73.802 23.024 1.00 21.25 343 PRO A O 1
ATOM 5317 N N . ALA A 1 345 ? 46.129 71.662 23.078 1.00 20.26 344 ALA A N 1
ATOM 5318 C CA . ALA A 1 345 ? 45.185 71.288 22.030 1.00 23.07 344 ALA A CA 1
ATOM 5319 C C . ALA A 1 345 ? 43.746 71.241 22.513 1.00 22.41 344 ALA A C 1
ATOM 5320 O O . ALA A 1 345 ? 42.829 71.156 21.685 1.00 22.66 344 ALA A O 1
ATOM 5327 N N . GLY A 1 346 ? 43.544 71.300 23.828 1.00 19.35 345 GLY A N 1
ATOM 5328 C CA . GLY A 1 346 ? 42.214 71.258 24.419 1.00 18.34 345 GLY A CA 1
ATOM 5329 C C . GLY A 1 346 ? 41.584 72.640 24.603 1.00 18.38 345 GLY A C 1
ATOM 5330 O O . GLY A 1 346 ? 40.504 72.725 25.183 1.00 18.68 345 GLY A O 1
ATOM 5334 N N . ALA A 1 347 ? 42.263 73.683 24.137 1.00 18.61 346 ALA A N 1
ATOM 5335 C CA . ALA A 1 347 ? 41.814 75.068 24.328 1.00 18.36 346 ALA A CA 1
ATOM 5336 C C . ALA A 1 347 ? 40.454 75.321 23.666 1.00 17.88 346 ALA A C 1
ATOM 5337 O O . ALA A 1 347 ? 40.176 74.784 22.593 1.00 19.80 346 ALA A O 1
ATOM 5344 N N . SER A 1 348 ? 39.648 76.165 24.288 1.00 18.02 347 SER A N 1
ATOM 5345 C CA . SER A 1 348 ? 38.425 76.643 23.669 1.00 16.48 347 SER A CA 1
ATOM 5346 C C . SER A 1 348 ? 38.734 77.663 22.576 1.00 17.66 347 SER A C 1
ATOM 5347 O O . SER A 1 348 ? 39.886 78.090 22.359 1.00 18.70 347 SER A O 1
ATOM 5355 N N . ALA A 1 349 ? 37.687 78.077 21.853 1.00 18.60 348 ALA A N 1
ATOM 5356 C CA . ALA A 1 349 ? 37.873 79.006 20.759 1.00 18.47 348 ALA A CA 1
ATOM 5357 C C . ALA A 1 349 ? 38.496 80.320 21.216 1.00 19.69 348 ALA A C 1
ATOM 5358 O O . ALA A 1 349 ? 39.255 80.948 20.451 1.00 21.50 348 ALA A O 1
ATOM 5365 N N . CYS A 1 350 ? 38.177 80.751 22.438 1.00 19.38 349 CYS A N 1
ATOM 5366 C CA . CYS A 1 350 ? 38.737 81.985 22.964 1.00 19.80 349 CYS A CA 1
ATOM 5367 C C . CYS A 1 350 ? 40.112 81.791 23.597 1.00 19.16 349 CYS A C 1
ATOM 5368 O O . CYS A 1 350 ? 40.762 82.776 23.975 1.00 20.76 349 CYS A O 1
ATOM 5376 N N . GLY A 1 351 ? 40.582 80.546 23.657 1.00 18.03 350 GLY A N 1
ATOM 5377 C CA . GLY A 1 351 ? 41.898 80.252 24.209 1.00 17.97 350 GLY A CA 1
ATOM 5378 C C . GLY A 1 351 ? 41.955 79.776 25.643 1.00 16.17 350 GLY A C 1
ATOM 5379 O O . GLY A 1 351 ? 43.053 79.522 26.153 1.00 18.80 350 GLY A O 1
ATOM 5383 N N . ALA A 1 352 ? 40.807 79.602 26.290 1.00 15.54 351 ALA A N 1
ATOM 5384 C CA . ALA A 1 352 ? 40.802 79.117 27.663 1.00 15.00 351 ALA A CA 1
ATOM 5385 C C . ALA A 1 352 ? 41.143 77.624 27.649 1.00 17.40 351 ALA A C 1
ATOM 5386 O O . ALA A 1 352 ? 40.538 76.848 26.908 1.00 17.30 351 ALA A O 1
ATOM 5393 N N . GLU A 1 353 ? 42.133 77.248 28.446 1.00 14.69 352 GLU A N 1
ATOM 5394 C CA . GLU A 1 353 ? 42.631 75.866 28.485 1.00 15.48 352 GLU A CA 1
ATOM 5395 C C . GLU A 1 353 ? 42.198 75.135 29.741 1.00 15.46 352 GLU A C 1
ATOM 5396 O O . GLU A 1 353 ? 41.946 75.752 30.779 1.00 15.42 352 GLU A O 1
ATOM 5408 N N . GLN A 1 354 ? 42.157 73.807 29.645 1.00 15.51 353 GLN A N 1
ATOM 5409 C CA . GLN A 1 354 ? 41.796 72.912 30.732 1.00 14.23 353 GLN A CA 1
ATOM 5410 C C . GLN A 1 354 ? 40.412 73.214 31.298 1.00 14.11 353 GLN A C 1
ATOM 5411 O O . GLN A 1 354 ? 40.121 73.008 32.473 1.00 15.00 353 GLN A O 1
ATOM 5425 N N . MET A 1 355 ? 39.509 73.700 30.449 1.00 14.23 354 MET A N 1
ATOM 5426 C CA A MET A 1 355 ? 38.117 73.905 30.853 0.52 15.38 354 MET A CA 1
ATOM 5427 C CA B MET A 1 355 ? 38.141 73.914 30.925 0.48 14.10 354 MET A CA 1
ATOM 5428 C C . MET A 1 355 ? 37.438 72.592 31.193 1.00 13.24 354 MET A C 1
ATOM 5429 O O . MET A 1 355 ? 36.698 72.503 32.181 1.00 14.66 354 MET A O 1
ATOM 5456 N N . LEU A 1 356 ? 37.696 71.561 30.377 1.00 16.04 355 LEU A N 1
ATOM 5457 C CA . LEU A 1 356 ? 37.192 70.206 30.705 1.00 14.49 355 LEU A CA 1
ATOM 5458 C C . LEU A 1 356 ? 38.287 69.400 31.393 1.00 15.25 355 LEU A C 1
ATOM 5459 O O . LEU A 1 356 ? 39.428 69.389 30.941 1.00 16.22 355 LEU A O 1
ATOM 5475 N N . GLY A 1 357 ? 37.933 68.730 32.481 1.00 15.00 356 GLY A N 1
ATOM 5476 C CA . GLY A 1 357 ? 38.888 67.942 33.240 1.00 15.23 356 GLY A CA 1
ATOM 5477 C C . GLY A 1 357 ? 39.669 68.761 34.245 1.00 15.59 356 GLY A C 1
ATOM 5478 O O . GLY A 1 357 ? 39.432 69.976 34.392 1.00 15.75 356 GLY A O 1
ATOM 5482 N N . ASP A 1 358 ? 40.631 68.102 34.876 1.00 15.41 357 ASP A N 1
ATOM 5483 C CA . ASP A 1 358 ? 41.512 68.663 35.909 1.00 15.52 357 ASP A CA 1
ATOM 5484 C C . ASP A 1 358 ? 40.755 69.013 37.189 1.00 15.57 357 ASP A C 1
ATOM 5485 O O . ASP A 1 358 ? 40.712 68.160 38.072 1.00 14.70 357 ASP A O 1
ATOM 5494 N N . VAL A 1 359 ? 40.163 70.204 37.334 1.00 13.89 358 VAL A N 1
ATOM 5495 C CA . VAL A 1 359 ? 39.363 70.509 38.536 1.00 12.85 358 VAL A CA 1
ATOM 5496 C C . VAL A 1 359 ? 37.989 71.065 38.189 1.00 15.26 358 VAL A C 1
ATOM 5497 O O . VAL A 1 359 ? 37.829 71.803 37.213 1.00 14.17 358 VAL A O 1
ATOM 5510 N N . TRP A 1 360 ? 36.978 70.682 38.980 1.00 13.61 359 TRP A N 1
ATOM 5511 C CA . TRP A 1 360 ? 35.690 71.377 38.920 1.00 13.99 359 TRP A CA 1
ATOM 5512 C C . TRP A 1 360 ? 35.967 72.839 39.243 1.00 16.25 359 TRP A C 1
ATOM 5513 O O . TRP A 1 360 ? 36.744 73.124 40.144 1.00 16.70 359 TRP A O 1
ATOM 5534 N N . GLU A 1 361 ? 35.326 73.741 38.533 1.00 14.25 360 GLU A N 1
ATOM 5535 C CA . GLU A 1 361 ? 35.591 75.178 38.728 1.0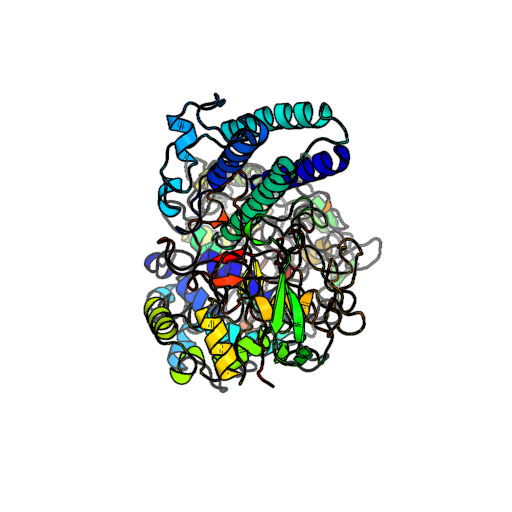0 12.69 360 GLU A CA 1
ATOM 5536 C C . GLU A 1 361 ? 34.383 75.891 39.289 1.00 13.63 360 GLU A C 1
ATOM 5537 O O . GLU A 1 361 ? 33.287 75.845 38.707 1.00 14.12 360 GLU A O 1
ATOM 5549 N N . TRP A 1 362 ? 34.555 76.501 40.464 1.00 13.87 361 TRP A N 1
ATOM 5550 C CA . TRP A 1 362 ? 33.461 77.224 41.090 1.00 13.68 361 TRP A CA 1
ATOM 5551 C C . TRP A 1 362 ? 32.973 78.385 40.237 1.00 14.51 361 TRP A C 1
ATOM 5552 O O . TRP A 1 362 ? 33.790 79.118 39.685 1.00 15.55 361 TRP A O 1
ATOM 5573 N N . THR A 1 363 ? 31.658 78.565 40.210 1.00 14.41 362 THR A N 1
ATOM 5574 C CA . THR A 1 363 ? 31.044 79.745 39.642 1.00 14.45 362 THR A CA 1
ATOM 5575 C C . THR A 1 363 ? 30.181 80.417 40.679 1.00 14.88 362 THR A C 1
ATOM 5576 O O . THR A 1 363 ? 29.801 79.813 41.695 1.00 16.35 362 THR A O 1
ATOM 5587 N N . SER A 1 364 ? 29.810 81.662 40.410 1.00 15.82 363 SER A N 1
ATOM 5588 C CA . SER A 1 364 ? 28.966 82.408 41.331 1.00 15.30 363 SER A CA 1
ATOM 5589 C C . SER A 1 364 ? 27.482 82.150 41.166 1.00 15.22 363 SER A C 1
ATOM 5590 O O . SER A 1 364 ? 26.679 82.753 41.848 1.00 18.11 363 SER A O 1
ATOM 5598 N N . SER A 1 365 ? 27.115 81.241 40.261 1.00 15.06 364 SER A N 1
ATOM 5599 C CA . SER A 1 365 ? 25.703 81.005 39.965 1.00 16.27 364 SER A CA 1
ATOM 5600 C C . SER A 1 365 ? 25.060 79.968 40.871 1.00 16.26 364 SER A C 1
ATOM 5601 O O . SER A 1 365 ? 25.573 78.864 40.970 1.00 17.28 364 SER A O 1
ATOM 5609 N N . PRO A 1 366 ? 23.912 80.282 41.460 1.00 17.86 365 PRO A N 1
ATOM 5610 C CA . PRO A 1 366 ? 23.090 79.215 42.057 1.00 16.93 365 PRO A CA 1
ATOM 5611 C C . PRO A 1 366 ? 22.540 78.319 40.969 1.00 19.41 365 PRO A C 1
ATOM 5612 O O . PRO A 1 366 ? 22.463 78.770 39.828 1.00 18.96 365 PRO A O 1
ATOM 5623 N N . LEU A 1 367 ? 22.147 77.088 41.296 1.00 19.29 366 LEU A N 1
ATOM 5624 C CA . LEU A 1 367 ? 21.482 76.241 40.322 1.00 18.63 366 LEU A CA 1
ATOM 5625 C C . LEU A 1 367 ? 20.090 76.800 40.052 1.00 19.91 366 LEU A C 1
ATOM 5626 O O . LEU A 1 367 ? 19.340 77.095 40.990 1.00 20.42 366 LEU A O 1
ATOM 5642 N N . ARG A 1 368 ? 19.753 76.997 38.772 1.00 17.99 367 ARG A N 1
ATOM 5643 C CA . ARG A 1 368 ? 18.458 77.558 38.349 1.00 20.59 367 ARG A CA 1
ATOM 5644 C C . ARG A 1 368 ? 18.076 76.860 37.055 1.00 19.89 367 ARG A C 1
ATOM 5645 O O . ARG A 1 368 ? 18.944 76.529 36.253 1.00 20.76 367 ARG A O 1
ATOM 5666 N N . PRO A 1 369 ? 16.783 76.690 36.812 1.00 20.61 368 PRO A N 1
ATOM 5667 C CA . PRO A 1 369 ? 16.350 76.123 35.531 1.00 21.75 368 PRO A CA 1
ATOM 5668 C C . PRO A 1 369 ? 16.592 77.081 34.363 1.00 22.37 368 PRO A C 1
ATOM 5669 O O . PRO A 1 369 ? 16.340 78.277 34.470 1.00 21.99 368 PRO A O 1
ATOM 5680 N N . TRP A 1 370 ? 17.031 76.556 33.234 1.00 19.96 369 TRP A N 1
ATOM 5681 C CA . TRP A 1 370 ? 16.934 77.319 31.994 1.00 21.69 369 TRP A CA 1
ATOM 5682 C C . TRP A 1 370 ? 15.465 77.500 31.653 1.00 23.92 369 TRP A C 1
ATOM 5683 O O . TRP A 1 370 ? 14.612 76.661 31.979 1.00 23.42 369 TRP A O 1
ATOM 5704 N N . PRO A 1 371 ? 15.145 78.608 30.973 1.00 22.57 370 PRO A N 1
ATOM 5705 C CA . PRO A 1 371 ? 13.757 78.791 30.545 1.00 24.83 370 PRO A CA 1
ATOM 5706 C C . PRO A 1 371 ? 13.327 77.650 29.653 1.00 25.93 370 PRO A C 1
ATOM 5707 O O . PRO A 1 371 ? 14.016 77.349 28.676 1.00 29.75 370 PRO A O 1
ATOM 5718 N N . GLY A 1 372 ? 12.229 77.008 30.008 1.00 27.60 371 GLY A N 1
ATOM 5719 C CA . GLY A 1 372 ? 11.745 75.848 29.281 1.00 26.03 371 GLY A CA 1
ATOM 5720 C C . GLY A 1 372 ? 12.209 74.524 29.864 1.00 27.32 371 GLY A C 1
ATOM 5721 O O . GLY A 1 372 ? 11.892 73.457 29.314 1.00 29.23 371 GLY A O 1
ATOM 5725 N N . PHE A 1 373 ? 12.928 74.588 30.984 1.00 26.17 372 PHE A N 1
ATOM 5726 C CA . PHE A 1 373 ? 13.289 73.383 31.736 1.00 24.47 372 PHE A CA 1
ATOM 5727 C C . PHE A 1 373 ? 12.098 72.452 31.933 1.00 23.87 372 PHE A C 1
ATOM 5728 O O . PHE A 1 373 ? 10.985 72.887 32.261 1.00 25.05 372 PHE A O 1
ATOM 5745 N N . THR A 1 374 ? 12.361 71.154 31.779 1.00 24.38 373 THR A N 1
ATOM 5746 C CA . THR A 1 374 ? 11.383 70.141 32.127 1.00 24.19 373 THR A CA 1
ATOM 5747 C C . THR A 1 374 ? 12.155 68.965 32.728 1.00 26.91 373 THR A C 1
ATOM 5748 O O . THR A 1 374 ? 13.227 68.590 32.229 1.00 26.20 373 THR A O 1
ATOM 5759 N N . PRO A 1 375 ? 11.632 68.369 33.812 1.00 25.43 374 PRO A N 1
ATOM 5760 C CA . PRO A 1 375 ? 12.452 67.346 34.470 1.00 24.19 374 PRO A CA 1
ATOM 5761 C C . PRO A 1 375 ? 12.545 66.045 33.684 1.00 27.37 374 PRO A C 1
ATOM 5762 O O . PRO A 1 375 ? 11.614 65.682 32.935 1.00 27.38 374 PRO A O 1
ATOM 5773 N N . MET A 1 376 ? 13.668 65.351 33.850 1.00 25.67 375 MET A N 1
ATOM 5774 C CA . MET A 1 376 ? 13.816 64.009 33.300 1.00 23.23 375 MET A CA 1
ATOM 5775 C C . MET A 1 376 ? 13.151 62.990 34.229 1.00 24.68 375 MET A C 1
ATOM 5776 O O . MET A 1 376 ? 12.546 63.360 35.244 1.00 26.20 375 MET A O 1
ATOM 5790 N N . ILE A 1 377 ? 13.241 61.714 33.867 1.00 25.12 376 ILE A N 1
ATOM 5791 C CA . ILE A 1 377 ? 12.473 60.673 34.557 1.00 24.97 376 ILE A CA 1
ATOM 5792 C C . ILE A 1 377 ? 12.793 60.684 36.056 1.00 24.27 376 ILE A C 1
ATOM 5793 O O . ILE A 1 377 ? 11.898 60.538 36.896 1.00 26.19 376 ILE A O 1
ATOM 5809 N N . TYR A 1 378 ? 14.064 60.928 36.361 1.00 23.49 377 TYR A N 1
ATOM 5810 C CA . TYR A 1 378 ? 14.521 61.172 37.722 1.00 22.61 377 TYR A CA 1
ATOM 5811 C C . TYR A 1 378 ? 14.228 62.644 38.054 1.00 20.27 377 TYR A C 1
ATOM 5812 O O . TYR A 1 378 ? 15.102 63.526 37.972 1.00 21.00 377 TYR A O 1
ATOM 5830 N N . GLN A 1 379 ? 12.967 62.882 38.429 1.00 26.09 378 GLN A N 1
ATOM 5831 C CA . GLN A 1 379 ? 12.445 64.248 38.565 1.00 23.38 378 GLN A CA 1
ATOM 5832 C C . GLN A 1 379 ? 13.119 64.993 39.700 1.00 24.39 378 GLN A C 1
ATOM 5833 O O . GLN A 1 379 ? 13.255 66.211 39.643 1.00 24.53 378 GLN A O 1
ATOM 5847 N N . ARG A 1 380 ? 13.591 64.267 40.710 1.00 25.33 379 ARG A N 1
ATOM 5848 C CA A ARG A 1 380 ? 14.227 64.886 41.867 0.54 22.45 379 ARG A CA 1
ATOM 5849 C CA B ARG A 1 380 ? 14.218 64.902 41.859 0.46 22.56 379 ARG A CA 1
ATOM 5850 C C . ARG A 1 380 ? 15.746 65.049 41.739 1.00 22.09 379 ARG A C 1
ATOM 5851 O O . ARG A 1 380 ? 16.432 65.377 42.715 1.00 20.88 379 ARG A O 1
ATOM 5891 N N . TYR A 1 381 ? 16.277 64.846 40.542 1.00 19.80 380 TYR A N 1
ATOM 5892 C CA . TYR A 1 381 ? 17.721 64.984 40.330 1.00 17.72 380 TYR A CA 1
ATOM 5893 C C . TYR A 1 381 ? 18.199 66.441 40.455 1.00 17.18 380 TYR A C 1
ATOM 5894 O O . TYR A 1 381 ? 19.223 66.693 41.117 1.00 19.13 380 TYR A O 1
ATOM 5912 N N . SER A 1 382 ? 17.481 67.377 39.792 1.00 19.08 381 SER A N 1
ATOM 5913 C CA . SER A 1 382 ? 17.867 68.795 39.796 1.00 19.27 381 SER A CA 1
ATOM 5914 C C . SER A 1 382 ? 16.922 69.666 40.635 1.00 20.90 381 SER A C 1
ATOM 5915 O O . SER A 1 382 ? 17.369 70.535 41.407 1.00 20.21 381 SER A O 1
ATOM 5923 N N . GLN A 1 383 ? 15.624 69.462 40.435 1.00 21.71 382 GLN A N 1
ATOM 5924 C CA . GLN A 1 383 ? 14.612 70.388 40.960 1.00 21.17 382 GLN A CA 1
ATOM 5925 C C . GLN A 1 383 ? 14.739 70.754 42.451 1.00 23.73 382 GLN A C 1
ATOM 5926 O O . GLN A 1 383 ? 14.533 71.921 42.806 1.00 23.48 382 GLN A O 1
ATOM 5940 N N . PRO A 1 384 ? 15.045 69.786 43.328 1.00 22.00 383 PRO A N 1
ATOM 5941 C CA . PRO A 1 384 ? 15.098 70.160 44.746 1.00 21.73 383 PRO A CA 1
ATOM 5942 C C . PRO A 1 384 ? 16.199 71.126 45.123 1.00 22.14 383 PRO A C 1
ATOM 5943 O O . PRO A 1 384 ? 16.162 71.677 46.226 1.00 22.01 383 PRO A O 1
ATOM 5954 N N . PHE A 1 385 ? 17.162 71.318 44.230 1.00 20.22 384 PHE A N 1
ATOM 5955 C CA . PHE A 1 385 ? 18.363 72.085 44.523 1.00 18.91 384 PHE A CA 1
ATOM 5956 C C . PHE A 1 385 ? 18.383 73.423 43.824 1.00 19.70 384 PHE A C 1
ATOM 5957 O O . PHE A 1 385 ? 19.340 74.176 43.965 1.00 20.42 384 PHE A O 1
ATOM 5974 N N . PHE A 1 386 ? 17.317 73.735 43.100 1.00 20.70 385 PHE A N 1
ATOM 5975 C CA . PHE A 1 386 ? 17.212 75.046 42.484 1.00 21.32 385 PHE A CA 1
ATOM 5976 C C . PHE A 1 386 ? 17.150 76.107 43.577 1.00 22.84 385 PHE A C 1
ATOM 5977 O O . PHE A 1 386 ? 16.695 75.849 44.703 1.00 24.75 385 PHE A O 1
ATOM 5994 N N . GLU A 1 387 ? 17.598 77.306 43.243 1.00 23.53 386 GLU A N 1
ATOM 5995 C CA . GLU A 1 387 ? 17.561 78.400 44.186 1.00 22.59 386 GLU A CA 1
ATOM 5996 C C . GLU A 1 387 ? 16.149 78.610 44.704 1.00 26.33 386 GLU A C 1
ATOM 5997 O O . GLU A 1 387 ? 15.198 78.708 43.922 1.00 27.20 386 GLU A O 1
ATOM 6009 N N . GLY A 1 388 ? 16.016 78.648 46.025 1.00 26.61 387 GLY A N 1
ATOM 6010 C CA . GLY A 1 388 ? 14.740 78.883 46.665 1.00 32.69 387 GLY A CA 1
ATOM 6011 C C . GLY A 1 388 ? 13.858 77.655 46.830 1.00 37.21 387 GLY A C 1
ATOM 6012 O O . GLY A 1 388 ? 12.758 77.772 47.372 1.00 34.78 387 GLY A O 1
ATOM 6016 N N . ALA A 1 389 ? 14.310 76.496 46.351 1.00 29.45 388 ALA A N 1
ATOM 6017 C CA . ALA A 1 389 ? 13.494 75.271 46.413 1.00 26.03 388 ALA A CA 1
ATOM 6018 C C . ALA A 1 389 ? 13.460 74.651 47.805 1.00 36.38 388 ALA A C 1
ATOM 6019 O O . ALA A 1 389 ? 12.713 73.697 48.036 1.00 36.82 388 ALA A O 1
ATOM 6026 N N . GLY A 1 390 ? 14.272 75.167 48.719 1.00 37.19 389 GLY A N 1
ATOM 6027 C CA . GLY A 1 390 ? 14.204 74.794 50.123 1.00 37.57 389 GLY A CA 1
ATOM 6028 C C . GLY A 1 390 ? 15.247 73.824 50.637 1.00 44.69 389 GLY A C 1
ATOM 6029 O O . GLY A 1 390 ? 15.121 73.310 51.753 1.00 38.00 389 GLY A O 1
ATOM 6033 N N . SER A 1 391 ? 16.281 73.569 49.840 1.00 33.07 390 SER A N 1
ATOM 6034 C CA A SER A 1 391 ? 17.328 72.635 50.237 0.63 35.78 390 SER A CA 1
ATOM 6035 C CA B SER A 1 391 ? 17.329 72.640 50.234 0.37 34.30 390 SER A CA 1
ATOM 6036 C C . SER A 1 391 ? 18.606 73.375 50.632 1.00 37.96 390 SER A C 1
ATOM 6037 O O . SER A 1 391 ? 19.633 72.758 50.898 1.00 31.51 390 SER A O 1
ATOM 6050 N N . GLY A 1 392 ? 18.536 74.691 50.683 1.00 31.44 391 GLY A N 1
ATOM 6051 C CA . GLY A 1 392 ? 19.673 75.483 51.112 1.00 31.22 391 GLY A CA 1
ATOM 6052 C C . GLY A 1 392 ? 20.391 76.124 49.942 1.00 30.03 391 GLY A C 1
ATOM 6053 O O . GLY A 1 392 ? 19.846 76.242 48.845 1.00 27.40 391 GLY A O 1
ATOM 6057 N N . ASP A 1 393 ? 21.614 76.552 50.214 1.00 24.28 392 ASP A N 1
ATOM 6058 C CA . ASP A 1 393 ? 22.397 77.353 49.271 1.00 21.14 392 ASP A CA 1
ATOM 6059 C C . ASP A 1 393 ? 23.360 76.484 48.509 1.00 20.71 392 ASP A C 1
ATOM 6060 O O . ASP A 1 393 ? 24.088 75.672 49.111 1.00 19.74 392 ASP A O 1
ATOM 6069 N N . TYR A 1 394 ? 23.322 76.614 47.185 1.00 18.45 393 TYR A N 1
ATOM 6070 C CA . TYR A 1 394 ? 24.249 75.919 46.299 1.00 17.09 393 TYR A CA 1
ATOM 6071 C C . TYR A 1 394 ? 24.881 76.880 45.322 1.00 17.18 393 TYR A C 1
ATOM 6072 O O . TYR A 1 394 ? 24.294 77.898 44.964 1.00 18.84 393 TYR A O 1
ATOM 6090 N N . ARG A 1 395 ? 26.082 76.523 44.901 1.00 16.15 394 ARG A N 1
ATOM 6091 C CA . ARG A 1 395 ? 26.747 77.172 43.782 1.00 15.46 394 ARG A CA 1
ATOM 6092 C C . ARG A 1 395 ? 27.134 76.123 42.758 1.00 16.16 394 ARG A C 1
ATOM 6093 O O . ARG A 1 395 ? 27.535 74.990 43.106 1.00 16.00 394 ARG A O 1
ATOM 6114 N N . VAL A 1 396 ? 27.034 76.496 41.489 1.00 15.56 395 VAL A N 1
ATOM 6115 C CA . VAL A 1 396 ? 27.333 75.604 40.387 1.00 14.94 395 VAL A CA 1
ATOM 6116 C C . VAL A 1 396 ? 28.820 75.533 40.145 1.00 14.65 395 VAL A C 1
ATOM 6117 O O . VAL A 1 396 ? 29.532 76.545 40.229 1.00 15.76 395 VAL A O 1
ATOM 6130 N N . LEU A 1 397 ? 29.297 74.325 39.849 1.00 13.38 396 LEU A N 1
ATOM 6131 C CA . LEU A 1 397 ? 30.671 74.099 39.397 1.00 13.86 396 LEU A CA 1
ATOM 6132 C C . LEU A 1 397 ? 30.640 73.518 37.989 1.00 14.73 396 LEU A C 1
ATOM 6133 O O . LEU A 1 397 ? 29.738 72.745 37.654 1.00 14.42 396 LEU A O 1
ATOM 6149 N N . ARG A 1 398 ? 31.622 73.893 37.182 1.00 14.09 397 ARG A N 1
ATOM 6150 C CA . ARG A 1 398 ? 31.682 73.516 35.782 1.00 13.96 397 ARG A CA 1
ATOM 6151 C C . ARG A 1 398 ? 32.962 72.832 35.370 1.00 14.76 397 ARG A C 1
ATOM 6152 O O . ARG A 1 398 ? 34.025 72.965 36.011 1.00 15.22 397 ARG A O 1
ATOM 6173 N N . GLY A 1 399 ? 32.821 72.073 34.272 1.00 14.07 398 GLY A N 1
ATOM 6174 C CA . GLY A 1 399 ? 33.964 71.585 33.533 1.00 14.55 398 GLY A CA 1
ATOM 6175 C C . GLY A 1 399 ? 34.486 70.218 33.849 1.00 15.20 398 GLY A C 1
ATOM 6176 O O . GLY A 1 399 ? 35.264 69.684 33.089 1.00 15.64 398 GLY A O 1
ATOM 6180 N N . GLY A 1 400 ? 34.043 69.645 34.948 1.00 15.63 399 GLY A N 1
ATOM 6181 C CA . GLY A 1 400 ? 34.564 68.355 35.356 1.00 15.57 399 GLY A CA 1
ATOM 6182 C C . GLY A 1 400 ? 35.921 68.455 35.981 1.00 18.00 399 GLY A C 1
ATOM 6183 O O . GLY A 1 400 ? 36.674 69.379 35.770 1.00 19.04 399 GLY A O 1
ATOM 6187 N N . SER A 1 401 ? 36.268 67.422 36.722 1.00 16.70 400 SER A N 1
ATOM 6188 C CA . SER A 1 401 ? 37.602 67.205 37.243 1.00 13.71 400 SER A CA 1
ATOM 6189 C C . SER A 1 401 ? 38.298 66.047 36.560 1.00 14.30 400 SER A C 1
ATOM 6190 O O . SER A 1 401 ? 37.748 65.378 35.677 1.00 16.41 400 SER A O 1
ATOM 6198 N N . TRP A 1 402 ? 39.510 65.770 37.049 1.00 14.98 401 TRP A N 1
ATOM 6199 C CA . TRP A 1 402 ? 40.295 64.630 36.607 1.00 14.27 401 TRP A CA 1
ATOM 6200 C C . TRP A 1 402 ? 39.551 63.309 36.830 1.00 14.01 401 TRP A C 1
ATOM 6201 O O . TRP A 1 402 ? 39.884 62.292 36.214 1.00 17.40 401 TRP A O 1
ATOM 6222 N N . ALA A 1 403 ? 38.567 63.326 37.730 1.00 14.23 402 ALA A N 1
ATOM 6223 C CA . ALA A 1 403 ? 37.849 62.123 38.123 1.00 15.72 402 ALA A CA 1
ATOM 6224 C C . ALA A 1 403 ? 36.636 61.835 37.251 1.00 18.70 402 ALA A C 1
ATOM 6225 O O . ALA A 1 403 ? 36.037 60.752 37.356 1.00 20.29 402 ALA A O 1
ATOM 6232 N N . VAL A 1 404 ? 36.259 62.763 36.385 1.00 14.07 403 VAL A N 1
ATOM 6233 C CA . VAL A 1 404 ? 35.014 62.605 35.637 1.00 14.64 403 VAL A CA 1
ATOM 6234 C C . VAL A 1 404 ? 35.203 61.801 34.369 1.00 15.70 403 VAL A C 1
ATOM 6235 O O . VAL A 1 404 ? 36.128 62.024 33.605 1.00 16.48 403 VAL A O 1
ATOM 6248 N N . ALA A 1 405 ? 34.311 60.844 34.132 1.00 16.06 404 ALA A N 1
ATOM 6249 C CA . ALA A 1 405 ? 34.372 60.033 32.937 1.00 16.09 404 ALA A CA 1
ATOM 6250 C C . ALA A 1 405 ? 34.066 60.883 31.707 1.00 15.83 404 ALA A C 1
ATOM 6251 O O . ALA A 1 405 ? 33.089 61.629 31.688 1.00 17.39 404 ALA A O 1
ATOM 6258 N N . ALA A 1 406 ? 34.877 60.736 30.658 1.00 18.77 405 ALA A N 1
ATOM 6259 C CA . ALA A 1 406 ? 34.668 61.542 29.466 1.00 19.79 405 ALA A CA 1
ATOM 6260 C C . ALA A 1 406 ? 33.263 61.336 28.900 1.00 21.53 405 ALA A C 1
ATOM 6261 O O . ALA A 1 406 ? 32.642 62.291 28.430 1.00 23.94 405 ALA A O 1
ATOM 6268 N N . ASP A 1 407 ? 32.753 60.100 28.982 1.00 20.93 406 ASP A N 1
ATOM 6269 C CA . ASP A 1 407 ? 31.453 59.744 28.415 1.00 23.79 406 ASP A CA 1
ATOM 6270 C C . ASP A 1 407 ? 30.313 60.588 28.970 1.00 23.09 406 ASP A C 1
ATOM 6271 O O . ASP A 1 407 ? 29.253 60.685 28.329 1.00 24.87 406 ASP A O 1
ATOM 6280 N N . ILE A 1 408 ? 30.475 61.123 30.177 1.00 19.37 407 ILE A N 1
ATOM 6281 C CA . ILE A 1 408 ? 29.341 61.766 30.827 1.00 16.63 407 ILE A CA 1
ATOM 6282 C C . ILE A 1 408 ? 29.485 63.285 30.911 1.00 19.06 407 ILE A C 1
ATOM 6283 O O . ILE A 1 408 ? 28.649 63.953 31.535 1.00 19.89 407 ILE A O 1
ATOM 6299 N N . LEU A 1 409 ? 30.524 63.834 30.279 1.00 17.59 408 LEU A N 1
ATOM 6300 C CA . LEU A 1 409 ? 30.848 65.251 30.420 1.00 14.39 408 LEU A CA 1
ATOM 6301 C C . LEU A 1 409 ? 30.638 66.046 29.139 1.00 16.57 408 LEU A C 1
ATOM 6302 O O . LEU A 1 409 ? 30.955 65.580 28.060 1.00 19.43 408 LEU A O 1
ATOM 6318 N N . ARG A 1 410 ? 30.064 67.227 29.295 1.00 17.35 409 ARG A N 1
ATOM 6319 C CA . ARG A 1 410 ? 29.796 68.185 28.223 1.00 17.37 409 ARG A CA 1
ATOM 6320 C C . ARG A 1 410 ? 30.024 69.581 28.758 1.00 15.29 409 ARG A C 1
ATOM 6321 O O . ARG A 1 410 ? 29.902 69.789 29.965 1.00 15.96 409 ARG A O 1
ATOM 6342 N N . PRO A 1 411 ? 30.335 70.551 27.880 1.00 16.31 410 PRO A N 1
ATOM 6343 C CA . PRO A 1 411 ? 30.383 71.941 28.328 1.00 15.04 410 PRO A CA 1
ATOM 6344 C C . PRO A 1 411 ? 29.142 72.399 29.094 1.00 16.14 410 PRO A C 1
ATOM 6345 O O . PRO A 1 411 ? 29.226 73.237 29.984 1.00 17.19 410 PRO A O 1
ATOM 6356 N N . SER A 1 412 ? 27.981 71.880 28.713 1.00 16.40 411 SER A N 1
ATOM 6357 C CA . SER A 1 412 ? 26.717 72.227 29.366 1.00 16.88 411 SER A CA 1
ATOM 6358 C C . SER A 1 412 ? 26.463 71.528 30.694 1.00 16.20 411 SER A C 1
ATOM 6359 O O . SER A 1 412 ? 25.489 71.854 31.357 1.00 16.55 411 SER A O 1
ATOM 6367 N N . PHE A 1 413 ? 27.287 70.547 31.068 1.00 15.92 412 PHE A N 1
ATOM 6368 C CA . PHE A 1 413 ? 27.040 69.815 32.311 1.00 15.64 412 PHE A CA 1
ATOM 6369 C C . PHE A 1 413 ? 27.154 70.729 33.532 1.00 14.02 412 PHE A C 1
ATOM 6370 O O . PHE A 1 413 ? 28.065 71.553 33.606 1.00 16.46 412 PHE A O 1
ATOM 6387 N N . ARG A 1 414 ? 26.210 70.570 34.468 1.00 15.35 413 ARG A N 1
ATOM 6388 C CA . ARG A 1 414 ? 26.170 71.402 35.663 1.00 15.41 413 ARG A CA 1
ATOM 6389 C C . ARG A 1 414 ? 26.306 70.563 36.924 1.00 16.84 413 ARG A C 1
ATOM 6390 O O . ARG A 1 414 ? 25.442 69.749 37.217 1.00 16.73 413 ARG A O 1
ATOM 6411 N N . ASN A 1 415 ? 27.400 70.738 37.652 1.00 14.62 414 ASN A N 1
ATOM 6412 C CA . ASN A 1 415 ? 27.536 70.211 39.008 1.00 14.59 414 ASN A CA 1
ATOM 6413 C C . ASN A 1 415 ? 27.133 71.318 39.969 1.00 14.86 414 ASN A C 1
ATOM 6414 O O . ASN A 1 415 ? 27.020 72.485 39.565 1.00 15.76 414 ASN A O 1
ATOM 6425 N N . TRP A 1 416 ? 26.886 70.987 41.228 1.00 14.77 415 TRP A N 1
ATOM 6426 C CA . TRP A 1 416 ? 26.576 71.997 42.227 1.00 14.96 415 TRP A CA 1
ATOM 6427 C C . TRP A 1 416 ? 26.873 71.426 43.601 1.00 17.30 415 TRP A C 1
ATOM 6428 O O . TRP A 1 416 ? 26.863 70.199 43.830 1.00 15.63 415 TRP A O 1
ATOM 6449 N N . ASP A 1 417 ? 27.146 72.316 44.537 1.00 14.67 416 ASP A N 1
ATOM 6450 C CA . ASP A 1 417 ? 27.304 71.886 45.908 1.00 14.90 416 ASP A CA 1
ATOM 6451 C C . ASP A 1 417 ? 27.121 73.056 46.859 1.00 16.36 416 ASP A C 1
ATOM 6452 O O . ASP A 1 417 ? 27.131 74.217 46.460 1.00 16.07 416 ASP A O 1
ATOM 6461 N N . HIS A 1 418 ? 27.019 72.753 48.141 1.00 17.10 417 HIS A N 1
ATOM 6462 C CA . HIS A 1 418 ? 26.991 73.813 49.134 1.00 16.15 417 HIS A CA 1
ATOM 6463 C C . HIS A 1 418 ? 28.337 74.524 49.122 1.00 17.81 417 HIS A C 1
ATOM 6464 O O . HIS A 1 418 ? 29.371 73.884 48.935 1.00 16.09 417 HIS A O 1
ATOM 6478 N N . PRO A 1 419 ? 28.341 75.837 49.367 1.00 16.94 418 PRO A N 1
ATOM 6479 C CA . PRO A 1 419 ? 29.607 76.579 49.265 1.00 17.66 418 PRO A CA 1
ATOM 6480 C C . PRO A 1 419 ? 30.651 76.191 50.323 1.00 17.73 418 PRO A C 1
ATOM 6481 O O . PRO A 1 419 ? 31.822 76.484 50.092 1.00 18.12 418 PRO A O 1
ATOM 6492 N N . ILE A 1 420 ? 30.240 75.551 51.407 1.00 18.02 419 ILE A N 1
ATOM 6493 C CA . ILE A 1 420 ? 31.163 75.095 52.443 1.00 19.41 419 ILE A CA 1
ATOM 6494 C C . ILE A 1 420 ? 31.874 73.785 52.121 1.00 17.16 419 ILE A C 1
ATOM 6495 O O . ILE A 1 420 ? 32.686 73.312 52.922 1.00 19.04 419 ILE A O 1
ATOM 6511 N N . ARG A 1 421 ? 31.564 73.162 50.987 1.00 15.95 420 ARG A N 1
ATOM 6512 C CA . ARG A 1 421 ? 32.155 71.836 50.663 1.00 16.05 420 ARG A CA 1
ATOM 6513 C C . ARG A 1 421 ? 33.472 72.015 49.925 1.00 15.55 420 ARG A C 1
ATOM 6514 O O . ARG A 1 421 ? 33.591 72.825 48.991 1.00 17.16 420 ARG A O 1
ATOM 6535 N N . ARG A 1 422 ? 34.483 71.257 50.348 1.00 16.81 421 ARG A N 1
ATOM 6536 C CA . ARG A 1 422 ? 35.752 71.261 49.618 1.00 16.06 421 ARG A CA 1
ATOM 6537 C C . ARG A 1 422 ? 36.426 69.889 49.560 1.00 16.15 421 ARG A C 1
ATOM 6538 O O . ARG A 1 422 ? 37.557 69.804 49.096 1.00 16.82 421 ARG A O 1
ATOM 6559 N N . GLN A 1 423 ? 35.717 68.819 49.949 1.00 16.19 422 GLN A N 1
ATOM 6560 C CA . GLN A 1 423 ? 36.255 67.477 49.739 1.00 15.64 422 GLN A CA 1
ATOM 6561 C C . GLN A 1 423 ? 36.098 67.078 48.278 1.00 16.88 422 GLN A C 1
ATOM 6562 O O . GLN A 1 423 ? 36.717 66.137 47.826 1.00 15.80 422 GLN A O 1
ATOM 6576 N N . ILE A 1 424 ? 35.230 67.787 47.565 1.00 15.79 423 ILE A N 1
ATOM 6577 C CA . ILE A 1 424 ? 35.066 67.661 46.129 1.00 13.76 423 ILE A CA 1
ATOM 6578 C C . ILE A 1 424 ? 36.349 68.135 45.449 1.00 14.68 423 ILE A C 1
ATOM 6579 O O . ILE A 1 424 ? 37.135 68.929 46.019 1.00 15.15 423 ILE A O 1
ATOM 6595 N N . PHE A 1 425 ? 36.574 67.672 44.220 1.00 14.21 424 PHE A N 1
ATOM 6596 C CA . PHE A 1 425 ? 37.826 67.956 43.485 1.00 14.86 424 PHE A CA 1
ATOM 6597 C C . PHE A 1 425 ? 37.645 69.275 42.725 1.00 14.17 424 PHE A C 1
ATOM 6598 O O . PHE A 1 425 ? 37.501 69.307 41.512 1.00 14.44 424 PHE A O 1
ATOM 6615 N N . ALA A 1 426 ? 37.621 70.348 43.500 1.00 13.72 425 ALA A N 1
ATOM 6616 C CA . ALA A 1 426 ? 37.239 71.665 43.040 1.00 16.01 425 ALA A CA 1
ATOM 6617 C C . ALA A 1 426 ? 38.354 72.679 43.235 1.00 16.38 425 ALA A C 1
ATOM 6618 O O . ALA A 1 426 ? 39.025 72.714 44.259 1.00 15.57 425 ALA A O 1
ATOM 6625 N N . GLY A 1 427 ? 38.455 73.541 42.236 1.00 14.27 426 GLY A N 1
ATOM 6626 C CA . GLY A 1 427 ? 39.368 74.669 42.215 1.00 13.96 426 GLY A CA 1
ATOM 6627 C C . GLY A 1 427 ? 38.708 75.905 41.634 1.00 14.14 426 GLY A C 1
ATOM 6628 O O . GLY A 1 427 ? 37.486 76.129 41.744 1.00 15.60 426 GLY A O 1
ATOM 6632 N N . VAL A 1 428 ? 39.560 76.765 41.065 1.00 14.28 427 VAL A N 1
ATOM 6633 C CA . VAL A 1 428 ? 39.179 78.135 40.785 1.00 15.15 427 VAL A CA 1
ATOM 6634 C C . VAL A 1 428 ? 39.772 78.603 39.456 1.00 15.43 427 VAL A C 1
ATOM 6635 O O . VAL A 1 428 ? 40.994 78.449 39.242 1.00 15.13 427 VAL A O 1
ATOM 6648 N N . ARG A 1 429 ? 38.919 79.214 38.622 1.00 14.59 428 ARG A N 1
ATOM 6649 C CA . ARG A 1 429 ? 39.351 80.006 37.456 1.00 15.05 428 ARG A CA 1
ATOM 6650 C C . ARG A 1 429 ? 38.788 81.419 37.622 1.00 15.42 428 ARG A C 1
ATOM 6651 O O . ARG A 1 429 ? 37.609 81.564 37.944 1.00 15.56 428 ARG A O 1
ATOM 6672 N N . LEU A 1 430 ? 39.634 82.415 37.413 1.00 13.75 429 LEU A N 1
ATOM 6673 C CA . LEU A 1 430 ? 39.250 83.813 37.600 1.00 14.11 429 LEU A CA 1
ATOM 6674 C C . LEU A 1 430 ? 38.483 84.373 36.424 1.00 16.23 429 LEU A C 1
ATOM 6675 O O . LEU A 1 430 ? 38.556 83.865 35.302 1.00 16.06 429 LEU A O 1
ATOM 6691 N N . ALA A 1 431 ? 37.763 85.461 36.695 1.00 15.21 430 ALA A N 1
ATOM 6692 C CA . ALA A 1 431 ? 37.118 86.254 35.649 1.00 15.87 430 ALA A CA 1
ATOM 6693 C C . ALA A 1 431 ? 37.235 87.727 35.985 1.00 15.07 430 ALA A C 1
ATOM 6694 O O . ALA A 1 431 ? 37.481 88.104 37.152 1.00 16.72 430 ALA A O 1
ATOM 6701 N N . TRP A 1 432 ? 37.040 88.554 34.965 1.00 14.79 431 TRP A N 1
ATOM 6702 C CA . TRP A 1 432 ? 37.127 90.003 35.081 1.00 14.64 431 TRP A CA 1
ATOM 6703 C C . TRP A 1 432 ? 36.092 90.684 34.217 1.00 15.90 431 TRP A C 1
ATOM 6704 O O . TRP A 1 432 ? 35.879 90.291 33.089 1.00 17.88 431 TRP A O 1
ATOM 6725 N N . ASP A 1 433 ? 35.544 91.788 34.721 1.00 17.08 432 ASP A N 1
ATOM 6726 C CA . ASP A 1 433 ? 34.769 92.708 33.901 1.00 18.34 432 ASP A CA 1
ATOM 6727 C C . ASP A 1 433 ? 35.659 93.346 32.852 1.00 21.04 432 ASP A C 1
ATOM 6728 O O . ASP A 1 433 ? 36.869 93.516 33.071 1.00 20.92 432 ASP A O 1
ATOM 6737 N N . VAL A 1 434 ? 35.034 93.756 31.741 1.00 21.78 433 VAL A N 1
ATOM 6738 C CA . VAL A 1 434 ? 35.632 94.557 30.693 1.00 20.74 433 VAL A CA 1
ATOM 6739 C C . VAL A 1 434 ? 34.809 95.832 30.571 1.00 29.39 433 VAL A C 1
ATOM 6740 O O . VAL A 1 434 ? 33.591 95.751 30.471 1.00 29.96 433 VAL A O 1
ATOM 6753 N N . ASP A 1 435 ? 35.508 96.962 30.576 1.00 37.09 434 ASP A N 1
ATOM 6754 C CA . ASP A 1 435 ? 34.897 98.296 30.439 1.00 49.89 434 ASP A CA 1
ATOM 6755 C C . ASP A 1 435 ? 34.652 98.633 28.977 1.00 50.30 434 ASP A C 1
ATOM 6756 O O . ASP A 1 435 ? 33.696 98.126 28.380 1.00 61.59 434 ASP A O 1
ATOM 6760 N N . HIS B 1 9 ? 61.049 24.434 1.302 1.00 73.92 8 HIS B N 1
ATOM 6761 C CA . HIS B 1 9 ? 62.115 25.420 1.187 1.00 68.59 8 HIS B CA 1
ATOM 6762 C C . HIS B 1 9 ? 62.718 25.728 2.553 1.00 64.83 8 HIS B C 1
ATOM 6763 O O . HIS B 1 9 ? 61.994 25.838 3.547 1.00 68.30 8 HIS B O 1
ATOM 6766 N N . ARG B 1 10 ? 64.045 25.853 2.597 1.00 68.95 9 ARG B N 1
ATOM 6767 C CA . ARG B 1 10 ? 64.741 26.258 3.824 1.00 67.71 9 ARG B CA 1
ATOM 6768 C C . ARG B 1 10 ? 64.306 27.675 4.172 1.00 62.07 9 ARG B C 1
ATOM 6769 O O . ARG B 1 10 ? 64.359 28.085 5.329 1.00 60.69 9 ARG B O 1
ATOM 6790 N N . ALA B 1 11 ? 63.905 28.429 3.155 1.00 61.09 10 ALA B N 1
ATOM 6791 C CA . ALA B 1 11 ? 63.534 29.826 3.329 1.00 59.12 10 ALA B CA 1
ATOM 6792 C C . ALA B 1 11 ? 62.184 29.887 4.012 1.00 51.59 10 ALA B C 1
ATOM 6793 O O . ALA B 1 11 ? 61.953 30.713 4.883 1.00 55.33 10 ALA B O 1
ATOM 6800 N N . GLU B 1 12 ? 61.294 29.009 3.578 1.00 52.79 11 GLU B N 1
ATOM 6801 C CA . GLU B 1 12 ? 59.965 28.894 4.148 1.00 54.77 11 GLU B CA 1
ATOM 6802 C C . GLU B 1 12 ? 60.050 28.465 5.608 1.00 51.92 11 GLU B C 1
ATOM 6803 O O . GLU B 1 12 ? 59.320 28.981 6.460 1.00 50.12 11 GLU B O 1
ATOM 6815 N N . LEU B 1 13 ? 60.932 27.518 5.913 1.00 49.08 12 LEU B N 1
ATOM 6816 C CA . LEU B 1 13 ? 61.113 27.095 7.306 1.00 48.68 12 LEU B CA 1
ATOM 6817 C C . LEU B 1 13 ? 61.668 28.218 8.172 1.00 46.33 12 LEU B C 1
ATOM 6818 O O . LEU B 1 13 ? 61.274 28.371 9.324 1.00 41.47 12 LEU B O 1
ATOM 6834 N N . ALA B 1 14 ? 62.615 28.978 7.624 1.00 50.63 13 ALA B N 1
ATOM 6835 C CA . ALA B 1 14 ? 63.188 30.110 8.348 1.00 51.30 13 ALA B CA 1
ATOM 6836 C C . ALA B 1 14 ? 62.087 31.117 8.677 1.00 44.81 13 ALA B C 1
ATOM 6837 O O . ALA B 1 14 ? 61.972 31.583 9.811 1.00 44.63 13 ALA B O 1
ATOM 6844 N N . ARG B 1 15 ? 61.285 31.432 7.663 1.00 44.45 14 ARG B N 1
ATOM 6845 C CA . ARG B 1 15 ? 60.130 32.305 7.804 1.00 44.18 14 ARG B CA 1
ATOM 6846 C C . ARG B 1 15 ? 59.253 31.830 8.964 1.00 46.69 14 ARG B C 1
ATOM 6847 O O . ARG B 1 15 ? 58.874 32.611 9.841 1.00 42.51 14 ARG B O 1
ATOM 6868 N N . GLN B 1 16 ? 58.954 30.538 8.979 1.00 41.29 15 GLN B N 1
ATOM 6869 C CA . GLN B 1 16 ? 58.066 29.998 10.003 1.00 39.60 15 GLN B CA 1
ATOM 6870 C C . GLN B 1 16 ? 58.680 30.097 11.398 1.00 38.76 15 GLN B C 1
ATOM 6871 O O . GLN B 1 16 ? 57.981 30.412 12.366 1.00 37.82 15 GLN B O 1
ATOM 6885 N N . LEU B 1 17 ? 59.979 29.824 11.502 1.00 40.45 16 LEU B N 1
ATOM 6886 C CA . LEU B 1 17 ? 60.669 29.895 12.790 1.00 38.68 16 LEU B CA 1
ATOM 6887 C C . LEU B 1 17 ? 60.695 31.318 13.309 1.00 39.11 16 LEU B C 1
ATOM 6888 O O . LEU B 1 17 ? 60.463 31.564 14.490 1.00 38.29 16 LEU B O 1
ATOM 6904 N N . ILE B 1 18 ? 61.017 32.250 12.412 1.00 40.58 17 ILE B N 1
ATOM 6905 C CA . ILE B 1 18 ? 61.098 33.658 12.776 1.00 41.44 17 ILE B CA 1
ATOM 6906 C C . ILE B 1 18 ? 59.732 34.187 13.192 1.00 40.65 17 ILE B C 1
ATOM 6907 O O . ILE B 1 18 ? 59.621 34.894 14.187 1.00 40.43 17 ILE B O 1
ATOM 6923 N N . ASP B 1 19 ? 58.696 33.854 12.429 1.00 40.44 18 ASP B N 1
ATOM 6924 C CA . ASP B 1 19 ? 57.335 34.252 12.807 1.00 39.84 18 ASP B CA 1
ATOM 6925 C C . ASP B 1 19 ? 56.926 33.672 14.159 1.00 38.25 18 ASP B C 1
ATOM 6926 O O . ASP B 1 19 ? 56.232 34.330 14.941 1.00 38.00 18 ASP B O 1
ATOM 6935 N N . ALA B 1 20 ? 57.331 32.438 14.431 1.00 37.33 19 ALA B N 1
ATOM 6936 C CA . ALA B 1 20 ? 56.984 31.819 15.701 1.00 35.92 19 ALA B CA 1
ATOM 6937 C C . ALA B 1 20 ? 57.693 32.553 16.831 1.00 36.04 19 ALA B C 1
ATOM 6938 O O . ALA B 1 20 ? 57.094 32.846 17.864 1.00 35.42 19 ALA B O 1
ATOM 6945 N N . ARG B 1 21 ? 58.971 32.875 16.632 1.00 36.97 20 ARG B N 1
ATOM 6946 C CA . ARG B 1 21 ? 59.713 33.546 17.695 1.00 37.23 20 ARG B CA 1
ATOM 6947 C C . ARG B 1 21 ? 59.196 34.974 17.901 1.00 38.49 20 ARG B C 1
ATOM 6948 O O . ARG B 1 21 ? 59.156 35.449 19.026 1.00 37.73 20 ARG B O 1
ATOM 6969 N N . ASN B 1 22 ? 58.783 35.650 16.827 1.00 38.94 21 ASN B N 1
ATOM 6970 C CA . ASN B 1 22 ? 58.227 36.993 16.963 1.00 39.80 21 ASN B CA 1
ATOM 6971 C C . ASN B 1 22 ? 56.979 36.949 17.825 1.00 38.83 21 ASN B C 1
ATOM 6972 O O . ASN B 1 22 ? 56.742 37.838 18.637 1.00 39.11 21 ASN B O 1
ATOM 6983 N N . ARG B 1 23 ? 56.192 35.897 17.644 1.00 37.74 22 ARG B N 1
ATOM 6984 C CA . ARG B 1 23 ? 54.955 35.724 18.393 1.00 36.87 22 ARG B CA 1
ATOM 6985 C C . ARG B 1 23 ? 55.266 35.515 19.872 1.00 36.02 22 ARG B C 1
ATOM 6986 O O . ARG B 1 23 ? 54.690 36.173 20.738 1.00 36.08 22 ARG B O 1
ATOM 7007 N N . THR B 1 24 ? 56.190 34.600 20.152 1.00 35.33 23 THR B N 1
ATOM 7008 C CA . THR B 1 24 ? 56.621 34.359 21.522 1.00 34.68 23 THR B CA 1
ATOM 7009 C C . THR B 1 24 ? 57.095 35.647 22.187 1.00 35.65 23 THR B C 1
ATOM 7010 O O . THR B 1 24 ? 56.768 35.907 23.341 1.00 35.38 23 THR B O 1
ATOM 7021 N N . LEU B 1 25 ? 57.871 36.444 21.457 1.00 36.92 24 LEU B N 1
ATOM 7022 C CA . LEU B 1 25 ? 58.434 37.651 22.040 1.00 37.99 24 LEU B CA 1
ATOM 7023 C C . LEU B 1 25 ? 57.357 38.711 22.284 1.00 43.15 24 LEU B C 1
ATOM 7024 O O . LEU B 1 25 ? 57.479 39.503 23.221 1.00 38.90 24 LEU B O 1
ATOM 7040 N N . ARG B 1 26 ? 56.299 38.725 21.473 1.00 38.43 25 ARG B N 1
ATOM 7041 C CA . ARG B 1 26 ? 55.157 39.591 21.776 1.00 38.82 25 ARG B CA 1
ATOM 7042 C C . ARG B 1 26 ? 54.496 39.142 23.087 1.00 37.80 25 ARG B C 1
ATOM 7043 O O . ARG B 1 26 ? 54.074 39.960 23.893 1.00 38.25 25 ARG B O 1
ATOM 7064 N N . LEU B 1 27 ? 54.392 37.837 23.283 1.00 36.52 26 LEU B N 1
ATOM 7065 C CA . LEU B 1 27 ? 53.667 37.307 24.429 1.00 35.57 26 LEU B CA 1
ATOM 7066 C C . LEU B 1 27 ? 54.460 37.463 25.730 1.00 36.51 26 LEU B C 1
ATOM 7067 O O . LEU B 1 27 ? 53.915 37.243 26.814 1.00 35.17 26 LEU B O 1
ATOM 7083 N N . VAL B 1 28 ? 55.734 37.832 25.627 1.00 36.22 27 VAL B N 1
ATOM 7084 C CA . VAL B 1 28 ? 56.520 38.127 26.820 1.00 36.59 27 VAL B CA 1
ATOM 7085 C C . VAL B 1 28 ? 56.987 39.590 26.816 1.00 41.51 27 VAL B C 1
ATOM 7086 O O . VAL B 1 28 ? 57.903 39.951 27.556 1.00 40.40 27 VAL B O 1
ATOM 7099 N N . ASP B 1 29 ? 56.341 40.428 26.003 1.00 38.77 28 ASP B N 1
ATOM 7100 C CA . ASP B 1 29 ? 56.653 41.856 25.961 1.00 41.31 28 ASP B CA 1
ATOM 7101 C C . ASP B 1 29 ? 55.941 42.593 27.100 1.00 47.02 28 ASP B C 1
ATOM 7102 O O . ASP B 1 29 ? 55.107 43.479 26.862 1.00 41.61 28 ASP B O 1
ATOM 7111 N N . PHE B 1 30 ? 56.264 42.200 28.332 1.00 41.82 29 PHE B N 1
ATOM 7112 C CA . PHE B 1 30 ? 55.687 42.811 29.534 1.00 40.45 29 PHE B CA 1
ATOM 7113 C C . PHE B 1 30 ? 56.765 42.915 30.593 1.00 43.90 29 PHE B C 1
ATOM 7114 O O . PHE B 1 30 ? 57.835 42.329 30.441 1.00 44.31 29 PHE B O 1
ATOM 7131 N N . ASP B 1 31 ? 56.478 43.644 31.670 1.00 45.55 30 ASP B N 1
ATOM 7132 C CA . ASP B 1 31 ? 57.440 43.847 32.754 1.00 49.30 30 ASP B CA 1
ATOM 7133 C C . ASP B 1 31 ? 57.895 42.515 33.326 1.00 42.66 30 ASP B C 1
ATOM 7134 O O . ASP B 1 31 ? 57.150 41.528 33.291 1.00 42.15 30 ASP B O 1
ATOM 7143 N N . ASP B 1 32 ? 59.107 42.496 33.870 1.00 47.51 31 ASP B N 1
ATOM 7144 C CA . ASP B 1 32 ? 59.663 41.270 34.441 1.00 46.89 31 ASP B CA 1
ATOM 7145 C C . ASP B 1 32 ? 58.724 40.668 35.483 1.00 42.96 31 ASP B C 1
ATOM 7146 O O . ASP B 1 32 ? 58.561 39.446 35.549 1.00 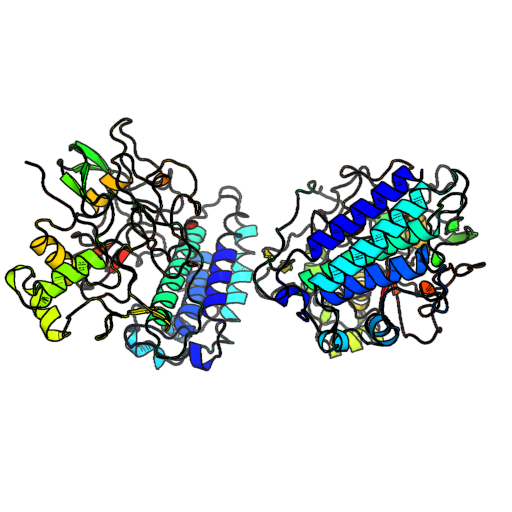39.50 31 ASP B O 1
ATOM 7155 N N . ALA B 1 33 ? 58.091 41.525 36.283 1.00 47.06 32 ALA B N 1
ATOM 7156 C CA . ALA B 1 33 ? 57.183 41.056 37.327 1.00 45.30 32 ALA B CA 1
ATOM 7157 C C . ALA B 1 33 ? 56.012 40.271 36.749 1.00 44.22 32 ALA B C 1
ATOM 7158 O O . ALA B 1 33 ? 55.628 39.240 37.303 1.00 40.76 32 ALA B O 1
ATOM 7165 N N . GLU B 1 34 ? 55.449 40.734 35.633 1.00 42.17 33 GLU B N 1
ATOM 7166 C CA . GLU B 1 34 ? 54.367 39.997 34.977 1.00 44.02 33 GLU B CA 1
ATOM 7167 C C . GLU B 1 34 ? 54.822 38.615 34.547 1.00 37.39 33 GLU B C 1
ATOM 7168 O O . GLU B 1 34 ? 54.084 37.638 34.672 1.00 36.82 33 GLU B O 1
ATOM 7180 N N . LEU B 1 35 ? 56.025 38.546 33.988 1.00 36.76 34 LEU B N 1
ATOM 7181 C CA . LEU B 1 35 ? 56.498 37.308 33.381 1.00 35.92 34 LEU B CA 1
ATOM 7182 C C . LEU B 1 35 ? 56.803 36.261 34.453 1.00 39.56 34 LEU B C 1
ATOM 7183 O O . LEU B 1 35 ? 56.842 35.055 34.175 1.00 34.32 34 LEU B O 1
ATOM 7199 N N . ARG B 1 36 ? 57.040 36.739 35.680 1.00 35.85 35 ARG B N 1
ATOM 7200 C CA . ARG B 1 36 ? 57.356 35.859 36.798 1.00 36.84 35 ARG B CA 1
ATOM 7201 C C . ARG B 1 36 ? 56.136 35.430 37.604 1.00 39.83 35 ARG B C 1
ATOM 7202 O O . ARG B 1 36 ? 56.241 34.536 38.448 1.00 40.55 35 ARG B O 1
ATOM 7223 N N . ARG B 1 37 ? 55.003 36.093 37.374 1.00 34.54 36 ARG B N 1
ATOM 7224 C CA . ARG B 1 37 ? 53.766 35.800 38.093 1.00 37.19 36 ARG B CA 1
ATOM 7225 C C . ARG B 1 37 ? 53.203 34.430 37.775 1.00 35.90 36 ARG B C 1
ATOM 7226 O O . ARG B 1 37 ? 53.326 33.951 36.644 1.00 34.32 36 ARG B O 1
ATOM 7247 N N . GLN B 1 38 ? 52.583 33.807 38.770 1.00 32.19 37 GLN B N 1
ATOM 7248 C CA . GLN B 1 38 ? 51.711 32.665 38.509 1.00 31.11 37 GLN B CA 1
ATOM 7249 C C . GLN B 1 38 ? 50.291 33.202 38.375 1.00 33.51 37 GLN B C 1
ATOM 7250 O O . GLN B 1 38 ? 49.718 33.646 39.361 1.00 36.43 37 GLN B O 1
ATOM 7264 N N . TYR B 1 39 ? 49.745 33.197 37.161 1.00 32.19 38 TYR B N 1
ATOM 7265 C CA . TYR B 1 39 ? 48.400 33.731 36.945 1.00 34.02 38 TYR B CA 1
ATOM 7266 C C . TYR B 1 39 ? 47.321 32.795 37.480 1.00 38.46 38 TYR B C 1
ATOM 7267 O O . TYR B 1 39 ? 46.236 33.232 37.844 1.00 40.73 38 TYR B O 1
ATOM 7285 N N . ASP B 1 40 ? 47.635 31.505 37.502 1.00 34.67 39 ASP B N 1
ATOM 7286 C CA . ASP B 1 40 ? 46.729 30.456 37.974 1.00 30.49 39 ASP B CA 1
ATOM 7287 C C . ASP B 1 40 ? 47.613 29.223 38.221 1.00 28.74 39 ASP B C 1
ATOM 7288 O O . ASP B 1 40 ? 48.536 28.979 37.462 1.00 28.55 39 ASP B O 1
ATOM 7297 N N . PRO B 1 41 ? 47.364 28.462 39.299 1.00 29.73 40 PRO B N 1
ATOM 7298 C CA . PRO B 1 41 ? 48.226 27.310 39.620 1.00 30.15 40 PRO B CA 1
ATOM 7299 C C . PRO B 1 41 ? 48.319 26.270 38.501 1.00 30.36 40 PRO B C 1
ATOM 7300 O O . PRO B 1 41 ? 49.234 25.442 38.471 1.00 32.13 40 PRO B O 1
ATOM 7311 N N . LEU B 1 42 ? 47.364 26.302 37.571 1.00 28.04 41 LEU B N 1
ATOM 7312 C CA . LEU B 1 42 ? 47.428 25.414 36.422 1.00 27.56 41 LEU B CA 1
ATOM 7313 C C . LEU B 1 42 ? 48.532 25.747 35.455 1.00 28.68 41 LEU B C 1
ATOM 7314 O O . LEU B 1 42 ? 48.870 24.914 34.628 1.00 26.79 41 LEU B O 1
ATOM 7330 N N . MET B 1 43 ? 49.051 26.974 35.530 1.00 27.36 42 MET B N 1
ATOM 7331 C CA . MET B 1 43 ? 49.927 27.513 34.496 1.00 27.27 42 MET B CA 1
ATOM 7332 C C . MET B 1 43 ? 51.313 27.899 35.005 1.00 27.73 42 MET B C 1
ATOM 7333 O O . MET B 1 43 ? 51.459 28.437 36.111 1.00 30.14 42 MET B O 1
ATOM 7347 N N . SER B 1 44 ? 52.309 27.666 34.153 1.00 27.69 43 SER B N 1
ATOM 7348 C CA . SER B 1 44 ? 53.670 28.154 34.372 1.00 28.40 43 SER B CA 1
ATOM 7349 C C . SER B 1 44 ? 53.716 29.670 34.314 1.00 30.92 43 SER B C 1
ATOM 7350 O O . SER B 1 44 ? 52.910 30.288 33.620 1.00 29.17 43 SER B O 1
ATOM 7358 N N . PRO B 1 45 ? 54.692 30.283 35.002 1.00 30.05 44 PRO B N 1
ATOM 7359 C CA . PRO B 1 45 ? 54.940 31.690 34.684 1.00 31.00 44 PRO B CA 1
ATOM 7360 C C . PRO B 1 45 ? 55.344 31.818 33.228 1.00 31.52 44 PRO B C 1
ATOM 7361 O O . PRO B 1 45 ? 55.996 30.903 32.729 1.00 30.87 44 PRO B O 1
ATOM 7372 N N . LEU B 1 46 ? 55.017 32.919 32.566 1.00 31.92 45 LEU B N 1
ATOM 7373 C CA . LEU B 1 46 ? 55.418 33.070 31.161 1.00 32.25 45 LEU B CA 1
ATOM 7374 C C . LEU B 1 46 ? 56.938 32.927 30.951 1.00 33.73 45 LEU B C 1
ATOM 7375 O O . LEU B 1 46 ? 57.385 32.422 29.926 1.00 33.10 45 LEU B O 1
ATOM 7391 N N . VAL B 1 47 ? 57.735 33.369 31.917 1.00 33.42 46 VAL B N 1
ATOM 7392 C CA . VAL B 1 47 ? 59.184 33.298 31.757 1.00 34.15 46 VAL B CA 1
ATOM 7393 C C . VAL B 1 47 ? 59.682 31.840 31.761 1.00 33.54 46 VAL B C 1
ATOM 7394 O O . VAL B 1 47 ? 60.796 31.535 31.301 1.00 34.09 46 VAL B O 1
ATOM 7407 N N . TRP B 1 48 ? 58.858 30.927 32.260 1.00 32.50 47 TRP B N 1
ATOM 7408 C CA . TRP B 1 48 ? 59.208 29.517 32.201 1.00 31.96 47 TRP B CA 1
ATOM 7409 C C . TRP B 1 48 ? 59.032 29.015 30.767 1.00 31.57 47 TRP B C 1
ATOM 7410 O O . TRP B 1 48 ? 59.923 28.377 30.199 1.00 31.93 47 TRP B O 1
ATOM 7431 N N . ASP B 1 49 ? 57.884 29.306 30.172 1.00 31.01 48 ASP B N 1
ATOM 7432 C CA . ASP B 1 49 ? 57.673 28.864 28.791 1.00 30.77 48 ASP B CA 1
ATOM 7433 C C . ASP B 1 49 ? 58.731 29.448 27.870 1.00 31.66 48 ASP B C 1
ATOM 7434 O O . ASP B 1 49 ? 59.198 28.775 26.947 1.00 31.74 48 ASP B O 1
ATOM 7443 N N . LEU B 1 50 ? 59.130 30.690 28.131 1.00 32.44 49 LEU B N 1
ATOM 7444 C CA . LEU B 1 50 ? 60.137 31.341 27.297 1.00 33.40 49 LEU B CA 1
ATOM 7445 C C . LEU B 1 50 ? 61.405 30.508 27.249 1.00 33.89 49 LEU B C 1
ATOM 7446 O O . LEU B 1 50 ? 61.903 30.142 26.172 1.00 34.15 49 LEU B O 1
ATOM 7462 N N . ALA B 1 51 ? 61.950 30.225 28.428 1.00 34.16 50 ALA B N 1
ATOM 7463 C CA . ALA B 1 51 ? 63.214 29.498 28.486 1.00 34.89 50 ALA B CA 1
ATOM 7464 C C . ALA B 1 51 ? 63.032 28.055 28.006 1.00 34.27 50 ALA B C 1
ATOM 7465 O O . ALA B 1 51 ? 63.925 27.508 27.364 1.00 34.92 50 ALA B O 1
ATOM 7472 N N . HIS B 1 52 ? 61.873 27.456 28.296 1.00 33.16 51 HIS B N 1
ATOM 7473 C CA . HIS B 1 52 ? 61.582 26.087 27.868 1.00 32.69 51 HIS B CA 1
ATOM 7474 C C . HIS B 1 52 ? 61.567 25.998 26.335 1.00 32.83 51 HIS B C 1
ATOM 7475 O O . HIS B 1 52 ? 62.091 25.045 25.750 1.00 33.23 51 HIS B O 1
ATOM 7489 N N . ILE B 1 53 ? 60.962 26.992 25.693 1.00 32.59 52 ILE B N 1
ATOM 7490 C CA . ILE B 1 53 ? 60.918 27.045 24.226 1.00 32.73 52 ILE B CA 1
ATOM 7491 C C . ILE B 1 53 ? 62.339 27.002 23.638 1.00 33.86 52 ILE B C 1
ATOM 7492 O O . ILE B 1 53 ? 62.643 26.262 22.682 1.00 34.15 52 ILE B O 1
ATOM 7508 N N . GLY B 1 54 ? 63.220 27.790 24.235 1.00 34.64 53 GLY B N 1
ATOM 7509 C CA . GLY B 1 54 ? 64.603 27.816 23.788 1.00 35.89 53 GLY B CA 1
ATOM 7510 C C . GLY B 1 54 ? 65.344 26.515 24.065 1.00 37.83 53 GLY B C 1
ATOM 7511 O O . GLY B 1 54 ? 66.163 26.055 23.258 1.00 37.10 53 GLY B O 1
ATOM 7515 N N . GLN B 1 55 ? 65.079 25.931 25.230 1.00 35.82 54 GLN B N 1
ATOM 7516 C CA . GLN B 1 55 ? 65.768 24.709 25.644 1.00 36.36 54 GLN B CA 1
ATOM 7517 C C . GLN B 1 55 ? 65.352 23.583 24.701 1.00 37.08 54 GLN B C 1
ATOM 7518 O O . GLN B 1 55 ? 66.167 22.747 24.304 1.00 39.33 54 GLN B O 1
ATOM 7532 N N . GLN B 1 56 ? 64.077 23.572 24.324 1.00 35.03 55 GLN B N 1
ATOM 7533 C CA . GLN B 1 56 ? 63.586 22.530 23.435 1.00 34.88 55 GLN B CA 1
ATOM 7534 C C . GLN B 1 56 ? 64.155 22.723 22.025 1.00 35.53 55 GLN B C 1
ATOM 7535 O O . GLN B 1 56 ? 64.565 21.759 21.379 1.00 36.15 55 GLN B O 1
ATOM 7549 N N . GLU B 1 57 ? 64.195 23.963 21.553 1.00 35.55 56 GLU B N 1
ATOM 7550 C CA . GLU B 1 57 ? 64.741 24.230 20.225 1.00 36.33 56 GLU B CA 1
ATOM 7551 C C . GLU B 1 57 ? 66.205 23.798 20.168 1.00 38.40 56 GLU B C 1
ATOM 7552 O O . GLU B 1 57 ? 66.647 23.199 19.183 1.00 38.37 56 GLU B O 1
ATOM 7564 N N . GLU B 1 58 ? 66.945 24.116 21.229 1.00 38.10 57 GLU B N 1
ATOM 7565 C CA . GLU B 1 58 ? 68.344 23.730 21.322 1.00 39.49 57 GLU B CA 1
ATOM 7566 C C . GLU B 1 58 ? 68.465 22.219 21.299 1.00 39.71 57 GLU B C 1
ATOM 7567 O O . GLU B 1 58 ? 69.290 21.668 20.580 1.00 40.79 57 GLU B O 1
ATOM 7579 N N . LEU B 1 59 ? 67.637 21.551 22.092 1.00 38.84 58 LEU B N 1
ATOM 7580 C CA . LEU B 1 59 ? 67.717 20.1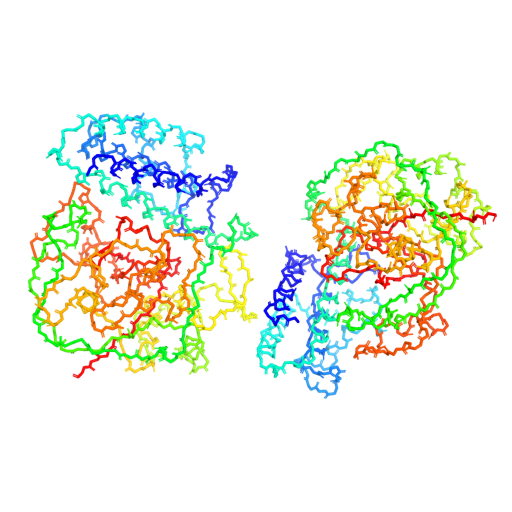02 22.223 1.00 39.63 58 LEU B CA 1
ATOM 7581 C C . LEU B 1 59 ? 67.451 19.409 20.882 1.00 39.36 58 LEU B C 1
ATOM 7582 O O . LEU B 1 59 ? 68.203 18.540 20.471 1.00 40.42 58 LEU B O 1
ATOM 7598 N N . TRP B 1 60 ? 66.363 19.780 20.217 1.00 38.39 59 TRP B N 1
ATOM 7599 C CA . TRP B 1 60 ? 65.947 19.032 19.040 1.00 42.55 59 TRP B CA 1
ATOM 7600 C C . TRP B 1 60 ? 66.726 19.418 17.782 1.00 39.47 59 TRP B C 1
ATOM 7601 O O . TRP B 1 60 ? 66.871 18.587 16.876 1.00 40.14 59 TRP B O 1
ATOM 7622 N N . LEU B 1 61 ? 67.241 20.648 17.724 1.00 39.69 60 LEU B N 1
ATOM 7623 C CA . LEU B 1 61 ? 67.889 21.141 16.498 1.00 40.70 60 LEU B CA 1
ATOM 7624 C C . LEU B 1 61 ? 69.411 21.234 16.587 1.00 42.20 60 LEU B C 1
ATOM 7625 O O . LEU B 1 61 ? 70.096 21.037 15.579 1.00 45.30 60 LEU B O 1
ATOM 7641 N N . LEU B 1 62 ? 69.940 21.531 17.769 1.00 42.29 61 LEU B N 1
ATOM 7642 C CA . LEU B 1 62 ? 71.390 21.712 17.915 1.00 44.57 61 LEU B CA 1
ATOM 7643 C C . LEU B 1 62 ? 72.056 20.540 18.626 1.00 47.11 61 LEU B C 1
ATOM 7644 O O . LEU B 1 62 ? 73.274 20.368 18.513 1.00 47.17 61 LEU B O 1
ATOM 7660 N N . ARG B 1 63 ? 71.278 19.734 19.345 1.00 43.59 62 ARG B N 1
ATOM 7661 C CA . ARG B 1 63 ? 71.845 18.626 20.120 1.00 46.83 62 ARG B CA 1
ATOM 7662 C C . ARG B 1 63 ? 71.326 17.252 19.670 1.00 50.06 62 ARG B C 1
ATOM 7663 O O . ARG B 1 63 ? 71.514 16.252 20.365 1.00 45.06 62 ARG B O 1
ATOM 7684 N N . GLY B 1 64 ? 70.673 17.207 18.511 1.00 45.76 63 GLY B N 1
ATOM 7685 C CA . GLY B 1 64 ? 70.246 15.947 17.929 1.00 47.54 63 GLY B CA 1
ATOM 7686 C C . GLY B 1 64 ? 69.308 15.161 18.822 1.00 49.81 63 GLY B C 1
ATOM 7687 O O . GLY B 1 64 ? 69.190 13.946 18.693 1.00 50.13 63 GLY B O 1
ATOM 7691 N N . GLY B 1 65 ? 68.630 15.856 19.728 1.00 42.06 64 GLY B N 1
ATOM 7692 C CA . GLY B 1 65 ? 67.735 15.208 20.666 1.00 42.01 64 GLY B CA 1
ATOM 7693 C C . GLY B 1 65 ? 68.451 14.389 21.716 1.00 53.39 64 GLY B C 1
ATOM 7694 O O . GLY B 1 65 ? 67.812 13.703 22.517 1.00 52.65 64 GLY B O 1
ATOM 7698 N N . ASP B 1 66 ? 69.778 14.468 21.711 1.00 51.61 65 ASP B N 1
ATOM 7699 C CA . ASP B 1 66 ? 70.609 13.677 22.605 1.00 54.64 65 ASP B CA 1
ATOM 7700 C C . ASP B 1 66 ? 71.072 14.542 23.776 1.00 54.91 65 ASP B C 1
ATOM 7701 O O . ASP B 1 66 ? 71.901 15.428 23.591 1.00 57.91 65 ASP B O 1
ATOM 7710 N N . PRO B 1 67 ? 70.541 14.288 24.985 1.00 60.33 66 PRO B N 1
ATOM 7711 C CA . PRO B 1 67 ? 70.903 15.116 26.144 1.00 60.11 66 PRO B CA 1
ATOM 7712 C C . PRO B 1 67 ? 72.359 14.932 26.549 1.00 61.44 66 PRO B C 1
ATOM 7713 O O . PRO B 1 67 ? 72.872 15.733 27.328 1.00 65.89 66 PRO B O 1
ATOM 7724 N N . ARG B 1 68 ? 73.015 13.899 26.030 1.00 58.86 67 ARG B N 1
ATOM 7725 C CA . ARG B 1 68 ? 74.419 13.660 26.338 1.00 62.17 67 ARG B CA 1
ATOM 7726 C C . ARG B 1 68 ? 75.295 14.653 25.578 1.00 64.45 67 ARG B C 1
ATOM 7727 O O . ARG B 1 68 ? 76.404 14.943 26.001 1.00 67.06 67 ARG B O 1
ATOM 7748 N N . ARG B 1 69 ? 74.804 15.167 24.452 1.00 61.39 68 ARG B N 1
ATOM 7749 C CA . ARG B 1 69 ? 75.506 16.235 23.746 1.00 61.74 68 ARG B CA 1
ATOM 7750 C C . ARG B 1 69 ? 75.379 17.544 24.518 1.00 53.74 68 ARG B C 1
ATOM 7751 O O . ARG B 1 69 ? 74.331 17.806 25.094 1.00 58.26 68 ARG B O 1
ATOM 7772 N N . PRO B 1 70 ? 76.451 18.363 24.542 1.00 62.78 69 PRO B N 1
ATOM 7773 C CA . PRO B 1 70 ? 76.466 19.557 25.397 1.00 62.32 69 PRO B CA 1
ATOM 7774 C C . PRO B 1 70 ? 75.430 20.596 25.017 1.00 61.30 69 PRO B C 1
ATOM 7775 O O . PRO B 1 70 ? 75.244 20.884 23.833 1.00 68.99 69 PRO B O 1
ATOM 7786 N N . GLY B 1 71 ? 74.763 21.144 26.028 1.00 57.15 70 GLY B N 1
ATOM 7787 C CA . GLY B 1 71 ? 73.921 22.307 25.859 1.00 48.86 70 GLY B CA 1
ATOM 7788 C C . GLY B 1 71 ? 74.571 23.523 26.489 1.00 48.67 70 GLY B C 1
ATOM 7789 O O . GLY B 1 71 ? 75.573 23.398 27.190 1.00 55.48 70 GLY B O 1
ATOM 7793 N N . LEU B 1 72 ? 74.005 24.699 26.237 1.00 50.56 71 LEU B N 1
ATOM 7794 C CA . LE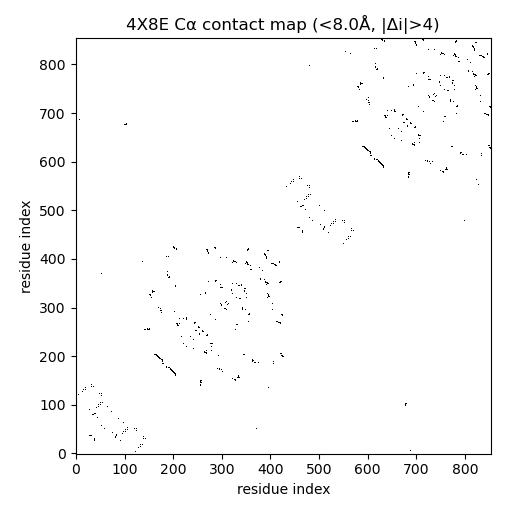U B 1 72 ? 74.550 25.950 26.751 1.00 54.46 71 LEU B CA 1
ATOM 7795 C C . LEU B 1 72 ? 74.336 26.111 28.263 1.00 53.17 71 LEU B C 1
ATOM 7796 O O . LEU B 1 72 ? 75.170 26.704 28.952 1.00 59.12 71 LEU B O 1
ATOM 7812 N N . LEU B 1 73 ? 73.223 25.594 28.777 1.00 47.35 72 LEU B N 1
ATOM 7813 C CA . LEU B 1 73 ? 72.904 25.712 30.200 1.00 46.73 72 LEU B CA 1
ATOM 7814 C C . LEU B 1 73 ? 73.574 24.618 31.038 1.00 53.01 72 LEU B C 1
ATOM 7815 O O . LEU B 1 73 ? 73.788 23.504 30.561 1.00 49.54 72 LEU B O 1
ATOM 7831 N N . GLU B 1 74 ? 73.930 24.942 32.283 1.00 51.19 73 GLU B N 1
ATOM 7832 C CA . GLU B 1 74 ? 74.323 23.909 33.229 1.00 51.93 73 GLU B CA 1
ATOM 7833 C C . GLU B 1 74 ? 73.172 22.919 33.324 1.00 48.07 73 GLU B C 1
ATOM 7834 O O . GLU B 1 74 ? 72.022 23.333 33.350 1.00 45.84 73 GLU B O 1
ATOM 7846 N N . PRO B 1 75 ? 73.476 21.613 33.385 1.00 51.12 74 PRO B N 1
ATOM 7847 C CA . PRO B 1 75 ? 72.437 20.586 33.545 1.00 52.83 74 PRO B CA 1
ATOM 7848 C C . PRO B 1 75 ? 71.387 20.910 34.624 1.00 48.39 74 PRO B C 1
ATOM 7849 O O . PRO B 1 75 ? 70.191 20.730 34.384 1.00 46.22 74 PRO B O 1
ATOM 7860 N N . ALA B 1 76 ? 71.828 21.397 35.784 1.00 50.82 75 ALA B N 1
ATOM 7861 C CA . ALA B 1 76 ? 70.913 21.690 36.886 1.00 49.13 75 ALA B CA 1
ATOM 7862 C C . ALA B 1 76 ? 69.966 22.837 36.544 1.00 46.90 75 ALA B C 1
ATOM 7863 O O . ALA B 1 76 ? 68.822 22.877 37.007 1.00 45.43 75 ALA B O 1
ATOM 7870 N N . VAL B 1 77 ? 70.456 23.774 35.743 1.00 46.88 76 VAL B N 1
ATOM 7871 C CA . VAL B 1 77 ? 69.641 24.891 35.282 1.00 45.02 76 VAL B CA 1
ATOM 7872 C C . VAL B 1 77 ? 68.663 24.417 34.197 1.00 43.39 76 VAL B C 1
ATOM 7873 O O . VAL B 1 77 ? 67.482 24.762 34.212 1.00 42.00 76 VAL B O 1
ATOM 7886 N N . GLU B 1 78 ? 69.173 23.609 33.277 1.00 43.80 77 GLU B N 1
ATOM 7887 C CA . GLU B 1 78 ? 68.352 23.082 32.190 1.00 43.54 77 GLU B CA 1
ATOM 7888 C C . GLU B 1 78 ? 67.157 22.308 32.728 1.00 41.55 77 GLU B C 1
ATOM 7889 O O . GLU B 1 78 ? 66.033 22.392 32.188 1.00 40.19 77 GLU B O 1
ATOM 7901 N N . GLN B 1 79 ? 67.392 21.552 33.795 1.00 42.26 78 GLN B N 1
ATOM 7902 C CA . GLN B 1 79 ? 66.356 20.684 34.333 1.00 41.69 78 GLN B CA 1
ATOM 7903 C C . GLN B 1 79 ? 65.213 21.461 34.967 1.00 43.60 78 GLN B C 1
ATOM 7904 O O . GLN B 1 79 ? 64.144 20.903 35.195 1.00 41.63 78 GLN B O 1
ATOM 7918 N N . LEU B 1 80 ? 65.421 22.743 35.245 1.00 40.25 79 LEU B N 1
ATOM 7919 C CA . LEU B 1 80 ? 64.319 23.573 35.729 1.00 39.07 79 LEU B CA 1
ATOM 7920 C C . LEU B 1 80 ? 63.194 23.647 34.707 1.00 40.10 79 LEU B C 1
ATOM 7921 O O . LEU B 1 80 ? 62.060 23.989 35.053 1.00 36.57 79 LEU B O 1
ATOM 7937 N N . TYR B 1 81 ? 63.518 23.339 33.452 1.00 37.63 80 TYR B N 1
ATOM 7938 C CA . TYR B 1 81 ? 62.555 23.496 32.366 1.00 36.44 80 TYR B CA 1
ATOM 7939 C C . TYR B 1 81 ? 62.110 22.150 31.817 1.00 37.73 80 TYR B C 1
ATOM 7940 O O . TYR B 1 81 ? 61.584 22.076 30.713 1.00 35.53 80 TYR B O 1
ATOM 7958 N N . ASP B 1 82 ? 62.345 21.091 32.592 1.00 36.67 81 ASP B N 1
ATOM 7959 C CA . ASP B 1 82 ? 61.834 19.757 32.277 1.00 36.47 81 ASP B CA 1
ATOM 7960 C C . ASP B 1 82 ? 60.399 19.642 32.780 1.00 39.71 81 ASP B C 1
ATOM 7961 O O . ASP B 1 82 ? 60.152 19.618 33.985 1.00 36.35 81 ASP B O 1
ATOM 7970 N N . ALA B 1 83 ? 59.446 19.599 31.855 1.00 34.02 82 ALA B N 1
ATOM 7971 C CA . ALA B 1 83 ? 58.032 19.623 32.226 1.00 37.69 82 ALA B CA 1
ATOM 7972 C C . ALA B 1 83 ? 57.616 18.373 33.009 1.00 42.39 82 ALA B C 1
ATOM 7973 O O . ALA B 1 83 ? 56.627 18.393 33.747 1.00 39.58 82 ALA B O 1
ATOM 7980 N N . PHE B 1 84 ? 58.361 17.286 32.844 1.00 36.04 83 PHE B N 1
ATOM 7981 C CA . PHE B 1 84 ? 58.042 16.047 33.544 1.00 40.03 83 PHE B CA 1
ATOM 7982 C C . PHE B 1 84 ? 58.544 16.075 34.980 1.00 44.66 83 PHE B C 1
ATOM 7983 O O . PHE B 1 84 ? 57.972 15.430 35.854 1.00 48.66 83 PHE B O 1
ATOM 8000 N N . VAL B 1 85 ? 59.605 16.830 35.226 1.00 42.05 84 VAL B N 1
ATOM 8001 C CA . VAL B 1 85 ? 60.204 16.885 36.562 1.00 38.59 84 VAL B CA 1
ATOM 8002 C C . VAL B 1 85 ? 59.448 17.844 37.479 1.00 42.06 84 VAL B C 1
ATOM 8003 O O . VAL B 1 85 ? 59.293 17.580 38.678 1.00 48.12 84 VAL B O 1
ATOM 8016 N N . HIS B 1 86 ? 58.990 18.963 36.915 1.00 35.32 85 HIS B N 1
ATOM 8017 C CA . HIS B 1 86 ? 58.376 20.032 37.709 1.00 40.39 85 HIS B CA 1
ATOM 8018 C C . HIS B 1 86 ? 56.908 20.265 37.344 1.00 36.43 85 HIS B C 1
ATOM 8019 O O . HIS B 1 86 ? 56.614 20.784 36.258 1.00 34.75 85 HIS B O 1
ATOM 8033 N N . PRO B 1 87 ? 55.983 19.885 38.245 1.00 35.19 86 PRO B N 1
ATOM 8034 C CA . PRO B 1 87 ? 54.558 20.175 38.033 1.00 35.59 86 PRO B CA 1
ATOM 8035 C C . PRO B 1 87 ? 54.307 21.652 37.806 1.00 36.61 86 PRO B C 1
ATOM 8036 O O . PRO B 1 87 ? 54.994 22.479 38.405 1.00 37.86 86 PRO B O 1
ATOM 8047 N N . ARG B 1 88 ? 53.333 21.970 36.953 1.00 31.83 87 ARG B N 1
ATOM 8048 C CA . ARG B 1 88 ? 52.989 23.354 36.647 1.00 29.54 87 ARG B CA 1
ATOM 8049 C C . ARG B 1 88 ? 53.007 24.288 37.861 1.00 30.65 87 ARG B C 1
ATOM 8050 O O . ARG B 1 88 ? 53.639 25.341 37.814 1.00 33.87 87 ARG B O 1
ATOM 8071 N N . ALA B 1 89 ? 52.312 23.922 38.937 1.00 33.93 88 ALA B N 1
ATOM 8072 C CA . ALA B 1 89 ? 52.137 24.836 40.060 1.00 33.58 88 ALA B CA 1
ATOM 8073 C C . ALA B 1 89 ? 53.461 25.176 40.740 1.00 36.45 88 ALA B C 1
ATOM 8074 O O . ALA B 1 89 ? 53.596 26.249 41.336 1.00 38.75 88 ALA B O 1
ATOM 8081 N N . SER B 1 90 ? 54.427 24.263 40.665 1.00 39.15 89 SER B N 1
ATOM 8082 C CA . SER B 1 90 ? 55.689 24.433 41.384 1.00 38.81 89 SER B CA 1
ATOM 8083 C C . SER B 1 90 ? 56.636 25.409 40.681 1.00 33.90 89 SER B C 1
ATOM 8084 O O . SER B 1 90 ? 57.565 25.934 41.292 1.00 39.09 89 SER B O 1
ATOM 8092 N N . ARG B 1 91 ? 56.396 25.659 39.400 1.00 33.41 90 ARG B N 1
ATOM 8093 C CA . ARG B 1 91 ? 57.385 26.335 38.577 1.00 32.99 90 ARG B CA 1
ATOM 8094 C C . ARG B 1 91 ? 57.592 27.783 38.976 1.00 34.34 90 ARG B C 1
ATOM 8095 O O . ARG B 1 91 ? 58.684 28.327 38.796 1.00 34.60 90 ARG B O 1
ATOM 8116 N N . VAL B 1 92 ? 56.568 28.410 39.553 1.00 37.64 91 VAL B N 1
ATOM 8117 C CA . VAL B 1 92 ? 56.692 29.814 39.932 1.00 35.71 91 VAL B CA 1
ATOM 8118 C C . VAL B 1 92 ? 57.726 30.003 41.047 1.00 36.15 91 VAL B C 1
ATOM 8119 O O . VAL B 1 92 ? 58.303 31.076 41.181 1.00 39.86 91 VAL B O 1
ATOM 8132 N N . HIS B 1 93 ? 57.981 28.957 41.832 1.00 38.39 92 HIS B N 1
ATOM 8133 C CA . HIS B 1 93 ? 58.897 29.061 42.970 1.00 40.46 92 HIS B CA 1
ATOM 8134 C C . HIS B 1 93 ? 60.328 28.632 42.646 1.00 39.98 92 HIS B C 1
ATOM 8135 O O . HIS B 1 93 ? 61.210 28.718 43.504 1.00 43.09 92 HIS B O 1
ATOM 8149 N N . LEU B 1 94 ? 60.561 28.148 41.430 1.00 38.65 93 LEU B N 1
ATOM 8150 C CA . LEU B 1 94 ? 61.903 27.715 41.031 1.00 39.65 93 LEU B CA 1
ATOM 8151 C C . LEU B 1 94 ? 62.839 28.916 40.815 1.00 43.13 93 LEU B C 1
ATOM 8152 O O . LEU B 1 94 ? 62.383 30.004 40.457 1.00 39.97 93 LEU B O 1
ATOM 8168 N N . PRO B 1 95 ? 64.156 28.711 40.999 1.00 42.54 94 PRO B N 1
ATOM 8169 C CA . PRO B 1 95 ? 65.123 29.786 40.748 1.00 43.77 94 PRO B CA 1
ATOM 8170 C C . PRO B 1 95 ? 65.399 29.933 39.256 1.00 42.86 94 PRO B C 1
ATOM 8171 O O . PRO B 1 95 ? 66.500 29.646 38.789 1.00 43.60 94 PRO B O 1
ATOM 8182 N N . LEU B 1 96 ? 64.388 30.376 38.517 1.00 40.71 95 LEU B N 1
ATOM 8183 C CA . LEU B 1 96 ? 64.466 30.428 37.058 1.00 40.18 95 LEU B CA 1
ATOM 8184 C C . LEU B 1 96 ? 65.381 31.525 36.520 1.00 41.24 95 LEU B C 1
ATOM 8185 O O . LEU B 1 96 ? 65.650 32.525 37.197 1.00 42.12 95 LEU B O 1
ATOM 8201 N N . LEU B 1 97 ? 65.837 31.334 35.286 1.00 41.24 96 LEU B N 1
ATOM 8202 C CA . LEU B 1 97 ? 66.515 32.386 34.549 1.00 42.05 96 LEU B CA 1
ATOM 8203 C C . LEU B 1 97 ? 65.617 33.626 34.519 1.00 41.54 96 LEU B C 1
ATOM 8204 O O . LEU B 1 97 ? 64.398 33.509 34.448 1.00 40.23 96 LEU B O 1
ATOM 8220 N N . SER B 1 98 ? 66.212 34.814 34.608 1.00 42.67 97 SER B N 1
ATOM 8221 C CA . SER B 1 98 ? 65.429 36.036 34.463 1.00 45.08 97 SER B CA 1
ATOM 8222 C C . SER B 1 98 ? 64.927 36.167 33.028 1.00 41.56 97 SER B C 1
ATOM 8223 O O . SER B 1 98 ? 65.434 35.490 32.134 1.00 41.49 97 SER B O 1
ATOM 8231 N N . PRO B 1 99 ? 63.953 37.063 32.801 1.00 41.05 98 PRO B N 1
ATOM 8232 C CA . PRO B 1 99 ? 63.525 37.343 31.424 1.00 41.60 98 PRO B CA 1
ATOM 8233 C C . PRO B 1 99 ? 64.697 37.709 30.496 1.00 41.54 98 PRO B C 1
ATOM 8234 O O . PRO B 1 99 ? 64.777 37.188 29.386 1.00 41.07 98 PRO B O 1
ATOM 8245 N N . ALA B 1 100 ? 65.608 38.562 30.959 1.00 43.03 99 ALA B N 1
ATOM 8246 C CA . ALA B 1 100 ? 66.736 38.963 30.126 1.00 44.52 99 ALA B CA 1
ATOM 8247 C C . ALA B 1 100 ? 67.611 37.757 29.786 1.00 50.90 99 ALA B C 1
ATOM 8248 O O . ALA B 1 100 ? 67.987 37.560 28.632 1.00 44.38 99 ALA B O 1
ATOM 8255 N N . GLN B 1 101 ? 67.936 36.956 30.798 1.00 46.68 100 GLN B N 1
ATOM 8256 C CA . GLN B 1 101 ? 68.703 35.729 30.592 1.00 45.80 100 GLN B CA 1
ATOM 8257 C C . GLN B 1 101 ? 68.001 34.777 29.636 1.00 43.22 100 GLN B C 1
ATOM 8258 O O . GLN B 1 101 ? 68.639 34.173 28.776 1.00 43.48 100 GLN B O 1
ATOM 8272 N N . ALA B 1 102 ? 66.689 34.633 29.800 1.00 41.81 101 ALA B N 1
ATOM 8273 C CA . ALA B 1 102 ? 65.921 33.709 28.976 1.00 41.53 101 ALA B CA 1
ATOM 8274 C C . ALA B 1 102 ? 65.846 34.182 27.519 1.00 40.59 101 ALA B C 1
ATOM 8275 O O . ALA B 1 102 ? 65.956 33.369 26.598 1.00 39.92 101 ALA B O 1
ATOM 8282 N N . ARG B 1 103 ? 65.641 35.479 27.307 1.00 40.62 102 ARG B N 1
ATOM 8283 C CA . ARG B 1 103 ? 65.657 36.027 25.944 1.00 45.21 102 ARG B CA 1
ATOM 8284 C C . ARG B 1 103 ? 67.042 35.888 25.307 1.00 45.93 102 ARG B C 1
ATOM 8285 O O . ARG B 1 103 ? 67.156 35.612 24.119 1.00 41.77 102 ARG B O 1
ATOM 8306 N N . ARG B 1 104 ? 68.085 36.092 26.102 1.00 43.26 103 ARG B N 1
ATOM 8307 C CA . ARG B 1 104 ? 69.455 36.023 25.588 1.00 46.85 103 ARG B CA 1
ATOM 8308 C C . ARG B 1 104 ? 69.776 34.586 25.160 1.00 46.62 103 ARG B C 1
ATOM 8309 O O . ARG B 1 104 ? 70.322 34.340 24.072 1.00 46.80 103 ARG B O 1
ATOM 8330 N N . PHE B 1 105 ? 69.433 33.643 26.031 1.00 43.69 104 PHE B N 1
ATOM 8331 C CA . PHE B 1 105 ? 69.588 32.217 25.749 1.00 43.71 104 PHE B CA 1
ATOM 8332 C C . PHE B 1 105 ? 68.830 31.831 24.480 1.00 42.20 104 PHE B C 1
ATOM 8333 O O . PHE B 1 105 ? 69.374 31.176 23.594 1.00 42.58 104 PHE B O 1
ATOM 8350 N N . CYS B 1 106 ? 67.566 32.232 24.398 1.00 40.89 105 CYS B N 1
ATOM 8351 C CA . CYS B 1 106 ? 66.765 31.910 23.214 1.00 39.98 105 CYS B CA 1
ATOM 8352 C C . CYS B 1 106 ? 67.410 32.482 21.949 1.00 40.60 105 CYS B C 1
ATOM 8353 O O . CYS B 1 106 ? 67.451 31.815 20.905 1.00 42.42 105 CYS B O 1
ATOM 8361 N N . ALA B 1 107 ? 67.910 33.710 22.046 1.00 41.63 106 ALA B N 1
ATOM 8362 C CA . ALA B 1 107 ? 68.473 34.396 20.882 1.00 43.14 106 ALA B CA 1
ATOM 8363 C C . ALA B 1 107 ? 69.741 33.715 20.419 1.00 44.85 106 ALA B C 1
ATOM 8364 O O . ALA B 1 107 ? 69.995 33.597 19.213 1.00 50.86 106 ALA B O 1
ATOM 8371 N N . THR B 1 108 ? 70.557 33.287 21.375 1.00 45.53 107 THR B N 1
ATOM 8372 C CA . THR B 1 108 ? 71.820 32.640 21.035 1.00 47.50 107 THR B CA 1
ATOM 8373 C C . THR B 1 108 ? 71.556 31.304 20.352 1.00 46.58 107 THR B C 1
ATOM 8374 O O . THR B 1 108 ? 72.173 30.979 19.338 1.00 52.69 107 THR B O 1
ATOM 8385 N N . VAL B 1 109 ? 70.620 30.544 20.905 1.00 44.42 108 VAL B N 1
ATOM 8386 C CA . VAL B 1 109 ? 70.220 29.280 20.303 1.00 48.50 108 VAL B CA 1
ATOM 8387 C C . VAL B 1 109 ? 69.682 29.506 18.895 1.00 47.20 108 VAL B C 1
ATOM 8388 O O . VAL B 1 109 ? 70.012 28.763 17.971 1.00 49.04 108 VAL B O 1
ATOM 8401 N N . ARG B 1 110 ? 68.861 30.537 18.729 1.00 47.58 109 ARG B N 1
ATOM 8402 C CA . ARG B 1 110 ? 68.189 30.752 17.450 1.00 49.12 109 ARG B CA 1
ATOM 8403 C C . ARG B 1 110 ? 69.204 31.111 16.365 1.00 52.26 109 ARG B C 1
ATOM 8404 O O . ARG B 1 110 ? 69.096 30.642 15.230 1.00 51.34 109 ARG B O 1
ATOM 8425 N N . SER B 1 111 ? 70.201 31.923 16.710 1.00 46.33 110 SER B N 1
ATOM 8426 C CA . SER B 1 111 ? 71.244 32.268 15.744 1.00 50.02 110 SER B CA 1
ATOM 8427 C C . SER B 1 111 ? 71.925 31.021 15.192 1.00 55.47 110 SER B C 1
ATOM 8428 O O . SER B 1 111 ? 72.198 30.930 13.997 1.00 58.60 110 SER B O 1
ATOM 8436 N N . ALA B 1 112 ? 72.209 30.068 16.070 1.00 49.55 111 ALA B N 1
ATOM 8437 C CA . ALA B 1 112 ? 72.893 28.851 15.662 1.00 53.68 111 ALA B CA 1
ATOM 8438 C C . ALA B 1 112 ? 71.963 27.992 14.816 1.00 51.26 111 ALA B C 1
ATOM 8439 O O . ALA B 1 112 ? 72.399 27.334 13.867 1.00 54.74 111 ALA B O 1
ATOM 8446 N N . VAL B 1 113 ? 70.675 28.028 15.145 1.00 46.71 112 VAL B N 1
ATOM 8447 C CA . VAL B 1 113 ? 69.682 27.230 14.429 1.00 51.35 112 VAL B CA 1
ATOM 8448 C C . VAL B 1 113 ? 69.490 27.725 12.996 1.00 52.86 112 VAL B C 1
ATOM 8449 O O . VAL B 1 113 ? 69.459 26.924 12.057 1.00 49.47 112 VAL B O 1
ATOM 8462 N N . LEU B 1 114 ? 69.360 29.039 12.825 1.00 56.16 113 LEU B N 1
ATOM 8463 C CA . LEU B 1 114 ? 69.172 29.619 11.491 1.00 54.55 113 LEU B CA 1
ATOM 8464 C C . LEU B 1 114 ? 70.411 29.464 10.619 1.00 55.74 113 LEU B C 1
ATOM 8465 O O . LEU B 1 114 ? 70.294 29.286 9.408 1.00 57.78 113 LEU B O 1
ATOM 8481 N N . ASP B 1 115 ? 71.595 29.555 11.223 1.00 55.06 114 ASP B N 1
ATOM 8482 C CA . ASP B 1 115 ? 72.840 29.349 10.487 1.00 56.59 114 ASP B CA 1
ATOM 8483 C C . ASP B 1 115 ? 72.923 27.900 10.017 1.00 56.75 114 ASP B C 1
ATOM 8484 O O . ASP B 1 115 ? 73.310 27.627 8.879 1.00 60.08 114 ASP B O 1
ATOM 8493 N N . ALA B 1 116 ? 72.532 26.973 10.889 1.00 55.72 115 ALA B N 1
ATOM 8494 C CA . ALA B 1 116 ? 72.560 25.555 10.548 1.00 60.14 115 ALA B CA 1
ATOM 8495 C C . ALA B 1 116 ? 71.545 25.253 9.449 1.00 54.91 115 ALA B C 1
ATOM 8496 O O . ALA B 1 116 ? 71.826 24.500 8.516 1.00 55.26 115 ALA B O 1
ATOM 8503 N N . LEU B 1 117 ? 70.367 25.857 9.556 1.00 54.14 116 LEU B N 1
ATOM 8504 C CA . LEU B 1 117 ? 69.327 25.679 8.548 1.00 53.73 116 LEU B CA 1
ATOM 8505 C C . LEU B 1 117 ? 69.797 26.187 7.183 1.00 59.43 116 LEU B C 1
ATOM 8506 O O . LEU B 1 117 ? 69.610 25.518 6.161 1.00 59.41 116 LEU B O 1
ATOM 8522 N N . ASP B 1 118 ? 70.420 27.365 7.177 1.00 54.19 117 ASP B N 1
ATOM 8523 C CA . ASP B 1 118 ? 70.857 28.004 5.940 1.00 56.80 117 ASP B CA 1
ATOM 8524 C C . ASP B 1 118 ? 71.885 27.144 5.214 1.00 62.01 117 ASP B C 1
ATOM 8525 O O . ASP B 1 118 ? 72.030 27.223 3.982 1.00 62.45 117 ASP B O 1
ATOM 8534 N N . ARG B 1 119 ? 72.605 26.323 5.975 1.00 60.04 118 ARG B N 1
ATOM 8535 C CA . ARG B 1 119 ? 73.700 25.534 5.403 1.00 62.29 118 ARG B CA 1
ATOM 8536 C C . ARG B 1 119 ? 73.253 24.142 4.956 1.00 63.29 118 ARG B C 1
ATOM 8537 O O . ARG B 1 119 ? 74.045 23.382 4.401 1.00 68.27 118 ARG B O 1
ATOM 8558 N N . LEU B 1 120 ? 71.986 23.811 5.187 1.00 63.33 119 LEU B N 1
ATOM 8559 C CA . LEU B 1 120 ? 71.477 22.484 4.849 1.00 64.06 119 LEU B CA 1
ATOM 8560 C C . LEU B 1 120 ? 71.156 22.335 3.357 1.00 66.64 119 LEU B C 1
ATOM 8561 O O . LEU B 1 120 ? 70.615 23.252 2.743 1.00 66.36 119 LEU B O 1
ATOM 8577 N N . PRO B 1 121 ? 71.492 21.173 2.767 1.00 64.82 120 PRO B N 1
ATOM 8578 C CA . PRO B 1 121 ? 71.160 20.912 1.357 1.00 66.77 120 PRO B CA 1
ATOM 8579 C C . PRO B 1 121 ? 69.652 20.872 1.098 1.00 62.90 120 PRO B C 1
ATOM 8580 O O . PRO B 1 121 ? 68.883 20.508 1.988 1.00 59.34 120 PRO B O 1
ATOM 8591 N N . GLU B 1 122 ? 69.251 21.244 -0.114 1.00 67.64 121 GLU B N 1
ATOM 8592 C CA . GLU B 1 122 ? 67.841 21.304 -0.496 1.00 63.08 121 GLU B CA 1
ATOM 8593 C C . GLU B 1 122 ? 67.101 20.004 -0.193 1.00 63.15 121 GLU B C 1
ATOM 8594 O O . GLU B 1 122 ? 65.909 20.021 0.126 1.00 61.37 121 GLU B O 1
ATOM 8598 N N . ASP B 1 123 ? 67.811 18.882 -0.295 1.00 64.37 122 ASP B N 1
ATOM 8599 C CA . ASP B 1 123 ? 67.188 17.566 -0.161 1.00 66.36 122 ASP B CA 1
ATOM 8600 C C . ASP B 1 123 ? 67.260 17.001 1.261 1.00 63.51 122 ASP B C 1
ATOM 8601 O O . ASP B 1 123 ? 66.824 15.877 1.500 1.00 67.43 122 ASP B O 1
ATOM 8605 N N . ALA B 1 124 ? 67.804 17.772 2.200 1.00 58.04 123 ALA B N 1
ATOM 8606 C CA . ALA B 1 124 ? 68.005 17.280 3.563 1.00 62.01 123 ALA B CA 1
ATOM 8607 C C . ALA B 1 124 ? 66.683 17.126 4.286 1.00 53.40 123 ALA B C 1
ATOM 8608 O O . ALA B 1 124 ? 65.727 17.852 4.009 1.00 55.05 123 ALA B O 1
ATOM 8615 N N . ASP B 1 125 ? 66.635 16.179 5.215 1.00 52.50 124 ASP B N 1
ATOM 8616 C CA . ASP B 1 125 ? 65.461 16.017 6.082 1.00 49.70 124 ASP B CA 1
ATOM 8617 C C . ASP B 1 125 ? 65.393 17.175 7.068 1.00 50.74 124 ASP B C 1
ATOM 8618 O O . ASP B 1 125 ? 66.354 17.445 7.789 1.00 54.13 124 ASP B O 1
ATOM 8627 N N . THR B 1 126 ? 64.254 17.854 7.105 1.00 45.78 125 THR B N 1
ATOM 8628 C CA . THR B 1 126 ? 64.104 19.024 7.959 1.00 44.05 125 THR B CA 1
ATOM 8629 C C . THR B 1 126 ? 62.957 18.848 8.944 1.00 41.48 125 THR B C 1
ATOM 8630 O O . THR B 1 126 ? 62.466 19.834 9.494 1.00 39.91 125 THR B O 1
ATOM 8641 N N . PHE B 1 127 ? 62.537 17.606 9.171 1.00 41.24 126 PHE B N 1
ATOM 8642 C CA . PHE B 1 127 ? 61.364 17.359 10.013 1.00 39.04 126 PHE B CA 1
ATOM 8643 C C . PHE B 1 127 ? 61.476 18.050 11.364 1.00 37.51 126 PHE B C 1
ATOM 8644 O O . PHE B 1 127 ? 60.529 18.685 11.821 1.00 35.73 126 PHE B O 1
ATOM 8661 N N . ALA B 1 128 ? 62.633 17.914 12.006 1.00 38.38 127 ALA B N 1
ATOM 8662 C CA . ALA B 1 128 ? 62.803 18.443 13.364 1.00 37.28 127 ALA B CA 1
ATOM 8663 C C . ALA B 1 128 ? 62.554 19.948 13.413 1.00 36.36 127 ALA B C 1
ATOM 8664 O O . ALA B 1 128 ? 62.051 20.475 14.411 1.00 35.66 127 ALA B O 1
ATOM 8671 N N . PHE B 1 129 ? 62.908 20.654 12.346 1.00 37.41 128 PHE B N 1
ATOM 8672 C CA . PHE B 1 129 ? 62.672 22.091 12.314 1.00 36.82 128 PHE B CA 1
ATOM 8673 C C . PHE B 1 129 ? 61.167 22.377 12.325 1.00 36.86 128 PHE B C 1
ATOM 8674 O O . PHE B 1 129 ? 60.702 23.245 13.064 1.00 33.69 128 PHE B O 1
ATOM 8691 N N . GLY B 1 130 ? 60.402 21.648 11.515 1.00 38.50 129 GLY B N 1
ATOM 8692 C CA . GLY B 1 130 ? 58.955 21.814 11.532 1.00 33.38 129 GLY B CA 1
ATOM 8693 C C . GLY B 1 130 ? 58.360 21.403 12.870 1.00 31.87 129 GLY B C 1
ATOM 8694 O O . GLY B 1 130 ? 57.411 22.021 13.362 1.00 30.60 129 GLY B O 1
ATOM 8698 N N . MET B 1 131 ? 58.922 20.371 13.483 1.00 32.52 130 MET B N 1
ATOM 8699 C CA . MET B 1 131 ? 58.427 19.924 14.780 1.00 31.82 130 MET B CA 1
ATOM 8700 C C . MET B 1 131 ? 58.607 21.035 15.814 1.00 31.28 130 MET B C 1
ATOM 8701 O O . MET B 1 131 ? 57.754 21.246 16.681 1.00 30.22 130 MET B O 1
ATOM 8715 N N . VAL B 1 132 ? 59.735 21.736 15.728 1.00 34.16 131 VAL B N 1
ATOM 8716 C CA . VAL B 1 132 ? 60.034 22.802 16.685 1.00 32.00 131 VAL B CA 1
ATOM 8717 C C . VAL B 1 132 ? 59.147 24.023 16.441 1.00 30.90 131 VAL B C 1
ATOM 8718 O O . VAL B 1 132 ? 58.724 24.688 17.379 1.00 30.23 131 VAL B O 1
ATOM 8731 N N . VAL B 1 133 ? 58.832 24.307 15.183 1.00 30.84 132 VAL B N 1
ATOM 8732 C CA . VAL B 1 133 ? 57.862 25.365 14.889 1.00 29.90 132 VAL B CA 1
ATOM 8733 C C . VAL B 1 133 ? 56.529 25.037 15.566 1.00 28.47 132 VAL B C 1
ATOM 8734 O O . VAL B 1 133 ? 55.890 25.897 16.190 1.00 27.93 132 VAL B O 1
ATOM 8747 N N . SER B 1 134 ? 56.094 23.786 15.447 1.00 28.98 133 SER B N 1
ATOM 8748 C CA . SER B 1 134 ? 54.853 23.372 16.113 1.00 27.07 133 SER B CA 1
ATOM 8749 C C . SER B 1 134 ? 54.994 23.517 17.632 1.00 26.83 133 SER B C 1
ATOM 8750 O O . SER B 1 134 ? 54.103 24.042 18.306 1.00 27.90 133 SER B O 1
ATOM 8758 N N . HIS B 1 135 ? 56.115 23.058 18.180 1.00 27.89 134 HIS B N 1
ATOM 8759 C CA . HIS B 1 135 ? 56.308 23.139 19.633 1.00 27.97 134 HIS B CA 1
ATOM 8760 C C . HIS B 1 135 ? 56.183 24.570 20.143 1.00 27.57 134 HIS B C 1
ATOM 8761 O O . HIS B 1 135 ? 55.517 24.823 21.159 1.00 26.96 134 HIS B O 1
ATOM 8775 N N . GLU B 1 136 ? 56.842 25.504 19.457 1.00 28.13 135 GLU B N 1
ATOM 8776 C CA . GLU B 1 136 ? 56.838 26.874 19.925 1.00 28.13 135 GLU B CA 1
ATOM 8777 C C . GLU B 1 136 ? 55.429 27.457 19.842 1.00 28.44 135 GLU B C 1
ATOM 8778 O O . GLU B 1 136 ? 54.955 28.039 20.812 1.00 28.63 135 GLU B O 1
ATOM 8790 N N . HIS B 1 137 ? 54.745 27.283 18.709 1.00 28.76 136 HIS B N 1
ATOM 8791 C CA . HIS B 1 137 ? 53.382 27.804 18.589 1.00 25.47 136 HIS B CA 1
ATOM 8792 C C . HIS B 1 137 ? 52.428 27.182 19.595 1.00 27.19 136 HIS B C 1
ATOM 8793 O O . HIS B 1 137 ? 51.508 27.846 20.079 1.00 27.45 136 HIS B O 1
ATOM 8807 N N . GLN B 1 138 ? 52.606 25.908 19.914 1.00 25.36 137 GLN B N 1
ATOM 8808 C CA . GLN B 1 138 ? 51.729 25.313 20.920 1.00 23.40 137 GLN B CA 1
ATOM 8809 C C . GLN B 1 138 ? 51.972 25.930 22.292 1.00 25.00 137 GLN B C 1
ATOM 8810 O O . GLN B 1 138 ? 51.007 26.151 23.047 1.00 23.35 137 GLN B O 1
ATOM 8824 N N . HIS B 1 139 ? 53.229 26.228 22.633 1.00 26.32 138 HIS B N 1
ATOM 8825 C CA . HIS B 1 139 ? 53.465 26.951 23.887 1.00 25.19 138 HIS B CA 1
ATOM 8826 C C . HIS B 1 139 ? 52.962 28.397 23.819 1.00 25.00 138 HIS B C 1
ATOM 8827 O O . HIS B 1 139 ? 52.586 28.981 24.837 1.00 27.02 138 HIS B O 1
ATOM 8841 N N . ASP B 1 140 ? 52.911 28.972 22.626 1.00 27.70 139 ASP B N 1
ATOM 8842 C CA . ASP B 1 140 ? 52.313 30.284 22.494 1.00 26.81 139 ASP B CA 1
ATOM 8843 C C . ASP B 1 140 ? 50.831 30.222 22.878 1.00 25.63 139 ASP B C 1
ATOM 8844 O O . ASP B 1 140 ? 50.328 31.135 23.540 1.00 25.00 139 ASP B O 1
ATOM 8853 N N . GLU B 1 141 ? 50.138 29.158 22.474 1.00 25.70 140 GLU B N 1
ATOM 8854 C CA . GLU B 1 141 ? 48.715 29.025 22.836 1.00 22.16 140 GLU B CA 1
ATOM 8855 C C . GLU B 1 141 ? 48.582 28.814 24.348 1.00 23.41 140 GLU B C 1
ATOM 8856 O O . GLU B 1 141 ? 47.684 29.368 24.976 1.00 23.73 140 GLU B O 1
ATOM 8868 N N . THR B 1 142 ? 49.493 28.046 24.937 1.00 25.29 141 THR B N 1
ATOM 8869 C CA . THR B 1 142 ? 49.515 27.861 26.392 1.00 22.37 141 THR B CA 1
ATOM 8870 C C . THR B 1 142 ? 49.687 29.199 27.104 1.00 23.26 141 THR B C 1
ATOM 8871 O O . THR B 1 142 ? 49.015 29.470 28.100 1.00 23.59 141 THR B O 1
ATOM 8882 N N . MET B 1 143 ? 50.621 30.013 26.623 1.00 24.18 142 MET B N 1
ATOM 8883 C CA . MET B 1 143 ? 50.847 31.320 27.206 1.00 25.30 142 MET B CA 1
ATOM 8884 C C . MET B 1 143 ? 49.591 32.196 27.082 1.00 24.98 142 MET B C 1
ATOM 8885 O O . MET B 1 143 ? 49.258 32.973 27.986 1.00 25.64 142 MET B O 1
ATOM 8899 N N . LEU B 1 144 ? 48.887 32.075 25.962 1.00 24.15 143 LEU B N 1
ATOM 8900 C CA . LEU B 1 144 ? 47.613 32.783 25.845 1.00 24.00 143 LEU B CA 1
ATOM 8901 C C . LEU B 1 144 ? 46.559 32.258 26.848 1.00 25.31 143 LEU B C 1
ATOM 8902 O O . LEU B 1 144 ? 45.779 33.046 27.380 1.00 23.82 143 LEU B O 1
ATOM 8918 N N . GLN B 1 145 ? 46.512 30.947 27.088 1.00 25.17 144 GLN B N 1
ATOM 8919 C CA . GLN B 1 145 ? 45.623 30.433 28.129 1.00 21.85 144 GLN B CA 1
ATOM 8920 C C . GLN B 1 145 ? 45.936 31.104 29.461 1.00 23.37 144 GLN B C 1
ATOM 8921 O O . GLN B 1 145 ? 45.042 31.438 30.244 1.00 23.70 144 GLN B O 1
ATOM 8935 N N . ALA B 1 146 ? 47.218 31.269 29.742 1.00 25.32 145 ALA B N 1
ATOM 8936 C CA . ALA B 1 146 ? 47.627 31.843 31.020 1.00 24.52 145 ALA B CA 1
ATOM 8937 C C . ALA B 1 146 ? 47.201 33.308 31.085 1.00 25.52 145 ALA B C 1
ATOM 8938 O O . ALA B 1 146 ? 46.668 33.775 32.096 1.00 25.98 145 ALA B O 1
ATOM 8945 N N . LEU B 1 147 ? 47.439 34.037 30.005 1.00 26.07 146 LEU B N 1
ATOM 8946 C CA . LEU B 1 147 ? 47.049 35.445 29.944 1.00 27.35 146 LEU B CA 1
ATOM 8947 C C . LEU B 1 147 ? 45.522 35.621 30.048 1.00 27.01 146 LEU B C 1
ATOM 8948 O O . LEU B 1 147 ? 45.049 36.613 30.601 1.00 28.08 146 LEU B O 1
ATOM 8964 N N . ASN B 1 148 ? 44.752 34.664 29.538 1.00 26.95 147 ASN B N 1
ATOM 8965 C CA . ASN B 1 148 ? 43.296 34.731 29.661 1.00 25.52 147 ASN B CA 1
ATOM 8966 C C . ASN B 1 148 ? 42.856 34.470 31.112 1.00 25.53 147 ASN B C 1
ATOM 8967 O O . ASN B 1 148 ? 41.853 35.004 31.580 1.00 26.48 147 ASN B O 1
ATOM 8978 N N . LEU B 1 149 ? 43.625 33.662 31.835 1.00 25.02 148 LEU B N 1
ATOM 8979 C CA . LEU B 1 149 ? 43.350 33.408 33.251 1.00 25.22 148 LEU B CA 1
ATOM 8980 C C . LEU B 1 149 ? 43.744 34.549 34.188 1.00 26.72 148 LEU B C 1
ATOM 8981 O O . LEU B 1 149 ? 43.198 34.660 35.299 1.00 30.22 148 LEU B O 1
ATOM 8997 N N . ARG B 1 150 ? 44.698 35.370 33.755 1.00 29.52 149 ARG B N 1
ATOM 8998 C CA . ARG B 1 150 ? 45.229 36.464 34.570 1.00 30.64 149 ARG B CA 1
ATOM 8999 C C . ARG B 1 150 ? 44.123 37.383 35.061 1.00 36.78 149 ARG B C 1
ATOM 9000 O O . ARG B 1 150 ? 43.334 37.899 34.262 1.00 31.35 149 ARG B O 1
ATOM 9021 N N . SER B 1 151 ? 44.086 37.600 36.372 1.00 31.29 150 SER B N 1
ATOM 9022 C CA . SER B 1 151 ? 43.175 38.577 36.947 1.00 32.59 150 SER B CA 1
ATOM 9023 C C . SER B 1 151 ? 43.761 39.973 36.811 1.00 39.08 150 SER B C 1
ATOM 9024 O O . SER B 1 151 ? 44.945 40.181 37.086 1.00 47.79 150 SER B O 1
ATOM 9032 N N . GLY B 1 152 ? 42.936 40.923 36.384 1.00 38.06 151 GLY B N 1
ATOM 9033 C CA . GLY B 1 152 ? 43.331 42.326 36.395 1.00 43.40 151 GLY B CA 1
ATOM 9034 C C . GLY B 1 152 ? 43.013 43.005 35.084 1.00 39.37 151 GLY B C 1
ATOM 9035 O O . GLY B 1 152 ? 42.487 42.378 34.161 1.00 40.80 151 GLY B O 1
ATOM 9039 N N . GLU B 1 153 ? 43.335 44.292 34.991 1.00 40.46 152 GLU B N 1
ATOM 9040 C CA . GLU B 1 153 ? 43.008 45.040 33.795 1.00 40.97 152 GLU B CA 1
ATOM 9041 C C . GLU B 1 153 ? 43.831 44.461 32.636 1.00 37.51 152 GLU B C 1
ATOM 9042 O O . GLU B 1 153 ? 44.915 43.917 32.847 1.00 38.89 152 GLU B O 1
ATOM 9054 N N . PRO B 1 154 ? 43.296 44.525 31.415 1.00 36.34 153 PRO B N 1
ATOM 9055 C CA . PRO B 1 154 ? 43.917 43.771 30.310 1.00 35.47 153 PRO B CA 1
ATOM 9056 C C . PRO B 1 154 ? 45.363 44.175 29.965 1.00 35.96 153 PRO B C 1
ATOM 9057 O O . PRO B 1 154 ? 45.743 45.333 30.081 1.00 37.57 153 PRO B O 1
ATOM 9068 N N . LEU B 1 155 ? 46.144 43.198 29.530 1.00 35.08 154 LEU B N 1
ATOM 9069 C CA . LEU B 1 155 ? 47.474 43.427 28.967 1.00 35.45 154 LEU B CA 1
ATOM 9070 C C . LEU B 1 155 ? 47.380 43.455 27.444 1.00 35.18 154 LEU B C 1
ATOM 9071 O O . LEU B 1 155 ? 48.080 44.221 26.779 1.00 35.93 154 LEU B O 1
ATOM 9087 N N . LEU B 1 156 ? 46.511 42.608 26.900 1.00 34.90 155 LEU B N 1
ATOM 9088 C CA . LEU B 1 156 ? 46.302 42.532 25.454 1.00 33.63 155 LEU B CA 1
ATOM 9089 C C . LEU B 1 156 ? 45.097 43.380 25.060 1.00 38.03 155 LEU B C 1
ATOM 9090 O O . LEU B 1 156 ? 44.239 43.699 25.895 1.00 38.32 155 LEU B O 1
ATOM 9106 N N . GLY B 1 157 ? 45.038 43.742 23.783 1.00 37.27 156 GLY B N 1
ATOM 9107 C CA . GLY B 1 157 ? 43.867 44.387 23.221 1.00 38.24 156 GLY B CA 1
ATOM 9108 C C . GLY B 1 157 ? 42.712 43.411 23.149 1.00 35.67 156 GLY B C 1
ATOM 9109 O O . GLY B 1 157 ? 42.807 42.285 23.635 1.00 35.05 156 GLY B O 1
ATOM 9113 N N . SER B 1 158 ? 41.609 43.824 22.532 1.00 34.21 157 SER B N 1
ATOM 9114 C CA . SER B 1 158 ? 40.422 42.976 22.514 1.00 33.48 157 SER B CA 1
ATOM 9115 C C . SER B 1 158 ? 40.358 42.076 21.275 1.00 33.70 157 SER B C 1
ATOM 9116 O O . SER B 1 158 ? 39.456 41.248 21.169 1.00 35.10 157 SER B O 1
ATOM 9124 N N . GLY B 1 159 ? 41.302 42.247 20.344 1.00 32.94 158 GLY B N 1
ATOM 9125 C CA . GLY B 1 159 ? 41.389 41.376 19.174 1.00 34.60 158 GLY B CA 1
ATOM 9126 C C . GLY B 1 159 ? 41.048 42.066 17.865 1.00 34.70 158 GLY B C 1
ATOM 9127 O O . GLY B 1 159 ? 40.388 43.105 17.842 1.00 36.52 158 GLY B O 1
ATOM 9131 N N . THR B 1 160 ? 41.512 41.477 16.764 1.00 33.07 159 THR B N 1
ATOM 9132 C CA . THR B 1 160 ? 41.248 42.007 15.430 1.00 34.45 159 THR B CA 1
ATOM 9133 C C . THR B 1 160 ? 39.838 41.684 14.925 1.00 32.49 159 THR B C 1
ATOM 9134 O O . THR B 1 160 ? 39.134 40.873 15.497 1.00 33.15 159 THR B O 1
ATOM 9145 N N . ALA B 1 161 ? 39.443 42.327 13.832 1.00 38.50 160 ALA B N 1
ATOM 9146 C CA . ALA B 1 161 ? 38.095 42.171 13.287 1.00 34.83 160 ALA B CA 1
ATOM 9147 C C . ALA B 1 161 ? 37.882 40.767 12.716 1.00 41.56 160 ALA B C 1
ATOM 9148 O O . ALA B 1 161 ? 38.816 40.145 12.197 1.00 37.65 160 ALA B O 1
ATOM 9155 N N . LEU B 1 162 ? 36.654 40.268 12.854 1.00 35.61 161 LEU B N 1
ATOM 9156 C CA . LEU B 1 162 ? 36.251 38.977 12.309 1.00 38.21 161 LEU B CA 1
ATOM 9157 C C . LEU B 1 162 ? 35.055 39.201 11.399 1.00 34.87 161 LEU B C 1
ATOM 9158 O O . LEU B 1 162 ? 34.385 40.230 11.510 1.00 36.40 161 LEU B O 1
ATOM 9174 N N . PRO B 1 163 ? 34.791 38.246 10.488 1.00 35.77 162 PRO B N 1
ATOM 9175 C CA . PRO B 1 163 ? 33.614 38.349 9.613 1.00 36.02 162 PRO B CA 1
ATOM 9176 C C . PRO B 1 163 ? 32.327 38.144 10.378 1.00 38.45 162 PRO B C 1
ATOM 9177 O O . PRO B 1 163 ? 32.333 37.550 11.460 1.00 39.21 162 PRO B O 1
ATOM 9188 N N . PRO B 1 164 ? 31.219 38.644 9.837 1.00 37.52 163 PRO B N 1
ATOM 9189 C CA . PRO B 1 164 ? 29.944 38.417 10.506 1.00 41.21 163 PRO B CA 1
ATOM 9190 C C . PRO B 1 164 ? 29.493 36.988 10.312 1.00 42.44 163 PRO B C 1
ATOM 9191 O O . PRO B 1 164 ? 29.894 36.360 9.329 1.00 38.51 163 PRO B O 1
ATOM 9202 N N . GLY B 1 165 ? 28.673 36.487 11.225 1.00 35.93 164 GLY B N 1
ATOM 9203 C CA . GLY B 1 165 ? 28.040 35.201 11.030 1.00 39.87 164 GLY B CA 1
ATOM 9204 C C . GLY B 1 165 ? 26.875 35.326 10.064 1.00 37.80 164 GLY B C 1
ATOM 9205 O O . GLY B 1 165 ? 26.703 36.365 9.419 1.00 39.87 164 GLY B O 1
ATOM 9209 N N . ARG B 1 166 ? 26.081 34.262 9.963 1.00 37.89 165 ARG B N 1
ATOM 9210 C CA . ARG B 1 166 ? 24.854 34.295 9.167 1.00 40.08 165 ARG B CA 1
ATOM 9211 C C . ARG B 1 166 ? 23.774 33.447 9.845 1.00 40.08 165 ARG B C 1
ATOM 9212 O O . ARG B 1 166 ? 24.103 32.537 10.610 1.00 43.98 165 ARG B O 1
ATOM 9233 N N . PRO B 1 167 ? 22.483 33.729 9.561 1.00 41.95 166 PRO B N 1
ATOM 9234 C CA . PRO B 1 167 ? 21.434 32.999 10.286 1.00 45.85 166 PRO B CA 1
ATOM 9235 C C . PRO B 1 167 ? 21.195 31.568 9.811 1.00 47.69 166 PRO B C 1
ATOM 9236 O O . PRO B 1 167 ? 21.592 31.182 8.708 1.00 46.75 166 PRO B O 1
ATOM 9247 N N . GLY B 1 168 ? 20.523 30.799 10.661 1.00 50.72 167 GLY B N 1
ATOM 9248 C CA . GLY B 1 168 ? 19.978 29.511 10.277 1.00 52.88 167 GLY B CA 1
ATOM 9249 C C . GLY B 1 168 ? 20.999 28.403 10.174 1.00 50.56 167 GLY B C 1
ATOM 9250 O O . GLY B 1 168 ? 20.770 27.419 9.468 1.00 48.01 167 GLY B O 1
ATOM 9254 N N . VAL B 1 169 ? 22.133 28.558 10.853 1.00 42.27 168 VAL B N 1
ATOM 9255 C CA . VAL B 1 169 ? 23.151 27.522 10.809 1.00 37.70 168 VAL B CA 1
ATOM 9256 C C . VAL B 1 169 ? 23.244 26.837 12.171 1.00 42.26 168 VAL B C 1
ATOM 9257 O O . VAL B 1 169 ? 23.479 25.629 12.231 1.00 36.62 168 VAL B O 1
ATOM 9270 N N . ALA B 1 170 ? 23.010 27.585 13.250 1.00 36.87 169 ALA B N 1
ATOM 9271 C CA . ALA B 1 170 ? 23.168 27.030 14.600 1.00 36.26 169 ALA B CA 1
ATOM 9272 C C . ALA B 1 170 ? 22.216 25.859 14.810 1.00 37.31 169 ALA B C 1
ATOM 9273 O O . ALA B 1 170 ? 21.032 25.936 14.471 1.00 40.88 169 ALA B O 1
ATOM 9280 N N . GLY B 1 171 ? 22.749 24.767 15.347 1.00 36.61 170 GLY B N 1
ATOM 9281 C CA . GLY B 1 171 ? 21.927 23.624 15.693 1.00 37.65 170 GLY B CA 1
ATOM 9282 C C . GLY B 1 171 ? 21.637 22.667 14.552 1.00 40.23 170 GLY B C 1
ATOM 9283 O O . GLY B 1 171 ? 21.030 21.623 14.766 1.00 42.04 170 GLY B O 1
ATOM 9287 N N . THR B 1 172 ? 22.057 23.006 13.342 1.00 38.19 171 THR B N 1
ATOM 9288 C CA . THR B 1 172 ? 21.762 22.152 12.190 1.00 39.14 171 THR B CA 1
ATOM 9289 C C . THR B 1 172 ? 22.863 21.102 12.024 1.00 38.21 171 THR B C 1
ATOM 9290 O O . THR B 1 172 ? 23.934 21.206 12.636 1.00 36.73 171 THR B O 1
ATOM 9301 N N . SER B 1 173 ? 22.605 20.110 11.178 1.00 41.04 172 SER B N 1
ATOM 9302 C CA . SER B 1 173 ? 23.530 18.996 10.980 1.00 36.28 172 SER B CA 1
ATOM 9303 C C . SER B 1 173 ? 23.644 18.617 9.501 1.00 36.35 172 SER B C 1
ATOM 9304 O O . SER B 1 173 ? 22.736 18.878 8.694 1.00 39.80 172 SER B O 1
ATOM 9312 N N . VAL B 1 174 ? 24.771 17.994 9.158 1.00 35.19 173 VAL B N 1
ATOM 9313 C CA . VAL B 1 174 ? 25.002 17.455 7.828 1.00 38.14 173 VAL B CA 1
ATOM 9314 C C . VAL B 1 174 ? 25.325 15.969 7.921 1.00 36.92 173 VAL B C 1
ATOM 9315 O O . VAL B 1 174 ? 25.872 15.490 8.923 1.00 35.35 173 VAL B O 1
ATOM 9328 N N . LEU B 1 175 ? 24.983 15.247 6.867 1.00 41.03 174 LEU B N 1
ATOM 9329 C CA . LEU B 1 175 ? 25.244 13.826 6.807 1.00 44.84 174 LEU B CA 1
ATOM 9330 C C . LEU B 1 175 ? 26.680 13.541 6.380 1.00 46.90 174 LEU B C 1
ATOM 9331 O O . LEU B 1 175 ? 27.192 14.158 5.443 1.00 44.02 174 LEU B O 1
ATOM 9347 N N . VAL B 1 176 ? 27.308 12.589 7.059 1.00 41.83 175 VAL B N 1
ATOM 9348 C CA . VAL B 1 176 ? 28.610 12.066 6.661 1.00 37.62 175 VAL B CA 1
ATOM 9349 C C . VAL B 1 176 ? 28.428 10.620 6.195 1.00 39.28 175 VAL B C 1
ATOM 9350 O O . VAL B 1 176 ? 28.409 9.715 7.020 1.00 43.94 175 VAL B O 1
ATOM 9363 N N . PRO B 1 177 ? 28.277 10.403 4.878 1.00 43.00 176 PRO B N 1
ATOM 9364 C CA . PRO B 1 177 ? 27.949 9.058 4.386 1.00 44.83 176 PRO B CA 1
ATOM 9365 C C . PRO B 1 177 ? 28.929 7.973 4.863 1.00 48.04 176 PRO B C 1
ATOM 9366 O O . PRO B 1 177 ? 30.141 8.207 4.972 1.00 45.72 176 PRO B O 1
ATOM 9377 N N . GLY B 1 178 ? 28.390 6.792 5.149 1.00 48.25 177 GLY B N 1
ATOM 9378 C CA . GLY B 1 178 ? 29.177 5.701 5.695 1.00 47.05 177 GLY B CA 1
ATOM 9379 C C . GLY B 1 178 ? 30.123 5.054 4.699 1.00 48.46 177 GLY B C 1
ATOM 9380 O O . GLY B 1 178 ? 29.902 5.088 3.483 1.00 46.56 177 GLY B O 1
ATOM 9384 N N . GLY B 1 179 ? 31.181 4.449 5.228 1.00 43.78 178 GLY B N 1
ATOM 9385 C CA . GLY B 1 179 ? 32.092 3.661 4.423 1.00 46.86 178 GLY B CA 1
ATOM 9386 C C . GLY B 1 179 ? 33.542 3.877 4.790 1.00 43.57 178 GLY B C 1
ATOM 9387 O O . GLY B 1 179 ? 33.853 4.644 5.699 1.00 43.23 178 GLY B O 1
ATOM 9391 N N . PRO B 1 180 ? 34.442 3.195 4.069 1.00 45.93 179 PRO B N 1
ATOM 9392 C CA . PRO B 1 180 ? 35.874 3.310 4.349 1.00 50.09 179 PRO B CA 1
ATOM 9393 C C . PRO B 1 180 ? 36.400 4.709 4.064 1.00 51.10 179 PRO B C 1
ATOM 9394 O O . PRO B 1 180 ? 35.945 5.361 3.128 1.00 52.86 179 PRO B O 1
ATOM 9405 N N . PHE B 1 181 ? 37.349 5.166 4.868 1.00 40.66 180 PHE B N 1
ATOM 9406 C CA . PHE B 1 181 ? 38.068 6.381 4.526 1.00 41.78 180 PHE B CA 1
ATOM 9407 C C . PHE B 1 181 ? 39.489 6.265 5.069 1.00 47.56 180 PHE B C 1
ATOM 9408 O O . PHE B 1 181 ? 39.786 5.368 5.860 1.00 42.95 180 PHE B O 1
ATOM 9425 N N . VAL B 1 182 ? 40.367 7.147 4.608 1.00 43.19 181 VAL B N 1
ATOM 9426 C CA . VAL B 1 182 ? 41.758 7.135 5.028 1.00 38.62 181 VAL B CA 1
ATOM 9427 C C . VAL B 1 182 ? 41.920 8.055 6.228 1.00 41.41 181 VAL B C 1
ATOM 9428 O O . VAL B 1 182 ? 41.693 9.252 6.129 1.00 37.40 181 VAL B O 1
ATOM 9441 N N . LEU B 1 183 ? 42.271 7.464 7.361 1.00 35.10 182 LEU B N 1
ATOM 9442 C CA . LEU B 1 183 ? 42.530 8.202 8.601 1.00 33.19 182 LEU B CA 1
ATOM 9443 C C . LEU B 1 183 ? 44.029 8.441 8.729 1.00 33.24 182 LEU B C 1
ATOM 9444 O O . LEU B 1 183 ? 44.814 7.555 8.431 1.00 34.67 182 LEU B O 1
ATOM 9460 N N . GLY B 1 184 ? 44.439 9.614 9.201 1.00 33.63 183 GLY B N 1
ATOM 9461 C CA . GLY B 1 184 ? 45.859 9.896 9.327 1.00 33.52 183 GLY B CA 1
ATOM 9462 C C . GLY B 1 184 ? 46.541 10.254 8.024 1.00 35.87 183 GLY B C 1
ATOM 9463 O O . GLY B 1 184 ? 45.918 10.285 6.948 1.00 37.08 183 GLY B O 1
ATOM 9467 N N . VAL B 1 185 ? 47.850 10.491 8.111 1.00 33.63 184 VAL B N 1
ATOM 9468 C CA . VAL B 1 185 ? 48.640 10.943 6.968 1.00 34.96 184 VAL B CA 1
ATOM 9469 C C . VAL B 1 185 ? 50.022 10.327 7.015 1.00 37.32 184 VAL B C 1
ATOM 9470 O O . VAL B 1 185 ? 50.457 9.868 8.072 1.00 40.43 184 VAL B O 1
ATOM 9483 N N . ASP B 1 186 ? 50.703 10.339 5.876 1.00 37.61 185 ASP B N 1
ATOM 9484 C CA . ASP B 1 186 ? 52.095 9.901 5.764 1.00 38.86 185 ASP B CA 1
ATOM 9485 C C . ASP B 1 186 ? 52.975 11.130 5.554 1.00 46.15 185 ASP B C 1
ATOM 9486 O O . ASP B 1 186 ? 52.518 12.141 5.017 1.00 44.48 185 ASP B O 1
ATOM 9495 N N . LEU B 1 187 ? 54.238 11.037 5.959 1.00 45.94 186 LEU B N 1
ATOM 9496 C CA . LEU B 1 187 ? 55.164 12.154 5.813 1.00 45.95 186 LEU B CA 1
ATOM 9497 C C . LEU B 1 187 ? 55.337 12.576 4.356 1.00 41.73 186 LEU B C 1
ATOM 9498 O O . LEU B 1 187 ? 55.707 13.720 4.080 1.00 46.87 186 LEU B O 1
ATOM 9514 N N . ALA B 1 188 ? 55.093 11.651 3.424 1.00 43.06 187 ALA B N 1
ATOM 9515 C CA . ALA B 1 188 ? 55.215 11.947 1.999 1.00 48.16 187 ALA B CA 1
ATOM 9516 C C . ALA B 1 188 ? 54.279 13.079 1.571 1.00 45.77 187 ALA B C 1
ATOM 9517 O O . ALA B 1 188 ? 54.601 13.848 0.657 1.00 54.18 187 ALA B O 1
ATOM 9524 N N . ASP B 1 189 ? 53.119 13.152 2.212 1.00 42.54 188 ASP B N 1
ATOM 9525 C CA . ASP B 1 189 ? 52.101 14.159 1.896 1.00 50.49 188 ASP B CA 1
ATOM 9526 C C . ASP B 1 189 ? 52.134 15.332 2.852 1.00 44.97 188 ASP B C 1
ATOM 9527 O O . ASP B 1 189 ? 51.857 16.467 2.462 1.00 47.82 188 ASP B O 1
ATOM 9536 N N . GLU B 1 190 ? 52.423 15.043 4.119 1.00 44.81 189 GLU B N 1
ATOM 9537 C CA . GLU B 1 190 ? 52.561 16.068 5.144 1.00 42.17 189 GLU B CA 1
ATOM 9538 C C . GLU B 1 190 ? 53.925 15.943 5.841 1.00 37.89 189 GLU B C 1
ATOM 9539 O O . GLU B 1 190 ? 54.056 15.221 6.822 1.00 39.22 189 GLU B O 1
ATOM 9551 N N . PRO B 1 191 ? 54.940 16.658 5.335 1.00 39.24 190 PRO B N 1
ATOM 9552 C CA . PRO B 1 191 ? 56.317 16.478 5.824 1.00 48.24 190 PRO B CA 1
ATOM 9553 C C . PRO B 1 191 ? 56.539 16.786 7.310 1.00 39.40 190 PRO B C 1
ATOM 9554 O O . PRO B 1 191 ? 57.567 16.363 7.854 1.00 42.28 190 PRO B O 1
ATOM 9565 N N . TYR B 1 192 ? 55.622 17.511 7.937 1.00 37.06 191 TYR B N 1
ATOM 9566 C CA . TYR B 1 192 ? 55.796 17.920 9.321 1.00 35.69 191 TYR B CA 1
ATOM 9567 C C . TYR B 1 192 ? 54.654 17.430 10.199 1.00 33.84 191 TYR B C 1
ATOM 9568 O O . TYR B 1 192 ? 54.427 17.946 11.282 1.00 32.95 191 TYR B O 1
ATOM 9586 N N . ALA B 1 193 ? 53.954 16.400 9.734 1.00 35.92 192 ALA B N 1
ATOM 9587 C CA . ALA B 1 193 ? 52.929 15.739 10.538 1.00 34.58 192 ALA B CA 1
ATOM 9588 C C . ALA B 1 193 ? 53.581 15.110 11.769 1.00 32.02 192 ALA B C 1
ATOM 9589 O O . ALA B 1 193 ? 54.585 14.409 11.639 1.00 33.97 192 ALA B O 1
ATOM 9596 N N . LEU B 1 194 ? 53.012 15.358 12.946 1.00 31.53 193 LEU B N 1
ATOM 9597 C CA . LEU B 1 194 ? 53.584 14.838 14.183 1.00 32.63 193 LEU B CA 1
ATOM 9598 C C . LEU B 1 194 ? 53.291 13.344 14.285 1.00 39.34 193 LEU B C 1
ATOM 9599 O O . LEU B 1 194 ? 52.427 12.823 13.564 1.00 30.60 193 LEU B O 1
ATOM 9615 N N . ASP B 1 195 ? 54.021 12.644 15.153 1.00 32.55 194 ASP B N 1
ATOM 9616 C CA . ASP B 1 195 ? 54.024 11.186 15.078 1.00 32.82 194 ASP B CA 1
ATOM 9617 C C . ASP B 1 195 ? 52.643 10.573 15.279 1.00 31.00 194 ASP B C 1
ATOM 9618 O O . ASP B 1 195 ? 52.336 9.562 14.658 1.00 35.50 194 ASP B O 1
ATOM 9627 N N . ASN B 1 196 ? 51.808 11.179 16.110 1.00 29.84 195 ASN B N 1
ATOM 9628 C CA . ASN B 1 196 ? 50.508 10.597 16.393 1.00 29.23 195 ASN B CA 1
ATOM 9629 C C . ASN B 1 196 ? 49.507 10.721 15.240 1.00 32.67 195 ASN B C 1
ATOM 9630 O O . ASN B 1 196 ? 48.412 10.173 15.323 1.00 28.76 195 ASN B O 1
ATOM 9641 N N . GLU B 1 197 ? 49.880 11.425 14.172 1.00 29.92 196 GLU B N 1
ATOM 9642 C CA . GLU B 1 197 ? 48.994 11.565 13.004 1.00 31.30 196 GLU B CA 1
ATOM 9643 C C . GLU B 1 197 ? 49.202 10.454 11.983 1.00 31.11 196 GLU B C 1
ATOM 9644 O O . GLU B 1 197 ? 48.446 10.359 10.993 1.00 34.30 196 GLU B O 1
ATOM 9656 N N . ARG B 1 198 ? 50.228 9.626 12.217 1.00 32.24 197 ARG B N 1
ATOM 9657 C CA . ARG B 1 198 ? 50.714 8.674 11.223 1.00 34.70 197 ARG B CA 1
ATOM 9658 C C . ARG B 1 198 ? 50.561 7.224 11.687 1.00 35.00 197 ARG B C 1
ATOM 9659 O O . ARG B 1 198 ? 50.506 6.949 12.882 1.00 35.41 197 ARG B O 1
ATOM 9680 N N . PRO B 1 199 ? 50.467 6.292 10.742 1.00 35.82 198 PRO B N 1
ATOM 9681 C CA . PRO B 1 199 ? 50.443 6.448 9.280 1.00 36.70 198 PRO B CA 1
ATOM 9682 C C . PRO B 1 199 ? 49.011 6.559 8.729 1.00 36.33 198 PRO B C 1
ATOM 9683 O O . PRO B 1 199 ? 48.050 6.334 9.456 1.00 37.03 198 PRO B O 1
ATOM 9694 N N . ALA B 1 200 ? 48.889 6.908 7.453 1.00 40.84 199 ALA B N 1
ATOM 9695 C CA . ALA B 1 200 ? 47.614 6.852 6.761 1.00 37.47 199 ALA B CA 1
ATOM 9696 C C . ALA B 1 200 ? 47.154 5.406 6.722 1.00 38.57 199 ALA B C 1
ATOM 9697 O O . ALA B 1 200 ? 47.937 4.535 6.410 1.00 40.23 199 ALA B O 1
ATOM 9704 N N . HIS B 1 201 ? 45.892 5.160 7.045 1.00 39.89 200 HIS B N 1
ATOM 9705 C CA . HIS B 1 201 ? 45.356 3.801 7.029 1.00 41.45 200 HIS B CA 1
ATOM 9706 C C . HIS B 1 201 ? 43.848 3.852 6.854 1.00 39.34 200 HIS B C 1
ATOM 9707 O O . HIS B 1 201 ? 43.211 4.870 7.126 1.00 40.26 200 HIS B O 1
ATOM 9721 N N . VAL B 1 202 ? 43.271 2.745 6.401 1.00 40.69 201 VAL B N 1
ATOM 9722 C CA . VAL B 1 202 ? 41.846 2.728 6.123 1.00 44.30 201 VAL B CA 1
ATOM 9723 C C . VAL B 1 202 ? 41.018 2.252 7.304 1.00 41.01 201 VAL B C 1
ATOM 9724 O O . VAL B 1 202 ? 41.315 1.221 7.907 1.00 43.59 201 VAL B O 1
ATOM 9737 N N . VAL B 1 203 ? 39.968 3.008 7.596 1.00 39.07 202 VAL B N 1
ATOM 9738 C CA . VAL B 1 203 ? 38.997 2.678 8.626 1.00 42.61 202 VAL B CA 1
ATOM 9739 C C . VAL B 1 203 ? 37.583 2.769 8.045 1.00 51.05 202 VAL B C 1
ATOM 9740 O O . VAL B 1 203 ? 37.267 3.728 7.339 1.00 41.84 202 VAL B O 1
ATOM 9753 N N . ASP B 1 204 ? 36.739 1.783 8.346 1.00 44.58 203 ASP B N 1
ATOM 9754 C CA . ASP B 1 204 ? 35.335 1.806 7.926 1.00 41.19 203 ASP B CA 1
ATOM 9755 C C . ASP B 1 204 ? 34.506 2.528 8.982 1.00 50.35 203 ASP B C 1
ATOM 9756 O O . ASP B 1 204 ? 34.429 2.088 10.129 1.00 52.45 203 ASP B O 1
ATOM 9765 N N . VAL B 1 205 ? 33.910 3.653 8.595 1.00 45.71 204 VAL B N 1
ATOM 9766 C CA . VAL B 1 205 ? 33.149 4.484 9.518 1.00 37.63 204 VAL B CA 1
ATOM 9767 C C . VAL B 1 205 ? 31.691 4.505 9.082 1.00 41.43 204 VAL B C 1
ATOM 9768 O O . VAL B 1 205 ? 31.392 4.956 7.977 1.00 42.86 204 VAL B O 1
ATOM 9781 N N . PRO B 1 206 ? 30.780 3.991 9.924 1.00 45.21 205 PRO B N 1
ATOM 9782 C CA . PRO B 1 206 ? 29.363 3.996 9.529 1.00 51.21 205 PRO B CA 1
ATOM 9783 C C . PRO B 1 206 ? 28.805 5.402 9.378 1.00 43.78 205 PRO B C 1
ATOM 9784 O O . PRO B 1 206 ? 29.382 6.350 9.918 1.00 40.21 205 PRO B O 1
ATOM 9795 N N . ALA B 1 207 ? 27.685 5.522 8.672 1.00 50.93 206 ALA B N 1
ATOM 9796 C CA . ALA B 1 207 ? 27.008 6.803 8.506 1.00 42.59 206 ALA B CA 1
ATOM 9797 C C . ALA B 1 207 ? 26.681 7.457 9.846 1.00 46.08 206 ALA B C 1
ATOM 9798 O O . ALA B 1 207 ? 26.299 6.794 10.818 1.00 45.51 206 ALA B O 1
ATOM 9805 N N . PHE B 1 208 ? 26.863 8.771 9.891 1.00 41.31 207 PHE B N 1
ATOM 9806 C CA . PHE B 1 208 ? 26.500 9.567 11.050 1.00 39.70 207 PHE B CA 1
ATOM 9807 C C . PHE B 1 208 ? 26.267 11.006 10.604 1.00 35.68 207 PHE B C 1
ATOM 9808 O O . PHE B 1 208 ? 26.600 11.370 9.476 1.00 39.07 207 PHE B O 1
ATOM 9825 N N . ARG B 1 209 ? 25.672 11.805 11.481 1.00 36.03 208 ARG B N 1
ATOM 9826 C CA . ARG B 1 209 ? 25.522 13.237 11.237 1.00 38.19 208 ARG B CA 1
ATOM 9827 C C . ARG B 1 209 ? 26.421 14.022 12.173 1.00 32.04 208 ARG B C 1
ATOM 9828 O O . ARG B 1 209 ? 26.704 13.594 13.288 1.00 32.32 208 ARG B O 1
ATOM 9849 N N . ILE B 1 210 ? 26.866 15.185 11.722 1.00 32.67 209 ILE B N 1
ATOM 9850 C CA . ILE B 1 210 ? 27.706 16.040 12.539 1.00 30.56 209 ILE B CA 1
ATOM 9851 C C . ILE B 1 210 ? 27.180 17.464 12.459 1.00 29.36 209 ILE B C 1
ATOM 9852 O O . ILE B 1 210 ? 26.532 17.833 11.488 1.00 33.15 209 ILE B O 1
ATOM 9868 N N . GLY B 1 211 ? 27.419 18.249 13.501 1.00 31.35 210 GLY B N 1
ATOM 9869 C CA . GLY B 1 211 ? 26.944 19.627 13.510 1.00 30.85 210 GLY B CA 1
ATOM 9870 C C . GLY B 1 211 ? 27.550 20.457 12.390 1.00 30.68 210 GLY B C 1
ATOM 9871 O O . GLY B 1 211 ? 28.752 20.373 12.108 1.00 33.19 210 GLY B O 1
ATOM 9875 N N . ARG B 1 212 ? 26.731 21.288 11.752 1.00 31.54 211 ARG B N 1
ATOM 9876 C CA . ARG B 1 212 ? 27.225 22.194 10.717 1.00 30.74 211 ARG B CA 1
ATOM 9877 C C . ARG B 1 212 ? 28.196 23.216 11.308 1.00 32.83 211 ARG B C 1
ATOM 9878 O O . ARG B 1 212 ? 29.195 23.583 10.681 1.00 34.41 211 ARG B O 1
ATOM 9899 N N . VAL B 1 213 ? 27.879 23.670 12.515 1.00 30.69 212 VAL B N 1
ATOM 9900 C CA . VAL B 1 213 ? 28.731 24.619 13.225 1.00 28.97 212 VAL B CA 1
ATOM 9901 C C . VAL B 1 213 ? 28.819 24.227 14.679 1.00 28.95 212 VAL B C 1
ATOM 9902 O O . VAL B 1 213 ? 28.017 23.446 15.169 1.00 29.92 212 VAL B O 1
ATOM 9915 N N . PRO B 1 214 ? 29.816 24.767 15.383 1.00 26.60 213 PRO B N 1
ATOM 9916 C CA . PRO B 1 214 ? 29.879 24.531 16.820 1.00 24.28 213 PRO B CA 1
ATOM 9917 C C . PRO B 1 214 ? 28.658 25.027 17.583 1.00 26.51 213 PRO B C 1
ATOM 9918 O O . PRO B 1 214 ? 27.895 25.882 17.119 1.00 29.70 213 PRO B O 1
ATOM 9929 N N . VAL B 1 215 ? 28.517 24.481 18.789 1.00 24.42 214 VAL B N 1
ATOM 9930 C CA . VAL B 1 215 ? 27.499 24.906 19.725 1.00 26.69 214 VAL B CA 1
ATOM 9931 C C . VAL B 1 215 ? 27.782 26.349 20.140 1.00 24.45 214 VAL B C 1
ATOM 9932 O O . VAL B 1 215 ? 28.935 26.705 20.437 1.00 25.83 214 VAL B O 1
ATOM 9945 N N . THR B 1 216 ? 26.734 27.174 20.172 1.00 25.65 215 THR B N 1
ATOM 9946 C CA . THR B 1 216 ? 26.883 28.600 20.455 1.00 25.64 215 THR B CA 1
ATOM 9947 C C . THR B 1 216 ? 26.630 28.968 21.914 1.00 25.09 215 THR B C 1
ATOM 9948 O O . THR B 1 216 ? 26.073 28.190 22.695 1.00 25.30 215 THR B O 1
ATOM 9959 N N . ASN B 1 217 ? 26.985 30.194 22.271 1.00 25.62 216 ASN B N 1
ATOM 9960 C CA . ASN B 1 217 ? 26.696 30.686 23.612 1.00 26.22 216 ASN B CA 1
ATOM 9961 C C . ASN B 1 217 ? 25.180 30.711 23.924 1.00 26.09 216 ASN B C 1
ATOM 9962 O O . ASN B 1 217 ? 24.766 30.384 25.033 1.00 28.07 216 ASN B O 1
ATOM 9973 N N . ALA B 1 218 ? 24.356 31.084 22.957 1.00 27.05 217 ALA B N 1
ATOM 9974 C CA . ALA B 1 218 ? 22.926 31.154 23.215 1.00 28.07 217 ALA B CA 1
ATOM 9975 C C . ALA B 1 218 ? 22.388 29.759 23.453 1.00 31.01 217 ALA B C 1
ATOM 9976 O O . ALA B 1 218 ? 21.524 29.547 24.309 1.00 31.86 217 ALA B O 1
ATOM 9983 N N . GLU B 1 219 ? 22.887 28.799 22.684 1.00 30.36 218 GLU B N 1
ATOM 9984 C CA . GLU B 1 219 ? 22.482 27.412 22.897 1.00 26.42 218 GLU B CA 1
ATOM 9985 C C . GLU B 1 219 ? 22.897 26.922 24.283 1.00 25.60 218 GLU B C 1
ATOM 9986 O O . GLU B 1 219 ? 22.145 26.203 24.969 1.00 31.06 218 GLU B O 1
ATOM 9998 N N . TRP B 1 220 ? 24.097 27.303 24.701 1.00 27.05 219 TRP B N 1
ATOM 9999 C CA . TRP B 1 220 ? 24.588 26.888 26.015 1.00 22.72 219 TRP B CA 1
ATOM 10000 C C . TRP B 1 220 ? 23.746 27.526 27.127 1.00 25.14 219 TRP B C 1
ATOM 10001 O O . TRP B 1 220 ? 23.445 26.886 28.152 1.00 25.49 219 TRP B O 1
ATOM 10022 N N . ARG B 1 221 ? 23.373 28.790 26.937 1.00 24.87 220 ARG B N 1
ATOM 10023 C CA . ARG B 1 221 ? 22.530 29.459 27.919 1.00 27.59 220 ARG B CA 1
ATOM 10024 C C . ARG B 1 221 ? 21.178 28.746 28.056 1.00 29.49 220 ARG B C 1
ATOM 10025 O O . ARG B 1 221 ? 20.601 28.663 29.158 1.00 30.51 220 ARG B O 1
ATOM 10046 N N . ALA B 1 222 ? 20.658 28.231 26.943 1.00 30.11 221 ALA B N 1
ATOM 10047 C CA . ALA B 1 222 ? 19.389 27.513 26.989 1.00 30.32 221 ALA B CA 1
ATOM 10048 C C . ALA B 1 222 ? 19.540 26.226 27.825 1.00 29.11 221 ALA B C 1
ATOM 10049 O O . ALA B 1 222 ? 18.644 25.859 28.600 1.00 33.10 221 ALA B O 1
ATOM 10056 N N . PHE B 1 223 ? 20.672 25.550 27.658 1.00 27.50 222 PHE B N 1
ATOM 10057 C CA . PHE B 1 223 ? 21.001 24.358 28.441 1.00 26.79 222 PHE B CA 1
ATOM 10058 C C . PHE B 1 223 ? 21.031 24.708 29.949 1.00 27.96 222 PHE B C 1
ATOM 10059 O O . PHE B 1 223 ? 20.444 24.020 30.785 1.00 29.84 222 PHE B O 1
ATOM 10076 N N . ILE B 1 224 ? 21.715 25.793 30.295 1.00 27.26 223 ILE B N 1
ATOM 10077 C CA . ILE B 1 224 ? 21.737 26.271 31.680 1.00 26.25 223 ILE B CA 1
ATOM 10078 C C . ILE B 1 224 ? 20.335 26.545 32.210 1.00 27.65 223 ILE B C 1
ATOM 10079 O O . ILE B 1 224 ? 19.963 26.096 33.308 1.00 29.43 223 ILE B O 1
ATOM 10095 N N . ASP B 1 225 ? 19.568 27.310 31.438 1.00 28.20 224 ASP B N 1
ATOM 10096 C CA . ASP B 1 225 ? 18.246 27.763 31.874 1.00 28.96 224 ASP B CA 1
ATOM 10097 C C . ASP B 1 225 ? 17.262 26.618 31.968 1.00 32.76 224 ASP B C 1
ATOM 10098 O O . ASP B 1 225 ? 16.287 26.709 32.715 1.00 35.99 224 ASP B O 1
ATOM 10107 N N . ASP B 1 226 ? 17.497 25.547 31.219 1.00 31.71 225 ASP B N 1
ATOM 10108 C CA . ASP B 1 226 ? 16.642 24.360 31.301 1.00 31.78 225 ASP B CA 1
ATOM 10109 C C . ASP B 1 226 ? 17.068 23.416 32.430 1.00 33.85 225 ASP B C 1
ATOM 10110 O O . ASP B 1 226 ? 16.494 22.343 32.587 1.00 39.07 225 ASP B O 1
ATOM 10119 N N . GLY B 1 227 ? 18.072 23.817 33.208 1.00 30.38 226 GLY B N 1
ATOM 10120 C CA . GLY B 1 227 ? 18.514 23.054 34.374 1.00 31.58 226 GLY B CA 1
ATOM 10121 C C . GLY B 1 227 ? 19.570 21.996 34.071 1.00 30.57 226 GLY B C 1
ATOM 10122 O O . GLY B 1 227 ? 19.771 21.055 34.839 1.00 31.04 226 GLY B O 1
ATOM 10126 N N . GLY B 1 228 ? 20.269 22.157 32.956 1.00 30.20 227 GLY B N 1
ATOM 10127 C CA . GLY B 1 228 ? 21.194 21.132 32.506 1.00 31.54 227 GLY B CA 1
ATOM 10128 C C . GLY B 1 228 ? 22.289 20.753 33.496 1.00 28.10 227 GLY B C 1
ATOM 10129 O O . GLY B 1 228 ? 22.701 19.588 33.558 1.00 29.85 227 GLY B O 1
ATOM 10133 N N . TYR B 1 229 ? 22.775 21.723 34.268 1.00 26.97 228 TYR B N 1
ATOM 10134 C CA . TYR B 1 229 ? 23.821 21.441 35.266 1.00 26.14 228 TYR B CA 1
ATOM 10135 C C . TYR B 1 229 ? 23.246 20.798 36.533 1.00 29.07 228 TYR B C 1
ATOM 10136 O O . TYR B 1 229 ? 23.997 20.353 37.398 1.00 31.44 228 TYR B O 1
ATOM 10154 N N . ARG B 1 230 ? 21.916 20.737 36.625 1.00 29.12 229 ARG B N 1
ATOM 10155 C CA . ARG B 1 230 ? 21.258 20.220 37.819 1.00 29.56 229 ARG B CA 1
ATOM 10156 C C . ARG B 1 230 ? 20.573 18.877 37.579 1.00 34.10 229 ARG B C 1
ATOM 10157 O O . ARG B 1 230 ? 19.963 18.323 38.485 1.00 37.46 229 ARG B O 1
ATOM 10178 N N . GLN B 1 231 ? 20.679 18.358 36.360 1.00 30.32 230 GLN B N 1
ATOM 10179 C CA . GLN B 1 231 ? 19.969 17.144 35.966 1.00 30.15 230 GLN B CA 1
ATOM 10180 C C . GLN B 1 231 ? 20.962 16.021 35.679 1.00 33.60 230 GLN B C 1
ATOM 10181 O O . GLN B 1 231 ? 21.632 15.995 34.652 1.00 33.08 230 GLN B O 1
ATOM 10195 N N . ARG B 1 232 ? 21.057 15.111 36.639 1.00 32.73 231 ARG B N 1
ATOM 10196 C CA . ARG B 1 232 ? 21.968 13.977 36.600 1.00 33.18 231 ARG B CA 1
ATOM 10197 C C . ARG B 1 232 ? 21.987 13.207 35.281 1.00 34.57 231 ARG B C 1
ATOM 10198 O O . ARG B 1 232 ? 23.040 12.738 34.855 1.00 32.95 231 ARG B O 1
ATOM 10219 N N . ARG B 1 233 ? 20.827 13.056 34.644 1.00 32.20 232 ARG B N 1
ATOM 10220 C CA . ARG B 1 233 ? 20.696 12.100 33.547 1.00 39.64 232 ARG B CA 1
ATOM 10221 C C . ARG B 1 233 ? 21.544 12.442 32.329 1.00 34.23 232 ARG B C 1
ATOM 10222 O O . ARG B 1 233 ? 21.826 11.562 31.510 1.00 34.58 232 ARG B O 1
ATOM 10243 N N . TRP B 1 234 ? 21.981 13.695 32.216 1.00 31.87 233 TRP B N 1
ATOM 10244 C CA . TRP B 1 234 ? 22.787 14.085 31.062 1.00 30.77 233 TRP B CA 1
ATOM 10245 C C . TRP B 1 234 ? 24.261 13.793 31.243 1.00 29.24 233 TRP B C 1
ATOM 10246 O O . TRP B 1 234 ? 25.005 13.790 30.271 1.00 31.62 233 TRP B O 1
ATOM 10267 N N . TRP B 1 235 ? 24.684 13.557 32.485 1.00 28.58 234 TRP B N 1
ATOM 10268 C CA . TRP B 1 235 ? 26.108 13.495 32.815 1.00 28.44 234 TRP B CA 1
ATOM 10269 C C . TRP B 1 235 ? 26.595 12.056 32.965 1.00 29.26 234 TRP B C 1
ATOM 10270 O O . TRP B 1 235 ? 25.826 11.169 33.358 1.00 30.60 234 TRP B O 1
ATOM 10291 N N . SER B 1 236 ? 27.870 11.819 32.654 1.00 28.59 235 SER B N 1
ATOM 10292 C CA . SER B 1 236 ? 28.477 10.537 32.985 1.00 27.39 235 SER B CA 1
ATOM 10293 C C . SER B 1 236 ? 28.714 10.478 34.488 1.00 27.25 235 SER B C 1
ATOM 10294 O O . SER B 1 236 ? 28.627 11.499 35.156 1.00 30.22 235 SER B O 1
ATOM 10302 N N . ASP B 1 237 ? 28.988 9.287 35.028 1.00 28.66 236 ASP B N 1
ATOM 10303 C CA . ASP B 1 237 ? 29.274 9.147 36.459 1.00 28.44 236 ASP B CA 1
ATOM 10304 C C . ASP B 1 237 ? 30.466 10.037 36.827 1.00 28.77 236 ASP B C 1
ATOM 10305 O O . ASP B 1 237 ? 30.426 10.765 37.819 1.00 31.20 236 ASP B O 1
ATOM 10314 N N . ALA B 1 238 ? 31.526 9.965 36.020 1.00 30.82 237 ALA B N 1
ATOM 10315 C CA . ALA B 1 238 ? 32.727 10.754 36.281 1.00 30.10 237 ALA B CA 1
ATOM 10316 C C . ALA B 1 238 ? 32.425 12.241 36.149 1.00 27.51 237 ALA B C 1
ATOM 10317 O O . ALA B 1 238 ? 32.933 13.055 36.926 1.00 26.98 237 ALA B O 1
ATOM 10324 N N . GLY B 1 239 ? 31.609 12.599 35.154 1.00 24.70 238 GLY B N 1
ATOM 10325 C CA . GLY B 1 239 ? 31.283 13.987 34.885 1.00 24.01 238 GLY B CA 1
ATOM 10326 C C . GLY B 1 239 ? 30.446 14.596 35.986 1.00 24.34 238 GLY B C 1
ATOM 10327 O O . GLY B 1 239 ? 30.693 15.735 36.397 1.00 23.61 238 GLY B O 1
ATOM 10331 N N . TRP B 1 240 ? 29.474 13.837 36.480 1.00 26.18 239 TRP B N 1
ATOM 10332 C CA . TRP B 1 240 ? 28.623 14.323 37.570 1.00 24.12 239 TRP B CA 1
ATOM 10333 C C . TRP B 1 240 ? 29.445 14.495 38.841 1.00 26.74 239 TRP B C 1
ATOM 10334 O O . TRP B 1 240 ? 29.262 15.454 39.581 1.00 25.69 239 TRP B O 1
ATOM 10355 N N . ALA B 1 241 ? 30.374 13.573 39.070 1.00 26.01 240 ALA B N 1
ATOM 10356 C CA . ALA B 1 241 ? 31.217 13.641 40.249 1.00 25.71 240 ALA B CA 1
ATOM 10357 C C . ALA B 1 241 ? 32.120 14.875 40.194 1.00 25.56 240 ALA B C 1
ATOM 10358 O O . ALA B 1 241 ? 32.316 15.545 41.214 1.00 26.13 240 ALA B O 1
ATOM 10365 N N . TYR B 1 242 ? 32.655 15.195 39.012 1.00 23.74 241 TYR B N 1
ATOM 10366 C CA . TYR B 1 242 ? 33.488 16.378 38.864 1.00 24.15 241 TYR B CA 1
ATOM 10367 C C . TYR B 1 242 ? 32.658 17.660 38.931 1.00 25.45 241 TYR B C 1
ATOM 10368 O O . TYR B 1 242 ? 33.092 18.634 39.553 1.00 25.06 241 TYR B O 1
ATOM 10386 N N . ARG B 1 243 ? 31.481 17.674 38.304 1.00 22.57 242 ARG B N 1
ATOM 10387 C CA . ARG B 1 243 ? 30.585 18.808 38.414 1.00 25.18 242 ARG B CA 1
ATOM 10388 C C . ARG B 1 243 ? 30.321 19.108 39.877 1.00 24.76 242 ARG B C 1
ATOM 10389 O O . ARG B 1 243 ? 30.314 20.269 40.286 1.00 24.80 242 ARG B O 1
ATOM 10410 N N . CYS B 1 244 ? 30.098 18.053 40.648 1.00 25.12 243 CYS B N 1
ATOM 10411 C CA . CYS B 1 244 ? 29.856 18.164 42.070 1.00 23.49 243 CYS B CA 1
ATOM 10412 C C . CYS B 1 244 ? 31.079 18.778 42.776 1.00 26.10 243 CYS B C 1
ATOM 10413 O O . CYS B 1 244 ? 30.959 19.733 43.576 1.00 24.82 243 CYS B O 1
ATOM 10421 N N . GLU B 1 245 ? 32.255 18.237 42.501 1.00 24.61 244 GLU B N 1
ATOM 10422 C CA . GLU B 1 245 ? 33.441 18.677 43.221 1.00 27.66 244 GLU B CA 1
ATOM 10423 C C . GLU B 1 245 ? 33.780 20.142 42.907 1.00 26.76 244 GLU B C 1
ATOM 10424 O O . GLU B 1 245 ? 34.060 20.930 43.820 1.00 27.90 244 GLU B O 1
ATOM 10436 N N . ALA B 1 246 ? 33.749 20.489 41.627 1.00 24.32 245 ALA B N 1
ATOM 10437 C CA . ALA B 1 246 ? 34.181 21.818 41.215 1.00 25.28 245 ALA B CA 1
ATOM 10438 C C . ALA B 1 246 ? 33.048 22.831 41.275 1.00 29.30 245 ALA B C 1
ATOM 10439 O O . ALA B 1 246 ? 33.284 24.030 41.102 1.00 29.33 245 ALA B O 1
ATOM 10446 N N . GLY B 1 247 ? 31.821 22.360 41.488 1.00 26.19 246 GLY B N 1
ATOM 10447 C CA . GLY B 1 247 ? 30.656 23.250 41.499 1.00 24.17 246 GLY B CA 1
ATOM 10448 C C . GLY B 1 247 ? 30.420 23.941 40.156 1.00 26.45 246 GLY B C 1
ATOM 10449 O O . GLY B 1 247 ? 30.134 25.142 40.093 1.00 27.88 246 GLY B O 1
ATOM 10453 N N . LEU B 1 248 ? 30.529 23.184 39.068 1.00 24.19 247 LEU B N 1
ATOM 10454 C CA . LEU B 1 248 ? 30.298 23.753 37.754 1.00 23.20 247 LEU B CA 1
ATOM 10455 C C . LEU B 1 248 ? 28.855 24.167 37.585 1.00 25.95 247 LEU B C 1
ATOM 10456 O O . LEU B 1 248 ? 27.934 23.389 37.870 1.00 25.94 247 LEU B O 1
ATOM 10472 N N . THR B 1 249 ? 28.663 25.406 37.121 1.00 25.41 248 THR B N 1
ATOM 10473 C CA . THR B 1 249 ? 27.333 25.923 36.818 1.00 23.01 248 THR B CA 1
ATOM 10474 C C . THR B 1 249 ? 27.227 26.646 35.475 1.00 22.80 248 THR B C 1
ATOM 10475 O O . THR B 1 249 ? 26.125 26.991 35.055 1.00 24.15 248 THR B O 1
ATOM 10486 N N . ALA B 1 250 ? 28.353 26.899 34.825 1.00 21.60 249 ALA B N 1
ATOM 10487 C CA . ALA B 1 250 ? 28.390 27.626 33.552 1.00 22.66 249 ALA B CA 1
ATOM 10488 C C . ALA B 1 250 ? 29.797 27.478 33.016 1.00 21.48 249 ALA B C 1
ATOM 10489 O O . ALA B 1 250 ? 30.672 27.041 33.750 1.00 22.44 249 ALA B O 1
ATOM 10496 N N . PRO B 1 251 ? 30.023 27.832 31.739 1.00 20.59 250 PRO B N 1
ATOM 10497 C CA . PRO B 1 251 ? 31.403 27.864 31.241 1.00 21.00 250 PRO B CA 1
ATOM 10498 C C . PRO B 1 251 ? 32.295 28.786 32.074 1.00 24.32 250 PRO B C 1
ATOM 10499 O O . PRO B 1 251 ? 31.810 29.711 32.749 1.00 22.59 250 PRO B O 1
ATOM 10510 N N . GLN B 1 252 ? 33.591 28.520 32.069 1.00 20.58 251 GLN B N 1
ATOM 10511 C CA . GLN B 1 252 ? 34.480 29.405 32.776 1.00 21.34 251 GLN B CA 1
ATOM 10512 C C . GLN B 1 252 ? 34.401 30.780 32.102 1.00 23.30 251 GLN B C 1
ATOM 10513 O O . GLN B 1 252 ? 34.150 30.893 30.897 1.00 24.48 251 GLN B O 1
ATOM 10527 N N . PHE B 1 253 ? 34.604 31.802 32.928 1.00 22.66 252 PHE B N 1
ATOM 10528 C CA . PHE B 1 253 ? 34.678 33.209 32.516 1.00 21.67 252 PHE B CA 1
ATOM 10529 C C . PHE B 1 253 ? 33.300 33.847 32.257 1.00 23.00 252 PHE B C 1
ATOM 10530 O O . PHE B 1 253 ? 33.231 35.052 32.003 1.00 23.62 252 PHE B O 1
ATOM 10547 N N . TRP B 1 254 ? 32.214 33.084 32.391 1.00 22.50 253 TRP B N 1
ATOM 10548 C CA . TRP B 1 254 ? 30.856 33.659 32.388 1.00 23.19 253 TRP B CA 1
ATOM 10549 C C . TRP B 1 254 ? 30.555 34.178 33.802 1.00 24.67 253 TRP B C 1
ATOM 10550 O O . TRP B 1 254 ? 30.745 33.447 34.793 1.00 24.66 253 TRP B O 1
ATOM 10571 N N . ASN B 1 255 ? 30.121 35.434 33.891 1.00 26.38 254 ASN B N 1
ATOM 10572 C CA . ASN B 1 255 ? 29.926 36.116 35.157 1.00 24.06 254 ASN B CA 1
ATOM 10573 C C . ASN B 1 255 ? 28.463 36.212 35.544 1.00 24.51 254 ASN B C 1
ATOM 10574 O O . ASN B 1 255 ? 27.585 36.169 34.694 1.00 26.49 254 ASN B O 1
ATOM 10585 N N . PRO B 1 256 ? 28.182 36.390 36.843 1.00 26.58 255 PRO B N 1
ATOM 10586 C CA . PRO B 1 256 ? 26.782 36.453 37.284 1.00 25.18 255 PRO B CA 1
ATOM 10587 C C . PRO B 1 256 ? 25.974 37.611 36.718 1.00 26.10 255 PRO B C 1
ATOM 10588 O O . PRO B 1 256 ? 24.752 37.564 36.729 1.00 30.74 255 PRO B O 1
ATOM 10599 N N . ASP B 1 257 ? 26.652 38.671 36.299 1.00 26.50 256 ASP B N 1
ATOM 10600 C CA . ASP B 1 257 ? 25.972 39.830 35.790 1.00 27.41 256 ASP B CA 1
ATOM 10601 C C . ASP B 1 257 ? 25.676 39.745 34.296 1.00 27.36 256 ASP B C 1
ATOM 10602 O O . ASP B 1 257 ? 25.249 40.732 33.710 1.00 31.62 256 ASP B O 1
ATOM 10611 N N . GLY B 1 258 ? 25.889 38.582 33.692 1.00 29.49 257 GLY B N 1
ATOM 10612 C CA . GLY B 1 258 ? 25.495 38.379 32.302 1.00 34.08 257 GLY B CA 1
ATOM 10613 C C . GLY B 1 258 ? 26.609 38.684 31.323 1.00 38.21 257 GLY B C 1
ATOM 10614 O O . GLY B 1 258 ? 26.423 38.584 30.118 1.00 44.95 257 GLY B O 1
ATOM 10618 N N . THR B 1 259 ? 27.776 39.028 31.843 1.00 27.40 258 THR B N 1
ATOM 10619 C CA . THR B 1 259 ? 28.950 39.273 30.998 1.00 26.24 258 THR B CA 1
ATOM 10620 C C . THR B 1 259 ? 29.867 38.065 30.994 1.00 25.36 258 THR B C 1
ATOM 10621 O O . THR B 1 259 ? 29.610 37.080 31.706 1.00 25.35 258 THR B O 1
ATOM 10632 N N . ARG B 1 260 ? 30.903 38.114 30.153 1.00 24.96 259 ARG B N 1
ATOM 10633 C CA . ARG B 1 260 ? 32.058 37.220 30.264 1.00 24.36 259 ARG B CA 1
ATOM 10634 C C . ARG B 1 260 ? 33.327 38.055 30.333 1.00 25.12 259 ARG B C 1
ATOM 10635 O O . ARG B 1 260 ? 33.338 39.233 29.949 1.00 28.97 259 ARG B O 1
ATOM 10656 N N . THR B 1 261 ? 34.407 37.458 30.838 1.00 26.26 260 THR B N 1
ATOM 10657 C CA . THR B 1 261 ? 35.690 38.161 30.893 1.00 25.66 260 THR B CA 1
ATOM 10658 C C . THR B 1 261 ? 36.725 37.412 30.051 1.00 25.05 260 THR B C 1
ATOM 10659 O O . THR B 1 261 ? 36.984 36.216 30.247 1.00 24.34 260 THR B O 1
ATOM 10670 N N . ARG B 1 262 ? 37.272 38.132 29.075 1.00 25.68 261 ARG B N 1
ATOM 10671 C CA . ARG B 1 262 ? 38.085 37.533 28.008 1.00 25.09 261 ARG B CA 1
ATOM 10672 C C . ARG B 1 262 ? 39.378 38.313 27.912 1.00 27.94 261 ARG B C 1
ATOM 10673 O O . ARG B 1 262 ? 39.364 39.493 27.571 1.00 28.67 261 ARG B O 1
ATOM 10694 N N . PHE B 1 263 ? 40.493 37.677 28.264 1.00 26.68 262 PHE B N 1
ATOM 10695 C CA . PHE B 1 263 ? 41.766 38.404 28.349 1.00 27.28 262 PHE B CA 1
ATOM 10696 C C . PHE B 1 263 ? 41.592 39.689 29.156 1.00 28.70 262 PHE B C 1
ATOM 10697 O O . PHE B 1 263 ? 42.199 40.728 28.881 1.00 30.09 262 PHE B O 1
ATOM 10714 N N . GLY B 1 264 ? 40.746 39.585 30.171 1.00 28.16 263 GLY B N 1
ATOM 10715 C CA . GLY B 1 264 ? 40.567 40.673 31.125 1.00 29.26 263 GLY B CA 1
ATOM 10716 C C . GLY B 1 264 ? 39.540 41.706 30.678 1.00 35.23 263 GLY B C 1
ATOM 10717 O O . GLY B 1 264 ? 39.221 42.625 31.430 1.00 36.67 263 GLY B O 1
ATOM 10721 N N . HIS B 1 265 ? 39.050 41.563 29.448 1.00 31.53 264 HIS B N 1
ATOM 10722 C CA . HIS B 1 265 ? 37.982 42.410 28.921 1.00 29.25 264 HIS B CA 1
ATOM 10723 C C . HIS B 1 265 ? 36.630 41.889 29.330 1.00 28.47 264 HIS B C 1
ATOM 10724 O O . HIS B 1 265 ? 36.271 40.759 29.014 1.00 27.46 264 HIS B O 1
ATOM 10738 N N . VAL B 1 266 ? 35.862 42.731 30.015 1.00 30.24 265 VAL B N 1
ATOM 10739 C CA . VAL B 1 266 ? 34.496 42.380 30.404 1.00 28.46 265 VAL B CA 1
ATOM 10740 C C . VAL B 1 266 ? 33.559 42.778 29.279 1.00 28.59 265 VAL B C 1
ATOM 10741 O O . VAL B 1 266 ? 33.564 43.922 28.825 1.00 31.35 265 VAL B O 1
ATOM 10754 N N . GLU B 1 267 ? 32.795 41.808 28.802 1.00 30.56 266 GLU B N 1
ATOM 10755 C CA . GLU B 1 267 ? 31.956 42.009 27.619 1.00 30.47 266 GLU B CA 1
ATOM 10756 C C . GLU B 1 267 ? 30.625 41.296 27.724 1.00 27.20 266 GLU B C 1
ATOM 10757 O O . GLU B 1 267 ? 30.492 40.241 28.316 1.00 29.24 266 GLU B O 1
ATOM 10769 N N . ASP B 1 268 ? 29.630 41.873 27.074 1.00 30.54 267 ASP B N 1
ATOM 10770 C CA . ASP B 1 268 ? 28.359 41.192 26.929 1.00 33.15 267 ASP B CA 1
ATOM 10771 C C . ASP B 1 268 ? 28.614 39.894 26.153 1.00 33.84 267 ASP B C 1
ATOM 10772 O O . ASP B 1 268 ? 29.442 39.877 25.247 1.00 36.34 267 ASP B O 1
ATOM 10781 N N . ILE B 1 269 ? 27.936 38.808 26.506 1.00 31.75 268 ILE B N 1
ATOM 10782 C CA . ILE B 1 269 ? 28.228 37.525 25.870 1.00 30.35 268 ILE B CA 1
ATOM 10783 C C . ILE B 1 269 ? 27.556 37.446 24.503 1.00 33.81 268 ILE B C 1
ATOM 10784 O O . ILE B 1 269 ? 26.320 37.541 24.410 1.00 36.43 268 ILE B O 1
ATOM 10800 N N . PRO B 1 270 ? 28.354 37.304 23.430 1.00 32.54 269 PRO B N 1
ATOM 10801 C CA . PRO B 1 270 ? 27.693 37.311 22.119 1.00 35.73 269 PRO B CA 1
ATOM 10802 C C . PRO B 1 270 ? 26.961 35.990 21.885 1.00 30.53 269 PRO B C 1
ATOM 10803 O O . PRO B 1 270 ? 27.536 34.932 22.071 1.00 28.41 269 PRO B O 1
ATOM 10814 N N . PRO B 1 271 ? 25.705 36.056 21.447 1.00 31.74 270 PRO B N 1
ATOM 10815 C CA . PRO B 1 271 ? 24.928 34.816 21.409 1.00 29.88 270 PRO B CA 1
ATOM 10816 C C . PRO B 1 271 ? 25.388 33.817 20.354 1.00 30.17 270 PRO B C 1
ATOM 10817 O O . PRO B 1 271 ? 25.230 32.615 20.561 1.00 31.12 270 PRO B O 1
ATOM 10828 N N . ASP B 1 272 ? 25.894 34.311 19.225 1.00 30.44 271 ASP B N 1
ATOM 10829 C CA . ASP B 1 272 ? 26.150 33.445 18.064 1.00 33.49 271 ASP B CA 1
ATOM 10830 C C . ASP B 1 272 ? 27.588 32.964 17.966 1.00 37.47 271 ASP B C 1
ATOM 10831 O O . ASP B 1 272 ? 27.952 32.272 17.024 1.00 35.83 271 ASP B O 1
ATOM 10840 N N . GLU B 1 273 ? 28.389 33.325 18.959 1.00 31.88 272 GLU B N 1
ATOM 10841 C CA A GLU B 1 273 ? 29.768 32.860 19.064 0.48 31.94 272 GLU B CA 1
ATOM 10842 C CA B GLU B 1 273 ? 29.764 32.865 19.052 0.52 32.04 272 GLU B CA 1
ATOM 10843 C C . GLU B 1 273 ? 29.806 31.450 19.623 1.00 28.77 272 GLU B C 1
ATOM 10844 O O . GLU B 1 273 ? 29.036 31.120 20.524 1.00 27.78 272 GLU B O 1
ATOM 10867 N N . PRO B 1 274 ? 30.715 30.598 19.102 1.00 25.56 273 PRO B N 1
ATOM 10868 C CA . PRO B 1 274 ? 30.880 29.275 19.706 1.00 24.89 273 PRO B CA 1
ATOM 10869 C C . PRO B 1 274 ? 31.117 29.344 21.203 1.00 24.49 273 PRO B C 1
ATOM 10870 O O . PRO B 1 274 ? 31.934 30.158 21.629 1.00 26.23 273 PRO B O 1
ATOM 10881 N N . VAL B 1 275 ? 30.467 28.489 21.977 1.00 25.49 274 VAL B N 1
ATOM 10882 C CA . VAL B 1 275 ? 30.791 28.406 23.389 1.00 24.24 274 VAL B CA 1
ATOM 10883 C C . VAL B 1 275 ? 32.248 27.965 23.538 1.00 23.67 274 VAL B C 1
ATOM 10884 O O . VAL B 1 275 ? 32.777 27.194 22.721 1.00 24.11 274 VAL B O 1
ATOM 10897 N N . GLN B 1 276 ? 32.884 28.445 24.604 1.00 22.23 275 GLN B N 1
ATOM 10898 C CA . GLN B 1 276 ? 34.297 28.203 24.843 1.00 22.94 275 GLN B CA 1
ATOM 10899 C C . GLN B 1 276 ? 34.489 28.013 26.324 1.00 22.45 275 GLN B C 1
ATOM 10900 O O . GLN B 1 276 ? 33.695 28.537 27.124 1.00 22.82 275 GLN B O 1
ATOM 10914 N N . HIS B 1 277 ? 35.537 27.275 26.687 1.00 21.06 276 HIS B N 1
ATOM 10915 C CA . HIS B 1 277 ? 35.921 27.065 28.082 1.00 22.32 276 HIS B CA 1
ATOM 10916 C C . HIS B 1 277 ? 34.898 26.226 28.820 1.00 23.45 276 HIS B C 1
ATOM 10917 O O . HIS B 1 277 ? 34.466 26.569 29.928 1.00 21.48 276 HIS B O 1
ATOM 10931 N N . VAL B 1 278 ? 34.543 25.097 28.205 1.00 21.53 277 VAL B N 1
ATOM 10932 C CA . VAL B 1 278 ? 33.787 24.032 28.867 1.00 21.22 277 VAL B CA 1
ATOM 10933 C C . VAL B 1 278 ? 34.635 22.768 28.922 1.00 22.88 277 VAL B C 1
ATOM 10934 O O . VAL B 1 278 ? 35.439 22.504 28.035 1.00 22.83 277 VAL B O 1
ATOM 10947 N N . THR B 1 279 ? 34.446 22.015 29.990 1.00 21.99 278 THR B N 1
ATOM 10948 C CA . THR B 1 279 ? 35.094 20.723 30.151 1.00 21.20 278 THR B CA 1
ATOM 10949 C C . THR B 1 279 ? 34.500 19.711 29.204 1.00 23.06 278 THR B C 1
ATOM 10950 O O . THR B 1 279 ? 33.416 19.891 28.648 1.00 22.64 278 THR B O 1
ATOM 10961 N N . TYR B 1 280 ? 35.225 18.619 29.037 1.00 20.51 279 TYR B N 1
ATOM 10962 C CA . TYR B 1 280 ? 34.697 17.479 28.319 1.00 22.44 279 TYR B CA 1
ATOM 10963 C C . TYR B 1 280 ? 33.369 17.005 28.927 1.00 23.45 279 TYR B C 1
ATOM 10964 O O . TYR B 1 280 ? 32.455 16.604 28.227 1.00 23.16 279 TYR B O 1
ATOM 10982 N N . PHE B 1 281 ? 33.327 16.970 30.245 1.00 22.53 280 PHE B N 1
ATOM 10983 C CA . PHE B 1 281 ? 32.155 16.485 30.946 1.00 22.86 280 PHE B CA 1
ATOM 10984 C C . PHE B 1 281 ? 30.944 17.375 30.684 1.00 21.57 280 PHE B C 1
ATOM 10985 O O . PHE B 1 281 ? 29.821 16.890 30.506 1.00 22.63 280 PHE B O 1
ATOM 11002 N N . GLU B 1 282 ? 31.155 18.685 30.655 1.00 21.31 281 GLU B N 1
ATOM 11003 C CA . GLU B 1 282 ? 30.101 19.588 30.254 1.00 20.15 281 GLU B CA 1
ATOM 11004 C C . GLU B 1 282 ? 29.672 19.353 28.816 1.00 23.49 281 GLU B C 1
ATOM 11005 O O . GLU B 1 282 ? 28.480 19.350 28.513 1.00 22.84 281 GLU B O 1
ATOM 11017 N N . ALA B 1 283 ? 30.652 19.185 27.931 1.00 24.03 282 ALA B N 1
ATOM 11018 C CA . ALA B 1 283 ? 30.345 18.939 26.528 1.00 24.12 282 ALA B CA 1
ATOM 11019 C C . ALA B 1 283 ? 29.471 17.704 26.359 1.00 22.93 282 ALA B C 1
ATOM 11020 O O . ALA B 1 283 ? 28.485 17.718 25.586 1.00 25.35 282 ALA B O 1
ATOM 11027 N N . GLU B 1 284 ? 29.803 16.610 27.039 1.00 23.73 283 GLU B N 1
ATOM 11028 C CA . GLU B 1 284 ? 28.999 15.409 26.818 1.00 26.05 283 GLU B CA 1
ATOM 11029 C C . GLU B 1 284 ? 27.605 15.575 27.438 1.00 27.17 283 GLU B C 1
ATOM 11030 O O . GLU B 1 284 ? 26.628 15.054 26.896 1.00 29.91 283 GLU B O 1
ATOM 11042 N N . ALA B 1 285 ? 27.490 16.349 28.517 1.00 27.12 284 ALA B N 1
ATOM 11043 C CA . ALA B 1 285 ? 26.174 16.600 29.135 1.00 27.97 284 ALA B CA 1
ATOM 11044 C C . ALA B 1 285 ? 25.293 17.452 28.243 1.00 29.16 284 ALA B C 1
ATOM 11045 O O . ALA B 1 285 ? 24.116 17.150 28.057 1.00 30.50 284 ALA B O 1
ATOM 11052 N N . TYR B 1 286 ? 25.856 18.523 27.686 1.00 27.11 285 TYR B N 1
ATOM 11053 C CA . TYR B 1 286 ? 25.109 19.323 26.720 1.00 26.99 285 TYR B CA 1
ATOM 11054 C C . TYR B 1 286 ? 24.629 18.453 25.549 1.00 28.03 285 TYR B C 1
ATOM 11055 O O . TYR B 1 286 ? 23.462 18.522 25.125 1.00 29.18 285 TYR B O 1
ATOM 11073 N N . ALA B 1 287 ? 25.532 17.642 25.014 1.00 27.99 286 ALA B N 1
ATOM 11074 C CA . ALA B 1 287 ? 25.186 16.833 23.851 1.00 28.79 286 ALA B CA 1
ATOM 11075 C C . ALA B 1 287 ? 24.015 15.907 24.187 1.00 31.63 286 ALA B C 1
ATOM 11076 O O . ALA B 1 287 ? 23.084 15.755 23.396 1.00 33.05 286 ALA B O 1
ATOM 11083 N N . ALA B 1 288 ? 24.056 15.298 25.374 1.00 30.79 287 ALA B N 1
ATOM 11084 C CA . ALA B 1 288 ? 22.977 14.402 25.797 1.00 32.45 287 ALA B CA 1
ATOM 11085 C C . ALA B 1 288 ? 21.650 15.162 25.921 1.00 33.10 287 ALA B C 1
ATOM 11086 O O . ALA B 1 288 ? 20.614 14.701 25.444 1.00 34.15 287 ALA B O 1
ATOM 11093 N N . TRP B 1 289 ? 21.691 16.328 26.553 1.00 32.45 288 TRP B N 1
ATOM 11094 C CA . TRP B 1 289 ? 20.494 17.165 26.709 1.00 31.92 288 TRP B CA 1
ATOM 11095 C C . TRP B 1 289 ? 19.933 17.593 25.356 1.00 33.34 288 TRP B C 1
ATOM 11096 O O . TRP B 1 289 ? 18.711 17.676 25.171 1.00 33.77 288 TRP B O 1
ATOM 11117 N N . ALA B 1 290 ? 20.825 17.817 24.396 1.00 32.35 289 ALA B N 1
ATOM 11118 C CA . ALA B 1 290 ? 20.415 18.194 23.036 1.00 31.80 289 ALA B CA 1
ATOM 11119 C C . ALA B 1 290 ? 19.905 17.031 22.175 1.00 35.21 289 ALA B C 1
ATOM 11120 O O . ALA B 1 290 ? 19.490 17.255 21.036 1.00 38.42 289 ALA B O 1
ATOM 11127 N N . GLY B 1 291 ? 19.947 15.802 22.690 1.00 32.41 290 GLY B N 1
ATOM 11128 C CA . GLY B 1 291 ? 19.503 14.640 21.907 1.00 33.75 290 GLY B CA 1
ATOM 11129 C C . GLY B 1 291 ? 20.559 14.130 20.945 1.00 33.15 290 GLY B C 1
ATOM 11130 O O . GLY B 1 291 ? 20.249 13.457 19.949 1.00 35.43 290 GLY B O 1
ATOM 11134 N N . ALA B 1 292 ? 21.815 14.434 21.268 1.00 32.43 291 ALA B N 1
ATOM 11135 C CA . ALA B 1 292 ? 22.957 14.117 20.429 1.00 34.88 291 ALA B CA 1
ATOM 11136 C C . ALA B 1 292 ? 24.039 13.418 21.248 1.00 33.47 291 ALA B C 1
ATOM 11137 O O . ALA B 1 292 ? 23.769 12.841 22.289 1.00 34.26 291 ALA B O 1
ATOM 11144 N N . ARG B 1 293 ? 25.267 13.480 20.758 1.00 30.08 292 ARG B N 1
ATOM 11145 C CA . ARG B 1 293 ? 26.423 12.916 21.441 1.00 29.35 292 ARG B CA 1
ATOM 11146 C C . ARG B 1 293 ? 27.641 13.664 20.941 1.00 28.35 292 ARG B C 1
ATOM 11147 O O . ARG B 1 293 ? 27.530 14.538 20.076 1.00 29.35 292 ARG B O 1
ATOM 11168 N N . LEU B 1 294 ? 28.807 13.334 21.477 1.00 28.63 293 LEU B N 1
ATOM 11169 C CA . LEU B 1 294 ? 30.048 13.845 20.930 1.00 27.06 293 LEU B CA 1
ATOM 11170 C C . LEU B 1 294 ? 30.486 12.937 19.774 1.00 28.03 293 LEU B C 1
ATOM 11171 O O . LEU B 1 294 ? 30.166 11.728 19.767 1.00 29.07 293 LEU B O 1
ATOM 11187 N N . PRO B 1 295 ? 31.192 13.504 18.779 1.00 26.16 294 PRO B N 1
ATOM 11188 C CA . PRO B 1 295 ? 31.838 12.669 17.773 1.00 26.70 294 PRO B CA 1
ATOM 11189 C C . PRO B 1 295 ? 33.026 11.936 18.353 1.00 26.47 294 PRO B C 1
ATOM 11190 O O . PRO B 1 295 ? 33.631 12.429 19.309 1.00 27.57 294 PRO B O 1
ATOM 11201 N N . THR B 1 296 ? 33.369 10.785 17.763 1.00 27.36 295 THR B N 1
ATOM 11202 C CA . THR B 1 296 ? 34.701 10.233 17.972 1.00 27.29 295 THR B CA 1
ATOM 11203 C C . THR B 1 296 ? 35.674 11.073 17.141 1.00 27.70 295 THR B C 1
ATOM 11204 O O . THR B 1 296 ? 35.257 11.771 16.215 1.00 28.45 295 THR B O 1
ATOM 11215 N N . GLU B 1 297 ? 36.970 10.991 17.423 1.00 29.99 296 GLU B N 1
ATOM 11216 C CA . GLU B 1 297 ? 37.910 11.780 16.634 1.00 25.51 296 GLU B CA 1
ATOM 11217 C C . GLU B 1 297 ? 38.011 11.235 15.213 1.00 29.07 296 GLU B C 1
ATOM 11218 O O . GLU B 1 297 ? 38.381 11.975 14.295 1.00 29.13 296 GLU B O 1
ATOM 11230 N N . ILE B 1 298 ? 37.709 9.942 15.033 1.00 27.56 297 ILE B N 1
ATOM 11231 C CA . ILE B 1 298 ? 37.747 9.327 13.716 1.00 28.62 297 ILE B CA 1
ATOM 11232 C C . ILE B 1 298 ? 36.596 9.852 12.879 1.00 28.95 297 ILE B C 1
ATOM 11233 O O . ILE B 1 298 ? 36.763 10.197 11.700 1.00 31.79 297 ILE B O 1
ATOM 11249 N N . GLU B 1 299 ? 35.425 9.921 13.494 1.00 32.13 298 GLU B N 1
ATOM 11250 C CA . GLU B 1 299 ? 34.272 10.542 12.853 1.00 31.23 298 GLU B CA 1
ATOM 11251 C C . GLU B 1 299 ? 34.583 11.995 12.493 1.00 28.32 298 GLU B C 1
ATOM 11252 O O . GLU B 1 299 ? 34.269 12.451 11.379 1.00 32.03 298 GLU B O 1
ATOM 11264 N N . TRP B 1 300 ? 35.203 12.701 13.438 1.00 29.10 299 TRP B N 1
ATOM 11265 C CA . TRP B 1 300 ? 35.527 14.112 13.264 1.00 26.38 299 TRP B CA 1
ATOM 11266 C C . TRP B 1 300 ? 36.447 14.276 12.048 1.00 26.83 299 TRP B C 1
ATOM 11267 O O . TRP B 1 300 ? 36.204 15.110 11.162 1.00 27.84 299 TRP B O 1
ATOM 11288 N N . GLU B 1 301 ? 37.506 13.471 11.978 1.00 26.76 300 GLU B N 1
ATOM 11289 C CA . GLU B 1 301 ? 38.451 13.626 10.867 1.00 27.55 300 GLU B CA 1
ATOM 11290 C C . GLU B 1 301 ? 37.848 13.258 9.513 1.00 29.72 300 GLU B C 1
ATOM 11291 O O . GLU B 1 301 ? 38.206 13.852 8.493 1.00 32.05 300 GLU B O 1
ATOM 11303 N N . LYS B 1 302 ? 36.955 12.276 9.484 1.00 29.91 301 LYS B N 1
ATOM 11304 C CA . LYS B 1 302 ? 36.291 11.931 8.240 1.00 31.69 301 LYS B CA 1
ATOM 11305 C C . LYS B 1 302 ? 35.437 13.108 7.785 1.00 31.90 301 LYS B C 1
ATOM 11306 O O . LYS B 1 302 ? 35.456 13.475 6.619 1.00 35.23 301 LYS B O 1
ATOM 11325 N N . ALA B 1 303 ? 34.675 13.682 8.705 1.00 30.77 302 ALA B N 1
ATOM 11326 C CA . ALA B 1 303 ? 33.845 14.841 8.385 1.00 31.01 302 ALA B CA 1
ATOM 11327 C C . ALA B 1 303 ? 34.688 15.984 7.848 1.00 31.00 302 ALA B C 1
ATOM 11328 O O . ALA B 1 303 ? 34.278 16.694 6.942 1.00 33.24 302 ALA B O 1
ATOM 11335 N N . CYS B 1 304 ? 35.872 16.160 8.424 1.00 31.68 303 CYS B N 1
ATOM 11336 C CA . CYS B 1 304 ? 36.744 17.259 8.029 1.00 29.88 303 CYS B CA 1
ATOM 11337 C C . CYS B 1 304 ? 37.408 17.062 6.664 1.00 31.54 303 CYS B C 1
ATOM 11338 O O . CYS B 1 304 ? 37.305 17.920 5.774 1.00 34.49 303 CYS B O 1
ATOM 11346 N N . ALA B 1 305 ? 38.058 15.912 6.478 1.00 33.12 304 ALA B N 1
ATOM 11347 C CA . ALA B 1 305 ? 38.979 15.736 5.363 1.00 33.47 304 ALA B CA 1
ATOM 11348 C C . ALA B 1 305 ? 38.459 14.897 4.196 1.00 35.30 304 ALA B C 1
ATOM 11349 O O . ALA B 1 305 ? 39.019 14.972 3.102 1.00 36.81 304 ALA B O 1
ATOM 11356 N N . TRP B 1 306 ? 37.424 14.090 4.404 1.00 35.48 305 TRP B N 1
ATOM 11357 C CA . TRP B 1 306 ? 37.012 13.143 3.346 1.00 37.50 305 TRP B CA 1
ATOM 11358 C C . TRP B 1 306 ? 36.054 13.784 2.346 1.00 43.96 305 TRP B C 1
ATOM 11359 O O . TRP B 1 306 ? 35.155 14.525 2.730 1.00 42.13 305 TRP B O 1
ATOM 11380 N N . ASP B 1 307 ? 36.262 13.491 1.069 1.00 41.23 306 ASP B N 1
ATOM 11381 C CA . ASP B 1 307 ? 35.351 13.932 0.013 1.00 43.18 306 ASP B CA 1
ATOM 11382 C C . ASP B 1 307 ? 34.663 12.708 -0.591 1.00 45.01 306 ASP B C 1
ATOM 11383 O O . ASP B 1 307 ? 35.302 11.950 -1.315 1.00 46.32 306 ASP B O 1
ATOM 11392 N N . PRO B 1 308 ? 33.372 12.495 -0.278 1.00 47.84 307 PRO B N 1
ATOM 11393 C CA . PRO B 1 308 ? 32.651 11.325 -0.795 1.00 54.16 307 PRO B CA 1
ATOM 11394 C C . PRO B 1 308 ? 32.590 11.305 -2.313 1.00 55.00 307 PRO B C 1
ATOM 11395 O O . PRO B 1 308 ? 32.617 10.235 -2.932 1.00 62.11 307 PRO B O 1
ATOM 11406 N N . ALA B 1 309 ? 32.507 12.489 -2.909 1.00 60.11 308 ALA B N 1
ATOM 11407 C CA . ALA B 1 309 ? 32.306 12.600 -4.350 1.00 57.17 308 ALA B CA 1
ATOM 11408 C C . ALA B 1 309 ? 33.500 12.047 -5.115 1.00 56.92 308 ALA B C 1
ATOM 11409 O O . ALA B 1 309 ? 33.346 11.492 -6.193 1.00 63.96 308 ALA B O 1
ATOM 11416 N N . THR B 1 310 ? 34.688 12.195 -4.539 1.00 56.71 309 THR B N 1
ATOM 11417 C CA . THR B 1 310 ? 35.928 11.778 -5.185 1.00 55.95 309 THR B CA 1
ATOM 11418 C C . THR B 1 310 ? 36.549 10.548 -4.517 1.00 53.63 309 THR B C 1
ATOM 11419 O O . THR B 1 310 ? 37.408 9.903 -5.099 1.00 56.70 309 THR B O 1
ATOM 11430 N N . GLY B 1 311 ? 36.127 10.229 -3.296 1.00 57.22 310 GLY B N 1
ATOM 11431 C CA . GLY B 1 311 ? 36.746 9.149 -2.548 1.00 57.32 310 GLY B CA 1
ATOM 11432 C C . GLY B 1 311 ? 38.199 9.464 -2.200 1.00 57.01 310 GLY B C 1
ATOM 11433 O O . GLY B 1 311 ? 39.058 8.579 -2.207 1.00 55.44 310 GLY B O 1
ATOM 11437 N N . ARG B 1 312 ? 38.474 10.734 -1.917 1.00 48.93 311 ARG B N 1
ATOM 11438 C CA . ARG B 1 312 ? 39.824 11.190 -1.583 1.00 45.73 311 ARG B CA 1
ATOM 11439 C C . ARG B 1 312 ? 39.810 12.059 -0.341 1.00 47.41 311 ARG B C 1
ATOM 11440 O O . ARG B 1 312 ? 38.779 12.633 0.015 1.00 47.45 311 ARG B O 1
ATOM 11461 N N . ARG B 1 313 ? 40.964 12.145 0.318 1.00 41.94 312 ARG B N 1
ATOM 11462 C CA . ARG B 1 313 ? 41.205 13.174 1.323 1.00 39.91 312 ARG B CA 1
ATOM 11463 C C . ARG B 1 313 ? 41.541 14.507 0.682 1.00 40.50 312 ARG B C 1
ATOM 11464 O O . ARG B 1 313 ? 42.223 14.565 -0.347 1.00 42.17 312 ARG B O 1
ATOM 11485 N N . ARG B 1 314 ? 41.055 15.565 1.315 1.00 39.79 313 ARG B N 1
ATOM 11486 C CA . ARG B 1 314 ? 41.488 16.926 1.044 1.00 39.85 313 ARG B CA 1
ATOM 11487 C C . ARG B 1 314 ? 42.547 17.287 2.071 1.00 37.80 313 ARG B C 1
ATOM 11488 O O . ARG B 1 314 ? 42.538 16.752 3.180 1.00 36.54 313 ARG B O 1
ATOM 11509 N N . ARG B 1 315 ? 43.449 18.190 1.703 1.00 38.39 314 ARG B N 1
ATOM 11510 C CA . ARG B 1 315 ? 44.471 18.658 2.637 1.00 37.11 314 ARG B CA 1
ATOM 11511 C C . ARG B 1 315 ? 43.844 19.434 3.785 1.00 37.91 314 ARG B C 1
ATOM 11512 O O . ARG B 1 315 ? 44.257 19.302 4.929 1.00 34.85 314 ARG B O 1
ATOM 11533 N N . TYR B 1 316 ? 42.867 20.268 3.440 1.00 35.71 315 TYR B N 1
ATOM 11534 C CA . TYR B 1 316 ? 42.076 21.063 4.382 1.00 34.32 315 TYR B CA 1
ATOM 11535 C C . TYR B 1 316 ? 40.602 20.821 4.052 1.00 34.72 315 TYR B C 1
ATOM 11536 O O . TYR B 1 316 ? 40.299 20.305 2.986 1.00 36.31 315 TYR B O 1
ATOM 11554 N N . PRO B 1 317 ? 39.680 21.201 4.951 1.00 33.47 316 PRO B N 1
ATOM 11555 C CA . PRO B 1 317 ? 38.288 20.854 4.624 1.00 36.84 316 PRO B CA 1
ATOM 11556 C C . PRO B 1 317 ? 37.799 21.442 3.305 1.00 36.22 316 PRO B C 1
ATOM 11557 O O . PRO B 1 317 ? 37.029 20.782 2.611 1.00 37.43 316 PRO B O 1
ATOM 11568 N N . TRP B 1 318 ? 38.293 22.628 2.954 1.00 36.90 317 TRP B N 1
ATOM 11569 C CA . TRP B 1 318 ? 37.877 23.326 1.720 1.00 40.51 317 TRP B CA 1
ATOM 11570 C C . TRP B 1 318 ? 38.576 22.838 0.453 1.00 41.10 317 TRP B C 1
ATOM 11571 O O . TRP B 1 318 ? 38.142 23.146 -0.666 1.00 43.28 317 TRP B O 1
ATOM 11592 N N . GLY B 1 319 ? 39.672 22.109 0.624 1.00 40.48 318 GLY B N 1
ATOM 11593 C CA . GLY B 1 319 ? 40.497 21.707 -0.496 1.00 42.29 318 GLY B CA 1
ATOM 11594 C C . GLY B 1 319 ? 41.970 21.895 -0.182 1.00 41.74 318 GLY B C 1
ATOM 11595 O O . GLY B 1 319 ? 42.383 21.734 0.973 1.00 39.76 318 GLY B O 1
ATOM 11599 N N . ASP B 1 320 ? 42.762 22.266 -1.190 1.00 43.65 319 ASP B N 1
ATOM 11600 C CA . ASP B 1 320 ? 44.210 22.306 -1.004 1.00 52.03 319 ASP B CA 1
ATOM 11601 C C . ASP B 1 320 ? 44.767 23.716 -0.756 1.00 51.84 319 ASP B C 1
ATOM 11602 O O . ASP B 1 320 ? 45.943 23.859 -0.435 1.00 56.62 319 ASP B O 1
ATOM 11611 N N . ALA B 1 321 ? 43.925 24.741 -0.873 1.00 50.06 320 ALA B N 1
ATOM 11612 C CA . ALA B 1 321 ? 44.374 26.129 -0.697 1.00 49.01 320 ALA B CA 1
ATOM 11613 C C . ALA B 1 321 ? 44.917 26.386 0.706 1.00 46.81 320 ALA B C 1
ATOM 11614 O O . ALA B 1 321 ? 44.372 25.897 1.700 1.00 41.62 320 ALA B O 1
ATOM 11621 N N . ALA B 1 322 ? 45.994 27.162 0.776 1.00 52.81 321 ALA B N 1
ATOM 11622 C CA . ALA B 1 322 ? 46.593 27.535 2.060 1.00 50.54 321 ALA B CA 1
ATOM 11623 C C . ALA B 1 322 ? 45.569 28.286 2.891 1.00 45.14 321 ALA B C 1
ATOM 11624 O O . ALA B 1 322 ? 44.828 29.094 2.322 1.00 52.13 321 ALA B O 1
ATOM 11631 N N . PRO B 1 323 ? 45.515 28.032 4.218 1.00 45.53 322 PRO B N 1
ATOM 11632 C CA . PRO B 1 323 ? 44.573 28.807 5.033 1.00 42.12 322 PRO B CA 1
ATOM 11633 C C . PRO B 1 323 ? 44.777 30.312 4.852 1.00 46.29 322 PRO B C 1
ATOM 11634 O O . PRO B 1 323 ? 45.906 30.787 4.714 1.00 49.87 322 PRO B O 1
ATOM 11645 N N . THR B 1 324 ? 43.669 31.037 4.809 1.00 43.57 323 THR B N 1
ATOM 11646 C CA . THR B 1 324 ? 43.679 32.496 4.734 1.00 45.40 323 THR B CA 1
ATOM 11647 C C . THR B 1 324 ? 42.669 33.006 5.717 1.00 38.42 323 THR B C 1
ATOM 11648 O O . THR B 1 324 ? 41.881 32.225 6.252 1.00 37.76 323 THR B O 1
ATOM 11659 N N . ALA B 1 325 ? 42.669 34.319 5.933 1.00 41.55 324 ALA B N 1
ATOM 11660 C CA . ALA B 1 325 ? 41.668 34.949 6.786 1.00 44.80 324 ALA B CA 1
ATOM 11661 C C . ALA B 1 325 ? 40.269 34.812 6.183 1.00 40.24 324 ALA B C 1
ATOM 11662 O O . ALA B 1 325 ? 39.278 34.957 6.887 1.00 50.52 324 ALA B O 1
ATOM 11669 N N . ALA B 1 326 ? 40.200 34.557 4.878 1.00 40.85 325 ALA B N 1
ATOM 11670 C CA . ALA B 1 326 ? 38.924 34.339 4.208 1.00 47.64 325 ALA B CA 1
ATOM 11671 C C . ALA B 1 326 ? 38.376 32.939 4.480 1.00 48.98 325 ALA B C 1
ATOM 11672 O O . ALA B 1 326 ? 37.173 32.700 4.340 1.00 48.68 325 ALA B O 1
ATOM 11679 N N . LEU B 1 327 ? 39.252 32.022 4.886 1.00 38.66 326 LEU B N 1
ATOM 11680 C CA . LEU B 1 327 ? 38.870 30.612 5.014 1.00 37.30 326 LEU B CA 1
ATOM 11681 C C . LEU B 1 327 ? 38.631 30.163 6.445 1.00 39.72 326 LEU B C 1
ATOM 11682 O O . LEU B 1 327 ? 37.792 29.295 6.711 1.00 37.33 326 LEU B O 1
ATOM 11698 N N . ALA B 1 328 ? 39.365 30.762 7.372 1.00 33.92 327 ALA B N 1
ATOM 11699 C CA . ALA B 1 328 ? 39.300 30.317 8.752 1.00 32.64 327 ALA B CA 1
ATOM 11700 C C . ALA B 1 328 ? 39.873 31.377 9.675 1.00 31.32 327 ALA B C 1
ATOM 11701 O O . ALA B 1 328 ? 40.603 32.270 9.240 1.00 33.02 327 ALA B O 1
ATOM 11708 N N . ASN B 1 329 ? 39.512 31.249 10.944 1.00 29.81 328 ASN B N 1
ATOM 11709 C CA . ASN B 1 329 ? 40.001 32.094 12.016 1.00 29.71 328 ASN B CA 1
ATOM 11710 C C . ASN B 1 329 ? 41.130 31.367 12.767 1.00 27.91 328 ASN B C 1
ATOM 11711 O O . ASN B 1 329 ? 40.871 30.512 13.612 1.00 27.78 328 ASN B O 1
ATOM 11722 N N . LEU B 1 330 ? 42.362 31.722 12.414 1.00 31.12 329 LEU B N 1
ATOM 11723 C CA . LEU B 1 330 ? 43.558 31.076 12.942 1.00 29.64 329 LEU B CA 1
ATOM 11724 C C . LEU B 1 330 ? 44.594 32.134 13.306 1.00 30.85 329 LEU B C 1
ATOM 11725 O O . LEU B 1 330 ? 44.494 33.287 12.877 1.00 33.94 329 LEU B O 1
ATOM 11741 N N . GLY B 1 331 ? 45.594 31.749 14.094 1.00 32.35 330 GLY B N 1
ATOM 11742 C CA . GLY B 1 331 ? 46.803 32.555 14.202 1.00 33.34 330 GLY B CA 1
ATOM 11743 C C . GLY B 1 331 ? 46.928 33.453 15.424 1.00 29.82 330 GLY B C 1
ATOM 11744 O O . GLY B 1 331 ? 47.982 34.053 15.624 1.00 34.89 330 GLY B O 1
ATOM 11748 N N . GLY B 1 332 ? 45.856 33.594 16.194 1.00 30.67 331 GLY B N 1
ATOM 11749 C CA . GLY B 1 332 ? 45.898 34.275 17.478 1.00 29.52 331 GLY B CA 1
ATOM 11750 C C . GLY B 1 332 ? 45.445 35.722 17.561 1.00 32.08 331 GLY B C 1
ATOM 11751 O O . GLY B 1 332 ? 45.195 36.200 18.664 1.00 33.62 331 GLY B O 1
ATOM 11755 N N . ASP B 1 333 ? 45.310 36.415 16.439 1.00 32.67 332 ASP B N 1
ATOM 11756 C CA . ASP B 1 333 ? 45.060 37.857 16.504 1.00 31.59 332 ASP B CA 1
ATOM 11757 C C . ASP B 1 333 ? 43.657 38.230 16.966 1.00 33.03 332 ASP B C 1
ATOM 11758 O O . ASP B 1 333 ? 43.468 39.324 17.496 1.00 34.24 332 ASP B O 1
ATOM 11767 N N . ALA B 1 334 ? 42.683 37.341 16.791 1.00 31.00 333 ALA B N 1
ATOM 11768 C CA . ALA B 1 334 ? 41.294 37.691 17.111 1.00 38.76 333 ALA B CA 1
ATOM 11769 C C . ALA B 1 334 ? 41.010 37.544 18.594 1.00 31.87 333 ALA B C 1
ATOM 11770 O O . ALA B 1 334 ? 40.099 38.186 19.132 1.00 32.61 333 ALA B O 1
ATOM 11777 N N . LEU B 1 335 ? 41.765 36.675 19.260 1.00 29.82 334 LEU B N 1
ATOM 11778 C CA . LEU B 1 335 ? 41.587 36.424 20.689 1.00 25.63 334 LEU B CA 1
ATOM 11779 C C . LEU B 1 335 ? 40.191 35.929 21.052 1.00 26.52 334 LEU B C 1
ATOM 11780 O O . LEU B 1 335 ? 39.778 36.008 22.216 1.00 27.07 334 LEU B O 1
ATOM 11796 N N . ARG B 1 336 ? 39.493 35.361 20.064 1.00 27.21 335 ARG B N 1
ATOM 11797 C CA . ARG B 1 336 ? 38.145 34.854 20.245 1.00 26.58 335 ARG B CA 1
ATOM 11798 C C . ARG B 1 336 ? 37.703 34.082 19.008 1.00 24.89 335 ARG B C 1
ATOM 11799 O O . ARG B 1 336 ? 38.254 34.304 17.924 1.00 26.09 335 ARG B O 1
ATOM 11820 N N . PRO B 1 337 ? 36.705 33.188 19.169 1.00 24.69 336 PRO B N 1
ATOM 11821 C CA . PRO B 1 337 ? 36.117 32.546 17.985 1.00 26.07 336 PRO B CA 1
ATOM 11822 C C . PRO B 1 337 ? 35.151 33.483 17.281 1.00 28.21 336 PRO B C 1
ATOM 11823 O O . PRO B 1 337 ? 34.628 34.452 17.886 1.00 30.80 336 PRO B O 1
ATOM 11834 N N . ALA B 1 338 ? 34.968 33.214 15.991 1.00 26.28 337 ALA B N 1
ATOM 11835 C CA . ALA B 1 338 ? 34.091 33.986 15.124 1.00 28.68 337 ALA B CA 1
ATOM 11836 C C . ALA B 1 338 ? 32.653 33.494 15.232 1.00 27.49 337 ALA B C 1
ATOM 11837 O O . ALA B 1 338 ? 32.423 32.342 15.564 1.00 29.53 337 ALA B O 1
ATOM 11844 N N . PRO B 1 339 ? 31.670 34.372 14.944 1.00 31.39 338 PRO B N 1
ATOM 11845 C CA . PRO B 1 339 ? 30.260 33.937 14.931 1.00 31.82 338 PRO B CA 1
ATOM 11846 C C . PRO B 1 339 ? 30.042 32.737 14.017 1.00 32.98 338 PRO B C 1
ATOM 11847 O O . PRO B 1 339 ? 30.699 32.635 12.982 1.00 33.02 338 PRO B O 1
ATOM 11858 N N . VAL B 1 340 ? 29.161 31.820 14.401 1.00 32.61 339 VAL B N 1
ATOM 11859 C CA . VAL B 1 340 ? 28.919 30.647 13.555 1.00 32.18 339 VAL B CA 1
ATOM 11860 C C . VAL B 1 340 ? 28.375 31.085 12.201 1.00 38.17 339 VAL B C 1
ATOM 11861 O O . VAL B 1 340 ? 27.568 32.027 12.087 1.00 34.97 339 VAL B O 1
ATOM 11874 N N . GLY B 1 341 ? 28.862 30.420 11.158 1.00 33.24 340 GLY B N 1
ATOM 11875 C CA . GLY B 1 341 ? 28.460 30.736 9.795 1.00 33.99 340 GLY B CA 1
ATOM 11876 C C . GLY B 1 341 ? 29.296 31.823 9.130 1.00 36.06 340 GLY B C 1
ATOM 11877 O O . GLY B 1 341 ? 28.998 32.236 8.022 1.00 38.40 340 GLY B O 1
ATOM 11881 N N . ALA B 1 342 ? 30.361 32.260 9.807 1.00 34.44 341 ALA B N 1
ATOM 11882 C CA . ALA B 1 342 ? 31.194 33.348 9.297 1.00 35.05 341 ALA B CA 1
ATOM 11883 C C . ALA B 1 342 ? 32.170 32.912 8.190 1.00 35.86 341 ALA B C 1
ATOM 11884 O O . ALA B 1 342 ? 32.780 33.754 7.547 1.00 37.26 341 ALA B O 1
ATOM 11891 N N . TYR B 1 343 ? 32.339 31.602 8.007 1.00 35.99 342 TYR B N 1
ATOM 11892 C CA . TYR B 1 343 ? 33.302 31.084 7.032 1.00 36.27 342 TYR B CA 1
ATOM 11893 C C . TYR B 1 343 ? 32.713 30.024 6.110 1.00 36.69 342 TYR B C 1
ATOM 11894 O O . TYR B 1 343 ? 33.154 28.866 6.113 1.00 35.81 342 TYR B O 1
ATOM 11912 N N . PRO B 1 344 ? 31.720 30.413 5.306 1.00 38.68 343 PRO B N 1
ATOM 11913 C CA . PRO B 1 344 ? 31.128 29.437 4.392 1.00 42.05 343 PRO B CA 1
ATOM 11914 C C . PRO B 1 344 ? 32.163 28.849 3.430 1.00 40.61 343 PRO B C 1
ATOM 11915 O O . PRO B 1 344 ? 32.024 27.685 3.051 1.00 41.36 343 PRO B O 1
ATOM 11926 N N . ALA B 1 345 ? 33.199 29.607 3.075 1.00 41.20 344 ALA B N 1
ATOM 11927 C CA . ALA B 1 345 ? 34.186 29.109 2.102 1.00 42.18 344 ALA B CA 1
ATOM 11928 C C . ALA B 1 345 ? 35.083 28.027 2.700 1.00 40.18 344 ALA B C 1
ATOM 11929 O O . ALA B 1 345 ? 35.746 27.288 1.969 1.00 40.84 344 ALA B O 1
ATOM 11936 N N . GLY B 1 346 ? 35.072 27.920 4.028 1.00 37.90 345 GLY B N 1
ATOM 11937 C CA . GLY B 1 346 ? 35.957 26.993 4.735 1.00 36.05 345 GLY B CA 1
ATOM 11938 C C . GLY B 1 346 ? 35.303 25.657 5.054 1.00 37.02 345 GLY B C 1
ATOM 11939 O O . GLY B 1 346 ? 35.857 24.827 5.778 1.00 35.11 345 GLY B O 1
ATOM 11943 N N . ALA B 1 347 ? 34.129 25.431 4.482 1.00 36.72 346 ALA B N 1
ATOM 11944 C CA . ALA B 1 347 ? 33.366 24.218 4.734 1.00 35.92 346 ALA B CA 1
ATOM 11945 C C . ALA B 1 347 ? 34.055 22.972 4.179 1.00 36.21 346 ALA B C 1
ATOM 11946 O O . ALA B 1 347 ? 34.700 23.022 3.114 1.00 37.69 346 ALA B O 1
ATOM 11953 N N . SER B 1 348 ? 33.866 21.854 4.877 1.00 35.02 347 SER B N 1
ATOM 11954 C CA . SER B 1 348 ? 34.336 20.553 4.403 1.00 36.22 347 SER B CA 1
ATOM 11955 C C . SER B 1 348 ? 33.397 20.034 3.312 1.00 40.24 347 SER B C 1
ATOM 11956 O O . SER B 1 348 ? 32.353 20.631 3.062 1.00 40.48 347 SER B O 1
ATOM 11964 N N . ALA B 1 349 ? 33.759 18.916 2.683 1.00 38.43 348 ALA B N 1
ATOM 11965 C CA . ALA B 1 349 ? 32.964 18.364 1.588 1.00 40.69 348 ALA B CA 1
ATOM 11966 C C . ALA B 1 349 ? 31.514 18.056 1.976 1.00 40.89 348 ALA B C 1
ATOM 11967 O O . ALA B 1 349 ? 30.603 18.209 1.145 1.00 42.90 348 ALA B O 1
ATOM 11974 N N . CYS B 1 350 ? 31.298 17.618 3.213 1.00 39.02 349 CYS B N 1
ATOM 11975 C CA . CYS B 1 350 ? 29.960 17.276 3.692 1.00 44.11 349 CYS B CA 1
ATOM 11976 C C . CYS B 1 350 ? 29.190 18.507 4.188 1.00 46.79 349 CYS B C 1
ATOM 11977 O O . CYS B 1 350 ? 28.014 18.410 4.543 1.00 42.79 349 CYS B O 1
ATOM 11985 N N . GLY B 1 351 ? 29.851 19.662 4.197 1.00 39.95 350 GLY B N 1
ATOM 11986 C CA . GLY B 1 351 ? 29.202 20.911 4.560 1.00 40.12 350 GLY B CA 1
ATOM 11987 C C . GLY B 1 351 ? 29.461 21.382 5.983 1.00 42.76 350 GLY B C 1
ATOM 11988 O O . GLY B 1 351 ? 28.902 22.389 6.403 1.00 37.88 350 GLY B O 1
ATOM 11992 N N . ALA B 1 352 ? 30.296 20.673 6.737 1.00 39.17 351 ALA B N 1
ATOM 11993 C CA . ALA B 1 352 ? 30.596 21.097 8.107 1.00 33.22 351 ALA B CA 1
ATOM 11994 C C . ALA B 1 352 ? 31.506 22.307 8.068 1.00 39.06 351 ALA B C 1
ATOM 11995 O O . ALA B 1 352 ? 32.528 22.282 7.391 1.00 34.12 351 ALA B O 1
ATOM 12002 N N . GLU B 1 353 ? 31.128 23.354 8.797 1.00 33.08 352 GLU B N 1
ATOM 12003 C CA . GLU B 1 353 ? 31.837 24.629 8.769 1.00 30.84 352 GLU B CA 1
ATOM 12004 C C . GLU B 1 353 ? 32.623 24.879 10.054 1.00 28.88 352 GLU B C 1
ATOM 12005 O O . GLU B 1 353 ? 32.273 24.380 11.137 1.00 27.90 352 GLU B O 1
ATOM 12017 N N . GLN B 1 354 ? 33.683 25.667 9.895 1.00 30.80 353 GLN B N 1
ATOM 12018 C CA . GLN B 1 354 ? 34.565 26.084 10.994 1.00 27.43 353 GLN B CA 1
ATOM 12019 C C . GLN B 1 354 ? 35.189 24.893 11.696 1.00 26.11 353 GLN B C 1
ATOM 12020 O O . GLN B 1 354 ? 35.459 24.944 12.902 1.00 27.78 353 GLN B O 1
ATOM 12034 N N . MET B 1 355 ? 35.474 23.828 10.943 1.00 28.65 354 MET B N 1
ATOM 12035 C CA A MET B 1 355 ? 36.165 22.677 11.508 0.26 26.39 354 MET B CA 1
ATOM 12036 C CA B MET B 1 355 ? 36.141 22.688 11.569 0.74 25.64 354 MET B CA 1
ATOM 12037 C C . MET B 1 355 ? 37.588 23.057 11.911 1.00 26.88 354 MET B C 1
ATOM 12038 O O . MET B 1 355 ? 38.091 22.668 12.987 1.00 25.90 354 MET B O 1
ATOM 12065 N N . LEU B 1 356 ? 38.261 23.824 11.047 1.00 26.98 355 LEU B N 1
ATOM 12066 C CA . LEU B 1 356 ? 39.590 24.317 11.420 1.00 27.21 355 LEU B CA 1
ATOM 12067 C C . LEU B 1 356 ? 39.459 25.723 11.994 1.00 25.63 355 LEU B C 1
ATOM 12068 O O . LEU B 1 356 ? 38.722 26.547 11.456 1.00 30.12 355 LEU B O 1
ATOM 12084 N N . GLY B 1 357 ? 40.149 25.986 13.094 1.00 26.38 356 GLY B N 1
ATOM 12085 C CA . GLY B 1 357 ? 40.063 27.287 13.731 1.00 24.51 356 GLY B CA 1
ATOM 12086 C C . GLY B 1 357 ? 38.871 27.446 14.638 1.00 24.83 356 GLY B C 1
ATOM 12087 O O . GLY B 1 357 ? 38.104 26.518 14.850 1.00 24.76 356 GLY B O 1
ATOM 12091 N N . ASP B 1 358 ? 38.733 28.655 15.179 1.00 25.02 357 ASP B N 1
ATOM 12092 C CA . ASP B 1 358 ? 37.682 29.022 16.125 1.00 26.45 357 ASP B CA 1
ATOM 12093 C C . ASP B 1 358 ? 37.797 28.309 17.476 1.00 25.33 357 ASP B C 1
ATOM 12094 O O . ASP B 1 358 ? 38.420 28.903 18.361 1.00 24.22 357 ASP B O 1
ATOM 12103 N N . VAL B 1 359 ? 37.288 27.084 17.685 1.00 23.76 358 VAL B N 1
ATOM 12104 C CA . VAL B 1 359 ? 37.505 26.414 18.958 1.00 22.78 358 VAL B CA 1
ATOM 12105 C C . VAL B 1 359 ? 37.979 24.994 18.760 1.00 23.58 358 VAL B C 1
ATOM 12106 O O . VAL B 1 359 ? 37.602 24.323 17.780 1.00 22.83 358 VAL B O 1
ATOM 12119 N N . TRP B 1 360 ? 38.845 24.556 19.677 1.00 22.17 359 TRP B N 1
ATOM 12120 C CA . TRP B 1 360 ? 39.182 23.136 19.732 1.00 22.79 359 TRP B CA 1
ATOM 12121 C C . TRP B 1 360 ? 37.895 22.416 20.020 1.00 24.77 359 TRP B C 1
ATOM 12122 O O . TRP B 1 360 ? 37.122 22.869 20.871 1.00 26.14 359 TRP B O 1
ATOM 12143 N N . GLU B 1 361 ? 37.660 21.288 19.363 1.00 21.97 360 GLU B N 1
ATOM 12144 C CA . GLU B 1 361 ? 36.421 20.572 19.594 1.00 22.06 360 GLU B CA 1
ATOM 12145 C C . GLU B 1 361 ? 36.645 19.248 20.302 1.00 21.07 360 GLU B C 1
ATOM 12146 O O . GLU B 1 361 ? 37.409 18.431 19.842 1.00 22.17 360 GLU B O 1
ATOM 12158 N N . TRP B 1 362 ? 35.968 19.058 21.432 1.00 22.31 361 TRP B N 1
ATOM 12159 C CA . TRP B 1 362 ? 36.073 17.822 22.190 1.00 21.74 361 TRP B CA 1
ATOM 12160 C C . TRP B 1 362 ? 35.573 16.640 21.385 1.00 24.52 361 TRP B C 1
ATOM 12161 O O . TRP B 1 362 ? 34.533 16.723 20.717 1.00 23.45 361 TRP B O 1
ATOM 12182 N N . THR B 1 363 ? 36.273 15.517 21.508 1.00 24.77 362 THR B N 1
ATOM 12183 C CA . THR B 1 363 ? 35.795 14.237 20.975 1.00 24.03 362 THR B CA 1
ATOM 12184 C C . THR B 1 363 ? 35.772 13.236 22.102 1.00 24.34 362 THR B C 1
ATOM 12185 O O . THR B 1 363 ? 36.404 13.438 23.140 1.00 24.01 362 THR B O 1
ATOM 12196 N N . SER B 1 364 ? 35.088 12.120 21.879 1.00 27.00 363 SER B N 1
ATOM 12197 C CA . SER B 1 364 ? 34.997 11.073 22.883 1.00 25.69 363 SER B CA 1
ATOM 12198 C C . SER B 1 364 ? 36.175 10.113 22.866 1.00 27.95 363 SER B C 1
ATOM 12199 O O . SER B 1 364 ? 36.163 9.131 23.611 1.00 28.17 363 SER B O 1
ATOM 12207 N N . SER B 1 365 ? 37.179 10.371 22.016 1.00 26.30 364 SER B N 1
ATOM 12208 C CA . SER B 1 365 ? 38.299 9.448 21.875 1.00 26.05 364 SER B CA 1
ATOM 12209 C C . SER B 1 365 ? 39.434 9.734 22.849 1.00 25.91 364 SER B C 1
ATOM 12210 O O . SER B 1 365 ? 39.918 10.872 22.919 1.00 25.26 364 SER B O 1
ATOM 12218 N N . PRO B 1 366 ? 39.887 8.705 23.593 1.00 26.43 365 PRO B N 1
ATOM 12219 C CA . PRO B 1 366 ? 41.182 8.874 24.257 1.00 26.22 365 PRO B CA 1
ATOM 12220 C C . PRO B 1 366 ? 42.305 8.920 23.229 1.00 27.01 365 PRO B C 1
ATOM 12221 O O . PRO B 1 366 ? 42.111 8.468 22.095 1.00 28.64 365 PRO B O 1
ATOM 12232 N N . LEU B 1 367 ? 43.472 9.435 23.607 1.00 29.38 366 LEU B N 1
ATOM 12233 C CA . LEU B 1 367 ? 44.607 9.399 22.687 1.00 29.05 366 LEU B CA 1
ATOM 12234 C C . LEU B 1 367 ? 45.104 7.962 22.530 1.00 31.46 366 LEU B C 1
ATOM 12235 O O . LEU B 1 367 ? 45.354 7.276 23.516 1.00 33.89 366 LEU B O 1
ATOM 12251 N N . ARG B 1 368 ? 45.231 7.510 21.285 1.00 28.05 367 ARG B N 1
ATOM 12252 C CA . ARG B 1 368 ? 45.677 6.152 20.969 1.00 33.57 367 ARG B CA 1
ATOM 12253 C C . ARG B 1 368 ? 46.539 6.168 19.719 1.00 34.36 367 ARG B C 1
ATOM 12254 O O . ARG B 1 368 ? 46.284 6.952 18.812 1.00 36.05 367 ARG B O 1
ATOM 12275 N N . PRO B 1 369 ? 47.546 5.291 19.648 1.00 33.41 368 PRO B N 1
ATOM 12276 C CA . PRO B 1 369 ? 48.341 5.257 18.422 1.00 31.35 368 PRO B CA 1
ATOM 12277 C C . PRO B 1 369 ? 47.548 4.698 17.246 1.00 39.56 368 PRO B C 1
ATOM 12278 O O . PRO B 1 369 ? 46.755 3.782 17.439 1.00 39.64 368 PRO B O 1
ATOM 12289 N N . TRP B 1 370 ? 47.756 5.229 16.045 1.00 32.48 369 TRP B N 1
ATOM 12290 C CA . TRP B 1 370 ? 47.233 4.567 14.853 1.00 33.05 369 TRP B CA 1
ATOM 12291 C C . TRP B 1 370 ? 48.029 3.287 14.661 1.00 39.36 369 TRP B C 1
ATOM 12292 O O . TRP B 1 370 ? 49.188 3.209 15.099 1.00 39.43 369 TRP B O 1
ATOM 12313 N N . PRO B 1 371 ? 47.439 2.282 13.985 1.00 38.36 370 PRO B N 1
ATOM 12314 C CA . PRO B 1 371 ? 48.239 1.092 13.675 1.00 41.18 370 PRO B CA 1
ATOM 12315 C C . PRO B 1 371 ? 49.471 1.466 12.854 1.00 45.56 370 PRO B C 1
ATOM 12316 O O . PRO B 1 371 ? 49.339 2.125 11.809 1.00 43.07 370 PRO B O 1
ATOM 12327 N N . GLY B 1 372 ? 50.644 1.040 13.320 1.00 41.79 371 GLY B N 1
ATOM 12328 C CA . GLY B 1 372 ? 51.904 1.353 12.664 1.00 45.43 371 GLY B CA 1
ATOM 12329 C C . GLY B 1 372 ? 52.561 2.625 13.186 1.00 43.84 371 GLY B C 1
ATOM 12330 O O . GLY B 1 372 ? 53.566 3.059 12.623 1.00 44.82 371 GLY B O 1
ATOM 12334 N N . PHE B 1 373 ? 52.010 3.211 14.250 1.00 40.75 372 PHE B N 1
ATOM 12335 C CA . PHE B 1 373 ? 52.604 4.391 14.888 1.00 38.02 372 PHE B CA 1
ATOM 12336 C C . PHE B 1 373 ? 54.071 4.129 15.213 1.00 46.03 372 PHE B C 1
ATOM 12337 O O . PHE B 1 373 ? 54.429 3.031 15.648 1.00 42.06 372 PHE B O 1
ATOM 12354 N N . THR B 1 374 ? 54.915 5.127 14.958 1.00 40.89 373 THR B N 1
ATOM 12355 C CA . THR B 1 374 ? 56.313 5.100 15.378 1.00 38.64 373 THR B CA 1
ATOM 12356 C C . THR B 1 374 ? 56.651 6.501 15.892 1.00 40.98 373 THR B C 1
ATOM 12357 O O . THR B 1 374 ? 56.234 7.501 15.297 1.00 39.80 373 THR B O 1
ATOM 12368 N N . PRO B 1 375 ? 57.341 6.589 17.045 1.00 41.57 374 PRO B N 1
ATOM 12369 C CA . PRO B 1 375 ? 57.544 7.911 17.657 1.00 42.03 374 PRO B CA 1
ATOM 12370 C C . PRO B 1 375 ? 58.550 8.767 16.892 1.00 37.47 374 PRO B C 1
ATOM 12371 O O . PRO B 1 375 ? 59.475 8.236 16.255 1.00 40.75 374 PRO B O 1
ATOM 12382 N N . MET B 1 376 ? 58.359 10.082 16.946 1.00 36.32 375 MET B N 1
ATOM 12383 C CA . MET B 1 376 ? 59.305 11.006 16.325 1.00 39.71 375 MET B CA 1
ATOM 12384 C C . MET B 1 376 ? 60.454 11.269 17.308 1.00 42.16 375 MET B C 1
ATOM 12385 O O . MET B 1 376 ? 60.490 10.689 18.402 1.00 42.20 375 MET B O 1
ATOM 12399 N N . ILE B 1 377 ? 61.388 12.131 16.918 1.00 39.11 376 ILE B N 1
ATOM 12400 C CA . ILE B 1 377 ? 62.644 12.274 17.665 1.00 42.45 376 ILE B CA 1
ATOM 12401 C C . ILE B 1 377 ? 62.344 12.664 19.118 1.00 39.64 376 ILE B C 1
ATOM 12402 O O . ILE B 1 377 ? 62.994 12.186 20.049 1.00 44.53 376 ILE B O 1
ATOM 12418 N N . TYR B 1 378 ? 61.309 13.479 19.307 1.00 37.72 377 TYR B N 1
ATOM 12419 C CA . TYR B 1 378 ? 60.788 13.790 20.638 1.00 36.62 377 TYR B CA 1
ATOM 12420 C C . TYR B 1 378 ? 59.832 12.662 21.054 1.00 35.77 377 TYR B C 1
ATOM 12421 O O . TYR B 1 378 ? 58.616 12.771 20.953 1.00 35.81 377 TYR B O 1
ATOM 12439 N N . GLN B 1 379 ? 60.411 11.558 21.510 1.00 39.49 378 GLN B N 1
ATOM 12440 C CA . GLN B 1 379 ? 59.649 10.324 21.704 1.00 40.01 378 GLN B CA 1
ATOM 12441 C C . GLN B 1 379 ? 58.602 10.415 22.794 1.00 41.27 378 GLN B C 1
ATOM 12442 O O . GLN B 1 379 ? 57.588 9.705 22.744 1.00 40.57 378 GLN B O 1
ATOM 12456 N N . ARG B 1 380 ? 58.809 11.298 23.769 1.00 40.20 379 ARG B N 1
ATOM 12457 C CA . ARG B 1 380 ? 57.843 11.477 24.849 1.00 37.86 379 ARG B CA 1
ATOM 12458 C C . ARG B 1 380 ? 56.770 12.536 24.547 1.00 32.20 379 ARG B C 1
ATOM 12459 O O . ARG B 1 380 ? 56.044 12.971 25.439 1.00 34.02 379 ARG B O 1
ATOM 12480 N N . TYR B 1 381 ? 56.646 12.934 23.286 1.00 33.73 380 TYR B N 1
ATOM 12481 C CA . TYR B 1 381 ? 55.638 13.929 22.933 1.00 30.54 380 TYR B CA 1
ATOM 12482 C C . TYR B 1 381 ? 54.215 13.355 23.028 1.00 29.56 380 TYR B C 1
ATOM 12483 O O . TYR B 1 381 ? 53.317 13.994 23.613 1.00 30.31 380 TYR B O 1
ATOM 12501 N N . SER B 1 382 ? 54.014 12.156 22.464 1.00 31.43 381 SER B N 1
ATOM 12502 C CA . SER B 1 382 ? 52.685 11.523 22.443 1.00 32.12 381 SER B CA 1
ATOM 12503 C C . SER B 1 382 ? 52.568 10.325 23.382 1.00 30.23 381 SER B C 1
ATOM 12504 O O . SER B 1 382 ? 51.558 10.153 24.068 1.00 33.91 381 SER B O 1
ATOM 12512 N N . GLN B 1 383 ? 53.606 9.499 23.387 1.00 31.29 382 GLN B N 1
ATOM 12513 C CA . GLN B 1 383 ? 53.514 8.166 23.973 1.00 33.14 382 GLN B CA 1
ATOM 12514 C C . GLN B 1 383 ? 53.080 8.140 25.449 1.00 38.37 382 GLN B C 1
ATOM 12515 O O . GLN B 1 383 ? 52.322 7.246 25.842 1.00 35.28 382 GLN B O 1
ATOM 12529 N N . PRO B 1 384 ? 53.570 9.084 26.278 1.00 38.23 383 PRO B N 1
ATOM 12530 C CA . PRO B 1 384 ? 53.207 8.993 27.704 1.00 40.73 383 PRO B CA 1
ATOM 12531 C C . PRO B 1 384 ? 51.710 9.196 27.966 1.00 36.34 383 PRO B C 1
ATOM 12532 O O . PRO B 1 384 ? 51.233 8.929 29.069 1.00 37.92 383 PRO B O 1
ATOM 12543 N N . PHE B 1 385 ? 50.982 9.693 26.971 1.00 31.88 384 PHE B N 1
ATOM 12544 C CA . PHE B 1 385 ? 49.603 10.120 27.176 1.00 31.93 384 PHE B CA 1
ATOM 12545 C C . PHE B 1 385 ? 48.600 9.236 26.433 1.00 28.01 384 PHE B C 1
ATOM 12546 O O . PHE B 1 385 ? 47.401 9.516 26.428 1.00 32.90 384 PHE B O 1
ATOM 12563 N N . PHE B 1 386 ? 49.087 8.180 25.802 1.00 29.57 385 PHE B N 1
ATOM 12564 C CA . PHE B 1 386 ? 48.199 7.183 25.227 1.00 33.92 385 PHE B CA 1
ATOM 12565 C C . PHE B 1 386 ? 47.334 6.565 26.327 1.00 38.91 385 PHE B C 1
ATOM 12566 O O . PHE B 1 386 ? 47.724 6.536 27.505 1.00 36.70 385 PHE B O 1
ATOM 12583 N N . GLU B 1 387 ? 46.163 6.065 25.945 1.00 37.03 386 GLU B N 1
ATOM 12584 C CA . GLU B 1 387 ? 45.295 5.389 26.908 1.00 36.86 386 GLU B CA 1
ATOM 12585 C C . GLU B 1 387 ? 46.061 4.264 27.585 1.00 37.07 386 GLU B C 1
ATOM 12586 O O . GLU B 1 387 ? 46.698 3.462 26.910 1.00 40.58 386 GLU B O 1
ATOM 12598 N N . GLY B 1 388 ? 46.006 4.217 28.913 1.00 40.86 387 GLY B N 1
ATOM 12599 C CA . GLY B 1 388 ? 46.641 3.149 29.670 1.00 45.54 387 GLY B CA 1
ATOM 12600 C C . GLY B 1 388 ? 48.149 3.302 29.825 1.00 51.51 387 GLY B C 1
ATOM 12601 O O . GLY B 1 388 ? 48.803 2.445 30.424 1.00 50.57 387 GLY B O 1
ATOM 12605 N N . ALA B 1 389 ? 48.714 4.386 29.297 1.00 46.34 388 ALA B N 1
ATOM 12606 C CA . ALA B 1 389 ? 50.160 4.594 29.394 1.00 42.47 388 ALA B CA 1
ATOM 12607 C C . ALA B 1 389 ? 50.584 5.048 30.800 1.00 46.24 388 ALA B C 1
ATOM 12608 O O . ALA B 1 389 ? 51.775 5.103 31.094 1.00 55.96 388 ALA B O 1
ATOM 12615 N N . GLY B 1 390 ? 49.615 5.383 31.650 1.00 51.19 389 GLY B N 1
ATOM 12616 C CA . GLY B 1 390 ? 49.877 5.665 33.053 1.00 43.76 389 GLY B CA 1
ATOM 12617 C C . GLY B 1 390 ? 49.870 7.127 33.465 1.00 49.75 389 GLY B C 1
ATOM 12618 O O . GLY B 1 390 ? 50.171 7.445 34.613 1.00 55.62 389 GLY B O 1
ATOM 12622 N N . SER B 1 391 ? 49.522 8.022 32.548 1.00 44.01 390 SER B N 1
ATOM 12623 C CA A SER B 1 391 ? 49.532 9.455 32.839 0.61 40.58 390 SER B CA 1
ATOM 12624 C CA B SER B 1 391 ? 49.529 9.453 32.835 0.39 40.35 390 SER B CA 1
ATOM 12625 C C . SER B 1 391 ? 48.122 9.983 33.131 1.00 39.22 390 SER B C 1
ATOM 12626 O O . SER B 1 391 ? 47.914 11.191 33.283 1.00 42.81 390 SER B O 1
ATOM 12640 N N . GLY B 1 392 ? 47.155 9.076 33.220 1.00 37.19 391 GLY B N 1
ATOM 12641 C CA . GLY B 1 392 ? 45.790 9.450 33.528 1.00 38.29 391 GLY B CA 1
ATOM 12642 C C . GLY B 1 392 ? 44.885 9.451 32.305 1.00 35.83 391 GLY B C 1
ATOM 12643 O O . GLY B 1 392 ? 45.227 8.873 31.273 1.00 36.80 391 GLY B O 1
ATOM 12647 N N . ASP B 1 393 ? 43.732 10.100 32.443 1.00 30.88 392 ASP B N 1
ATOM 12648 C CA . ASP B 1 393 ? 42.696 10.103 31.422 1.00 30.96 392 ASP B CA 1
ATOM 12649 C C . ASP B 1 393 ? 42.789 11.342 30.556 1.00 28.10 392 ASP B C 1
ATOM 12650 O O . ASP B 1 393 ? 42.898 12.459 31.050 1.00 25.59 392 ASP B O 1
ATOM 12659 N N . TYR B 1 394 ? 42.767 11.125 29.250 1.00 27.79 393 TYR B N 1
ATOM 12660 C CA . TYR B 1 394 ? 42.767 12.226 28.294 1.00 24.07 393 TYR B CA 1
ATOM 12661 C C . TYR B 1 394 ? 41.675 12.012 27.269 1.00 24.60 393 TYR B C 1
ATOM 12662 O O . TYR B 1 394 ? 41.310 10.872 26.982 1.00 28.79 393 TYR B O 1
ATOM 12680 N N . ARG B 1 395 ? 41.163 13.114 26.723 1.00 24.58 394 ARG B N 1
ATOM 12681 C CA . ARG B 1 395 ? 40.301 13.065 25.545 1.00 23.29 394 ARG B CA 1
ATOM 12682 C C . ARG B 1 395 ? 40.921 13.935 24.460 1.00 23.95 394 ARG B C 1
ATOM 12683 O O . ARG B 1 395 ? 41.519 14.972 24.762 1.00 22.55 394 ARG B O 1
ATOM 12704 N N . VAL B 1 396 ? 40.794 13.490 23.206 1.00 24.05 395 VAL B N 1
ATOM 12705 C CA . VAL B 1 396 ? 41.333 14.211 22.051 1.00 23.69 395 VAL B CA 1
ATOM 12706 C C . VAL B 1 396 ? 40.437 15.370 21.664 1.00 24.64 395 VAL B C 1
ATOM 12707 O O . VAL B 1 396 ? 39.209 15.263 21.694 1.00 22.62 395 VAL B O 1
ATOM 12720 N N . LEU B 1 397 ? 41.067 16.502 21.341 1.00 23.84 396 LEU B N 1
ATOM 12721 C CA . LEU B 1 397 ? 40.366 17.621 20.745 1.00 22.20 396 LEU B CA 1
ATOM 12722 C C . LEU B 1 397 ? 40.900 17.851 19.352 1.00 25.10 396 LEU B C 1
ATOM 12723 O O . LEU B 1 397 ? 42.095 17.653 19.085 1.00 22.58 396 LEU B O 1
ATOM 12739 N N . ARG B 1 398 ? 40.011 18.279 18.464 1.00 21.55 397 ARG B N 1
ATOM 12740 C CA . ARG B 1 398 ? 40.358 18.451 17.056 1.00 21.29 397 ARG B CA 1
ATOM 12741 C C . ARG B 1 398 ? 40.099 19.845 16.495 1.00 21.72 397 ARG B C 1
ATOM 12742 O O . ARG B 1 398 ? 39.290 20.615 17.017 1.00 24.08 397 ARG B O 1
ATOM 12763 N N . GLY B 1 399 ? 40.800 20.170 15.414 1.00 24.02 398 GLY B N 1
ATOM 12764 C CA . GLY B 1 399 ? 40.405 21.277 14.560 1.00 24.48 398 GLY B CA 1
ATOM 12765 C C . GLY B 1 399 ? 41.125 22.588 14.810 1.00 23.58 398 GLY B C 1
ATOM 12766 O O . GLY B 1 399 ? 41.115 23.470 13.971 1.00 25.76 398 GLY B O 1
ATOM 12770 N N . GLY B 1 400 ? 41.792 22.702 15.949 1.00 24.66 399 GLY B N 1
ATOM 12771 C CA . GLY B 1 400 ? 42.416 23.962 16.316 1.00 24.63 399 GLY B CA 1
ATOM 12772 C C . GLY B 1 400 ? 41.423 25.011 16.780 1.00 32.18 399 GLY B C 1
ATOM 12773 O O . GLY B 1 400 ? 40.230 24.953 16.501 1.00 30.77 399 GLY B O 1
ATOM 12777 N N . SER B 1 401 ? 41.947 25.996 17.489 1.00 27.74 400 SER B N 1
ATOM 12778 C CA . SER B 1 401 ? 41.201 27.166 17.914 1.00 22.72 400 SER B CA 1
ATOM 12779 C C . SER B 1 401 ? 41.679 28.376 17.153 1.00 25.63 400 SER B C 1
ATOM 12780 O O . SER B 1 401 ? 42.599 28.288 16.325 1.00 23.40 400 SER B O 1
ATOM 12788 N N . TRP B 1 402 ? 41.082 29.517 17.491 1.00 23.91 401 TRP B N 1
ATOM 12789 C CA . TRP B 1 402 ? 41.462 30.805 16.950 1.00 24.99 401 TRP B CA 1
ATOM 12790 C C . TRP B 1 402 ? 42.929 31.120 17.239 1.00 24.53 401 TRP B C 1
ATOM 12791 O O . TRP B 1 402 ? 43.522 31.967 16.567 1.00 26.46 401 TRP B O 1
ATOM 12812 N N . ALA B 1 403 ? 43.499 30.443 18.243 1.00 24.67 402 ALA B N 1
ATOM 12813 C CA . ALA B 1 403 ? 44.868 30.730 18.675 1.00 24.91 402 ALA B CA 1
ATOM 12814 C C . ALA B 1 403 ? 45.913 29.946 17.892 1.00 27.61 402 ALA B C 1
ATOM 12815 O O . ALA B 1 403 ? 47.111 30.263 17.963 1.00 31.76 402 ALA B O 1
ATOM 12822 N N . VAL B 1 404 ? 45.490 28.938 17.124 1.00 26.58 403 VAL B N 1
ATOM 12823 C CA . VAL B 1 404 ? 46.457 28.026 16.494 1.00 24.62 403 VAL B CA 1
ATOM 12824 C C . VAL B 1 404 ? 47.021 28.570 15.196 1.00 31.52 403 VAL B C 1
ATOM 12825 O O . VAL B 1 404 ? 46.280 29.039 14.322 1.00 29.54 403 VAL B O 1
ATOM 12838 N N . ALA B 1 405 ? 48.347 28.535 15.067 1.00 28.03 404 ALA B N 1
ATOM 12839 C CA . ALA B 1 405 ? 48.986 29.018 13.845 1.00 28.77 404 ALA B CA 1
ATOM 12840 C C . ALA B 1 405 ? 48.625 28.125 12.667 1.00 31.30 404 ALA B C 1
ATOM 12841 O O . ALA B 1 405 ? 48.684 26.899 12.773 1.00 30.28 404 ALA B O 1
ATOM 12848 N N . ALA B 1 406 ? 48.251 28.738 11.550 1.00 30.93 405 ALA B N 1
ATOM 12849 C CA . ALA B 1 406 ? 47.898 27.970 10.367 1.00 36.61 405 ALA B CA 1
ATOM 12850 C C . ALA B 1 406 ? 49.047 27.055 9.971 1.00 35.50 405 ALA B C 1
ATOM 12851 O O . ALA B 1 406 ? 48.817 25.930 9.492 1.00 37.20 405 ALA B O 1
ATOM 12858 N N . ASP B 1 407 ? 50.280 27.512 10.199 1.00 32.33 406 ASP B N 1
ATOM 12859 C CA . ASP B 1 407 ? 51.460 26.757 9.753 1.00 33.30 406 ASP B CA 1
ATOM 12860 C C . ASP B 1 407 ? 51.543 25.361 10.390 1.00 32.09 406 ASP B C 1
ATOM 12861 O O . ASP B 1 407 ? 52.179 24.455 9.838 1.00 34.91 406 ASP B O 1
ATOM 12870 N N . ILE B 1 408 ? 50.916 25.189 11.547 1.00 30.51 407 ILE B N 1
ATOM 12871 C CA . ILE B 1 408 ? 51.072 23.943 12.300 1.00 29.76 407 ILE B CA 1
ATOM 12872 C C . ILE B 1 408 ? 49.812 23.091 12.362 1.00 32.89 407 ILE B C 1
ATOM 12873 O O . ILE B 1 408 ? 49.775 22.099 13.092 1.00 29.54 407 ILE B O 1
ATOM 12889 N N . LEU B 1 409 ? 48.792 23.453 11.581 1.00 31.08 408 LEU B N 1
ATOM 12890 C CA . LEU B 1 409 ? 47.478 22.818 11.710 1.00 27.45 408 LEU B CA 1
ATOM 12891 C C . LEU B 1 409 ? 47.089 22.024 10.472 1.00 28.34 408 LEU B C 1
ATOM 12892 O O . LEU B 1 409 ? 47.300 22.474 9.332 1.00 31.28 408 LEU B O 1
ATOM 12908 N N . ARG B 1 410 ? 46.537 20.825 10.730 1.00 27.70 409 ARG B N 1
ATOM 12909 C CA . ARG B 1 410 ? 46.039 19.904 9.690 1.00 28.54 409 ARG B CA 1
ATOM 12910 C C . ARG B 1 410 ? 44.792 19.214 10.221 1.00 27.56 409 ARG B C 1
ATOM 12911 O O . ARG B 1 410 ? 44.629 19.086 11.429 1.00 27.36 409 ARG B O 1
ATOM 12932 N N . PRO B 1 411 ? 43.915 18.735 9.319 1.00 28.29 410 PRO B N 1
ATOM 12933 C CA . PRO B 1 411 ? 42.780 17.926 9.787 1.00 29.14 410 PRO B CA 1
ATOM 12934 C C . PRO B 1 411 ? 43.204 16.752 10.677 1.00 27.86 410 PRO B C 1
ATOM 12935 O O . PRO B 1 411 ? 42.481 16.388 11.616 1.00 29.73 410 PRO B O 1
ATOM 12946 N N . SER B 1 412 ? 44.382 16.190 10.409 1.00 30.37 411 SER B N 1
ATOM 12947 C CA . SER B 1 412 ? 44.889 15.050 11.175 1.00 27.42 411 SER B CA 1
ATOM 12948 C C . SER B 1 412 ? 45.536 15.414 12.502 1.00 28.34 411 SER B C 1
ATOM 12949 O O . SER B 1 412 ? 45.864 14.534 13.285 1.00 28.47 411 SER B O 1
ATOM 12957 N N . PHE B 1 413 ? 45.707 16.696 12.780 1.00 25.82 412 PHE B N 1
ATOM 12958 C CA . PHE B 1 413 ? 46.359 17.080 14.032 1.00 26.52 412 PHE B CA 1
ATOM 12959 C C . PHE B 1 413 ? 45.539 16.679 15.242 1.00 28.57 412 PHE B C 1
ATOM 12960 O O . PHE B 1 413 ? 44.315 16.858 15.266 1.00 24.81 412 PHE B O 1
ATOM 12977 N N . ARG B 1 414 ? 46.225 16.178 16.278 1.00 25.52 413 ARG B N 1
ATOM 12978 C CA . ARG B 1 414 ? 45.550 15.698 17.481 1.00 23.74 413 ARG B CA 1
ATOM 12979 C C . ARG B 1 414 ? 46.046 16.431 18.713 1.00 23.31 413 ARG B C 1
ATOM 12980 O O . ARG B 1 414 ? 47.214 16.300 19.077 1.00 24.53 413 ARG B O 1
ATOM 13001 N N . ASN B 1 415 ? 45.165 17.226 19.324 1.00 22.55 414 ASN B N 1
ATOM 13002 C CA . ASN B 1 415 ? 45.365 17.780 20.660 1.00 22.02 414 ASN B CA 1
ATOM 13003 C C . ASN B 1 415 ? 44.726 16.836 21.668 1.00 23.90 414 ASN B C 1
ATOM 13004 O O . ASN B 1 415 ? 43.917 15.978 21.315 1.00 23.25 414 ASN B O 1
ATOM 13015 N N . TRP B 1 416 ? 45.094 16.984 22.930 1.00 24.39 415 TRP B N 1
ATOM 13016 C CA . TRP B 1 416 ? 44.466 16.180 23.965 1.00 21.97 415 TRP B CA 1
ATOM 13017 C C . TRP B 1 416 ? 44.622 16.890 25.287 1.00 23.57 415 TRP B C 1
ATOM 13018 O O . TRP B 1 416 ? 45.550 17.698 25.473 1.00 23.08 415 TRP B O 1
ATOM 13039 N N . ASP B 1 417 ? 43.713 16.610 26.206 1.00 22.41 416 ASP B N 1
ATOM 13040 C CA . ASP B 1 417 ? 43.863 17.124 27.553 1.00 24.75 416 ASP B CA 1
ATOM 13041 C C . ASP B 1 417 ? 43.027 16.315 28.524 1.00 25.08 416 ASP B C 1
ATOM 13042 O O . ASP B 1 417 ? 42.200 15.509 28.128 1.00 23.11 416 ASP B O 1
ATOM 13051 N N . HIS B 1 418 ? 43.251 16.518 29.810 1.00 25.97 417 HIS B N 1
ATOM 13052 C CA . HIS B 1 418 ? 42.401 15.881 30.805 1.00 23.45 417 HIS B CA 1
ATOM 13053 C C . HIS B 1 418 ? 40.984 16.422 30.664 1.00 25.37 417 HIS B C 1
ATOM 13054 O O . HIS B 1 418 ? 40.816 17.607 30.384 1.00 22.51 417 HIS B O 1
ATOM 13068 N N . PRO B 1 419 ? 39.955 15.577 30.869 1.00 22.13 418 PRO B N 1
ATOM 13069 C CA . PRO B 1 419 ? 38.575 16.030 30.636 1.00 23.60 418 PRO B CA 1
ATOM 13070 C C . PRO B 1 419 ? 38.140 17.153 31.589 1.00 23.82 418 PRO B C 1
ATOM 13071 O O . PRO B 1 419 ? 37.188 17.844 31.254 1.00 23.51 418 PRO B O 1
ATOM 13082 N N . ILE B 1 420 ? 38.830 17.338 32.713 1.00 24.34 419 ILE B N 1
ATOM 13083 C CA . ILE B 1 420 ? 38.476 18.391 33.671 1.00 22.97 419 ILE B CA 1
ATOM 13084 C C . ILE B 1 420 ? 39.041 19.777 33.280 1.00 26.16 419 ILE B C 1
ATOM 13085 O O . ILE B 1 420 ? 38.799 20.769 33.969 1.00 25.44 419 ILE B O 1
ATOM 13101 N N . ARG B 1 421 ? 39.804 19.861 32.188 1.00 25.62 420 ARG B N 1
ATOM 13102 C CA . ARG B 1 421 ? 40.427 21.131 31.823 1.00 23.59 420 ARG B CA 1
ATOM 13103 C C . ARG B 1 421 ? 39.499 21.960 30.967 1.00 26.02 420 ARG B C 1
ATOM 13104 O O . ARG B 1 421 ? 38.877 21.456 30.046 1.00 24.22 420 ARG B O 1
ATOM 13125 N N . ARG B 1 422 ? 39.401 23.245 31.272 1.00 22.84 421 ARG B N 1
ATOM 13126 C CA . ARG B 1 422 ? 38.622 24.134 30.412 1.00 21.03 421 ARG B CA 1
ATOM 13127 C C . ARG B 1 422 ? 39.234 25.528 30.259 1.00 22.40 421 ARG B C 1
ATOM 13128 O O . ARG B 1 422 ? 38.583 26.433 29.700 1.00 23.16 421 ARG B O 1
ATOM 13149 N N . GLN B 1 423 ? 40.480 25.709 30.712 1.00 22.78 422 GLN B N 1
ATOM 13150 C CA . GLN B 1 423 ? 41.192 26.970 30.455 1.00 21.12 422 GLN B CA 1
ATOM 13151 C C . GLN B 1 423 ? 41.698 26.986 29.029 1.00 19.67 422 GLN B C 1
ATOM 13152 O O . GLN B 1 423 ? 42.031 28.037 28.496 1.00 21.87 422 GLN B O 1
ATOM 13166 N N . ILE B 1 424 ? 41.752 25.799 28.432 1.00 20.59 423 ILE B N 1
ATOM 13167 C CA . ILE B 1 424 ? 42.023 25.646 27.020 1.00 22.14 423 ILE B CA 1
ATOM 13168 C C . ILE B 1 424 ? 40.863 26.236 26.194 1.00 20.49 423 ILE B C 1
ATOM 13169 O O . ILE B 1 424 ? 39.721 26.361 26.678 1.00 21.85 423 ILE B O 1
ATOM 13185 N N . PHE B 1 425 ? 41.167 26.605 24.949 1.00 20.03 424 PHE B N 1
ATOM 13186 C CA . PHE B 1 425 ? 40.200 27.297 24.083 1.00 23.07 424 PHE B CA 1
ATOM 13187 C C . PHE B 1 425 ? 39.341 26.279 23.376 1.00 23.16 424 PHE B C 1
ATOM 13188 O O . PHE B 1 425 ? 39.473 26.040 22.186 1.00 22.41 424 PHE B O 1
ATOM 13205 N N . ALA B 1 426 ? 38.470 25.644 24.166 1.00 22.02 425 ALA B N 1
ATOM 13206 C CA . ALA B 1 426 ? 37.742 24.449 23.721 1.00 23.00 425 ALA B CA 1
ATOM 13207 C C . ALA B 1 426 ? 36.254 24.630 23.772 1.00 24.32 425 ALA B C 1
ATOM 13208 O O . ALA B 1 426 ? 35.725 25.222 24.712 1.00 23.16 425 ALA B O 1
ATOM 13215 N N . GLY B 1 427 ? 35.598 24.080 22.756 1.00 22.13 426 GLY B N 1
ATOM 13216 C CA . GLY B 1 427 ? 34.150 24.098 22.652 1.00 22.88 426 GLY B CA 1
ATOM 13217 C C . GLY B 1 427 ? 33.613 22.760 22.176 1.00 23.66 426 GLY B C 1
ATOM 13218 O O . GLY B 1 427 ? 34.235 21.727 22.388 1.00 23.46 426 GLY B O 1
ATOM 13222 N N . VAL B 1 428 ? 32.469 22.810 21.493 1.00 21.98 427 VAL B N 1
ATOM 13223 C CA . VAL B 1 428 ? 31.659 21.618 21.253 1.00 23.78 427 VAL B CA 1
ATOM 13224 C C . VAL B 1 428 ? 31.049 21.598 19.885 1.00 23.09 427 VAL B C 1
ATOM 13225 O O . VAL B 1 428 ? 30.473 22.585 19.438 1.00 25.36 427 VAL B O 1
ATOM 13238 N N . ARG B 1 429 ? 31.214 20.466 19.186 1.00 24.96 428 ARG B N 1
ATOM 13239 C CA . ARG B 1 429 ? 30.410 20.171 18.013 1.00 24.03 428 ARG B CA 1
ATOM 13240 C C . ARG B 1 429 ? 29.677 18.852 18.237 1.00 30.29 428 ARG B C 1
ATOM 13241 O O . ARG B 1 429 ? 30.265 17.886 18.720 1.00 29.17 428 ARG B O 1
ATOM 13262 N N . LEU B 1 430 ? 28.403 18.806 17.864 1.00 26.38 429 LEU B N 1
ATOM 13263 C CA . LEU B 1 430 ? 27.602 17.609 18.083 1.00 26.02 429 LEU B CA 1
ATOM 13264 C C . LEU B 1 430 ? 27.730 16.595 16.977 1.00 27.01 429 LEU B C 1
ATOM 13265 O O . LEU B 1 430 ? 28.121 16.911 15.853 1.00 29.86 429 LEU B O 1
ATOM 13281 N N . ALA B 1 431 ? 27.373 15.364 17.328 1.00 28.99 430 ALA B N 1
ATOM 13282 C CA . ALA B 1 431 ? 27.208 14.291 16.355 1.00 29.30 430 ALA B CA 1
ATOM 13283 C C . ALA B 1 431 ? 25.930 13.524 16.694 1.00 30.53 430 ALA B C 1
ATOM 13284 O O . ALA B 1 431 ? 25.473 13.550 17.833 1.00 31.79 430 ALA B O 1
ATOM 13291 N N . TRP B 1 432 ? 25.351 12.866 15.698 1.00 32.60 431 TRP B N 1
ATOM 13292 C CA . TRP B 1 432 ? 24.162 12.028 15.880 1.00 33.84 431 TRP B CA 1
ATOM 13293 C C . TRP B 1 432 ? 24.334 10.702 15.148 1.00 40.61 431 TRP B C 1
ATOM 13294 O O . TRP B 1 432 ? 24.869 10.665 14.031 1.00 38.00 431 TRP B O 1
ATOM 13315 N N . ASP B 1 433 ? 23.858 9.619 15.750 1.00 37.34 432 ASP B N 1
ATOM 13316 C CA . ASP B 1 433 ? 23.707 8.359 15.016 1.00 42.50 432 ASP B CA 1
ATOM 13317 C C . ASP B 1 433 ? 22.686 8.484 13.886 1.00 47.30 432 ASP B C 1
ATOM 13318 O O . ASP B 1 433 ? 21.782 9.311 13.947 1.00 45.47 432 ASP B O 1
ATOM 13327 N N . VAL B 1 434 ? 22.820 7.644 12.864 1.00 46.94 433 VAL B N 1
ATOM 13328 C CA . VAL B 1 434 ? 21.815 7.577 11.805 1.00 49.76 433 VAL B CA 1
ATOM 13329 C C . VAL B 1 434 ? 21.084 6.248 11.889 1.00 60.15 433 VAL B C 1
ATOM 13330 O O . VAL B 1 434 ? 21.725 5.201 11.904 1.00 64.81 433 VAL B O 1
#

Organism: Mycolicibacterium thermoresistibile (strain ATCC 19527 / DSM 44167 / CIP 105390 / JCM 6362 / NCTC 10409 / 316) (NCBI:txid1078020)

Foldseek 3Di:
DPLVVLLVLVVVLVVLLCVLVVDDQVQQLDQQDLQAARSLLLLLLLQLLLCCVQVVVVDPVRDDPDDVVQSCLNVCVVDPGNCNSVDPHDGSVRSVVSSVVSSVVNSVSSVPDDPPDQDQSSLVSSQVSLVVSLRSLLSLFSHADAFPDDQFDDAFAADPDQAPDKFKQAWFKAWFADDCVVVVHDALQRDDTDIDTDHMKIWRLEAHWPQLQVVCLVVCLLPDCPLFDPVLNVLCVVVVDRGAPQQDPVQWGAASNDTGHGDGQAFDAQDFLRSQQSSQVVVVFGFAALRVLLSQFFAAPVVSDGAFTQLHPDQDDSQAAQAAARGSAAHGHRRRQSNAHNRNRHRLAAGAFAWHPDFRAGDVVRDHDSPNPPRQCRGPPNPPDTKTWTGRYYSSGHSSNHTSSDIDMDHRSGRSRGHGHMTMGDDD/DLVVLLVLVVVLVVLLCVLVPDDQVQQLDQQDLQAARSLLLLLLLQLLLCCVQVVVVDPVRDDPDDPVQSCLNVCVVDPRNRSSVDPHDGSVRSVVSSVVSVVVRSVVSVPDDPPDQDQSSLLSSQVSLVVSLRSQLSLFSHADAFPDDQFDDAFAADPDQAPDKFKQAWFKAWFADDCVVVVHAALQRDDTDIDTGHIWIWRLWAHWQQLQVVCLVVCLLPDPPLFDPVLVVLCVVVVDRGAPQQDPVQWGAASNDTGHGDGQAFDAQAFLRSQSSSQVVSVFGFAALRRLLSQFFAAPVVSHGAFTQLHPDQDDSQQAQAAARGSAAHGHRRRQSNHHNRNRHRLAEAAWAWHPDFRAGDVVRDHDSPRPPRQCRGVPSPPDTKTWTARYYSSHHSSNHTSSDTDMDHRSGGSRGHGHMTMHGD

Sequence (854 aa):
PHRAELARRQLIDARNRTLRLVDFDDDDAELRRQYDPLMSPLVWDLAHIGQQEELWLLRGGDPRRRPGLLEPAVEQLYDAFVHPRASRVHLPLLSPAQARRRFCATVRSAVLDDALDRLPEDADTFAFGMVVSHEHQHDETMLQALNLRSSGEPLLGSSGTALPPGRPGVAGGTSVLVPGGPFVLGVDLADEPYALDNERRPAHVVDVPAFRIGRVPVTNAEWRAFIDDGGYRQRRWWSDAGWAYRCEAGLTAPQFWNPDGTRTRFGHVEDIPPDEPVQHVTYFEAEAYAAWAGARLPTEIEWEKACAWDPATGRRRRYPWGDDAAPTAALANLGGDALRPAPVGAYPAGASACGAEQMMLGDVWEWTSSPLRPWPGFTPMIYQRRYSQPFFEGAGSSGDYRVLRGGSWAVAADILRPSFRNWDHPIRRQIFAGVRLAWDVDHRAELARQLIDARNRTLRLVDFDDAELRRQYDPLMSPLVWDLAHIGQQEELWLLRGGDPRRPGLLEPAVEQLYDAFVHPRASRVHLPLLSPAQARRFCATVRSAVLDALDRLPEDADTFAFGMVVSHEHQHDETMLQALNLRSGEPLLGSGTALPPGRPGVAGTSVLVPGGPFVLGVDLADEPYALDNERPAHVVDVPAFRIGRVPVTNAEWRAFIDDGGYRQRRWWSDAGWAYRCEAGLTAPQFWNPDGTRTRFGHVEDIPPDEEPVQHVTYFEAEAYAAWAGARLPTEIEWEKACAWDPATGRRRRYPWGDAAPTAALANLGGDALRPAPVGAYPAGASACGAEQMMLGDVWEWTSSPLRPWPGFTPMIYQRYSQPFFEGAGSSGDYRVLRGGSWAVAADILRPSFRNWDHPIRRQIFAGVRLAWDV

Nearest PDB structures (foldseek):
  4x8e-assembly2_B  TM=1.000E+00  e=4.105E-89  Mycolicibacterium thermoresistibile ATCC 19527
  6o6l-assembly1_C  TM=8.429E-01  e=1.500E-29  Chloracidobacterium thermophilum B
  6qki-assembly1_C  TM=8.538E-01  e=5.317E-29  Chloracidobacterium thermophilum B
  8vih-assembly2_B  TM=8.310E-01  e=4.199E-25  Crocosphaera subtropica ATCC 51142
  8vii-assembly2_B  TM=8.132E-01  e=8.871E-25  Crocosphaera subtropica ATCC 51142

InterPro domains:
  IPR005532 Sulfatase-modifying factor enzyme-like domain [PF03781] (171-431)
  IPR016187 C-type lectin fold [SSF56436] (173-433)
  IPR017806 Hercynine oxygenase [TIGR03440] (13-430)
  IPR024775 Hercynine oxygenase, DinB-like domain [PF12867] (15-142)
  IPR032890 Hercynine oxygenase, Actinobacteria [MF_02035] (1-433)
  IPR034660 DinB/YfiT-like putative metalloenzymes [SSF109854] (5-138)
  IPR042095 Sulfatase-modifying factor enzyme superfamily [G3DSA:3.90.1580.10] (167-439)
  IPR051043 Sulfatase Modifying Factor and Kinase [PTHR23150] (103-433)